Protein AF-A0A493TJ05-F1 (afdb_monomer)

Mean predicted aligned error: 17.79 Å

Structure (mmCIF, N/CA/C/O backbone):
data_AF-A0A493TJ05-F1
#
_entry.id   AF-A0A493TJ05-F1
#
loop_
_atom_site.group_PDB
_atom_site.id
_atom_site.type_symbol
_atom_site.label_atom_id
_atom_site.label_alt_id
_atom_site.label_comp_id
_atom_site.label_asym_id
_atom_site.label_entity_id
_atom_site.label_seq_id
_atom_site.pdbx_PDB_ins_code
_atom_site.Cartn_x
_atom_site.Cartn_y
_atom_site.Cartn_z
_atom_site.occupancy
_atom_site.B_iso_or_equiv
_atom_site.auth_seq_id
_atom_site.auth_comp_id
_atom_site.auth_asym_id
_atom_site.auth_atom_id
_atom_site.pdbx_PDB_model_num
ATOM 1 N N . MET A 1 1 ? -5.231 8.279 -61.199 1.00 30.52 1 MET A N 1
ATOM 2 C CA . MET A 1 1 ? -6.657 8.672 -61.262 1.00 30.52 1 MET A CA 1
ATOM 3 C C . MET A 1 1 ? -7.318 8.308 -59.943 1.00 30.52 1 MET A C 1
ATOM 5 O O . MET A 1 1 ? -7.211 7.159 -59.539 1.00 30.52 1 MET A O 1
ATOM 9 N N . LEU A 1 2 ? -7.949 9.268 -59.267 1.00 33.72 2 LEU A N 1
ATOM 10 C CA . LEU A 1 2 ? -8.730 9.037 -58.045 1.00 33.72 2 LEU A CA 1
ATOM 11 C C . LEU A 1 2 ? -10.190 8.777 -58.438 1.00 33.72 2 LEU A C 1
ATOM 13 O O . LEU A 1 2 ? -10.807 9.644 -59.054 1.00 33.72 2 LEU A O 1
ATOM 17 N N . LYS A 1 3 ? -10.750 7.613 -58.089 1.00 31.66 3 LYS A N 1
ATOM 18 C CA . LYS A 1 3 ? -12.207 7.418 -58.124 1.00 31.66 3 LYS A CA 1
ATOM 19 C C . LYS A 1 3 ? -12.800 7.971 -56.829 1.00 31.66 3 LYS A C 1
ATOM 21 O O . LYS A 1 3 ? -12.371 7.583 -55.747 1.00 31.66 3 LYS A O 1
ATOM 26 N N . LYS A 1 4 ? -13.775 8.875 -56.959 1.00 36.53 4 LYS A N 1
ATOM 27 C CA . LYS A 1 4 ? -14.647 9.286 -55.853 1.00 36.53 4 LYS A CA 1
ATOM 28 C C . LYS A 1 4 ? -15.396 8.056 -55.330 1.00 36.53 4 LYS A C 1
ATOM 30 O O . LYS A 1 4 ? -15.899 7.279 -56.138 1.00 36.53 4 LYS A O 1
ATOM 35 N N . ALA A 1 5 ? -15.483 7.924 -54.012 1.00 34.28 5 ALA A N 1
ATOM 36 C CA . ALA A 1 5 ? -16.521 7.140 -53.355 1.00 34.28 5 ALA A CA 1
ATOM 37 C C . ALA A 1 5 ? -17.623 8.108 -52.903 1.00 34.28 5 ALA A C 1
ATOM 39 O O . ALA A 1 5 ? -17.322 9.237 -52.504 1.00 34.28 5 ALA A O 1
ATOM 40 N N . ASP A 1 6 ? -18.880 7.691 -53.028 1.00 35.50 6 ASP A N 1
ATOM 41 C CA . ASP A 1 6 ? -20.033 8.532 -52.715 1.00 35.50 6 ASP A CA 1
ATOM 42 C C . ASP A 1 6 ? -20.193 8.788 -51.215 1.00 35.50 6 ASP A C 1
ATOM 44 O O . ASP A 1 6 ? -19.836 7.966 -50.371 1.00 35.50 6 ASP A O 1
ATOM 48 N N . LYS A 1 7 ? -20.786 9.943 -50.895 1.00 41.62 7 LYS A N 1
ATOM 49 C CA . LYS A 1 7 ? -21.258 10.245 -49.544 1.00 41.62 7 LYS A CA 1
ATOM 50 C C . LYS A 1 7 ? -22.386 9.285 -49.168 1.00 41.62 7 LYS A C 1
ATOM 52 O O . LYS A 1 7 ? -23.418 9.261 -49.837 1.00 41.62 7 LYS A O 1
ATOM 57 N N . LYS A 1 8 ? -22.231 8.610 -48.035 1.00 34.75 8 LYS A N 1
ATOM 58 C CA . LYS A 1 8 ? -23.347 8.152 -47.209 1.00 34.75 8 LYS A CA 1
ATOM 59 C C . LYS A 1 8 ? -22.993 8.364 -45.742 1.00 34.75 8 LYS A C 1
ATOM 61 O O . LYS A 1 8 ? -21.813 8.410 -45.402 1.00 34.75 8 LYS A O 1
ATOM 66 N N . ASP A 1 9 ? -24.012 8.608 -44.937 1.00 38.06 9 ASP A N 1
ATOM 67 C CA . ASP A 1 9 ? -23.885 9.227 -43.622 1.00 38.06 9 ASP A CA 1
ATOM 68 C C . ASP A 1 9 ? -23.219 8.304 -42.591 1.00 38.06 9 ASP A C 1
ATOM 70 O O . ASP A 1 9 ? -23.666 7.177 -42.390 1.00 38.06 9 ASP A O 1
ATOM 74 N N . GLU A 1 10 ? -22.201 8.816 -41.895 1.00 35.38 10 GLU A N 1
ATOM 75 C CA . GLU A 1 10 ? -21.732 8.271 -40.618 1.00 35.38 10 GLU A CA 1
ATOM 76 C C . GLU A 1 10 ? -21.617 9.401 -39.588 1.00 35.38 10 GLU A C 1
ATOM 78 O O . GLU A 1 10 ? -21.192 10.520 -39.892 1.00 35.38 10 GLU A O 1
ATOM 83 N N . GLU A 1 11 ? -22.055 9.104 -38.367 1.00 35.69 11 GLU A N 1
ATOM 84 C CA . GLU A 1 11 ? -22.142 10.045 -37.254 1.00 35.69 11 GLU A CA 1
ATOM 85 C C . GLU A 1 11 ? -20.751 10.468 -36.741 1.00 35.69 11 GLU A C 1
ATOM 87 O O . GLU A 1 11 ? -19.812 9.665 -36.744 1.00 35.69 11 GLU A O 1
ATOM 92 N N . PRO A 1 12 ? -20.596 11.693 -36.200 1.00 39.53 12 PRO A N 1
ATOM 93 C CA . PRO A 1 12 ? -19.356 12.137 -35.569 1.00 39.53 12 PRO A CA 1
ATOM 94 C C . PRO A 1 12 ? -19.196 11.509 -34.168 1.00 39.53 12 PRO A C 1
ATOM 96 O O . PRO A 1 12 ? -19.252 12.209 -33.159 1.00 39.53 12 PRO A O 1
ATOM 99 N N . GLY A 1 13 ? -19.032 10.182 -34.097 1.00 43.06 13 GLY A N 1
ATOM 100 C CA . GLY A 1 13 ? -19.101 9.439 -32.830 1.00 43.06 13 GLY A CA 1
ATOM 101 C C . GLY A 1 13 ? -18.310 8.130 -32.722 1.00 43.06 13 GLY A C 1
ATOM 102 O O . GLY A 1 13 ? -18.239 7.585 -31.624 1.00 43.06 13 GLY A O 1
ATOM 103 N N . SER A 1 14 ? -17.685 7.619 -33.792 1.00 43.66 14 SER A N 1
ATOM 104 C CA . SER A 1 14 ? -16.931 6.353 -33.736 1.00 43.66 14 SER A CA 1
ATOM 105 C C . SER A 1 14 ? -15.543 6.465 -34.363 1.00 43.66 14 SER A C 1
ATOM 107 O O . SER A 1 14 ? -15.351 6.275 -35.562 1.00 43.66 14 SER A O 1
ATOM 109 N N . GLY A 1 15 ? -14.541 6.728 -33.522 1.00 46.94 15 GLY A N 1
ATOM 110 C CA . GLY A 1 15 ? -13.136 6.495 -33.858 1.00 46.94 15 GLY A CA 1
ATOM 111 C C . GLY A 1 15 ? -12.817 5.000 -33.833 1.00 46.94 15 GLY A C 1
ATOM 112 O O . GLY A 1 15 ? -12.061 4.555 -32.970 1.00 46.94 15 GLY A O 1
ATOM 113 N N . SER A 1 16 ? -13.423 4.222 -34.735 1.00 63.62 16 SER A N 1
ATOM 114 C CA . SER A 1 16 ? -13.132 2.792 -34.867 1.00 63.62 16 SER A CA 1
ATOM 115 C C . SER A 1 16 ? -11.645 2.589 -35.168 1.00 63.62 16 SER A C 1
ATOM 117 O O . SER A 1 16 ? -11.010 3.380 -35.874 1.00 63.62 16 SER A O 1
ATOM 119 N N . ASN A 1 17 ? -11.045 1.553 -34.581 1.00 71.44 17 ASN A N 1
ATOM 120 C CA . ASN A 1 17 ? -9.617 1.333 -34.763 1.00 71.44 17 ASN A CA 1
ATOM 121 C C . ASN A 1 17 ? -9.381 0.868 -36.217 1.00 71.44 17 ASN A C 1
ATOM 123 O O . ASN A 1 17 ? -9.934 -0.161 -36.608 1.00 71.44 17 ASN A O 1
ATOM 127 N N . PRO A 1 18 ? -8.540 1.550 -37.024 1.00 74.75 18 PRO A N 1
ATOM 128 C CA . PRO A 1 18 ? -8.324 1.200 -38.433 1.00 74.75 18 PRO A CA 1
ATOM 129 C C . PRO A 1 18 ? -7.692 -0.190 -38.651 1.00 74.75 18 PRO A C 1
ATOM 131 O O . PRO A 1 18 ? -7.533 -0.622 -39.791 1.00 74.75 18 PRO A O 1
ATOM 134 N N . PHE A 1 19 ? -7.331 -0.893 -37.573 1.00 79.81 19 PHE A N 1
ATOM 135 C CA . PHE A 1 19 ? -6.792 -2.252 -37.570 1.00 79.81 19 PHE A CA 1
ATOM 136 C C . PHE A 1 19 ? -7.736 -3.299 -36.932 1.00 79.81 19 PHE A C 1
ATOM 138 O O . PHE A 1 19 ? -7.354 -4.456 -36.787 1.00 79.81 19 PHE A O 1
ATOM 145 N N . GLN A 1 20 ? -8.974 -2.933 -36.577 1.00 72.19 20 GLN A N 1
ATOM 146 C CA . GLN A 1 20 ? -9.912 -3.766 -35.796 1.00 72.19 20 GLN A CA 1
ATOM 147 C C . GLN A 1 20 ? -10.387 -5.060 -36.492 1.00 72.19 20 GLN A C 1
ATOM 149 O O . GLN A 1 20 ? -10.900 -5.958 -35.827 1.00 72.19 20 GLN A O 1
ATOM 154 N N . HIS A 1 21 ? -10.205 -5.171 -37.812 1.00 79.00 21 HIS A N 1
ATOM 155 C CA . HIS A 1 21 ? -10.621 -6.318 -38.632 1.00 79.00 21 HIS A CA 1
ATOM 156 C C . HIS A 1 21 ? -9.499 -6.811 -39.563 1.00 79.00 21 HIS A C 1
ATOM 158 O O . HIS A 1 21 ? -9.724 -7.092 -40.738 1.00 79.00 21 HIS A O 1
ATOM 164 N N . LEU A 1 22 ? -8.261 -6.867 -39.063 1.00 85.19 22 LEU A N 1
ATOM 165 C CA . LEU A 1 22 ? -7.144 -7.461 -39.801 1.00 85.19 22 LEU A CA 1
ATOM 166 C C . LEU A 1 22 ? -7.183 -8.995 -39.746 1.00 85.19 22 LEU A C 1
ATOM 168 O O . LEU A 1 22 ? -7.286 -9.576 -38.671 1.00 85.19 22 LEU A O 1
ATOM 172 N N . GLU A 1 23 ? -6.998 -9.641 -40.897 1.00 85.81 23 GLU A N 1
ATOM 173 C CA . GLU A 1 23 ? -6.763 -11.085 -40.995 1.00 85.81 23 GLU A CA 1
ATOM 174 C C . GLU A 1 23 ? -5.260 -11.370 -41.150 1.00 85.81 23 GLU A C 1
ATOM 176 O O . GLU A 1 23 ? -4.630 -10.863 -42.085 1.00 85.81 23 GLU A O 1
ATOM 181 N N . LYS A 1 24 ? -4.670 -12.214 -40.291 1.00 89.12 24 LYS A N 1
ATOM 182 C CA . LYS A 1 24 ? -3.236 -12.573 -40.355 1.00 89.12 24 LYS A CA 1
ATOM 183 C C . LYS A 1 24 ? -2.785 -13.053 -41.731 1.00 89.12 24 LYS A C 1
ATOM 185 O O . LYS A 1 24 ? -1.730 -12.639 -42.206 1.00 89.12 24 LYS A O 1
ATOM 190 N N . SER A 1 25 ? -3.583 -13.893 -42.385 1.00 88.12 25 SER A N 1
ATOM 191 C CA . SER A 1 25 ? -3.323 -14.398 -43.739 1.00 88.12 25 SER A CA 1
ATOM 192 C C . SER A 1 25 ? -3.166 -13.263 -44.757 1.00 88.12 25 SER A C 1
ATOM 194 O O . SER A 1 25 ? -2.208 -13.267 -45.530 1.00 88.12 25 SER A O 1
ATOM 196 N N . ALA A 1 26 ? -4.054 -12.267 -44.730 1.00 89.94 26 ALA A N 1
ATOM 197 C CA . ALA A 1 26 ? -3.987 -11.099 -45.604 1.00 89.94 26 ALA A CA 1
ATOM 198 C C . ALA A 1 26 ? -2.762 -10.223 -45.289 1.00 89.94 26 ALA A C 1
ATOM 200 O O . ALA A 1 26 ? -2.039 -9.825 -46.202 1.00 89.94 26 ALA A O 1
ATOM 201 N N . VAL A 1 27 ? -2.462 -9.984 -44.007 1.00 90.38 27 VAL A N 1
ATOM 202 C CA . VAL A 1 27 ? -1.293 -9.186 -43.588 1.00 90.38 27 VAL A CA 1
ATOM 203 C C . VAL A 1 27 ? 0.033 -9.854 -43.983 1.00 90.38 27 VAL A C 1
ATOM 205 O O . VAL A 1 27 ? 0.942 -9.179 -44.470 1.00 90.38 27 VAL A O 1
ATOM 208 N N . LEU A 1 28 ? 0.144 -11.177 -43.840 1.00 89.25 28 LEU A N 1
ATOM 209 C CA . LEU A 1 28 ? 1.314 -11.945 -44.285 1.00 89.25 28 LEU A CA 1
ATOM 210 C C . LEU A 1 28 ? 1.450 -11.972 -45.817 1.00 89.25 28 LEU A C 1
ATOM 212 O O . LEU A 1 28 ? 2.565 -11.937 -46.336 1.00 89.25 28 LEU A O 1
ATOM 216 N N . GLN A 1 29 ? 0.341 -11.972 -46.562 1.00 88.25 29 GLN A N 1
ATOM 217 C CA . GLN A 1 29 ? 0.380 -11.807 -48.019 1.00 88.25 29 GLN A CA 1
ATOM 218 C C . GLN A 1 29 ? 0.829 -10.394 -48.422 1.00 88.25 29 GLN A C 1
ATOM 220 O O . GLN A 1 29 ? 1.665 -10.264 -49.319 1.00 88.25 29 GLN A O 1
ATOM 225 N N . GLU A 1 30 ? 0.356 -9.346 -47.737 1.00 90.06 30 GLU A N 1
ATOM 226 C CA . GLU A 1 30 ? 0.826 -7.969 -47.941 1.00 90.06 30 GLU A CA 1
ATOM 227 C C . GLU A 1 30 ? 2.334 -7.826 -47.671 1.00 90.06 30 GLU A C 1
ATOM 229 O O . GLU A 1 30 ? 3.009 -7.100 -48.398 1.00 90.06 30 GLU A O 1
ATOM 234 N N . ALA A 1 31 ? 2.901 -8.555 -46.700 1.00 88.50 31 ALA A N 1
ATOM 235 C CA . ALA A 1 31 ? 4.337 -8.521 -46.383 1.00 88.50 31 ALA A CA 1
ATOM 236 C C . ALA A 1 31 ? 5.255 -8.889 -47.570 1.00 88.50 31 ALA A C 1
ATOM 238 O O . ALA A 1 31 ? 6.426 -8.505 -47.592 1.00 88.50 31 ALA A O 1
ATOM 239 N N . ARG A 1 32 ? 4.732 -9.539 -48.620 1.00 85.88 32 ARG A N 1
ATOM 240 C CA . ARG A 1 32 ? 5.470 -9.776 -49.876 1.00 85.88 32 ARG A CA 1
ATOM 241 C C . ARG A 1 32 ? 5.920 -8.477 -50.559 1.00 85.88 32 ARG A C 1
ATOM 243 O O . ARG A 1 32 ? 6.955 -8.495 -51.227 1.00 85.88 32 ARG A O 1
ATOM 250 N N . ILE A 1 33 ? 5.220 -7.360 -50.321 1.00 89.06 33 ILE A N 1
ATOM 251 C CA . ILE A 1 33 ? 5.557 -6.004 -50.799 1.00 89.06 33 ILE A CA 1
ATOM 252 C C . ILE A 1 33 ? 6.949 -5.553 -50.318 1.00 89.06 33 ILE A C 1
ATOM 254 O O . ILE A 1 33 ? 7.591 -4.747 -50.986 1.00 89.06 33 ILE A O 1
ATOM 258 N N . PHE A 1 34 ? 7.484 -6.108 -49.222 1.00 90.62 34 PHE A N 1
ATOM 259 C CA . PHE A 1 34 ? 8.853 -5.810 -48.770 1.00 90.62 34 PHE A CA 1
ATOM 260 C C . PHE A 1 34 ? 9.941 -6.213 -49.787 1.00 90.62 34 PHE A C 1
ATOM 262 O O . PHE A 1 34 ? 11.076 -5.747 -49.687 1.00 90.62 34 PHE A O 1
ATOM 269 N N . ASN A 1 35 ? 9.605 -7.054 -50.774 1.00 86.81 35 ASN A N 1
ATOM 270 C CA . ASN A 1 35 ? 10.495 -7.448 -51.865 1.00 86.81 35 ASN A CA 1
ATOM 271 C C . ASN A 1 35 ? 10.377 -6.565 -53.126 1.00 86.81 35 ASN A C 1
ATOM 273 O O . ASN A 1 35 ? 11.127 -6.796 -54.075 1.00 86.81 35 ASN A O 1
ATOM 277 N N . GLU A 1 36 ? 9.466 -5.582 -53.166 1.00 87.38 36 GLU A N 1
ATOM 278 C CA . GLU A 1 36 ? 9.326 -4.656 -54.301 1.00 87.38 36 GLU A CA 1
ATOM 279 C C . GLU A 1 36 ? 10.543 -3.720 -54.426 1.00 87.38 36 GLU A C 1
ATOM 281 O O . GLU A 1 36 ? 11.023 -3.148 -53.445 1.00 87.38 36 GLU A O 1
ATOM 286 N N . THR A 1 37 ? 10.996 -3.503 -55.664 1.00 84.12 37 THR A N 1
ATOM 287 C CA . THR A 1 37 ? 12.043 -2.531 -56.010 1.00 84.12 37 THR A CA 1
ATOM 288 C C . THR A 1 37 ? 11.463 -1.519 -57.005 1.00 84.12 37 THR A C 1
ATOM 290 O O . THR A 1 37 ? 11.057 -1.937 -58.090 1.00 84.12 37 THR A O 1
ATOM 293 N N . PRO A 1 38 ? 11.432 -0.205 -56.703 1.00 84.38 38 PRO A N 1
ATOM 294 C CA . PRO A 1 38 ? 11.930 0.448 -55.490 1.00 84.38 38 PRO A CA 1
ATOM 295 C C . PRO A 1 38 ? 11.020 0.246 -54.265 1.00 84.38 38 PRO A C 1
ATOM 297 O O . PRO A 1 38 ? 9.796 0.282 -54.368 1.00 84.38 38 PRO A O 1
ATOM 300 N N . ILE A 1 39 ? 11.633 0.126 -53.084 1.00 89.25 39 ILE A N 1
ATOM 301 C CA . ILE A 1 39 ? 10.926 0.000 -51.800 1.00 89.25 39 ILE A CA 1
ATOM 302 C C . ILE A 1 39 ? 10.099 1.266 -51.534 1.00 89.25 39 ILE A C 1
ATOM 304 O O . ILE A 1 39 ? 10.637 2.373 -51.549 1.00 89.25 39 ILE A O 1
ATOM 308 N N . ASN A 1 40 ? 8.811 1.110 -51.212 1.00 89.94 40 ASN A N 1
ATOM 309 C CA . ASN A 1 40 ? 7.927 2.208 -50.810 1.00 89.94 40 ASN A CA 1
ATOM 310 C C . ASN A 1 40 ? 7.809 2.282 -49.271 1.00 89.94 40 ASN A C 1
ATOM 312 O O . ASN A 1 40 ? 7.070 1.476 -48.689 1.00 89.94 40 ASN A O 1
ATOM 316 N N . PRO A 1 41 ? 8.466 3.244 -48.584 1.00 89.94 41 PRO A N 1
ATOM 317 C CA . PRO A 1 41 ? 8.532 3.237 -47.123 1.00 89.94 41 PRO A CA 1
ATOM 318 C C . PRO A 1 41 ? 7.169 3.367 -46.448 1.00 89.94 41 PRO A C 1
ATOM 320 O O . PRO A 1 41 ? 6.928 2.704 -45.447 1.00 89.94 41 PRO A O 1
ATOM 323 N N . ARG A 1 42 ? 6.243 4.155 -47.015 1.00 90.50 42 ARG A N 1
ATOM 324 C CA . ARG A 1 42 ? 4.908 4.375 -46.430 1.00 90.50 42 ARG A CA 1
ATOM 325 C C . ARG A 1 42 ? 4.055 3.106 -46.434 1.00 90.50 42 ARG A C 1
ATOM 327 O O . ARG A 1 42 ? 3.390 2.826 -45.441 1.00 90.50 42 ARG A O 1
ATOM 334 N N . ARG A 1 43 ? 4.091 2.329 -47.525 1.00 90.75 43 ARG A N 1
ATOM 335 C CA . ARG A 1 43 ? 3.374 1.041 -47.604 1.00 90.75 43 ARG A CA 1
ATOM 336 C C . ARG A 1 43 ? 4.005 0.020 -46.660 1.00 90.75 43 ARG A C 1
ATOM 338 O O . ARG A 1 43 ? 3.290 -0.591 -45.875 1.00 90.75 43 ARG A O 1
ATOM 345 N N . CYS A 1 44 ? 5.335 -0.088 -46.662 1.00 92.62 44 CYS A N 1
ATOM 346 C CA . CYS A 1 44 ? 6.045 -1.026 -45.791 1.00 92.62 44 CYS A CA 1
ATOM 347 C C . CYS A 1 44 ? 5.820 -0.717 -44.301 1.00 92.62 44 CYS A C 1
ATOM 349 O O . CYS A 1 44 ? 5.552 -1.627 -43.524 1.00 92.62 44 CYS A O 1
ATOM 351 N N . LEU A 1 45 ? 5.839 0.565 -43.914 1.00 92.81 45 LEU A N 1
ATOM 352 C CA . LEU A 1 45 ? 5.490 1.028 -42.566 1.00 92.81 45 LEU A CA 1
ATOM 353 C C . LEU A 1 45 ? 4.095 0.568 -42.138 1.00 92.81 45 LEU A C 1
ATOM 355 O O . LEU A 1 45 ? 3.946 0.015 -41.054 1.00 92.81 45 LEU A O 1
ATOM 359 N N . HIS A 1 46 ? 3.085 0.770 -42.987 1.00 92.56 46 HIS A N 1
ATOM 360 C CA . HIS A 1 46 ? 1.709 0.380 -42.680 1.00 92.56 46 HIS A CA 1
ATOM 361 C C . HIS A 1 46 ? 1.580 -1.136 -42.451 1.00 92.56 46 HIS A C 1
ATOM 363 O O . HIS A 1 46 ? 0.929 -1.551 -41.497 1.00 92.56 46 HIS A O 1
ATOM 369 N N . ILE A 1 47 ? 2.260 -1.955 -43.259 1.00 92.25 47 ILE A N 1
ATOM 370 C CA . ILE A 1 47 ? 2.253 -3.420 -43.128 1.00 92.25 47 ILE A CA 1
ATOM 371 C C . ILE A 1 47 ? 2.996 -3.871 -41.858 1.00 92.25 47 ILE A C 1
ATOM 373 O O . ILE A 1 47 ? 2.478 -4.703 -41.120 1.00 92.25 47 ILE A O 1
ATOM 377 N N . LEU A 1 48 ? 4.156 -3.284 -41.533 1.00 93.25 48 LEU A N 1
ATOM 378 C CA . LEU A 1 48 ? 4.849 -3.559 -40.263 1.00 93.25 48 LEU A CA 1
ATOM 379 C C . LEU A 1 48 ? 3.983 -3.181 -39.049 1.00 93.25 48 LEU A C 1
ATOM 381 O O . LEU A 1 48 ? 3.944 -3.925 -38.070 1.00 93.25 48 LEU A O 1
ATOM 385 N N . THR A 1 49 ? 3.237 -2.072 -39.117 1.00 93.56 49 THR A N 1
ATOM 386 C CA . THR A 1 49 ? 2.261 -1.701 -38.079 1.00 93.56 49 THR A CA 1
ATOM 387 C C . THR A 1 49 ? 1.138 -2.732 -37.960 1.00 93.56 49 THR A C 1
ATOM 389 O O . THR A 1 49 ? 0.789 -3.089 -36.838 1.00 93.56 49 THR A O 1
ATOM 392 N N . LYS A 1 50 ? 0.609 -3.262 -39.074 1.00 92.69 50 LYS A N 1
ATOM 393 C CA . LYS A 1 50 ? -0.378 -4.359 -39.054 1.00 92.69 50 LYS A CA 1
ATOM 394 C C . LYS A 1 50 ? 0.184 -5.611 -38.365 1.00 92.69 50 LYS A C 1
ATOM 396 O O . LYS A 1 50 ? -0.462 -6.136 -37.466 1.00 92.69 50 LYS A O 1
ATOM 401 N N . ILE A 1 51 ? 1.395 -6.050 -38.727 1.00 91.56 51 ILE A N 1
ATOM 402 C CA . ILE A 1 51 ? 2.060 -7.222 -38.117 1.00 91.56 51 ILE A CA 1
ATOM 403 C C . ILE A 1 51 ? 2.232 -7.024 -36.603 1.00 91.56 51 ILE A C 1
ATOM 405 O O . ILE A 1 51 ? 1.837 -7.881 -35.814 1.00 91.56 51 ILE A O 1
ATOM 409 N N . LEU A 1 52 ? 2.764 -5.872 -36.183 1.00 91.81 52 LEU A N 1
ATOM 410 C CA . LEU A 1 52 ? 2.935 -5.543 -34.765 1.00 91.81 52 LEU A CA 1
ATOM 411 C C . LEU A 1 52 ? 1.603 -5.403 -34.019 1.00 91.81 52 LEU A C 1
ATOM 413 O O . LEU A 1 52 ? 1.540 -5.727 -32.836 1.00 91.81 52 LEU A O 1
ATOM 417 N N . TYR A 1 53 ? 0.540 -4.931 -34.670 1.00 92.19 53 TYR A N 1
ATOM 418 C CA . TYR A 1 53 ? -0.789 -4.880 -34.065 1.00 92.19 53 TYR A CA 1
ATOM 419 C C . TYR A 1 53 ? -1.315 -6.290 -33.773 1.00 92.19 53 TYR A C 1
ATOM 421 O O . TYR A 1 53 ? -1.705 -6.550 -32.638 1.00 92.19 53 TYR A O 1
ATOM 429 N N . LEU A 1 54 ? -1.244 -7.213 -34.740 1.00 91.00 54 LEU A N 1
ATOM 430 C CA . LEU A 1 54 ? -1.668 -8.608 -34.553 1.00 91.00 54 LEU A CA 1
ATOM 431 C C . LEU A 1 54 ? -0.873 -9.312 -33.440 1.00 91.00 54 LEU A C 1
ATOM 433 O O . LEU A 1 54 ? -1.464 -9.942 -32.563 1.00 91.00 54 LEU A O 1
ATOM 437 N N . LEU A 1 55 ? 0.453 -9.126 -33.405 1.00 89.38 55 LEU A N 1
ATOM 438 C CA . LEU A 1 55 ? 1.304 -9.630 -32.318 1.00 89.38 55 LEU A CA 1
ATOM 439 C C . LEU A 1 55 ? 0.883 -9.073 -30.945 1.00 89.38 55 LEU A C 1
ATOM 441 O O . LEU A 1 55 ? 0.804 -9.824 -29.976 1.00 89.38 55 LEU A O 1
ATOM 445 N N . ASN A 1 56 ? 0.561 -7.777 -30.853 1.00 89.75 56 ASN A N 1
ATOM 446 C CA . ASN A 1 56 ? 0.114 -7.145 -29.604 1.00 89.75 56 ASN A CA 1
ATOM 447 C C . ASN A 1 56 ? -1.316 -7.538 -29.183 1.00 89.75 56 ASN A C 1
ATOM 449 O O . ASN A 1 56 ? -1.619 -7.483 -27.994 1.00 89.75 56 ASN A O 1
ATOM 453 N N . GLN A 1 57 ? -2.181 -7.960 -30.114 1.00 88.75 57 GLN A N 1
ATOM 454 C CA . GLN A 1 57 ? -3.472 -8.592 -29.790 1.00 88.75 57 GLN A CA 1
ATOM 455 C C . GLN A 1 57 ? -3.315 -10.045 -29.297 1.00 88.75 57 GLN A C 1
ATOM 457 O O . GLN A 1 57 ? -4.294 -10.664 -28.885 1.00 88.75 57 GLN A O 1
ATOM 462 N N . GLY A 1 58 ? -2.095 -10.596 -29.315 1.00 85.00 58 GLY A N 1
ATOM 463 C CA . GLY A 1 58 ? -1.810 -11.970 -28.907 1.00 85.00 58 GLY A CA 1
ATOM 464 C C . GLY A 1 58 ? -2.085 -13.012 -29.992 1.00 85.00 58 GLY A C 1
ATOM 465 O O . GLY A 1 58 ? -2.248 -14.187 -29.668 1.00 85.00 58 GLY A O 1
ATOM 466 N N . GLU A 1 59 ? -2.150 -12.621 -31.269 1.00 87.94 59 GLU A N 1
ATOM 467 C CA . GLU A 1 59 ? -2.332 -13.589 -32.349 1.00 87.94 59 GLU A CA 1
ATOM 468 C C . GLU A 1 59 ? -1.062 -14.427 -32.575 1.00 87.94 59 GLU A C 1
ATOM 470 O O . GLU A 1 59 ? 0.058 -13.915 -32.640 1.00 87.94 59 GLU A O 1
ATOM 475 N N . HIS A 1 60 ? -1.238 -15.744 -32.713 1.00 85.69 60 HIS A N 1
ATOM 476 C CA . HIS A 1 60 ? -0.135 -16.680 -32.894 1.00 85.69 60 HIS A CA 1
ATOM 477 C C . HIS A 1 60 ? 0.296 -16.788 -34.365 1.00 85.69 60 HIS A C 1
ATOM 479 O O . HIS A 1 60 ? -0.416 -17.323 -35.224 1.00 85.69 60 HIS A O 1
ATOM 485 N N . PHE A 1 61 ? 1.516 -16.328 -34.632 1.00 89.56 61 PHE A N 1
ATOM 486 C CA . PHE A 1 61 ? 2.255 -16.586 -35.865 1.00 89.56 61 PHE A CA 1
ATOM 487 C C . PHE A 1 61 ? 2.967 -17.937 -35.743 1.00 89.56 61 PHE A C 1
ATOM 489 O O . PHE A 1 61 ? 3.597 -18.213 -34.721 1.00 89.56 61 PHE A O 1
ATOM 496 N N . GLY A 1 62 ? 2.866 -18.782 -36.768 1.00 90.69 62 GLY A N 1
ATOM 497 C CA . GLY A 1 62 ? 3.672 -19.999 -36.859 1.00 90.69 62 GLY A CA 1
ATOM 498 C C . GLY A 1 62 ? 5.143 -19.661 -37.104 1.00 90.69 62 GLY A C 1
ATOM 499 O O . GLY A 1 62 ? 5.448 -18.647 -37.727 1.00 90.69 62 GLY A O 1
ATOM 500 N N . THR A 1 63 ? 6.063 -20.515 -36.652 1.00 91.38 63 THR A N 1
ATOM 501 C CA . THR A 1 63 ? 7.515 -20.313 -36.815 1.00 91.38 63 THR A CA 1
ATOM 502 C C . THR A 1 63 ? 7.916 -20.080 -38.274 1.00 91.38 63 THR A C 1
ATOM 504 O O . THR A 1 63 ? 8.682 -19.164 -38.566 1.00 91.38 63 THR A O 1
ATOM 507 N N . THR A 1 64 ? 7.340 -20.839 -39.210 1.00 91.12 64 THR A N 1
ATOM 508 C CA . THR A 1 64 ? 7.559 -20.670 -40.655 1.00 91.12 64 THR A CA 1
ATOM 509 C C . THR A 1 64 ? 7.018 -19.333 -41.168 1.00 91.12 64 THR A C 1
ATOM 511 O O . THR A 1 64 ? 7.766 -18.567 -41.767 1.00 91.12 64 THR A O 1
ATOM 514 N N . GLU A 1 65 ? 5.758 -19.003 -40.859 1.00 90.25 65 GLU A N 1
ATOM 515 C CA . GLU A 1 65 ? 5.112 -17.727 -41.216 1.00 90.25 65 GLU A CA 1
ATOM 516 C C . GLU A 1 65 ? 5.917 -16.514 -40.713 1.00 90.25 65 GLU A C 1
ATOM 518 O O . GLU A 1 65 ? 6.126 -15.540 -41.441 1.00 90.25 65 GLU A O 1
ATOM 523 N N . ALA A 1 66 ? 6.382 -16.579 -39.461 1.00 89.56 66 ALA A N 1
ATOM 524 C CA . ALA A 1 66 ? 7.195 -15.545 -38.838 1.00 89.56 66 ALA A CA 1
ATOM 525 C C . ALA A 1 66 ? 8.563 -15.424 -39.524 1.00 89.56 66 ALA A C 1
ATOM 527 O O . ALA A 1 66 ? 8.977 -14.314 -39.848 1.00 89.56 66 ALA A O 1
ATOM 528 N N . THR A 1 67 ? 9.227 -16.546 -39.811 1.00 91.81 67 THR A N 1
ATOM 529 C CA . THR A 1 67 ? 10.542 -16.566 -40.472 1.00 91.81 67 THR A CA 1
ATOM 530 C C . THR A 1 67 ? 10.472 -16.027 -41.902 1.00 91.81 67 THR A C 1
ATOM 532 O O . THR A 1 67 ? 11.296 -15.194 -42.276 1.00 91.81 67 THR A O 1
ATOM 535 N N . GLU A 1 68 ? 9.449 -16.389 -42.683 1.00 90.38 68 GLU A N 1
ATOM 536 C CA . GLU A 1 68 ? 9.228 -15.836 -44.028 1.00 90.38 68 GLU A CA 1
ATOM 537 C C . GLU A 1 68 ? 9.017 -14.313 -44.000 1.00 90.38 68 GLU A C 1
ATOM 539 O O . GLU A 1 68 ? 9.658 -13.574 -44.756 1.00 90.38 68 GLU A O 1
ATOM 544 N N . ALA A 1 69 ? 8.160 -13.819 -43.100 1.00 89.81 69 ALA A N 1
ATOM 545 C CA . ALA A 1 69 ? 7.916 -12.386 -42.943 1.00 89.81 69 ALA A CA 1
ATOM 546 C C . ALA A 1 69 ? 9.154 -11.635 -42.409 1.00 89.81 69 ALA A C 1
ATOM 548 O O . ALA A 1 69 ? 9.443 -10.519 -42.855 1.00 89.81 69 ALA A O 1
ATOM 549 N N . PHE A 1 70 ? 9.925 -12.255 -41.511 1.00 90.75 70 PHE A N 1
ATOM 550 C CA . PHE A 1 70 ? 11.184 -11.723 -40.992 1.00 90.75 70 PHE A CA 1
ATOM 551 C C . PHE A 1 70 ? 12.250 -11.621 -42.094 1.00 90.75 70 PHE A C 1
ATOM 553 O O . PHE A 1 70 ? 12.888 -10.576 -42.241 1.00 90.75 70 PHE A O 1
ATOM 560 N N . PHE A 1 71 ? 12.399 -12.654 -42.929 1.00 90.62 71 PHE A N 1
ATOM 561 C CA . PHE A 1 71 ? 13.291 -12.642 -44.090 1.00 90.62 71 PHE A CA 1
ATOM 562 C C . PHE A 1 71 ? 12.879 -11.588 -45.123 1.00 90.62 71 PHE A C 1
ATOM 564 O O . PHE A 1 71 ? 13.738 -10.832 -45.584 1.00 90.62 71 PHE A O 1
ATOM 571 N N . ALA A 1 72 ? 11.586 -11.453 -45.431 1.00 90.06 72 ALA A N 1
ATOM 572 C CA . ALA A 1 72 ? 11.089 -10.393 -46.311 1.00 90.06 72 ALA A CA 1
ATOM 573 C C . ALA A 1 72 ? 11.416 -8.990 -45.755 1.00 90.06 72 ALA A C 1
ATOM 575 O O . ALA A 1 72 ? 11.898 -8.123 -46.488 1.00 90.06 72 ALA A O 1
ATOM 576 N N . MET A 1 73 ? 11.249 -8.783 -44.443 1.00 91.19 73 MET A N 1
ATOM 577 C CA . MET A 1 73 ? 11.595 -7.531 -43.758 1.00 91.19 73 MET A CA 1
ATOM 578 C C . MET A 1 73 ? 13.090 -7.174 -43.875 1.00 91.19 73 MET A C 1
ATOM 580 O O . MET A 1 73 ? 13.416 -5.985 -43.898 1.00 91.19 73 MET A O 1
ATOM 584 N N . THR A 1 74 ? 14.014 -8.139 -43.993 1.00 89.06 74 THR A N 1
ATOM 585 C CA . THR A 1 74 ? 15.460 -7.833 -44.094 1.00 89.06 74 THR A CA 1
ATOM 586 C C . THR A 1 74 ? 15.799 -6.909 -45.269 1.00 89.06 74 THR A C 1
ATOM 588 O O . THR A 1 74 ? 16.667 -6.045 -45.140 1.00 89.06 74 THR A O 1
ATOM 591 N N . ARG A 1 75 ? 15.067 -6.994 -46.389 1.00 89.31 75 ARG A N 1
ATOM 592 C CA . ARG A 1 75 ? 15.274 -6.114 -47.555 1.00 89.31 75 ARG A CA 1
ATOM 593 C C . ARG A 1 75 ? 15.001 -4.646 -47.259 1.00 89.31 75 ARG A C 1
ATOM 595 O O . ARG A 1 75 ? 15.629 -3.777 -47.860 1.00 89.31 75 ARG A O 1
ATOM 602 N N . LEU A 1 76 ? 14.137 -4.351 -46.288 1.00 91.19 76 LEU A N 1
ATOM 603 C CA . LEU A 1 76 ? 13.809 -2.980 -45.898 1.00 91.19 76 LEU A CA 1
ATOM 604 C C . LEU A 1 76 ? 15.046 -2.210 -45.404 1.00 91.19 76 LEU A C 1
ATOM 606 O O . LEU A 1 76 ? 15.057 -0.979 -45.497 1.00 91.19 76 LEU A O 1
ATOM 610 N N . PHE A 1 77 ? 16.109 -2.898 -44.956 1.00 89.50 77 PHE A N 1
ATOM 611 C CA . PHE A 1 77 ? 17.405 -2.295 -44.599 1.00 89.50 77 PHE A CA 1
ATOM 612 C C . PHE A 1 77 ? 18.111 -1.556 -45.746 1.00 89.50 77 PHE A C 1
ATOM 614 O O . PHE A 1 77 ? 19.003 -0.754 -45.484 1.00 89.50 77 PHE A O 1
ATOM 621 N N . GLN A 1 78 ? 17.689 -1.752 -46.997 1.00 88.00 78 GLN A N 1
ATOM 622 C CA . GLN A 1 78 ? 18.194 -0.998 -48.150 1.00 88.00 78 GLN A CA 1
ATOM 623 C C . GLN A 1 78 ? 17.638 0.437 -48.234 1.00 88.00 78 GLN A C 1
ATOM 625 O O . GLN A 1 78 ? 18.212 1.278 -48.921 1.00 88.00 78 GLN A O 1
ATOM 630 N N . SER A 1 79 ? 16.523 0.735 -47.558 1.00 88.88 79 SER A N 1
ATOM 631 C CA . SER A 1 79 ? 15.914 2.070 -47.552 1.00 88.88 79 SER A CA 1
ATOM 632 C C . SER A 1 79 ? 16.510 2.957 -46.457 1.00 88.88 79 SER A C 1
ATOM 634 O O . SER A 1 79 ? 16.554 2.545 -45.301 1.00 88.88 79 SER A O 1
ATOM 636 N N . ASN A 1 80 ? 16.876 4.197 -46.789 1.00 86.44 80 ASN A N 1
ATOM 637 C CA . ASN A 1 80 ? 17.408 5.185 -45.837 1.00 86.44 80 ASN A CA 1
ATOM 638 C C . ASN A 1 80 ? 16.315 5.932 -45.031 1.00 86.44 80 ASN A C 1
ATOM 640 O O . ASN A 1 80 ? 16.605 6.946 -44.400 1.00 86.44 80 ASN A O 1
ATOM 644 N N . ASP A 1 81 ? 15.052 5.487 -45.063 1.00 90.81 81 ASP A N 1
ATOM 645 C CA . ASP A 1 81 ? 13.975 6.125 -44.294 1.00 90.81 81 ASP A CA 1
ATOM 646 C C . ASP A 1 81 ? 14.098 5.823 -42.788 1.00 90.81 81 ASP A C 1
ATOM 648 O O . ASP A 1 81 ? 14.008 4.671 -42.347 1.00 90.81 81 ASP A O 1
ATOM 652 N N . GLN A 1 82 ? 14.265 6.877 -41.981 1.00 90.62 82 GLN A N 1
ATOM 653 C CA . GLN A 1 82 ? 14.484 6.753 -40.537 1.00 90.62 82 GLN A CA 1
ATOM 654 C C . GLN A 1 82 ? 13.311 6.106 -39.791 1.00 90.62 82 GLN A C 1
ATOM 656 O O . GLN A 1 82 ? 13.519 5.410 -38.791 1.00 90.62 82 GLN A O 1
ATOM 661 N N . THR A 1 83 ? 12.078 6.335 -40.244 1.00 92.06 83 THR A N 1
ATOM 662 C CA . THR A 1 83 ? 10.869 5.821 -39.588 1.00 92.06 83 THR A CA 1
ATOM 663 C C . THR A 1 83 ? 10.726 4.333 -39.878 1.00 92.06 83 THR A C 1
ATOM 665 O O . THR A 1 83 ? 10.527 3.538 -38.957 1.00 92.06 83 THR A O 1
ATOM 668 N N . LEU A 1 84 ? 10.923 3.940 -41.139 1.00 92.56 84 LEU A N 1
ATOM 669 C CA . LEU A 1 84 ? 10.962 2.546 -41.566 1.00 92.56 84 LEU A CA 1
ATOM 670 C C . LEU A 1 84 ? 12.071 1.786 -40.836 1.00 92.56 84 LEU A C 1
ATOM 672 O O . LEU A 1 84 ? 11.814 0.695 -40.327 1.00 92.56 84 LEU A O 1
ATOM 676 N N . ARG A 1 85 ? 13.271 2.368 -40.698 1.00 92.25 85 ARG A N 1
ATOM 677 C CA . ARG A 1 85 ? 14.372 1.740 -39.951 1.00 92.25 85 ARG A CA 1
ATOM 678 C C . ARG A 1 85 ? 14.010 1.499 -38.484 1.00 92.25 85 ARG A C 1
ATOM 680 O O . ARG A 1 85 ? 14.209 0.390 -37.990 1.00 92.25 85 ARG A O 1
ATOM 687 N N . ARG A 1 86 ? 13.401 2.479 -37.804 1.00 91.06 86 ARG A N 1
ATOM 688 C CA . ARG A 1 86 ? 12.909 2.314 -36.421 1.00 91.06 86 ARG A CA 1
ATOM 689 C C . ARG A 1 86 ? 11.863 1.202 -36.298 1.00 91.06 86 ARG A C 1
ATOM 691 O O . ARG A 1 86 ? 11.942 0.412 -35.358 1.00 91.06 86 ARG A O 1
ATOM 698 N N . MET A 1 87 ? 10.933 1.104 -37.249 1.00 93.00 87 MET A N 1
ATOM 699 C CA . MET A 1 87 ? 9.923 0.038 -37.275 1.00 93.00 87 MET A CA 1
ATOM 700 C C . MET A 1 87 ? 10.522 -1.344 -37.560 1.00 93.00 87 MET A C 1
ATOM 702 O O . MET A 1 87 ? 10.081 -2.320 -36.956 1.00 93.00 87 MET A O 1
ATOM 706 N N . CYS A 1 88 ? 11.572 -1.436 -38.385 1.00 93.56 88 CYS A N 1
ATOM 707 C CA . CYS A 1 88 ? 12.334 -2.678 -38.564 1.00 93.56 88 CYS A CA 1
ATOM 708 C C . CYS A 1 88 ? 12.941 -3.140 -37.228 1.00 93.56 88 CYS A C 1
ATOM 710 O O . CYS A 1 88 ? 12.746 -4.286 -36.841 1.00 93.56 88 CYS A O 1
ATOM 712 N N . TYR A 1 89 ? 13.611 -2.256 -36.473 1.00 93.94 89 TYR A N 1
ATOM 713 C CA . TYR A 1 89 ? 14.191 -2.619 -35.169 1.00 93.94 89 TYR A CA 1
ATOM 714 C C . TYR A 1 89 ? 13.149 -3.096 -34.150 1.00 93.94 89 TYR A C 1
ATOM 716 O O . TYR A 1 89 ? 13.421 -4.018 -33.382 1.00 93.94 89 TYR A O 1
ATOM 724 N N . LEU A 1 90 ? 11.970 -2.466 -34.122 1.00 92.88 90 LEU A N 1
ATOM 725 C CA . LEU A 1 90 ? 10.879 -2.885 -33.243 1.00 92.88 90 LEU A CA 1
ATOM 726 C C . LEU A 1 90 ? 10.361 -4.271 -33.647 1.00 92.88 90 LEU A C 1
ATOM 728 O O . LEU A 1 90 ? 10.306 -5.163 -32.809 1.00 92.88 90 LEU A O 1
ATOM 732 N N . THR A 1 91 ? 10.085 -4.468 -34.935 1.00 92.19 91 THR A N 1
ATOM 733 C CA . THR A 1 91 ? 9.590 -5.741 -35.478 1.00 92.19 91 THR A CA 1
ATOM 734 C C . THR A 1 91 ? 10.590 -6.881 -35.260 1.00 92.19 91 THR A C 1
ATOM 736 O O . THR A 1 91 ? 10.190 -7.952 -34.810 1.00 92.19 91 THR A O 1
ATOM 739 N N . ILE A 1 92 ? 11.897 -6.634 -35.440 1.00 92.62 92 ILE A N 1
ATOM 740 C CA . ILE A 1 92 ? 12.957 -7.597 -35.096 1.00 92.62 92 ILE A CA 1
ATOM 741 C C . ILE A 1 92 ? 12.844 -8.035 -33.634 1.00 92.62 92 ILE A C 1
ATOM 743 O O . ILE A 1 92 ? 12.851 -9.230 -33.360 1.00 92.62 92 ILE A O 1
ATOM 747 N N . LYS A 1 93 ? 12.732 -7.095 -32.687 1.00 90.75 93 LYS A N 1
ATOM 748 C CA . LYS A 1 93 ? 12.724 -7.424 -31.251 1.00 90.75 93 LYS A CA 1
ATOM 749 C C . LYS A 1 93 ? 11.560 -8.317 -30.825 1.00 90.75 93 LYS A C 1
ATOM 751 O O . LYS A 1 93 ? 11.744 -9.103 -29.893 1.00 90.75 93 LYS A O 1
ATOM 756 N N . GLU A 1 94 ? 10.398 -8.155 -31.454 1.00 90.69 94 GLU A N 1
ATOM 757 C CA . GLU A 1 94 ? 9.197 -8.925 -31.122 1.00 90.69 94 GLU A CA 1
ATOM 758 C C . GLU A 1 94 ? 9.187 -10.281 -31.852 1.00 90.69 94 GLU A C 1
ATOM 760 O O . GLU A 1 94 ? 8.939 -11.313 -31.230 1.00 90.69 94 GLU A O 1
ATOM 765 N N . MET A 1 95 ? 9.571 -10.317 -33.135 1.00 90.19 95 MET A N 1
ATOM 766 C CA . MET A 1 95 ? 9.609 -11.552 -33.936 1.00 90.19 95 MET A CA 1
ATOM 767 C C . MET A 1 95 ? 10.808 -12.471 -33.637 1.00 90.19 95 MET A C 1
ATOM 769 O O . MET A 1 95 ? 10.754 -13.658 -33.961 1.00 90.19 95 MET A O 1
ATOM 773 N N . ALA A 1 96 ? 11.868 -11.965 -32.996 1.00 88.31 96 ALA A N 1
ATOM 774 C CA . ALA A 1 96 ? 13.107 -12.705 -32.726 1.00 88.31 96 ALA A CA 1
ATOM 775 C C . ALA A 1 96 ? 12.958 -13.974 -31.867 1.00 88.31 96 ALA A C 1
ATOM 777 O O . ALA A 1 96 ? 13.834 -14.827 -31.922 1.00 88.31 96 ALA A O 1
ATOM 778 N N . ASN A 1 97 ? 11.894 -14.108 -31.063 1.00 87.38 97 ASN A N 1
ATOM 779 C CA . ASN A 1 97 ? 11.657 -15.336 -30.281 1.00 87.38 97 ASN A CA 1
ATOM 780 C C . ASN A 1 97 ? 10.751 -16.350 -31.009 1.00 87.38 97 ASN A C 1
ATOM 782 O O . ASN A 1 97 ? 10.486 -17.414 -30.459 1.00 87.38 97 ASN A O 1
ATOM 786 N N . ILE A 1 98 ? 10.209 -15.985 -32.177 1.00 90.69 98 ILE A N 1
ATOM 787 C CA . ILE A 1 98 ? 9.230 -16.777 -32.945 1.00 90.69 98 ILE A CA 1
ATOM 788 C C . ILE A 1 98 ? 9.849 -17.278 -34.257 1.00 90.69 98 ILE A C 1
ATOM 790 O O . ILE A 1 98 ? 9.474 -18.334 -34.750 1.00 90.69 98 ILE A O 1
ATOM 794 N N . SER A 1 99 ? 10.784 -16.510 -34.821 1.00 90.12 99 SER A N 1
ATOM 795 C CA . SER A 1 99 ? 11.430 -16.790 -36.106 1.00 90.12 99 SER A CA 1
ATOM 796 C C . SER A 1 99 ? 12.724 -17.587 -35.918 1.00 90.12 99 SER A C 1
ATOM 798 O O . SER A 1 99 ? 13.413 -17.423 -34.911 1.00 90.12 99 SER A O 1
ATOM 800 N N . GLU A 1 100 ? 13.083 -18.394 -36.909 1.00 88.38 100 GLU A N 1
ATOM 801 C CA . GLU A 1 100 ? 14.379 -19.074 -37.014 1.00 88.38 100 GLU A CA 1
ATOM 802 C C . GLU A 1 100 ? 15.399 -18.190 -37.765 1.00 88.38 100 GLU A C 1
ATOM 804 O O . GLU A 1 100 ? 15.043 -17.154 -38.330 1.00 88.38 100 GLU A O 1
ATOM 809 N N . ASP A 1 101 ? 16.690 -18.545 -37.709 1.00 86.12 101 ASP A N 1
ATOM 810 C CA . ASP A 1 101 ? 17.795 -17.891 -38.443 1.00 86.12 101 ASP A CA 1
ATOM 811 C C . ASP A 1 101 ? 17.877 -16.349 -38.341 1.00 86.12 101 ASP A C 1
ATOM 813 O O . ASP A 1 101 ? 18.458 -15.655 -39.182 1.00 86.12 101 ASP A O 1
ATOM 817 N N . VAL A 1 102 ? 17.372 -15.801 -37.232 1.00 87.56 102 VAL A N 1
ATOM 818 C CA . VAL A 1 102 ? 17.303 -14.362 -36.903 1.00 87.56 102 VAL A CA 1
ATOM 819 C C . VAL A 1 102 ? 18.665 -13.654 -37.020 1.00 87.56 102 VAL A C 1
ATOM 821 O O . VAL A 1 102 ? 18.733 -12.452 -37.279 1.00 87.56 102 VAL A O 1
ATOM 824 N N . ILE A 1 103 ? 19.761 -14.408 -36.902 1.00 85.88 103 ILE A N 1
ATOM 825 C CA . ILE A 1 103 ? 21.156 -13.972 -37.065 1.00 85.88 103 ILE A CA 1
ATOM 826 C C . ILE A 1 103 ? 21.416 -13.285 -38.422 1.00 85.88 103 ILE A C 1
ATOM 828 O O . ILE A 1 103 ? 22.324 -12.458 -38.518 1.00 85.88 103 ILE A O 1
ATOM 832 N N . ILE A 1 104 ? 20.604 -13.538 -39.456 1.00 88.06 104 ILE A N 1
ATOM 833 C CA . ILE A 1 104 ? 20.746 -12.927 -40.790 1.00 88.06 104 ILE A CA 1
ATOM 834 C C . ILE A 1 104 ? 20.820 -11.384 -40.770 1.00 88.06 104 ILE A C 1
ATOM 836 O O . ILE A 1 104 ? 21.536 -10.798 -41.585 1.00 88.06 104 ILE A O 1
ATOM 840 N N . VAL A 1 105 ? 20.165 -10.702 -39.816 1.00 90.44 105 VAL A N 1
ATOM 841 C CA . VAL A 1 105 ? 20.227 -9.226 -39.704 1.00 90.44 105 VAL A CA 1
ATOM 842 C C . VAL A 1 105 ? 21.455 -8.702 -38.945 1.00 90.44 105 VAL A C 1
ATOM 844 O O . VAL A 1 105 ? 21.673 -7.490 -38.923 1.00 90.44 105 VAL A O 1
ATOM 847 N N . THR A 1 106 ? 22.287 -9.561 -38.344 1.00 89.69 106 THR A N 1
ATOM 848 C CA . THR A 1 106 ? 23.444 -9.149 -37.521 1.00 89.69 106 THR A CA 1
ATOM 849 C C . THR A 1 106 ? 24.411 -8.234 -38.278 1.00 89.69 106 THR A C 1
ATOM 851 O O . THR A 1 106 ? 24.903 -7.260 -37.705 1.00 89.69 106 THR A O 1
ATOM 854 N N . SER A 1 107 ? 24.652 -8.477 -39.570 1.00 89.94 107 SER A N 1
ATOM 855 C CA . SER A 1 107 ? 25.523 -7.625 -40.396 1.00 89.94 107 SER A CA 1
ATOM 856 C C . SER A 1 107 ? 24.932 -6.223 -40.609 1.00 89.94 107 SER A C 1
ATOM 858 O O . SER A 1 107 ? 25.638 -5.225 -40.449 1.00 89.94 107 SER A O 1
ATOM 860 N N . SER A 1 108 ? 23.627 -6.128 -40.887 1.00 92.12 108 SER A N 1
ATOM 861 C CA . SER A 1 108 ? 22.901 -4.860 -41.037 1.00 92.12 108 SER A CA 1
ATOM 862 C C . SER A 1 108 ? 22.858 -4.075 -39.726 1.00 92.12 108 SER A C 1
ATOM 864 O O . SER A 1 108 ? 23.196 -2.895 -39.708 1.00 92.12 108 SER A O 1
ATOM 866 N N . LEU A 1 109 ? 22.550 -4.736 -38.606 1.00 92.94 109 LEU A N 1
ATOM 867 C CA . LEU A 1 109 ? 22.549 -4.101 -37.284 1.00 92.94 109 LEU A CA 1
ATOM 868 C C . LEU A 1 109 ? 23.954 -3.649 -36.852 1.00 92.94 109 LEU A C 1
ATOM 870 O O . LEU A 1 109 ? 24.095 -2.597 -36.231 1.00 92.94 109 LEU A O 1
ATOM 874 N N . THR A 1 110 ? 25.005 -4.390 -37.216 1.00 90.94 110 THR A N 1
ATOM 875 C CA . THR A 1 110 ? 26.402 -4.005 -36.938 1.00 90.94 110 THR A CA 1
ATOM 876 C C . THR A 1 110 ? 26.840 -2.803 -37.779 1.00 90.94 110 THR A C 1
ATOM 878 O O . THR A 1 110 ? 27.515 -1.902 -37.270 1.00 90.94 110 THR A O 1
ATOM 881 N N . LYS A 1 111 ? 26.406 -2.734 -39.044 1.00 92.25 111 LYS A N 1
ATOM 882 C CA . LYS A 1 111 ? 26.578 -1.554 -39.902 1.00 92.25 111 LYS A CA 1
ATOM 883 C C . LYS A 1 111 ? 25.867 -0.332 -39.312 1.00 92.25 111 LYS A C 1
ATOM 885 O O . LYS A 1 111 ? 26.473 0.730 -39.231 1.00 92.25 111 LYS A O 1
ATOM 890 N N . ASP A 1 112 ? 24.632 -0.483 -38.842 1.00 92.50 112 ASP A N 1
ATOM 891 C CA . ASP A 1 112 ? 23.854 0.627 -38.277 1.00 92.50 112 ASP A CA 1
ATOM 892 C C . ASP A 1 112 ? 24.357 1.064 -36.883 1.00 92.50 112 ASP A C 1
ATOM 894 O O . ASP A 1 112 ? 24.297 2.246 -36.546 1.00 92.50 112 ASP A O 1
ATOM 898 N N . MET A 1 113 ? 24.933 0.149 -36.093 1.00 90.88 113 MET A N 1
ATOM 899 C CA . MET A 1 113 ? 25.635 0.438 -34.829 1.00 90.88 113 MET A CA 1
ATOM 900 C C . MET A 1 113 ? 26.924 1.256 -35.030 1.00 90.88 113 MET A C 1
ATOM 902 O O . MET A 1 113 ? 27.248 2.124 -34.212 1.00 90.88 113 MET A O 1
ATOM 906 N N . THR A 1 114 ? 27.666 0.978 -36.104 1.00 89.94 114 THR A N 1
ATOM 907 C CA . THR A 1 114 ? 28.945 1.637 -36.432 1.00 89.94 114 THR A CA 1
ATOM 908 C C . THR A 1 114 ? 28.802 2.792 -37.429 1.00 89.94 114 THR A C 1
ATOM 910 O O . THR A 1 114 ? 29.779 3.484 -37.717 1.00 89.94 114 THR A O 1
ATOM 913 N N . GLY A 1 115 ? 27.594 3.019 -37.950 1.00 88.56 115 GLY A N 1
ATOM 914 C CA . GLY A 1 115 ? 27.293 4.061 -38.924 1.00 88.56 115 GLY A CA 1
ATOM 915 C C . GLY A 1 115 ? 27.427 5.480 -38.366 1.00 88.56 115 GLY A C 1
ATOM 916 O O . GLY A 1 115 ? 27.459 5.704 -37.159 1.00 88.56 115 GLY A O 1
ATOM 917 N N . LYS A 1 116 ? 27.466 6.463 -39.272 1.00 87.12 116 LYS A N 1
ATOM 918 C CA . LYS A 1 116 ? 27.566 7.894 -38.928 1.00 87.12 116 LYS A CA 1
ATOM 919 C C . LYS A 1 116 ? 26.267 8.489 -38.363 1.00 87.12 116 LYS A C 1
ATOM 921 O O . LYS A 1 116 ? 26.288 9.592 -37.832 1.00 87.12 116 LYS A O 1
ATOM 926 N N . GLU A 1 117 ? 25.136 7.800 -38.514 1.00 88.31 117 GLU A N 1
ATOM 927 C CA . GLU A 1 117 ? 23.819 8.296 -38.103 1.00 88.31 117 GLU A CA 1
ATOM 928 C C . GLU A 1 117 ? 23.485 7.863 -36.669 1.00 88.31 117 GLU A C 1
ATOM 930 O O . GLU A 1 117 ? 22.938 6.784 -36.439 1.00 88.31 117 GLU A O 1
ATOM 935 N N . ASP A 1 118 ? 23.754 8.731 -35.689 1.00 87.69 118 ASP A N 1
ATOM 936 C CA . ASP A 1 118 ? 23.502 8.467 -34.258 1.00 87.69 118 ASP A CA 1
ATOM 937 C C . ASP A 1 118 ? 22.052 8.068 -33.927 1.00 87.69 118 ASP A C 1
ATOM 939 O O . ASP A 1 118 ? 21.794 7.371 -32.940 1.00 87.69 118 ASP A O 1
ATOM 943 N N . VAL A 1 119 ? 21.099 8.452 -34.783 1.00 88.56 119 VAL A N 1
ATOM 944 C CA . VAL A 1 119 ? 19.683 8.060 -34.702 1.00 88.56 119 VAL A CA 1
ATOM 945 C C . VAL A 1 119 ? 19.493 6.541 -34.814 1.00 88.56 119 VAL A C 1
ATOM 947 O O . VAL A 1 119 ? 18.561 5.999 -34.214 1.00 88.56 119 VAL A O 1
ATOM 950 N N . TYR A 1 120 ? 20.360 5.845 -35.553 1.00 91.31 120 TYR A N 1
ATOM 951 C CA . TYR A 1 120 ? 20.294 4.396 -35.756 1.00 91.31 120 TYR A CA 1
ATOM 952 C C . TYR A 1 120 ? 21.085 3.613 -34.720 1.00 91.31 120 TYR A C 1
ATOM 954 O O . TYR A 1 120 ? 20.602 2.580 -34.260 1.00 91.31 120 TYR A O 1
ATOM 962 N N . ARG A 1 121 ? 22.248 4.126 -34.307 1.00 93.56 121 ARG A N 1
ATOM 963 C CA . ARG A 1 121 ? 23.230 3.395 -33.492 1.00 93.56 121 ARG A CA 1
ATOM 964 C C . ARG A 1 121 ? 22.631 2.828 -32.202 1.00 93.56 121 ARG A C 1
ATOM 966 O O . ARG A 1 121 ? 22.701 1.627 -31.956 1.00 93.56 121 ARG A O 1
ATOM 973 N N . GLY A 1 122 ? 21.974 3.671 -31.401 1.00 93.00 122 GLY A N 1
ATOM 974 C CA . GLY A 1 122 ? 21.344 3.260 -30.137 1.00 93.00 122 GLY A CA 1
ATOM 975 C C . GLY A 1 122 ? 20.235 2.202 -30.305 1.00 93.00 122 GLY A C 1
ATOM 976 O O . GLY A 1 122 ? 20.281 1.165 -29.642 1.00 93.00 122 GLY A O 1
ATOM 977 N N . PRO A 1 123 ? 19.229 2.422 -31.175 1.00 93.25 123 PRO A N 1
ATOM 978 C CA . PRO A 1 123 ? 18.229 1.408 -31.513 1.00 93.25 123 PRO A CA 1
ATOM 979 C C . PRO A 1 123 ? 18.803 0.107 -32.097 1.00 93.25 123 PRO A C 1
ATOM 981 O O . PRO A 1 123 ? 18.351 -0.964 -31.691 1.00 93.25 123 PRO A O 1
ATOM 984 N N . ALA A 1 124 ? 19.806 0.187 -32.978 1.00 94.06 124 ALA A N 1
ATOM 985 C CA . ALA A 1 124 ? 20.462 -0.971 -33.582 1.00 94.06 124 ALA A CA 1
ATOM 986 C C . ALA A 1 124 ? 21.159 -1.842 -32.529 1.00 94.06 124 ALA A C 1
ATOM 988 O O . ALA A 1 124 ? 20.959 -3.053 -32.532 1.00 94.06 124 ALA A O 1
ATOM 989 N N . ILE A 1 125 ? 21.869 -1.237 -31.565 1.00 94.56 125 ILE A N 1
ATOM 990 C CA . ILE A 1 125 ? 22.452 -1.949 -30.410 1.00 94.56 125 ILE A CA 1
ATOM 991 C C . ILE A 1 125 ? 21.369 -2.732 -29.652 1.00 94.56 125 ILE A C 1
ATOM 993 O O . ILE A 1 125 ? 21.521 -3.927 -29.415 1.00 94.56 125 ILE A O 1
ATOM 997 N N . ARG A 1 126 ? 20.234 -2.099 -29.322 1.00 93.69 126 ARG A N 1
ATOM 998 C CA . ARG A 1 126 ? 19.150 -2.766 -28.570 1.00 93.69 126 ARG A CA 1
ATOM 999 C C . ARG A 1 126 ? 18.474 -3.897 -29.350 1.00 93.69 126 ARG A C 1
ATOM 1001 O O . ARG A 1 126 ? 17.988 -4.839 -28.730 1.00 93.69 126 ARG A O 1
ATOM 1008 N N . ALA A 1 127 ? 18.412 -3.803 -30.679 1.00 93.25 127 ALA A N 1
ATOM 1009 C CA . ALA A 1 127 ? 17.927 -4.887 -31.533 1.00 93.25 127 ALA A CA 1
ATOM 1010 C C . ALA A 1 127 ? 18.961 -6.023 -31.633 1.00 93.25 127 ALA A C 1
ATOM 1012 O O . ALA A 1 127 ? 18.611 -7.186 -31.457 1.00 93.25 127 ALA A O 1
ATOM 1013 N N . LEU A 1 128 ? 20.242 -5.693 -31.820 1.00 92.88 128 LEU A N 1
ATOM 1014 C CA . LEU A 1 128 ? 21.340 -6.656 -31.941 1.00 92.88 128 LEU A CA 1
ATOM 1015 C C . LEU A 1 128 ? 21.494 -7.490 -30.666 1.00 92.88 128 LEU A C 1
ATOM 1017 O O . LEU A 1 128 ? 21.472 -8.718 -30.707 1.00 92.88 128 LEU A O 1
ATOM 1021 N N . CYS A 1 129 ? 21.550 -6.835 -29.509 1.00 91.38 129 CYS A N 1
ATOM 1022 C CA . CYS A 1 129 ? 21.669 -7.498 -28.211 1.00 91.38 129 CYS A CA 1
ATOM 1023 C C . CYS A 1 129 ? 20.412 -8.286 -27.795 1.00 91.38 129 CYS A C 1
ATOM 1025 O O . CYS A 1 129 ? 20.460 -9.007 -26.802 1.00 91.38 129 CYS A O 1
ATOM 1027 N N . ARG A 1 130 ? 19.293 -8.163 -28.529 1.00 89.88 130 ARG A N 1
ATOM 1028 C CA . ARG A 1 130 ? 18.099 -9.006 -28.354 1.00 89.88 130 ARG A CA 1
ATOM 1029 C C . ARG A 1 130 ? 18.199 -10.329 -29.119 1.00 89.88 130 ARG A C 1
ATOM 1031 O O . ARG A 1 130 ? 17.586 -11.295 -28.678 1.00 89.88 130 ARG A O 1
ATOM 1038 N N . ILE A 1 131 ? 18.951 -10.355 -30.222 1.00 90.06 131 ILE A N 1
ATOM 1039 C CA . ILE A 1 131 ? 19.120 -11.523 -31.106 1.00 90.06 131 ILE A CA 1
ATOM 1040 C C . ILE A 1 131 ? 20.467 -12.239 -30.923 1.00 90.06 131 ILE A C 1
ATOM 1042 O O . ILE A 1 131 ? 20.650 -13.346 -31.412 1.00 90.06 131 ILE A O 1
ATOM 1046 N N . THR A 1 132 ? 21.424 -11.600 -30.245 1.00 87.88 132 THR A N 1
ATOM 1047 C CA . THR A 1 132 ? 22.746 -12.173 -29.961 1.00 87.88 132 THR A CA 1
ATOM 1048 C C . THR A 1 132 ? 22.638 -13.295 -28.932 1.00 87.88 132 THR A C 1
ATOM 1050 O O . THR A 1 132 ? 22.103 -13.092 -27.842 1.00 87.88 132 THR A O 1
ATOM 1053 N N . ASP A 1 133 ? 23.199 -14.454 -29.263 1.00 83.56 133 ASP A N 1
ATOM 1054 C CA . ASP A 1 133 ? 23.330 -15.609 -28.381 1.00 83.56 133 ASP A CA 1
ATOM 1055 C C . ASP A 1 133 ? 24.677 -15.598 -27.621 1.00 83.56 133 ASP A C 1
ATOM 1057 O O . ASP A 1 133 ? 25.473 -14.660 -27.711 1.00 83.56 133 ASP A O 1
ATOM 1061 N N . GLY A 1 134 ? 24.955 -16.653 -26.850 1.00 81.69 134 GLY A N 1
ATOM 1062 C CA . GLY A 1 134 ? 26.214 -16.771 -26.108 1.00 81.69 134 GLY A CA 1
ATOM 1063 C C . GLY A 1 134 ? 27.460 -16.915 -26.993 1.00 81.69 134 GLY A C 1
ATOM 1064 O O . GLY A 1 134 ? 28.547 -16.530 -26.559 1.00 81.69 134 GLY A O 1
ATOM 1065 N N . THR A 1 135 ? 27.321 -17.437 -28.218 1.00 81.88 135 THR A N 1
ATOM 1066 C CA . THR A 1 135 ? 28.454 -17.682 -29.126 1.00 81.88 135 THR A CA 1
ATOM 1067 C C . THR A 1 135 ? 28.870 -16.408 -29.862 1.00 81.88 135 THR A C 1
ATOM 1069 O O . THR A 1 135 ? 30.047 -16.035 -29.846 1.00 81.88 135 THR A O 1
ATOM 1072 N N . MET A 1 136 ? 27.908 -15.661 -30.409 1.00 83.62 136 MET A N 1
ATOM 1073 C CA . MET A 1 136 ? 28.149 -14.400 -31.114 1.00 83.62 136 MET A CA 1
ATOM 1074 C C . MET A 1 136 ? 28.497 -13.233 -30.185 1.00 83.62 136 MET A C 1
ATOM 1076 O O . MET A 1 136 ? 29.004 -12.208 -30.647 1.00 83.62 136 MET A O 1
ATOM 1080 N N . LEU A 1 137 ? 28.279 -13.371 -28.875 1.00 86.00 137 LEU A N 1
ATOM 1081 C CA . LEU A 1 137 ? 28.557 -12.319 -27.896 1.00 86.00 137 LEU A CA 1
ATOM 1082 C C . LEU A 1 137 ? 30.003 -11.801 -27.954 1.00 86.00 137 LEU A C 1
ATOM 1084 O O . LEU A 1 137 ? 30.245 -10.603 -27.805 1.00 86.00 137 LEU A O 1
ATOM 1088 N N . GLN A 1 138 ? 30.960 -12.699 -28.205 1.00 87.06 138 GLN A N 1
ATOM 1089 C CA . GLN A 1 138 ? 32.378 -12.351 -28.325 1.00 87.06 138 GLN A CA 1
ATOM 1090 C C . GLN A 1 138 ? 32.671 -11.561 -29.610 1.00 87.06 138 GLN A C 1
ATOM 1092 O O . GLN A 1 138 ? 33.493 -10.648 -29.591 1.00 87.06 138 GLN A O 1
ATOM 1097 N N . ALA A 1 139 ? 31.962 -11.847 -30.707 1.00 87.44 139 ALA A N 1
ATOM 1098 C CA . ALA A 1 139 ? 32.127 -11.134 -31.974 1.00 87.44 139 ALA A CA 1
ATOM 1099 C C . ALA A 1 139 ? 31.709 -9.655 -31.866 1.00 87.44 139 ALA A C 1
ATOM 1101 O O . ALA A 1 139 ? 32.298 -8.798 -32.526 1.00 87.44 139 ALA A O 1
ATOM 1102 N N . ILE A 1 140 ? 30.740 -9.340 -30.997 1.00 90.06 140 ILE A N 1
ATOM 1103 C CA . ILE A 1 140 ? 30.277 -7.962 -30.774 1.00 90.06 140 ILE A CA 1
ATOM 1104 C C . ILE A 1 140 ? 30.940 -7.251 -29.580 1.00 90.06 140 ILE A C 1
ATOM 1106 O O . ILE A 1 140 ? 30.744 -6.045 -29.421 1.00 90.06 140 ILE A O 1
ATOM 1110 N N . GLU A 1 141 ? 31.769 -7.938 -28.778 1.00 91.06 141 GLU A N 1
ATOM 1111 C CA . GLU A 1 141 ? 32.419 -7.387 -27.569 1.00 91.06 141 GLU A CA 1
ATOM 1112 C C . GLU A 1 141 ? 33.157 -6.064 -27.848 1.00 91.06 141 GLU A C 1
ATOM 1114 O O . GLU A 1 141 ? 32.983 -5.086 -27.116 1.00 91.06 141 GLU A O 1
ATOM 1119 N N . ARG A 1 142 ? 33.938 -5.994 -28.936 1.00 92.19 142 ARG A N 1
ATOM 1120 C CA . ARG A 1 142 ? 34.693 -4.782 -29.304 1.00 92.19 142 ARG A CA 1
ATOM 1121 C C . ARG A 1 142 ? 33.778 -3.581 -29.554 1.00 92.19 142 ARG A C 1
ATOM 1123 O O . ARG A 1 142 ? 34.082 -2.481 -29.093 1.00 92.19 142 ARG A O 1
ATOM 1130 N N . TYR A 1 143 ? 32.677 -3.785 -30.274 1.00 92.56 143 TYR A N 1
ATOM 1131 C CA . TYR A 1 143 ? 31.733 -2.716 -30.592 1.00 92.56 143 TYR A CA 1
ATOM 1132 C C . TYR A 1 143 ? 30.947 -2.276 -29.354 1.00 92.56 143 TYR A C 1
ATOM 1134 O O . TYR A 1 143 ? 30.742 -1.082 -29.160 1.00 92.56 143 TYR A O 1
ATOM 1142 N N . MET A 1 144 ? 30.577 -3.215 -28.477 1.00 94.50 144 MET A N 1
ATOM 1143 C CA . MET A 1 144 ? 29.901 -2.902 -27.215 1.00 94.50 144 MET A CA 1
ATOM 1144 C C . MET A 1 144 ? 30.777 -2.056 -26.289 1.00 94.50 144 MET A C 1
ATOM 1146 O O . MET A 1 144 ? 30.302 -1.047 -25.773 1.00 94.50 144 MET A O 1
ATOM 1150 N N . LYS A 1 145 ? 32.064 -2.395 -26.140 1.00 94.38 145 LYS A N 1
ATOM 1151 C CA . LYS A 1 145 ? 33.032 -1.585 -25.378 1.00 94.38 145 LYS A CA 1
ATOM 1152 C C . LYS A 1 145 ? 33.121 -0.151 -25.896 1.00 94.38 145 LYS A C 1
ATOM 1154 O O . LYS A 1 145 ? 32.986 0.788 -25.119 1.00 94.38 145 LYS A O 1
ATOM 1159 N N . GLN A 1 146 ? 33.268 0.015 -27.213 1.00 94.00 146 GLN A N 1
ATOM 1160 C CA . GLN A 1 146 ? 33.284 1.333 -27.858 1.00 94.00 146 GLN A CA 1
ATOM 1161 C C . GLN A 1 146 ? 31.967 2.095 -27.657 1.00 94.00 146 GLN A C 1
ATOM 1163 O O . GLN A 1 146 ? 31.990 3.288 -27.376 1.00 94.00 146 GLN A O 1
ATOM 1168 N N . ALA A 1 147 ? 30.826 1.409 -27.757 1.00 95.19 147 ALA A N 1
ATOM 1169 C CA . ALA A 1 147 ? 29.516 2.017 -27.575 1.00 95.19 147 ALA A CA 1
ATOM 1170 C C . ALA A 1 147 ? 29.256 2.449 -26.120 1.00 95.19 147 ALA A C 1
ATOM 1172 O O . ALA A 1 147 ? 28.610 3.471 -25.915 1.00 95.19 147 ALA A O 1
ATOM 1173 N N . ILE A 1 148 ? 29.767 1.724 -25.114 1.00 96.06 148 ILE A N 1
ATOM 1174 C CA . ILE A 1 148 ? 29.626 2.073 -23.686 1.00 96.06 148 ILE A CA 1
ATOM 1175 C C . ILE A 1 148 ? 30.279 3.425 -23.364 1.00 96.06 148 ILE A C 1
ATOM 1177 O O . ILE A 1 148 ? 29.672 4.226 -22.653 1.00 96.06 148 ILE A O 1
ATOM 1181 N N . VAL A 1 149 ? 31.470 3.700 -23.903 1.00 94.88 149 VAL A N 1
ATOM 1182 C CA . VAL A 1 149 ? 32.199 4.972 -23.701 1.00 94.88 149 VAL A CA 1
ATOM 1183 C C . VAL A 1 149 ? 31.926 6.008 -24.801 1.00 94.88 149 VAL A C 1
ATOM 1185 O O . VAL A 1 149 ? 32.662 6.983 -24.949 1.00 94.88 149 VAL A O 1
ATOM 1188 N N . ASP A 1 150 ? 30.870 5.816 -25.597 1.00 94.56 150 ASP A N 1
ATOM 1189 C CA . ASP A 1 150 ? 30.546 6.726 -26.693 1.00 94.56 150 ASP A CA 1
ATOM 1190 C C . ASP A 1 150 ? 30.138 8.121 -26.189 1.00 94.56 150 ASP A C 1
ATOM 1192 O O . ASP A 1 150 ? 29.409 8.270 -25.203 1.00 94.56 150 ASP A O 1
ATOM 1196 N N . LYS A 1 151 ? 30.579 9.158 -26.911 1.00 91.88 151 LYS A N 1
ATOM 1197 C CA . LYS A 1 151 ? 30.284 10.562 -26.590 1.00 91.88 151 LYS A CA 1
ATOM 1198 C C . LYS A 1 151 ? 28.792 10.888 -26.688 1.00 91.88 151 LYS A C 1
ATOM 1200 O O . LYS A 1 151 ? 28.341 11.829 -26.038 1.00 91.88 151 LYS A O 1
ATOM 1205 N N . VAL A 1 152 ? 28.034 10.151 -27.501 1.00 94.44 152 VAL A N 1
ATOM 1206 C CA . VAL A 1 152 ? 26.601 10.361 -27.715 1.00 94.44 152 VAL A CA 1
ATOM 1207 C C . VAL A 1 152 ? 25.818 9.628 -26.616 1.00 94.44 152 VAL A C 1
ATOM 1209 O O . VAL A 1 152 ? 25.772 8.393 -26.603 1.00 94.44 152 VAL A O 1
ATOM 1212 N N . PRO A 1 153 ? 25.127 10.341 -25.701 1.00 94.19 153 PRO A N 1
ATOM 1213 C CA . PRO A 1 153 ? 24.552 9.705 -24.516 1.00 94.19 153 PRO A CA 1
ATOM 1214 C C . PRO A 1 153 ? 23.479 8.656 -24.812 1.00 94.19 153 PRO A C 1
ATOM 1216 O O . PRO A 1 153 ? 23.300 7.732 -24.024 1.00 94.19 153 PRO A O 1
ATOM 1219 N N . SER A 1 154 ? 22.763 8.763 -25.936 1.00 93.00 154 SER A N 1
ATOM 1220 C CA . SER A 1 154 ? 21.765 7.767 -26.348 1.00 93.00 154 SER A CA 1
ATOM 1221 C C . SER A 1 154 ? 22.399 6.432 -26.755 1.00 93.00 154 SER A C 1
ATOM 1223 O O . SER A 1 154 ? 21.788 5.385 -26.524 1.00 93.00 154 SER A O 1
ATOM 1225 N N . VAL A 1 155 ? 23.614 6.451 -27.312 1.00 95.12 155 VAL A N 1
ATOM 1226 C CA . VAL A 1 155 ? 24.387 5.264 -27.706 1.00 95.12 155 VAL A CA 1
ATOM 1227 C C . VAL A 1 155 ? 24.945 4.587 -26.460 1.00 95.12 155 VAL A C 1
ATOM 1229 O O . VAL A 1 155 ? 24.589 3.438 -26.200 1.00 95.12 155 VAL A O 1
ATOM 1232 N N . SER A 1 156 ? 25.681 5.329 -25.626 1.00 95.75 156 SER A N 1
ATOM 1233 C CA . SER A 1 156 ? 26.218 4.839 -24.346 1.00 95.75 156 SER A CA 1
ATOM 1234 C C . SER A 1 156 ? 25.130 4.286 -23.422 1.00 95.75 156 SER A C 1
ATOM 1236 O O . SER A 1 156 ? 25.201 3.137 -22.984 1.00 95.75 156 SER A O 1
ATOM 1238 N N . SER A 1 157 ? 24.040 5.032 -23.225 1.00 95.62 157 SER A N 1
ATOM 1239 C CA . SER A 1 157 ? 22.875 4.582 -22.454 1.00 95.62 157 SER A CA 1
ATOM 1240 C C . SER A 1 157 ? 22.262 3.285 -23.008 1.00 95.62 157 SER A C 1
ATOM 1242 O O . SER A 1 157 ? 21.942 2.376 -22.241 1.00 95.62 157 SER A O 1
ATOM 1244 N N . SER A 1 158 ? 22.152 3.156 -24.338 1.00 94.88 158 SER A N 1
ATOM 1245 C CA . SER A 1 158 ? 21.642 1.934 -24.980 1.00 94.88 158 SER A CA 1
ATOM 1246 C C . SER A 1 158 ? 22.591 0.750 -24.812 1.00 94.88 158 SER A C 1
ATOM 1248 O O . SER A 1 158 ? 22.125 -0.360 -24.554 1.00 94.88 158 SER A O 1
ATOM 1250 N N . ALA A 1 159 ? 23.901 0.972 -24.928 1.00 96.06 159 ALA A N 1
ATOM 1251 C CA . ALA A 1 159 ? 24.922 -0.055 -24.765 1.00 96.06 159 ALA A CA 1
ATOM 1252 C C . ALA A 1 159 ? 24.990 -0.565 -23.320 1.00 96.06 159 ALA A C 1
ATOM 1254 O O . ALA A 1 159 ? 25.021 -1.775 -23.106 1.00 96.06 159 ALA A O 1
ATOM 1255 N N . LEU A 1 160 ? 24.919 0.326 -22.329 1.00 96.62 160 LEU A N 1
ATOM 1256 C CA . LEU A 1 160 ? 24.904 -0.018 -20.903 1.00 96.62 160 LEU A CA 1
ATOM 1257 C C . LEU A 1 160 ? 23.681 -0.863 -20.517 1.00 96.62 160 LEU A C 1
ATOM 1259 O O . LEU A 1 160 ? 23.829 -1.912 -19.888 1.00 96.62 160 LEU A O 1
ATOM 1263 N N . VAL A 1 161 ? 22.478 -0.453 -20.937 1.00 95.44 161 VAL A N 1
ATOM 1264 C CA . VAL A 1 161 ? 21.244 -1.224 -20.690 1.00 95.44 161 VAL A CA 1
ATOM 1265 C C . VAL A 1 161 ? 21.284 -2.568 -21.417 1.00 95.44 161 VAL A C 1
ATOM 1267 O O . VAL A 1 161 ? 20.949 -3.595 -20.830 1.00 95.44 161 VAL A O 1
ATOM 1270 N N . SER A 1 162 ? 21.749 -2.598 -22.668 1.00 94.25 162 SER A N 1
ATOM 1271 C CA . SER A 1 162 ? 21.865 -3.847 -23.432 1.00 94.25 162 SER A CA 1
ATOM 1272 C C . SER A 1 162 ? 22.871 -4.808 -22.792 1.00 94.25 162 SER A C 1
ATOM 1274 O O . SER A 1 162 ? 22.553 -5.980 -22.609 1.00 94.25 162 SER A O 1
ATOM 1276 N N . SER A 1 163 ? 24.016 -4.298 -22.326 1.00 95.00 163 SER A N 1
ATOM 1277 C CA . SER A 1 163 ? 25.016 -5.065 -21.567 1.00 95.00 163 SER A CA 1
ATOM 1278 C C . SER A 1 163 ? 24.404 -5.719 -20.327 1.00 95.00 163 SER A C 1
ATOM 1280 O O . SER A 1 163 ? 24.649 -6.895 -20.069 1.00 95.00 163 SER A O 1
ATOM 1282 N N . LEU A 1 164 ? 23.541 -5.003 -19.595 1.00 94.06 164 LEU A N 1
ATOM 1283 C CA . LEU A 1 164 ? 22.827 -5.555 -18.441 1.00 94.06 164 LEU A CA 1
ATOM 1284 C C . LEU A 1 164 ? 21.872 -6.704 -18.825 1.00 94.06 164 LEU A C 1
ATOM 1286 O O . LEU A 1 164 ? 21.752 -7.676 -18.079 1.00 94.06 164 LEU A O 1
ATOM 1290 N N . HIS A 1 165 ? 21.213 -6.641 -19.984 1.00 91.62 165 HIS A N 1
ATOM 1291 C CA . HIS A 1 165 ? 20.430 -7.776 -20.486 1.00 91.62 165 HIS A CA 1
ATOM 1292 C C . HIS A 1 165 ? 21.333 -8.962 -20.867 1.00 91.62 165 HIS A C 1
ATOM 1294 O O . HIS A 1 165 ? 21.031 -10.100 -20.503 1.00 91.62 165 HIS A O 1
ATOM 1300 N N . MET A 1 166 ? 22.466 -8.694 -21.518 1.00 90.94 166 MET A N 1
ATOM 1301 C CA . MET A 1 166 ? 23.440 -9.699 -21.969 1.00 90.94 166 MET A CA 1
ATOM 1302 C C . MET A 1 166 ? 24.130 -10.437 -20.813 1.00 90.94 166 MET A C 1
ATOM 1304 O O . MET A 1 166 ? 24.491 -11.601 -20.974 1.00 90.94 166 MET A O 1
ATOM 1308 N N . MET A 1 167 ? 24.220 -9.835 -19.620 1.00 90.38 167 MET A N 1
ATOM 1309 C CA . MET A 1 167 ? 24.681 -10.524 -18.402 1.00 90.38 167 MET A CA 1
ATOM 1310 C C . MET A 1 167 ? 23.880 -11.792 -18.070 1.00 90.38 167 MET A C 1
ATOM 1312 O O . MET A 1 167 ? 24.398 -12.663 -17.375 1.00 90.38 167 MET A O 1
ATOM 1316 N N . LYS A 1 168 ? 22.621 -11.898 -18.525 1.00 87.88 168 LYS A N 1
ATOM 1317 C CA . LYS A 1 168 ? 21.800 -13.110 -18.359 1.00 87.88 168 LYS A CA 1
ATOM 1318 C C . LYS A 1 168 ? 22.195 -14.242 -19.312 1.00 87.88 168 LYS A C 1
ATOM 1320 O O . LYS A 1 168 ? 21.858 -15.385 -19.036 1.00 87.88 168 LYS A O 1
ATOM 1325 N N . ILE A 1 169 ? 22.854 -13.910 -20.424 1.00 87.94 169 ILE A N 1
ATOM 1326 C CA . ILE A 1 169 ? 23.276 -14.843 -21.477 1.00 87.94 169 ILE A CA 1
ATOM 1327 C C . ILE A 1 169 ? 24.700 -15.327 -21.187 1.00 87.94 169 ILE A C 1
ATOM 1329 O O . ILE A 1 169 ? 24.952 -16.525 -21.146 1.00 87.94 169 ILE A O 1
ATOM 1333 N N . SER A 1 170 ? 25.630 -14.401 -20.933 1.00 89.94 170 SER A N 1
ATOM 1334 C CA . SER A 1 170 ? 26.981 -14.730 -20.471 1.00 89.94 170 SER A CA 1
ATOM 1335 C C . SER A 1 170 ? 27.520 -13.635 -19.558 1.00 89.94 170 SER A C 1
ATOM 1337 O O . SER A 1 170 ? 27.823 -12.517 -19.979 1.00 89.94 170 SER A O 1
ATOM 1339 N N . TYR A 1 171 ? 27.653 -13.976 -18.279 1.00 91.56 171 TYR A N 1
ATOM 1340 C CA . TYR A 1 171 ? 28.197 -13.083 -17.265 1.00 91.56 171 TYR A CA 1
ATOM 1341 C C . TYR A 1 171 ? 29.696 -12.813 -17.481 1.00 91.56 171 TYR A C 1
ATOM 1343 O O . TYR A 1 171 ? 30.132 -11.667 -17.382 1.00 91.56 171 TYR A O 1
ATOM 1351 N N . ASP A 1 172 ? 30.480 -13.839 -17.824 1.00 90.56 172 ASP A N 1
ATOM 1352 C CA . ASP A 1 172 ? 31.948 -13.756 -17.868 1.00 90.56 172 ASP A CA 1
ATOM 1353 C C . ASP A 1 172 ? 32.494 -12.888 -19.004 1.00 90.56 172 ASP A C 1
ATOM 1355 O O . ASP A 1 172 ? 33.560 -12.288 -18.857 1.00 90.56 172 ASP A O 1
ATOM 1359 N N . VAL A 1 173 ? 31.762 -12.775 -20.118 1.00 91.12 173 VAL A N 1
ATOM 1360 C CA . VAL A 1 173 ? 32.104 -11.840 -21.202 1.00 91.12 173 VAL A CA 1
ATOM 1361 C C . VAL A 1 173 ? 31.824 -10.404 -20.758 1.00 91.12 173 VAL A C 1
ATOM 1363 O O . VAL A 1 173 ? 32.732 -9.576 -20.778 1.00 91.12 173 VAL A O 1
ATOM 1366 N N . VAL A 1 174 ? 30.614 -10.108 -20.266 1.00 92.75 174 VAL A N 1
ATOM 1367 C CA . VAL A 1 174 ? 30.229 -8.744 -19.846 1.00 92.75 174 VAL A CA 1
ATOM 1368 C C . VAL A 1 174 ? 31.035 -8.265 -18.627 1.00 92.75 174 VAL A C 1
ATOM 1370 O O . VAL A 1 174 ? 31.329 -7.077 -18.498 1.00 92.75 174 VAL A O 1
ATOM 1373 N N . LYS A 1 175 ? 31.500 -9.176 -17.761 1.00 92.94 175 LYS A N 1
ATOM 1374 C CA . LYS A 1 175 ? 32.417 -8.866 -16.647 1.00 92.94 175 LYS A CA 1
ATOM 1375 C C . LYS A 1 175 ? 33.743 -8.246 -17.105 1.00 92.94 175 LYS A C 1
ATOM 1377 O O . LYS A 1 175 ? 34.357 -7.503 -16.342 1.00 92.94 175 LYS A O 1
ATOM 1382 N N . ARG A 1 176 ? 34.170 -8.472 -18.351 1.00 93.00 176 ARG A N 1
ATOM 1383 C CA . ARG A 1 176 ? 35.368 -7.832 -18.929 1.00 93.00 176 ARG A CA 1
ATOM 1384 C C . ARG A 1 176 ? 35.162 -6.345 -19.233 1.00 93.00 176 ARG A C 1
ATOM 1386 O O . ARG A 1 176 ? 36.135 -5.682 -19.567 1.00 93.00 176 ARG A O 1
ATOM 1393 N N . TRP A 1 177 ? 33.923 -5.844 -19.171 1.00 94.12 177 TRP A N 1
ATOM 1394 C CA . TRP A 1 177 ? 33.530 -4.486 -19.588 1.00 94.12 177 TRP A CA 1
ATOM 1395 C C . TRP A 1 177 ? 33.404 -3.530 -18.384 1.00 94.12 177 TRP A C 1
ATOM 1397 O O . TRP A 1 177 ? 32.825 -2.446 -18.472 1.00 94.12 177 TRP A O 1
ATOM 1407 N N . ILE A 1 178 ? 33.909 -3.952 -17.215 1.00 93.12 178 ILE A N 1
ATOM 1408 C CA . ILE A 1 178 ? 33.851 -3.185 -15.962 1.00 93.12 178 ILE A CA 1
ATOM 1409 C C . ILE A 1 178 ? 34.614 -1.861 -16.074 1.00 93.12 178 ILE A C 1
ATOM 1411 O O . ILE A 1 178 ? 34.209 -0.899 -15.427 1.00 93.12 178 ILE A O 1
ATOM 1415 N N . ASN A 1 179 ? 35.688 -1.787 -16.863 1.00 94.31 179 ASN A N 1
ATOM 1416 C CA . ASN A 1 179 ? 36.499 -0.573 -16.987 1.00 94.31 179 ASN A CA 1
ATOM 1417 C C . ASN A 1 179 ? 35.748 0.507 -17.775 1.00 94.31 179 ASN A C 1
ATOM 1419 O O . ASN A 1 179 ? 35.605 1.631 -17.302 1.00 94.31 179 ASN A O 1
ATOM 1423 N N . GLU A 1 180 ? 35.168 0.124 -18.907 1.00 95.88 180 GLU A N 1
ATOM 1424 C CA . GLU A 1 180 ? 34.331 0.951 -19.771 1.00 95.88 180 GLU A CA 1
ATOM 1425 C C . GLU A 1 180 ? 33.074 1.424 -19.021 1.00 95.88 180 GLU A C 1
ATOM 1427 O O . GLU A 1 180 ? 32.734 2.607 -19.029 1.00 95.88 180 GLU A O 1
ATOM 1432 N N . ALA A 1 181 ? 32.421 0.530 -18.269 1.00 94.75 181 ALA A N 1
ATOM 1433 C CA . ALA A 1 181 ? 31.312 0.901 -17.390 1.00 94.75 181 ALA A CA 1
ATOM 1434 C C . ALA A 1 181 ? 31.756 1.833 -16.240 1.00 94.75 181 ALA A C 1
ATOM 1436 O O . ALA A 1 181 ? 30.997 2.702 -15.810 1.00 94.75 181 ALA A O 1
ATOM 1437 N N . GLN A 1 182 ? 32.984 1.683 -15.734 1.00 93.25 182 GLN A N 1
ATOM 1438 C CA . GLN A 1 182 ? 33.543 2.519 -14.668 1.00 93.25 182 GLN A CA 1
ATOM 1439 C C . GLN A 1 182 ? 33.909 3.928 -15.149 1.00 93.25 182 GLN A C 1
ATOM 1441 O O . GLN A 1 182 ? 33.801 4.862 -14.347 1.00 93.25 182 GLN A O 1
ATOM 1446 N N . GLU A 1 183 ? 34.295 4.074 -16.415 1.00 93.44 183 GLU A N 1
ATOM 1447 C CA . GLU A 1 183 ? 34.466 5.350 -17.113 1.00 93.44 183 GLU A CA 1
ATOM 1448 C C . GLU A 1 183 ? 33.106 6.012 -17.374 1.00 93.44 183 GLU A C 1
ATOM 1450 O O . GLU A 1 183 ? 32.882 7.143 -16.941 1.00 93.44 183 GLU A O 1
ATOM 1455 N N . ALA A 1 184 ? 32.150 5.280 -17.956 1.00 93.94 184 ALA A N 1
ATOM 1456 C CA . ALA A 1 184 ? 30.803 5.784 -18.232 1.00 93.94 184 ALA A CA 1
ATOM 1457 C C . ALA A 1 184 ? 30.052 6.244 -16.962 1.00 93.94 184 ALA A C 1
ATOM 1459 O O . ALA A 1 184 ? 29.268 7.191 -17.007 1.00 93.94 184 ALA A O 1
ATOM 1460 N N . ALA A 1 185 ? 30.321 5.649 -15.796 1.00 91.94 185 ALA A N 1
ATOM 1461 C CA . ALA A 1 185 ? 29.742 6.098 -14.524 1.00 91.94 185 ALA A CA 1
ATOM 1462 C C . ALA A 1 185 ? 30.267 7.469 -14.043 1.00 91.94 185 ALA A C 1
ATOM 1464 O O . ALA A 1 185 ? 29.611 8.128 -13.232 1.00 91.94 185 ALA A O 1
ATOM 1465 N N . SER A 1 186 ? 31.408 7.926 -14.565 1.00 90.19 186 SER A N 1
ATOM 1466 C CA . SER A 1 186 ? 31.919 9.291 -14.374 1.00 90.19 186 SER A CA 1
ATOM 1467 C C . SER A 1 186 ? 31.335 10.295 -15.383 1.00 90.19 186 SER A C 1
ATOM 1469 O O . SER A 1 186 ? 31.718 11.459 -15.353 1.00 90.19 186 SER A O 1
ATOM 14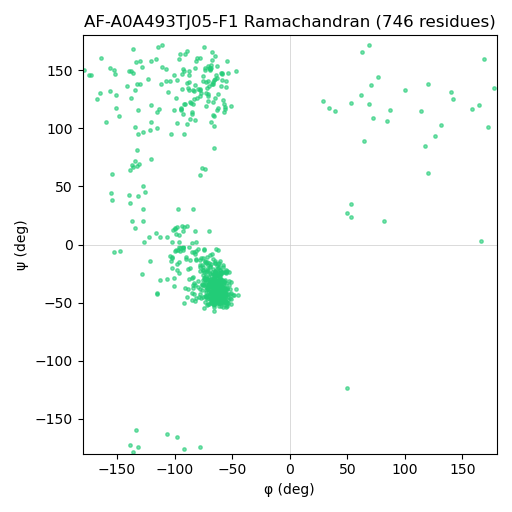71 N N . SER A 1 187 ? 30.435 9.870 -16.282 1.00 90.44 187 SER A N 1
ATOM 1472 C CA . SER A 1 187 ? 29.823 10.742 -17.292 1.00 90.44 187 SER A CA 1
ATOM 1473 C C . SER A 1 187 ? 28.960 11.844 -16.675 1.00 90.44 187 SER A C 1
ATOM 1475 O O . SER A 1 187 ? 28.233 11.635 -15.703 1.00 90.44 187 SER A O 1
ATOM 1477 N N . ASP A 1 188 ? 28.968 13.001 -17.330 1.00 89.56 188 ASP A N 1
ATOM 1478 C CA . ASP A 1 188 ? 28.128 14.148 -16.993 1.00 89.56 188 ASP A CA 1
ATOM 1479 C C . ASP A 1 188 ? 26.644 13.936 -17.317 1.00 89.56 188 ASP A C 1
ATOM 1481 O O . ASP A 1 188 ? 25.783 14.654 -16.801 1.00 89.56 188 ASP A O 1
ATOM 1485 N N . ASN A 1 189 ? 26.315 12.954 -18.161 1.00 94.38 189 ASN A N 1
ATOM 1486 C CA . ASN A 1 189 ? 24.934 12.697 -18.536 1.00 94.38 189 ASN A CA 1
ATOM 1487 C C . ASN A 1 189 ? 24.185 11.886 -17.464 1.00 94.38 189 ASN A C 1
ATOM 1489 O O . ASN A 1 189 ? 24.563 10.766 -17.118 1.00 94.38 189 ASN A O 1
ATOM 1493 N N . ILE A 1 190 ? 23.044 12.431 -17.028 1.00 94.06 190 ILE A N 1
ATOM 1494 C CA . ILE A 1 190 ? 22.161 11.877 -15.989 1.00 94.06 190 ILE A CA 1
ATOM 1495 C C . ILE A 1 190 ? 21.818 10.392 -16.216 1.00 94.06 190 ILE A C 1
ATOM 1497 O O . ILE A 1 190 ? 21.822 9.609 -15.263 1.00 94.06 190 ILE A O 1
ATOM 1501 N N . MET A 1 191 ? 21.511 9.994 -17.454 1.00 94.38 191 MET A N 1
ATOM 1502 C CA . MET A 1 191 ? 21.083 8.624 -17.762 1.00 94.38 191 MET A CA 1
ATOM 1503 C C . MET A 1 191 ? 22.266 7.678 -17.960 1.00 94.38 191 MET A C 1
ATOM 1505 O O . MET A 1 191 ? 22.205 6.540 -17.505 1.00 94.38 191 MET A O 1
ATOM 1509 N N . VAL A 1 192 ? 23.358 8.147 -18.573 1.00 95.50 192 VAL A N 1
ATOM 1510 C CA . VAL A 1 192 ? 24.587 7.349 -18.728 1.00 95.50 192 VAL A CA 1
ATOM 1511 C C . VAL A 1 192 ? 25.166 6.998 -17.359 1.00 95.50 192 VAL A C 1
ATOM 1513 O O . VAL A 1 192 ? 25.364 5.819 -17.073 1.00 95.50 192 VAL A O 1
ATOM 1516 N N . GLN A 1 193 ? 25.327 7.983 -16.468 1.00 94.56 193 GLN A N 1
ATOM 1517 C CA . GLN A 1 193 ? 25.800 7.752 -15.100 1.00 94.56 193 GLN A CA 1
ATOM 1518 C C . GLN A 1 193 ? 24.906 6.765 -14.333 1.00 94.56 193 GLN A C 1
ATOM 1520 O O . GLN A 1 193 ? 25.412 5.884 -13.636 1.00 94.56 193 GLN A O 1
ATOM 1525 N N . TYR A 1 194 ? 23.581 6.879 -14.476 1.00 95.38 194 TYR A N 1
ATOM 1526 C CA . TYR A 1 194 ? 22.633 5.966 -13.836 1.00 95.38 194 TYR A CA 1
ATOM 1527 C C . TYR A 1 194 ? 22.745 4.531 -14.371 1.00 95.38 194 TYR A C 1
ATOM 1529 O O . TYR A 1 194 ? 22.905 3.600 -13.582 1.00 95.38 194 TYR A O 1
ATOM 1537 N N . HIS A 1 195 ? 22.715 4.335 -15.691 1.00 96.25 195 HIS A N 1
ATOM 1538 C CA . HIS A 1 195 ? 22.809 3.001 -16.292 1.00 96.25 195 HIS A CA 1
ATOM 1539 C C . HIS A 1 195 ? 24.183 2.355 -16.070 1.00 96.25 195 HIS A C 1
ATOM 1541 O O . HIS A 1 195 ? 24.260 1.145 -15.859 1.00 96.25 195 HIS A O 1
ATOM 1547 N N . ALA A 1 196 ? 25.254 3.149 -16.036 1.00 95.62 196 ALA A N 1
ATOM 1548 C CA . ALA A 1 196 ? 26.599 2.676 -15.737 1.00 95.62 196 ALA A CA 1
ATOM 1549 C C . ALA A 1 196 ? 26.735 2.227 -14.276 1.00 95.62 196 ALA A C 1
ATOM 1551 O O . ALA A 1 196 ? 27.216 1.122 -14.026 1.00 95.62 196 ALA A O 1
ATOM 1552 N N . LEU A 1 197 ? 26.231 3.007 -13.310 1.00 94.50 197 LEU A N 1
ATOM 1553 C CA . LEU A 1 197 ? 26.137 2.568 -11.911 1.00 94.50 197 LEU A CA 1
ATOM 1554 C C . LEU A 1 197 ? 25.259 1.308 -11.774 1.00 94.50 197 LEU A C 1
ATOM 1556 O O . LEU A 1 197 ? 25.602 0.400 -11.016 1.00 94.50 197 LEU A O 1
ATOM 1560 N N . GLY A 1 198 ? 24.178 1.226 -12.556 1.00 94.25 198 GLY A N 1
ATOM 1561 C CA . GLY A 1 198 ? 23.307 0.057 -12.677 1.00 94.25 198 GLY A CA 1
ATOM 1562 C C . GLY A 1 198 ? 24.053 -1.219 -13.064 1.00 94.25 198 GLY A C 1
ATOM 1563 O O . GLY A 1 198 ? 23.984 -2.231 -12.358 1.00 94.25 198 GLY A O 1
ATOM 1564 N N . LEU A 1 199 ? 24.806 -1.149 -14.162 1.00 94.88 199 LEU A N 1
ATOM 1565 C CA . LEU A 1 199 ? 25.624 -2.242 -14.680 1.00 94.88 199 LEU A CA 1
ATOM 1566 C C . LEU A 1 199 ? 26.758 -2.614 -13.709 1.00 94.88 199 LEU A C 1
ATOM 1568 O O . LEU A 1 199 ? 26.921 -3.787 -13.375 1.00 94.88 199 LEU A O 1
ATOM 1572 N N . LEU A 1 200 ? 27.496 -1.625 -13.191 1.00 94.31 200 LEU A N 1
ATOM 1573 C CA . LEU A 1 200 ? 28.589 -1.838 -12.233 1.00 94.31 200 LEU A CA 1
ATOM 1574 C C . LEU A 1 200 ? 28.118 -2.525 -10.951 1.00 94.31 200 LEU A C 1
ATOM 1576 O O . LEU A 1 200 ? 28.779 -3.455 -10.487 1.00 94.31 200 LEU A O 1
ATOM 1580 N N . TYR A 1 201 ? 26.981 -2.103 -10.389 1.00 94.12 201 TYR A N 1
ATOM 1581 C CA . TYR A 1 201 ? 26.400 -2.767 -9.226 1.00 94.12 201 TYR A CA 1
ATOM 1582 C C . TYR A 1 201 ? 26.086 -4.226 -9.541 1.00 94.12 201 TYR A C 1
ATOM 1584 O O . TYR A 1 201 ? 26.489 -5.109 -8.792 1.00 94.12 201 TYR A O 1
ATOM 1592 N N . HIS A 1 202 ? 25.428 -4.507 -10.665 1.00 93.25 202 HIS A N 1
ATOM 1593 C CA . HIS A 1 202 ? 25.084 -5.876 -11.035 1.00 93.25 202 HIS A CA 1
ATOM 1594 C C . HIS A 1 202 ? 26.295 -6.779 -11.287 1.00 93.25 202 HIS A C 1
ATOM 1596 O O . HIS A 1 202 ? 26.232 -7.960 -10.940 1.00 93.25 202 HIS A O 1
ATOM 1602 N N . LEU A 1 203 ? 27.379 -6.237 -11.844 1.00 92.56 203 LEU A N 1
ATOM 1603 C CA . LEU A 1 203 ? 28.647 -6.944 -12.046 1.00 92.56 203 LEU A CA 1
ATOM 1604 C C . LEU A 1 203 ? 29.423 -7.158 -10.737 1.00 92.56 203 LEU A C 1
ATOM 1606 O O . LEU A 1 203 ? 30.192 -8.108 -10.630 1.00 92.56 203 LEU A O 1
ATOM 1610 N N . ARG A 1 204 ? 29.228 -6.296 -9.731 1.00 92.56 204 ARG A N 1
ATOM 1611 C CA . ARG A 1 204 ? 29.930 -6.364 -8.436 1.00 92.56 204 ARG A CA 1
ATOM 1612 C C . ARG A 1 204 ? 29.092 -6.946 -7.296 1.00 92.56 204 ARG A C 1
ATOM 1614 O O . ARG A 1 204 ? 29.663 -7.265 -6.267 1.00 92.56 204 ARG A O 1
ATOM 1621 N N . LYS A 1 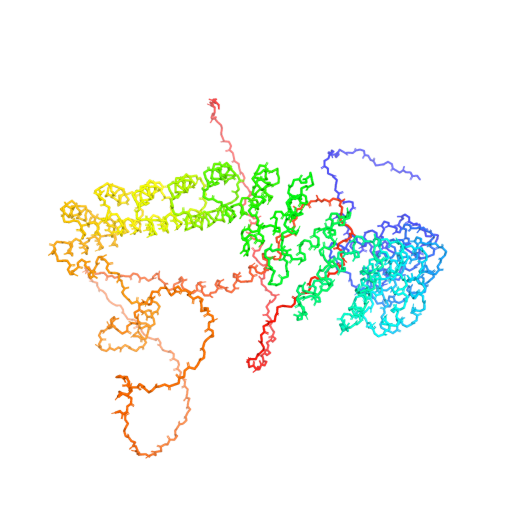205 ? 27.776 -7.146 -7.451 1.00 89.62 205 LYS A N 1
ATOM 1622 C CA . LYS A 1 205 ? 26.830 -7.511 -6.366 1.00 89.62 205 LYS A CA 1
ATOM 1623 C C . LYS A 1 205 ? 27.192 -8.771 -5.558 1.00 89.62 205 LYS A C 1
ATOM 1625 O O . LYS A 1 205 ? 26.686 -8.923 -4.452 1.00 89.62 205 LYS A O 1
ATOM 1630 N N . ASN A 1 206 ? 28.002 -9.670 -6.124 1.00 88.12 206 ASN A N 1
ATOM 1631 C CA . ASN A 1 206 ? 28.463 -10.902 -5.476 1.00 88.12 206 ASN A CA 1
ATOM 1632 C C . ASN A 1 206 ? 29.742 -10.685 -4.631 1.00 88.12 206 ASN A C 1
ATOM 1634 O O . ASN A 1 206 ? 30.104 -11.555 -3.850 1.00 88.12 206 ASN A O 1
ATOM 1638 N N . ASP A 1 207 ? 30.426 -9.548 -4.791 1.00 90.12 207 ASP A N 1
ATOM 1639 C CA . ASP A 1 207 ? 31.634 -9.147 -4.063 1.00 90.12 207 ASP A CA 1
ATOM 1640 C C . ASP A 1 207 ? 31.323 -7.901 -3.220 1.00 90.12 207 ASP A C 1
ATOM 1642 O O . ASP A 1 207 ? 31.296 -6.765 -3.708 1.00 90.12 207 ASP A O 1
ATOM 1646 N N . ARG A 1 208 ? 31.092 -8.119 -1.922 1.00 87.00 208 ARG A N 1
ATOM 1647 C CA . ARG A 1 208 ? 30.773 -7.052 -0.964 1.00 87.00 208 ARG A CA 1
ATOM 1648 C C . ARG A 1 208 ? 31.856 -5.971 -0.922 1.00 87.00 208 ARG A C 1
ATOM 1650 O O . ARG A 1 208 ? 31.519 -4.789 -0.885 1.00 87.00 208 ARG A O 1
ATOM 1657 N N . LEU A 1 209 ? 33.137 -6.341 -0.980 1.00 88.12 209 LEU A N 1
ATOM 1658 C CA . LEU A 1 209 ? 34.246 -5.388 -0.906 1.00 88.12 209 LEU A CA 1
ATOM 1659 C C . LEU A 1 209 ? 34.287 -4.491 -2.152 1.00 88.12 209 LEU A C 1
ATOM 1661 O O . LEU A 1 209 ? 34.516 -3.284 -2.033 1.00 88.12 209 LEU A O 1
ATOM 1665 N N . ALA A 1 210 ? 34.023 -5.046 -3.337 1.00 89.88 210 ALA A N 1
ATOM 1666 C CA . ALA A 1 210 ? 33.920 -4.269 -4.571 1.00 89.88 210 ALA A CA 1
ATOM 1667 C C . ALA A 1 210 ? 32.720 -3.307 -4.567 1.00 89.88 210 ALA A C 1
ATOM 1669 O O . ALA A 1 210 ? 32.851 -2.180 -5.059 1.00 89.88 210 ALA A O 1
ATOM 1670 N N . VAL A 1 211 ? 31.575 -3.698 -3.991 1.00 91.19 211 VAL A N 1
ATOM 1671 C CA . VAL A 1 211 ? 30.422 -2.791 -3.828 1.00 91.19 211 VAL A CA 1
ATOM 1672 C C . VAL A 1 211 ? 30.737 -1.679 -2.821 1.00 91.19 211 VAL A C 1
ATOM 1674 O O . VAL A 1 211 ? 30.511 -0.515 -3.144 1.00 91.19 211 VAL A O 1
ATOM 1677 N N . THR A 1 212 ? 31.327 -1.982 -1.661 1.00 88.94 212 THR A N 1
ATOM 1678 C CA . THR A 1 212 ? 31.700 -0.959 -0.662 1.00 88.94 212 THR A CA 1
ATOM 1679 C C . THR A 1 212 ? 32.745 0.022 -1.205 1.00 88.94 212 THR A C 1
ATOM 1681 O O . THR A 1 212 ? 32.594 1.233 -1.051 1.00 88.94 212 THR A O 1
ATOM 1684 N N . LYS A 1 213 ? 33.771 -0.455 -1.927 1.00 89.44 213 LYS A N 1
ATOM 1685 C CA . LYS A 1 213 ? 34.754 0.419 -2.603 1.00 89.44 213 LYS A CA 1
ATOM 1686 C C . LYS A 1 213 ? 34.101 1.327 -3.652 1.00 89.44 213 LYS A C 1
ATOM 1688 O O . LYS A 1 213 ? 34.452 2.501 -3.752 1.00 89.44 213 LYS A O 1
ATOM 1693 N N . MET A 1 214 ? 33.143 0.801 -4.419 1.00 90.56 214 MET A N 1
ATOM 1694 C CA . MET A 1 214 ? 32.376 1.575 -5.399 1.00 90.56 214 MET A CA 1
ATOM 1695 C C . MET A 1 214 ? 31.510 2.649 -4.727 1.00 90.56 214 MET A C 1
ATOM 1697 O O . MET A 1 214 ? 31.503 3.791 -5.180 1.00 90.56 214 MET A O 1
ATOM 1701 N N . LEU A 1 215 ? 30.821 2.291 -3.643 1.00 89.62 215 LEU A N 1
ATOM 1702 C CA . LEU A 1 215 ? 29.991 3.192 -2.848 1.00 89.62 215 LEU A CA 1
ATOM 1703 C C . LEU A 1 215 ? 30.833 4.347 -2.290 1.00 89.62 215 LEU A C 1
ATOM 1705 O O . LEU A 1 215 ? 30.570 5.501 -2.613 1.00 89.62 215 LEU A O 1
ATOM 1709 N N . ASN A 1 216 ? 31.936 4.035 -1.604 1.00 88.75 216 ASN A N 1
ATOM 1710 C CA . ASN A 1 216 ? 32.861 5.027 -1.047 1.00 88.75 216 ASN A CA 1
ATOM 1711 C C . ASN A 1 216 ? 33.449 5.983 -2.101 1.00 88.75 216 ASN A C 1
ATOM 1713 O O . ASN A 1 216 ? 33.714 7.144 -1.786 1.00 88.75 216 ASN A O 1
ATOM 1717 N N . LYS A 1 217 ? 33.640 5.530 -3.351 1.00 89.50 217 LYS A N 1
ATOM 1718 C CA . LYS A 1 217 ? 34.052 6.402 -4.464 1.00 89.50 217 LYS A CA 1
ATOM 1719 C C . LYS A 1 217 ? 32.961 7.424 -4.802 1.00 89.50 217 LYS A C 1
ATOM 1721 O O . LYS A 1 217 ? 33.250 8.617 -4.821 1.00 89.50 217 LYS A O 1
ATOM 1726 N N . PHE A 1 218 ? 31.730 6.972 -5.054 1.00 88.88 218 PHE A N 1
ATOM 1727 C CA . PHE A 1 218 ? 30.641 7.850 -5.502 1.00 88.88 218 PHE A CA 1
ATOM 1728 C C . PHE A 1 218 ? 30.065 8.741 -4.394 1.00 88.88 218 PHE A C 1
ATOM 1730 O O . PHE A 1 218 ? 29.662 9.868 -4.677 1.00 88.88 218 PHE A O 1
ATOM 1737 N N . THR A 1 219 ? 30.113 8.300 -3.135 1.00 87.38 219 THR A N 1
ATOM 1738 C CA . THR A 1 219 ? 29.839 9.146 -1.962 1.00 87.38 219 THR A CA 1
ATOM 1739 C C . THR A 1 219 ? 30.791 10.347 -1.914 1.00 87.38 219 THR A C 1
ATOM 1741 O O . THR A 1 219 ? 30.347 11.465 -1.676 1.00 87.38 219 THR A O 1
ATOM 1744 N N . LYS A 1 220 ? 32.091 10.143 -2.185 1.00 85.44 220 LYS A N 1
ATOM 1745 C CA . LYS A 1 220 ? 33.108 11.211 -2.139 1.00 85.44 220 LYS A CA 1
ATOM 1746 C C . LYS A 1 220 ? 33.133 12.105 -3.380 1.00 85.44 220 LYS A C 1
ATOM 1748 O O . LYS A 1 220 ? 33.380 13.296 -3.247 1.00 85.44 220 LYS A O 1
ATOM 1753 N N . SER A 1 221 ? 32.903 11.559 -4.577 1.00 83.06 221 SER A N 1
ATOM 1754 C CA . SER A 1 221 ? 32.895 12.355 -5.817 1.00 83.06 221 SER A CA 1
ATOM 1755 C C . SER A 1 221 ? 31.613 13.163 -6.023 1.00 83.06 221 SER A C 1
ATOM 1757 O O . SER A 1 221 ? 31.578 14.041 -6.882 1.00 83.06 221 SER A O 1
ATOM 1759 N N . GLY A 1 222 ? 30.542 12.814 -5.306 1.00 81.00 222 GLY A N 1
ATOM 1760 C CA . GLY A 1 222 ? 29.186 13.218 -5.653 1.00 81.00 222 GLY A CA 1
ATOM 1761 C C . GLY A 1 222 ? 28.681 12.538 -6.932 1.00 81.00 222 GLY A C 1
ATOM 1762 O O . GLY A 1 222 ? 29.419 11.857 -7.654 1.00 81.00 222 GLY A O 1
ATOM 1763 N N . LEU A 1 223 ? 27.391 12.731 -7.209 1.00 88.31 223 LEU A N 1
ATOM 1764 C CA . LEU A 1 223 ? 26.713 12.288 -8.426 1.00 88.31 223 LEU A CA 1
ATOM 1765 C C . LEU A 1 223 ? 25.959 13.475 -9.043 1.00 88.31 223 LEU A C 1
ATOM 1767 O O . LEU A 1 223 ? 25.538 14.392 -8.342 1.00 88.31 223 LEU A O 1
ATOM 1771 N N . LYS A 1 224 ? 25.762 13.455 -10.362 1.00 88.69 224 LYS A N 1
ATOM 1772 C CA . LYS A 1 224 ? 24.935 14.435 -11.094 1.00 88.69 224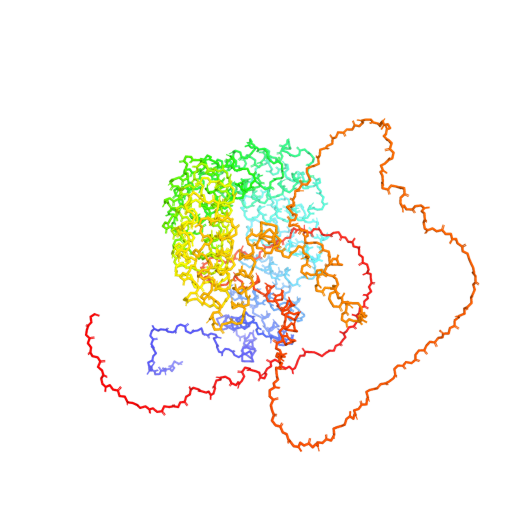 LYS A CA 1
ATOM 1773 C C . LYS A 1 224 ? 23.512 13.912 -11.322 1.00 88.69 224 LYS A C 1
ATOM 1775 O O . LYS A 1 224 ? 22.575 14.688 -11.484 1.00 88.69 224 LYS A O 1
ATOM 1780 N N . SER A 1 225 ? 23.333 12.591 -11.329 1.00 92.50 225 SER A N 1
ATOM 1781 C CA . SER A 1 225 ? 22.052 11.936 -11.595 1.00 92.50 225 SER A CA 1
ATOM 1782 C C . SER A 1 225 ? 21.241 11.653 -10.328 1.00 92.50 225 SER A C 1
ATOM 1784 O O . SER A 1 225 ? 21.653 10.865 -9.477 1.00 92.50 225 SER A O 1
ATOM 1786 N N . GLN A 1 226 ? 20.023 12.203 -10.250 1.00 93.75 226 GLN A N 1
ATOM 1787 C CA . GLN A 1 226 ? 19.054 11.880 -9.190 1.00 93.75 226 GLN A CA 1
ATOM 1788 C C . GLN A 1 226 ? 18.710 10.376 -9.138 1.00 93.75 226 GLN A C 1
ATOM 1790 O O . GLN A 1 226 ? 18.528 9.813 -8.059 1.00 93.75 226 GLN A O 1
ATOM 1795 N N . PHE A 1 227 ? 18.685 9.697 -10.291 1.00 94.81 227 PHE A N 1
ATOM 1796 C CA . PHE A 1 227 ? 18.417 8.258 -10.372 1.00 94.81 227 PHE A CA 1
ATOM 1797 C C . PHE A 1 227 ? 19.601 7.437 -9.848 1.00 94.81 227 PHE A C 1
ATOM 1799 O O . PHE A 1 227 ? 19.400 6.446 -9.144 1.00 94.81 227 PHE A O 1
ATOM 1806 N N . ALA A 1 228 ? 20.834 7.883 -10.125 1.00 93.69 228 ALA A N 1
ATOM 1807 C CA . ALA A 1 228 ? 22.035 7.282 -9.553 1.00 93.69 228 ALA A CA 1
ATOM 1808 C C . ALA A 1 228 ? 22.084 7.467 -8.029 1.00 93.69 228 ALA A C 1
ATOM 1810 O O . ALA A 1 228 ? 22.372 6.500 -7.333 1.00 93.69 228 ALA A O 1
ATOM 1811 N N . TYR A 1 229 ? 21.717 8.643 -7.499 1.00 94.38 229 TYR A N 1
ATOM 1812 C CA . TYR A 1 229 ? 21.575 8.853 -6.052 1.00 94.38 229 TYR A CA 1
ATOM 1813 C C . TYR A 1 229 ? 20.568 7.883 -5.423 1.00 94.38 229 TYR A C 1
ATOM 1815 O O . TYR A 1 229 ? 20.910 7.198 -4.462 1.00 94.38 229 TYR A O 1
ATOM 1823 N N . CYS A 1 230 ? 19.360 7.757 -5.984 1.00 95.69 230 CYS A N 1
ATOM 1824 C CA . CYS A 1 230 ? 18.352 6.824 -5.464 1.00 95.69 230 CYS A CA 1
ATOM 1825 C C . CYS A 1 230 ? 18.851 5.370 -5.490 1.00 95.69 230 CYS A C 1
ATOM 1827 O O . CYS A 1 230 ? 18.625 4.607 -4.552 1.00 95.69 230 CYS A O 1
ATOM 1829 N N . MET A 1 231 ? 19.572 4.977 -6.544 1.00 94.06 231 MET A N 1
ATOM 1830 C CA . MET A 1 231 ? 20.200 3.659 -6.609 1.00 94.06 231 MET A CA 1
ATOM 1831 C C . MET A 1 231 ? 21.310 3.489 -5.563 1.00 94.06 231 MET A C 1
ATOM 1833 O O . MET A 1 231 ? 21.372 2.446 -4.915 1.00 94.06 231 MET A O 1
ATOM 1837 N N . LEU A 1 232 ? 22.152 4.503 -5.360 1.00 93.88 232 LEU A N 1
ATOM 1838 C CA . LEU A 1 232 ? 23.242 4.469 -4.388 1.00 93.88 232 LEU A CA 1
ATOM 1839 C C . LEU A 1 232 ? 22.710 4.379 -2.948 1.00 93.88 232 LEU A C 1
ATOM 1841 O O . LEU A 1 232 ? 23.218 3.576 -2.171 1.00 93.88 232 LEU A O 1
ATOM 1845 N N . ILE A 1 233 ? 21.629 5.099 -2.625 1.00 94.69 233 ILE A N 1
ATOM 1846 C CA . ILE A 1 233 ? 20.906 5.007 -1.343 1.00 94.69 233 ILE A CA 1
ATOM 1847 C C . ILE A 1 233 ? 20.357 3.591 -1.117 1.00 94.69 233 ILE A C 1
ATOM 1849 O O . ILE A 1 233 ? 20.524 3.036 -0.032 1.00 94.69 233 ILE A O 1
ATOM 1853 N N . ARG A 1 234 ? 19.755 2.957 -2.134 1.00 93.88 234 ARG A N 1
ATOM 1854 C CA . ARG A 1 234 ? 19.270 1.565 -2.034 1.00 93.88 234 ARG A CA 1
ATOM 1855 C C . ARG A 1 234 ? 20.402 0.567 -1.791 1.00 93.88 234 ARG A C 1
ATOM 1857 O O . ARG A 1 234 ? 20.228 -0.369 -1.013 1.00 93.88 234 ARG A O 1
ATOM 1864 N N . ILE A 1 235 ? 21.556 0.766 -2.431 1.00 92.69 235 ILE A N 1
ATOM 1865 C CA . ILE A 1 235 ? 22.753 -0.065 -2.228 1.00 92.69 235 ILE A CA 1
ATOM 1866 C C . ILE A 1 235 ? 23.309 0.138 -0.812 1.00 92.69 235 ILE A C 1
ATOM 1868 O O . ILE A 1 235 ? 23.562 -0.849 -0.123 1.00 92.69 235 ILE A O 1
ATOM 1872 N N . ALA A 1 236 ? 23.436 1.390 -0.360 1.00 91.88 236 ALA A N 1
ATOM 1873 C CA . ALA A 1 236 ? 23.882 1.734 0.987 1.00 91.88 236 ALA A CA 1
ATOM 1874 C C . ALA A 1 236 ? 22.955 1.134 2.054 1.00 91.88 236 ALA A C 1
ATOM 1876 O O . ALA A 1 236 ? 23.421 0.398 2.914 1.00 91.88 236 ALA A O 1
ATOM 1877 N N . SER A 1 237 ? 21.637 1.336 1.936 1.00 91.56 237 SER A N 1
ATOM 1878 C CA . SER A 1 237 ? 20.632 0.769 2.847 1.00 91.56 237 SER A CA 1
ATOM 1879 C C . SER A 1 237 ? 20.659 -0.763 2.878 1.00 91.56 237 SER A C 1
ATOM 1881 O O . SER A 1 237 ? 20.451 -1.355 3.936 1.00 91.56 237 SER A O 1
ATOM 1883 N N . LYS A 1 238 ? 20.952 -1.429 1.749 1.00 90.06 238 LYS A N 1
ATOM 1884 C CA . LYS A 1 238 ? 21.142 -2.886 1.731 1.00 90.06 238 LYS A CA 1
ATOM 1885 C C . LYS A 1 238 ? 22.392 -3.299 2.513 1.00 90.06 238 LYS A C 1
ATOM 1887 O O . LYS A 1 238 ? 22.285 -4.160 3.376 1.00 90.06 238 LYS A O 1
ATOM 1892 N N . LEU A 1 239 ? 23.546 -2.690 2.232 1.00 88.25 239 LEU A N 1
ATOM 1893 C CA . LEU A 1 239 ? 24.797 -3.007 2.933 1.00 88.25 239 LEU A CA 1
ATOM 1894 C C . LEU A 1 239 ? 24.708 -2.713 4.434 1.00 88.25 239 LEU A C 1
ATOM 1896 O O . LEU A 1 239 ? 25.218 -3.495 5.228 1.00 88.25 239 LEU A O 1
ATOM 1900 N N . LEU A 1 240 ? 24.016 -1.638 4.815 1.00 87.50 240 LEU A N 1
ATOM 1901 C CA . LEU A 1 240 ? 23.824 -1.228 6.205 1.00 87.50 240 LEU A CA 1
ATOM 1902 C C . LEU A 1 240 ? 23.043 -2.272 7.015 1.00 87.50 240 LEU A C 1
ATOM 1904 O O . LEU A 1 240 ? 23.419 -2.598 8.133 1.00 87.50 240 LEU A O 1
ATOM 1908 N N . LYS A 1 241 ? 22.007 -2.871 6.413 1.00 84.88 241 LYS A N 1
ATOM 1909 C CA . LYS A 1 241 ? 21.237 -3.984 7.003 1.00 84.88 241 LYS A CA 1
ATOM 1910 C C . LYS A 1 241 ? 22.035 -5.273 7.164 1.00 84.88 241 LYS A C 1
ATOM 1912 O O . LYS A 1 241 ? 21.632 -6.141 7.928 1.00 84.88 241 LYS A O 1
ATOM 1917 N N . GLU A 1 242 ? 23.116 -5.414 6.406 1.00 82.38 242 GLU A N 1
ATOM 1918 C CA . GLU A 1 242 ? 24.036 -6.544 6.460 1.00 82.38 242 GLU A CA 1
ATOM 1919 C C . GLU A 1 242 ? 25.325 -6.185 7.240 1.00 82.38 242 GLU A C 1
ATOM 1921 O O . GLU A 1 242 ? 26.317 -6.902 7.105 1.00 82.38 242 GLU A O 1
ATOM 1926 N N . SER A 1 243 ? 25.383 -5.061 7.971 1.00 76.94 243 SER A N 1
ATOM 1927 C CA . SER A 1 243 ? 26.573 -4.593 8.705 1.00 76.94 243 SER A CA 1
ATOM 1928 C C . SER A 1 243 ? 26.372 -4.665 10.218 1.00 76.94 243 SER A C 1
ATOM 1930 O O . SER A 1 243 ? 25.320 -4.273 10.714 1.00 76.94 243 SER A O 1
ATOM 1932 N N . GLU A 1 244 ? 27.394 -5.111 10.951 1.00 67.38 244 GLU A N 1
ATOM 1933 C CA . GLU A 1 244 ? 27.377 -5.144 12.423 1.00 67.38 244 GLU A CA 1
ATOM 1934 C C . GLU A 1 244 ? 27.492 -3.738 13.035 1.00 67.38 244 GLU A C 1
ATOM 1936 O O . GLU A 1 244 ? 26.896 -3.474 14.072 1.00 67.38 244 GLU A O 1
ATOM 1941 N N . GLU A 1 245 ? 28.166 -2.808 12.344 1.00 67.25 245 GLU A N 1
ATOM 1942 C CA . GLU A 1 245 ? 28.296 -1.388 12.727 1.00 67.25 245 GLU A CA 1
ATOM 1943 C C . GLU A 1 245 ? 26.951 -0.635 12.782 1.00 67.25 245 GLU A C 1
ATOM 1945 O O . GLU A 1 245 ? 26.876 0.459 13.340 1.00 67.25 245 GLU A O 1
ATOM 1950 N N . GLY A 1 246 ? 25.889 -1.184 12.175 1.00 69.44 246 GLY A N 1
ATOM 1951 C CA . GLY A 1 246 ? 24.558 -0.578 12.173 1.00 69.44 246 GLY A CA 1
ATOM 1952 C C . GLY A 1 246 ? 24.586 0.900 11.771 1.00 69.44 246 GLY A C 1
ATOM 1953 O O . GLY A 1 246 ? 25.083 1.249 10.702 1.00 69.44 246 GLY A O 1
ATOM 1954 N N . HIS A 1 247 ? 24.055 1.771 12.630 1.00 66.06 247 HIS A N 1
ATOM 1955 C CA . HIS A 1 247 ? 23.917 3.207 12.354 1.00 66.06 247 HIS A CA 1
ATOM 1956 C C . HIS A 1 247 ? 25.187 4.035 12.610 1.00 66.06 247 HIS A C 1
ATOM 1958 O O . HIS A 1 247 ? 25.212 5.196 12.219 1.00 66.06 247 HIS A O 1
ATOM 1964 N N . GLU A 1 248 ? 26.248 3.467 13.198 1.00 69.12 248 GLU A N 1
ATOM 1965 C CA . GLU A 1 248 ? 27.550 4.152 13.351 1.00 69.12 248 GLU A CA 1
ATOM 1966 C C . GLU A 1 248 ? 28.408 4.086 12.072 1.00 69.12 248 GLU A C 1
ATOM 1968 O O . GLU A 1 248 ? 29.472 4.698 11.979 1.00 69.12 248 GLU A O 1
ATOM 1973 N N . SER A 1 249 ? 27.952 3.344 11.059 1.00 80.06 249 SER A N 1
ATOM 1974 C CA . SER A 1 249 ? 28.664 3.212 9.791 1.00 80.06 249 SER A CA 1
ATOM 1975 C C . SER A 1 249 ? 28.564 4.504 8.958 1.00 80.06 249 SER A C 1
ATOM 1977 O O . SER A 1 249 ? 27.460 5.031 8.797 1.00 80.06 249 SER A O 1
ATOM 1979 N N . PRO A 1 250 ? 29.636 4.961 8.273 1.00 84.44 250 PRO A N 1
ATOM 1980 C CA . PRO A 1 250 ? 29.616 6.160 7.412 1.00 84.44 250 PRO A CA 1
ATOM 1981 C C . PRO A 1 250 ? 28.660 6.062 6.204 1.00 84.44 250 PRO A C 1
ATOM 1983 O O . PRO A 1 250 ? 28.481 7.015 5.440 1.00 84.44 250 PRO A O 1
ATOM 1986 N N . LEU A 1 251 ? 28.035 4.899 5.996 1.00 86.44 251 LEU A N 1
ATOM 1987 C CA . LEU A 1 251 ? 26.931 4.726 5.057 1.00 86.44 251 LEU A CA 1
ATOM 1988 C C . LEU A 1 251 ? 25.619 5.346 5.567 1.00 86.44 251 LEU A C 1
ATOM 1990 O O . LEU A 1 251 ? 24.813 5.774 4.740 1.00 86.44 251 LEU A O 1
ATOM 1994 N N . PHE A 1 252 ? 25.405 5.409 6.886 1.00 88.44 252 PHE A N 1
ATOM 1995 C CA . PHE A 1 252 ? 24.269 6.105 7.488 1.00 88.44 252 PHE A CA 1
ATOM 1996 C C . PHE A 1 252 ? 24.409 7.619 7.287 1.00 88.44 252 PHE A C 1
ATOM 1998 O O . PHE A 1 252 ? 23.513 8.221 6.696 1.00 88.44 252 PHE A O 1
ATOM 2005 N N . ASP A 1 253 ? 25.572 8.197 7.621 1.00 89.00 253 ASP A N 1
ATOM 2006 C CA . ASP A 1 253 ? 25.903 9.615 7.381 1.00 89.00 253 ASP A CA 1
ATOM 2007 C C . ASP A 1 253 ? 25.637 10.036 5.928 1.00 89.00 253 ASP A C 1
ATOM 2009 O O . ASP A 1 253 ? 25.084 11.103 5.650 1.00 89.00 253 ASP A O 1
ATOM 2013 N N . PHE A 1 254 ? 25.998 9.176 4.967 1.00 91.38 254 PHE A N 1
ATOM 2014 C CA . PHE A 1 254 ? 25.707 9.414 3.557 1.00 91.38 254 PHE A CA 1
ATOM 2015 C C . PHE A 1 254 ? 24.196 9.491 3.279 1.00 91.38 254 PHE A C 1
ATOM 2017 O O . PHE A 1 254 ? 23.753 10.413 2.588 1.00 91.38 254 PHE A O 1
ATOM 2024 N N . ILE A 1 255 ? 23.395 8.562 3.809 1.00 92.56 255 ILE A N 1
ATOM 2025 C CA . ILE A 1 255 ? 21.938 8.572 3.619 1.00 92.56 255 ILE A CA 1
ATOM 2026 C C . ILE A 1 255 ? 21.313 9.787 4.324 1.00 92.56 255 ILE A C 1
ATOM 2028 O O . ILE A 1 255 ? 20.466 10.449 3.724 1.00 92.56 255 ILE A O 1
ATOM 2032 N N . GLU A 1 256 ? 21.761 10.146 5.530 1.00 91.69 256 GLU A N 1
ATOM 2033 C CA . GLU A 1 256 ? 21.291 11.350 6.229 1.00 91.69 256 GLU A CA 1
ATOM 2034 C C . GLU A 1 256 ? 21.637 12.624 5.439 1.00 91.69 256 GLU A C 1
ATOM 2036 O O . GLU A 1 256 ? 20.771 13.475 5.221 1.00 91.69 256 GLU A O 1
ATOM 2041 N N . SER A 1 257 ? 22.855 12.730 4.895 1.00 92.50 257 SER A N 1
ATOM 2042 C CA . SER A 1 257 ? 23.250 13.862 4.041 1.00 92.50 257 SER A CA 1
ATOM 2043 C C . SER A 1 257 ? 22.356 14.010 2.798 1.00 92.50 257 SER A C 1
ATOM 2045 O O . SER A 1 257 ? 22.073 15.128 2.356 1.00 92.50 257 SER A O 1
ATOM 2047 N N . CYS A 1 258 ? 21.825 12.899 2.270 1.00 93.75 258 CYS A N 1
ATOM 2048 C CA . CYS A 1 258 ? 20.912 12.899 1.127 1.00 93.75 258 CYS A CA 1
ATOM 2049 C C . CYS A 1 258 ? 19.522 13.486 1.441 1.00 93.75 258 CYS A C 1
ATOM 2051 O O . CYS A 1 258 ? 18.820 13.871 0.504 1.00 93.75 258 CYS A O 1
ATOM 2053 N N . LEU A 1 259 ? 19.137 13.642 2.715 1.00 94.31 259 LEU A N 1
ATOM 2054 C CA . LEU A 1 259 ? 17.909 14.355 3.104 1.00 94.31 259 LEU A CA 1
ATOM 2055 C C . LEU A 1 259 ? 17.948 15.845 2.730 1.00 94.31 259 LEU A C 1
ATOM 2057 O O . LEU A 1 259 ? 16.899 16.457 2.547 1.00 94.31 259 LEU A O 1
ATOM 2061 N N . ARG A 1 260 ? 19.147 16.429 2.585 1.00 92.44 260 ARG A N 1
ATOM 2062 C CA . ARG A 1 260 ? 19.359 17.841 2.211 1.00 92.44 260 ARG A CA 1
ATOM 2063 C C . ARG A 1 260 ? 19.652 18.031 0.715 1.00 92.44 260 ARG A C 1
ATOM 2065 O O . ARG A 1 260 ? 20.164 19.072 0.308 1.00 92.44 260 ARG A O 1
ATOM 2072 N N . ASN A 1 261 ? 19.382 17.019 -0.114 1.00 93.31 261 ASN A N 1
ATOM 2073 C CA . ASN A 1 261 ? 19.612 17.087 -1.557 1.00 93.31 261 ASN A CA 1
ATOM 2074 C C . ASN A 1 261 ? 18.658 18.096 -2.236 1.00 93.31 261 ASN A C 1
ATOM 2076 O O . ASN A 1 261 ? 17.585 18.393 -1.728 1.00 93.31 261 ASN A O 1
ATOM 2080 N N . LYS A 1 262 ? 19.014 18.592 -3.427 1.00 91.94 262 LYS A N 1
ATOM 2081 C CA . LYS A 1 262 ? 18.154 19.472 -4.240 1.00 91.94 262 LYS A CA 1
ATOM 2082 C C . LYS A 1 262 ? 16.922 18.753 -4.819 1.00 91.94 262 LYS A C 1
ATOM 2084 O O . LYS A 1 262 ? 15.929 19.398 -5.145 1.00 91.94 262 LYS A O 1
ATOM 2089 N N . HIS A 1 263 ? 16.994 17.435 -5.008 1.00 93.12 263 HIS A N 1
ATOM 2090 C CA . HIS A 1 263 ? 15.982 16.659 -5.727 1.00 93.12 263 HIS A CA 1
ATOM 2091 C C . HIS A 1 263 ? 15.031 15.921 -4.776 1.00 93.12 263 HIS A C 1
ATOM 2093 O O . HIS A 1 263 ? 15.435 14.966 -4.118 1.00 93.12 263 HIS A O 1
ATOM 2099 N N . GLU A 1 264 ? 13.744 16.288 -4.794 1.00 93.94 264 GLU A N 1
ATOM 2100 C CA . GLU A 1 264 ? 12.656 15.692 -3.986 1.00 93.94 264 GLU A CA 1
ATOM 2101 C C . GLU A 1 264 ? 12.652 14.150 -3.999 1.00 93.94 264 GLU A C 1
ATOM 2103 O O . GLU A 1 264 ? 12.426 13.512 -2.974 1.00 93.94 264 GLU A O 1
ATOM 2108 N N . MET A 1 265 ? 12.958 13.540 -5.151 1.00 93.94 265 MET A N 1
ATOM 2109 C CA . MET A 1 265 ? 13.044 12.084 -5.314 1.00 93.94 265 MET A CA 1
ATOM 2110 C C . MET A 1 265 ? 14.168 11.455 -4.470 1.00 93.94 265 MET A C 1
ATOM 2112 O O . MET A 1 265 ? 13.968 10.400 -3.875 1.00 93.94 265 MET A O 1
ATOM 2116 N N . VAL A 1 266 ? 15.335 12.107 -4.404 1.00 95.69 266 VAL A N 1
ATOM 2117 C CA . VAL A 1 266 ? 16.500 11.647 -3.627 1.00 95.69 266 VAL A CA 1
ATOM 2118 C C . VAL A 1 266 ? 16.225 11.789 -2.136 1.00 95.69 266 VAL A C 1
ATOM 2120 O O . VAL A 1 266 ? 16.467 10.857 -1.375 1.00 95.69 266 VAL A O 1
ATOM 2123 N N . ILE A 1 267 ? 15.655 12.931 -1.749 1.00 96.12 267 ILE A N 1
ATOM 2124 C CA . ILE A 1 267 ? 15.225 13.222 -0.381 1.00 96.12 267 ILE A CA 1
ATOM 2125 C C . ILE A 1 267 ? 14.234 12.154 0.114 1.00 96.12 267 ILE A C 1
ATOM 2127 O O . ILE A 1 267 ? 14.414 11.586 1.191 1.00 96.12 267 ILE A O 1
ATOM 2131 N N . TYR A 1 268 ? 13.202 11.846 -0.681 1.00 95.69 268 TYR A N 1
ATOM 2132 C CA . TYR A 1 268 ? 12.204 10.838 -0.322 1.00 95.69 268 TYR A CA 1
ATOM 2133 C C . TYR A 1 268 ? 12.801 9.427 -0.232 1.00 95.69 268 TYR A C 1
ATOM 2135 O O . TYR A 1 268 ? 12.486 8.689 0.702 1.00 95.69 268 TYR A O 1
ATOM 2143 N N . GLU A 1 269 ? 13.675 9.043 -1.169 1.00 96.12 269 GLU A N 1
ATOM 2144 C CA . GLU A 1 269 ? 14.355 7.745 -1.117 1.00 96.12 269 GLU A CA 1
ATOM 2145 C C . GLU A 1 269 ? 15.245 7.635 0.132 1.00 96.12 269 GLU A C 1
ATOM 2147 O O . GLU A 1 269 ? 15.234 6.589 0.776 1.00 96.12 269 GLU A O 1
ATOM 2152 N N . ALA A 1 270 ? 15.942 8.707 0.529 1.00 95.44 270 ALA A N 1
ATOM 2153 C CA . ALA A 1 270 ? 16.737 8.759 1.758 1.00 95.44 270 ALA A CA 1
ATOM 2154 C C . ALA A 1 270 ? 15.871 8.623 3.023 1.00 95.44 270 ALA A C 1
ATOM 2156 O O . ALA A 1 270 ? 16.127 7.744 3.848 1.00 95.44 270 ALA A O 1
ATOM 2157 N N . ALA A 1 271 ? 14.797 9.411 3.147 1.00 94.94 271 ALA A N 1
ATOM 2158 C CA . ALA A 1 271 ? 13.870 9.324 4.279 1.00 94.94 271 ALA A CA 1
ATOM 2159 C C . ALA A 1 271 ? 13.220 7.932 4.375 1.00 94.94 271 ALA A C 1
ATOM 2161 O O . ALA A 1 271 ? 13.172 7.325 5.446 1.00 94.94 271 ALA A O 1
ATOM 2162 N N . SER A 1 272 ? 12.781 7.382 3.238 1.00 93.94 272 SER A N 1
ATOM 2163 C CA . SER A 1 272 ? 12.250 6.021 3.157 1.00 93.94 272 SER A CA 1
ATOM 2164 C C . SER A 1 272 ? 13.310 4.972 3.507 1.00 93.94 272 SER A C 1
ATOM 2166 O O . SER A 1 272 ? 12.980 3.995 4.178 1.00 93.94 272 SER A O 1
ATOM 2168 N N . ALA A 1 273 ? 14.567 5.138 3.089 1.00 92.81 273 ALA A N 1
ATOM 2169 C CA . ALA A 1 273 ? 15.644 4.208 3.414 1.00 92.81 273 ALA A CA 1
ATOM 2170 C C . ALA A 1 273 ? 15.878 4.131 4.927 1.00 92.81 273 ALA A C 1
ATOM 2172 O O . ALA A 1 273 ? 15.832 3.022 5.459 1.00 92.81 273 ALA A O 1
ATOM 2173 N N . ILE A 1 274 ? 16.027 5.280 5.603 1.00 91.75 274 ILE A N 1
ATOM 2174 C CA . ILE A 1 274 ? 16.197 5.383 7.066 1.00 91.75 274 ILE A CA 1
ATOM 2175 C C . ILE A 1 274 ? 15.037 4.680 7.785 1.00 91.75 274 ILE A C 1
ATOM 2177 O O . ILE A 1 274 ? 15.249 3.756 8.560 1.00 91.75 274 ILE A O 1
ATOM 2181 N N . ILE A 1 275 ? 13.792 5.020 7.440 1.00 90.19 275 ILE A N 1
ATOM 2182 C CA . ILE A 1 275 ? 12.577 4.472 8.077 1.00 90.19 275 ILE A CA 1
ATOM 2183 C C . ILE A 1 275 ? 12.422 2.946 7.914 1.00 90.19 275 ILE A C 1
ATOM 2185 O O . ILE A 1 275 ? 11.742 2.296 8.712 1.00 90.19 275 ILE A O 1
ATOM 2189 N N . HIS A 1 276 ? 13.029 2.352 6.882 1.00 88.25 276 HIS A N 1
ATOM 2190 C CA . HIS A 1 276 ? 12.999 0.904 6.654 1.00 88.25 276 HIS A CA 1
ATOM 2191 C C . HIS A 1 276 ? 14.270 0.180 7.137 1.00 88.25 276 HIS A C 1
ATOM 2193 O O . HIS A 1 276 ? 14.412 -1.012 6.830 1.00 88.25 276 HIS A O 1
ATOM 2199 N N . LEU A 1 277 ? 15.188 0.833 7.858 1.00 86.12 277 LEU A N 1
ATOM 2200 C CA . LEU A 1 277 ? 16.271 0.153 8.579 1.00 86.12 277 LEU A CA 1
ATOM 2201 C C . LEU A 1 277 ? 15.726 -0.559 9.841 1.00 86.12 277 LEU A C 1
ATOM 2203 O O . LEU A 1 277 ? 14.700 -0.155 10.396 1.00 86.12 277 LEU A O 1
ATOM 2207 N N . PRO A 1 278 ? 16.351 -1.668 10.275 1.00 78.62 278 PRO A N 1
ATOM 2208 C CA . PRO A 1 278 ? 16.074 -2.269 11.575 1.00 78.62 278 PRO A CA 1
ATOM 2209 C C . PRO A 1 278 ? 16.632 -1.388 12.703 1.00 78.62 278 PRO A C 1
ATOM 2211 O O . PRO A 1 278 ? 17.606 -0.668 12.508 1.00 78.62 278 PRO A O 1
ATOM 2214 N N . ASN A 1 279 ? 16.031 -1.490 13.890 1.00 76.75 279 ASN A N 1
ATOM 2215 C CA . ASN A 1 279 ? 16.535 -0.905 15.138 1.00 76.75 279 ASN A CA 1
ATOM 2216 C C . ASN A 1 279 ? 16.843 0.607 15.085 1.00 76.75 279 ASN A C 1
ATOM 2218 O O . ASN A 1 279 ? 17.797 1.048 15.714 1.00 76.75 279 ASN A O 1
ATOM 2222 N N . CYS A 1 280 ? 16.072 1.409 14.340 1.00 80.00 280 CYS A N 1
ATOM 2223 C CA . CYS A 1 280 ? 16.243 2.865 14.363 1.00 80.00 280 CYS A CA 1
ATOM 2224 C C . CYS A 1 280 ? 15.797 3.484 15.689 1.00 80.00 280 CYS A C 1
ATOM 2226 O O . CYS A 1 280 ? 14.709 3.185 16.194 1.00 80.00 280 CYS A O 1
ATOM 2228 N N . THR A 1 281 ? 16.596 4.411 16.209 1.00 83.12 281 THR A N 1
ATOM 2229 C CA . THR A 1 281 ? 16.223 5.227 17.367 1.00 83.12 281 THR A CA 1
ATOM 2230 C C . THR A 1 281 ? 15.324 6.399 16.960 1.00 83.12 281 THR A C 1
ATOM 2232 O O . THR A 1 281 ? 15.298 6.845 15.812 1.00 83.12 281 THR A O 1
ATOM 2235 N N . ALA A 1 282 ? 14.592 6.965 17.925 1.00 80.50 282 ALA A N 1
ATOM 2236 C CA . ALA A 1 282 ? 13.772 8.156 17.683 1.00 80.50 282 ALA A CA 1
ATOM 2237 C C . ALA A 1 282 ? 14.601 9.373 17.214 1.00 80.50 282 ALA A C 1
ATOM 2239 O O . ALA A 1 282 ? 14.075 10.235 16.511 1.00 80.50 282 ALA A O 1
ATOM 2240 N N . ARG A 1 283 ? 15.897 9.424 17.564 1.00 83.12 283 ARG A N 1
ATOM 2241 C CA . ARG A 1 283 ? 16.831 10.478 17.147 1.00 83.12 283 ARG A CA 1
ATOM 2242 C C . ARG A 1 283 ? 17.177 10.372 15.660 1.00 83.12 283 ARG A C 1
ATOM 2244 O O . ARG A 1 283 ? 17.108 11.379 14.968 1.00 83.12 283 ARG A O 1
ATOM 2251 N N . GLU A 1 284 ? 17.484 9.172 15.170 1.00 84.69 284 GLU A N 1
ATOM 2252 C CA . GLU A 1 284 ? 17.760 8.900 13.745 1.00 84.69 284 GLU A CA 1
ATOM 2253 C C . GLU A 1 284 ? 16.526 9.105 12.855 1.00 84.69 284 GLU A C 1
ATOM 2255 O O . GLU A 1 284 ? 16.637 9.508 11.698 1.00 84.69 284 GLU A O 1
ATOM 2260 N N . LEU A 1 285 ? 15.330 8.838 13.389 1.00 89.31 285 LEU A N 1
ATOM 2261 C CA . LEU A 1 285 ? 14.077 9.039 12.660 1.00 89.31 285 LEU A CA 1
ATOM 2262 C C . LEU A 1 285 ? 13.698 10.520 12.522 1.00 89.31 285 LEU A C 1
ATOM 2264 O O . LEU A 1 285 ? 13.027 10.873 11.552 1.00 89.31 285 LEU A O 1
ATOM 2268 N N . ALA A 1 286 ? 14.107 11.392 13.450 1.00 90.81 286 ALA A N 1
ATOM 2269 C CA . ALA A 1 286 ? 13.658 12.785 13.483 1.00 90.81 286 ALA A CA 1
ATOM 2270 C C . ALA A 1 286 ? 14.004 13.595 12.208 1.00 90.81 286 ALA A C 1
ATOM 2272 O O . ALA A 1 286 ? 13.094 14.243 11.682 1.00 90.81 286 ALA A O 1
ATOM 2273 N N . PRO A 1 287 ? 15.226 13.528 11.630 1.00 92.12 287 PRO A N 1
ATOM 2274 C CA . PRO A 1 287 ? 15.527 14.165 10.345 1.00 92.12 287 PRO A CA 1
ATOM 2275 C C . PRO A 1 287 ? 14.641 13.654 9.201 1.00 92.12 287 PRO A C 1
ATOM 2277 O O . PRO A 1 287 ? 14.115 14.448 8.422 1.00 92.12 287 PRO A O 1
ATOM 2280 N N . ALA A 1 288 ? 14.421 12.338 9.115 1.00 93.69 288 ALA A N 1
ATOM 2281 C CA . ALA A 1 288 ? 13.581 11.745 8.076 1.00 93.69 288 ALA A CA 1
ATOM 2282 C C . ALA A 1 288 ? 12.109 12.174 8.220 1.00 93.69 288 ALA A C 1
ATOM 2284 O O . ALA A 1 288 ? 11.481 12.559 7.234 1.00 93.69 288 ALA A O 1
ATOM 2285 N N . VAL A 1 289 ? 11.565 12.165 9.442 1.00 94.00 289 VAL A N 1
ATOM 2286 C CA . VAL A 1 289 ? 10.186 12.598 9.724 1.00 94.00 289 VAL A CA 1
ATOM 2287 C C . VAL A 1 289 ? 10.000 14.091 9.447 1.00 94.00 289 VAL A C 1
ATOM 2289 O O . VAL A 1 289 ? 9.020 14.451 8.801 1.00 94.00 289 VAL A O 1
ATOM 2292 N N . SER A 1 290 ? 10.951 14.945 9.837 1.00 94.00 290 SER A N 1
ATOM 2293 C CA . SER A 1 290 ? 10.905 16.394 9.577 1.00 94.00 290 SER A CA 1
ATOM 2294 C C . SER A 1 290 ? 10.771 16.717 8.083 1.00 94.00 290 SER A C 1
ATOM 2296 O O . SER A 1 290 ? 10.001 17.596 7.692 1.00 94.00 290 SER A O 1
ATOM 2298 N N . VAL A 1 291 ? 11.447 15.962 7.214 1.00 94.69 291 VAL A N 1
ATOM 2299 C CA . VAL A 1 291 ? 11.344 16.185 5.766 1.00 94.69 291 VAL A CA 1
ATOM 2300 C C . VAL A 1 291 ? 10.065 15.581 5.167 1.00 94.69 291 VAL A C 1
ATOM 2302 O O . VAL A 1 291 ? 9.479 16.160 4.250 1.00 94.69 291 VAL A O 1
ATOM 2305 N N . LEU A 1 292 ? 9.557 14.471 5.713 1.00 95.00 292 LEU A N 1
ATOM 2306 C CA . LEU A 1 292 ? 8.227 13.966 5.343 1.00 95.00 292 LEU A CA 1
ATOM 2307 C C . LEU A 1 292 ? 7.103 14.920 5.786 1.00 95.00 292 LEU A C 1
ATOM 2309 O O . LEU A 1 292 ? 6.113 15.050 5.068 1.00 95.00 292 LEU A O 1
ATOM 2313 N N . GLN A 1 293 ? 7.264 15.628 6.907 1.00 94.94 293 GLN A N 1
ATOM 2314 C CA . GLN A 1 293 ? 6.354 16.691 7.339 1.00 94.94 293 GLN A CA 1
ATOM 2315 C C . GLN A 1 293 ? 6.296 17.818 6.299 1.00 94.94 293 GLN A C 1
ATOM 2317 O O . GLN A 1 293 ? 5.213 18.166 5.834 1.00 94.94 293 GLN A O 1
ATOM 2322 N N . LEU A 1 294 ? 7.452 18.302 5.828 1.00 94.06 294 LEU A N 1
ATOM 2323 C CA . LEU A 1 294 ? 7.520 19.298 4.750 1.00 94.06 294 LEU A CA 1
ATOM 2324 C C . LEU A 1 294 ? 6.804 18.825 3.468 1.00 94.06 294 LEU A C 1
ATOM 2326 O O . LEU A 1 294 ? 6.134 19.612 2.799 1.00 94.06 294 LEU A O 1
ATOM 2330 N N . PHE A 1 295 ? 6.897 17.536 3.131 1.00 95.56 295 PHE A N 1
ATOM 2331 C CA . PHE A 1 295 ? 6.185 16.964 1.983 1.00 95.56 295 PHE A CA 1
ATOM 2332 C C . PHE A 1 295 ? 4.666 16.831 2.176 1.00 95.56 295 PHE A C 1
ATOM 2334 O O . PHE A 1 295 ? 3.957 16.798 1.168 1.00 95.56 295 PHE A O 1
ATOM 2341 N N . CYS A 1 296 ? 4.145 16.807 3.408 1.00 94.44 296 CYS A N 1
ATOM 2342 C CA . CYS A 1 296 ? 2.696 16.842 3.664 1.00 94.44 296 CYS A CA 1
ATOM 2343 C C . CYS A 1 296 ? 2.075 18.170 3.202 1.00 94.44 296 CYS A C 1
ATOM 2345 O O . CYS A 1 296 ? 0.990 18.175 2.627 1.00 94.44 296 CYS A O 1
ATOM 2347 N N . SER A 1 297 ? 2.818 19.269 3.335 1.00 94.06 297 SER A N 1
ATOM 2348 C CA . SER A 1 297 ? 2.407 20.617 2.916 1.00 94.06 297 SER A CA 1
ATOM 2349 C C . SER A 1 297 ? 2.830 20.971 1.474 1.00 94.06 297 SER A C 1
ATOM 2351 O O . SER A 1 297 ? 2.790 22.130 1.063 1.00 94.06 297 SER A O 1
ATOM 2353 N N . SER A 1 298 ? 3.228 19.979 0.665 1.00 94.12 298 SER A N 1
ATOM 2354 C CA . SER A 1 298 ? 3.618 20.178 -0.739 1.00 94.12 298 SER A CA 1
ATOM 2355 C C . SER A 1 298 ? 2.409 20.400 -1.664 1.00 94.12 298 SER A C 1
ATOM 2357 O O . SER A 1 298 ? 1.439 19.649 -1.575 1.00 94.12 298 SER A O 1
ATOM 2359 N N . PRO A 1 299 ? 2.472 21.302 -2.665 1.00 93.62 299 PRO A N 1
ATOM 2360 C CA . PRO A 1 299 ? 1.412 21.437 -3.671 1.00 93.62 299 PRO A CA 1
ATOM 2361 C C . PRO A 1 299 ? 1.291 20.224 -4.615 1.00 93.62 299 PRO A C 1
ATOM 2363 O O . PRO A 1 299 ? 0.361 20.162 -5.413 1.00 93.62 299 PRO A O 1
ATOM 2366 N N . LYS A 1 300 ? 2.225 19.260 -4.571 1.00 94.69 300 LYS A N 1
ATOM 2367 C CA . LYS A 1 300 ? 2.231 18.063 -5.429 1.00 94.69 300 LYS A CA 1
ATOM 2368 C C . LYS A 1 300 ? 1.516 16.894 -4.726 1.00 94.69 300 LYS A C 1
ATOM 2370 O O . LYS A 1 300 ? 2.094 16.329 -3.793 1.00 94.69 300 LYS A O 1
ATOM 2375 N N . PRO A 1 301 ? 0.344 16.419 -5.204 1.00 94.44 301 PRO A N 1
ATOM 2376 C CA . PRO A 1 301 ? -0.389 15.322 -4.559 1.00 94.44 301 PRO A CA 1
ATOM 2377 C C . PRO A 1 301 ? 0.426 14.030 -4.410 1.00 94.44 301 PRO A C 1
ATOM 2379 O O . PRO A 1 301 ? 0.283 13.320 -3.420 1.00 94.44 301 PRO A O 1
ATOM 2382 N N . VAL A 1 302 ? 1.330 13.751 -5.357 1.00 94.50 302 VAL A N 1
ATOM 2383 C CA . VAL A 1 302 ? 2.219 12.577 -5.321 1.00 94.50 302 VAL A CA 1
ATOM 2384 C C . VAL A 1 302 ? 3.169 12.612 -4.118 1.00 94.50 302 VAL A C 1
ATOM 2386 O O . VAL A 1 302 ? 3.373 11.575 -3.489 1.00 94.50 302 VAL A O 1
ATOM 2389 N N . LEU A 1 303 ? 3.720 13.782 -3.765 1.00 94.50 303 LEU A N 1
ATOM 2390 C CA . LEU A 1 303 ? 4.615 13.919 -2.609 1.00 94.50 303 LEU A CA 1
ATOM 2391 C C . LEU A 1 303 ? 3.845 13.806 -1.297 1.00 94.50 303 LEU A C 1
ATOM 2393 O O . LEU A 1 303 ? 4.270 13.055 -0.423 1.00 94.50 303 LEU A O 1
ATOM 2397 N N . ARG A 1 304 ? 2.679 14.457 -1.199 1.00 95.75 304 ARG A N 1
ATOM 2398 C CA . ARG A 1 304 ? 1.786 14.330 -0.038 1.00 95.75 304 ARG A CA 1
ATOM 2399 C C . ARG A 1 304 ? 1.393 12.872 0.203 1.00 95.75 304 ARG A C 1
ATOM 2401 O O . ARG A 1 304 ? 1.589 12.354 1.297 1.00 95.75 304 ARG A O 1
ATOM 2408 N N . TYR A 1 305 ? 0.938 12.168 -0.836 1.00 95.56 305 TYR A N 1
ATOM 2409 C CA . TYR A 1 305 ? 0.604 10.743 -0.750 1.00 95.56 305 TYR A CA 1
ATOM 2410 C C . TYR A 1 305 ? 1.801 9.888 -0.308 1.00 95.56 305 TYR A C 1
ATOM 2412 O O . TYR A 1 305 ? 1.675 9.059 0.594 1.00 95.56 305 TYR A O 1
ATOM 2420 N N . ALA A 1 306 ? 2.973 10.093 -0.917 1.00 95.06 306 ALA A N 1
ATOM 2421 C CA . ALA A 1 306 ? 4.189 9.360 -0.578 1.00 95.06 306 ALA A CA 1
ATOM 2422 C C . ALA A 1 306 ? 4.626 9.605 0.881 1.00 95.06 306 ALA A C 1
ATOM 2424 O O . ALA A 1 306 ? 5.002 8.661 1.587 1.00 95.06 306 ALA A O 1
ATOM 2425 N N . ALA A 1 307 ? 4.511 10.849 1.351 1.00 95.69 307 ALA A N 1
ATOM 2426 C CA . ALA A 1 307 ? 4.824 11.250 2.713 1.00 95.69 307 ALA A CA 1
ATOM 2427 C C . ALA A 1 307 ? 3.873 10.626 3.735 1.00 95.69 307 ALA A C 1
ATOM 2429 O O . ALA A 1 307 ? 4.328 9.860 4.585 1.00 95.69 307 ALA A O 1
ATOM 2430 N N . VAL A 1 308 ? 2.562 10.850 3.605 1.00 95.19 308 VAL A N 1
ATOM 2431 C CA . VAL A 1 308 ? 1.555 10.310 4.533 1.00 95.19 308 VAL A CA 1
ATOM 2432 C C . VAL A 1 308 ? 1.590 8.779 4.558 1.00 95.19 308 VAL A C 1
ATOM 2434 O O . VAL A 1 308 ? 1.543 8.177 5.630 1.00 95.19 308 VAL A O 1
ATOM 2437 N N . ARG A 1 309 ? 1.776 8.116 3.408 1.00 94.44 309 ARG A N 1
ATOM 2438 C CA . ARG A 1 309 ? 1.943 6.652 3.344 1.00 94.44 309 ARG A CA 1
ATOM 2439 C C . ARG A 1 309 ? 3.160 6.160 4.131 1.00 94.44 309 ARG A C 1
ATOM 2441 O O . ARG A 1 309 ? 3.112 5.076 4.715 1.00 94.44 309 ARG A O 1
ATOM 2448 N N . THR A 1 310 ? 4.254 6.916 4.128 1.00 93.94 310 THR A N 1
ATOM 2449 C CA . THR A 1 310 ? 5.469 6.560 4.872 1.00 93.94 310 THR A CA 1
ATOM 2450 C C . THR A 1 310 ? 5.317 6.880 6.358 1.00 93.94 310 THR A C 1
ATOM 2452 O O . THR A 1 310 ? 5.622 6.021 7.184 1.00 93.94 310 THR A O 1
ATOM 2455 N N . LEU A 1 311 ? 4.738 8.030 6.713 1.00 94.50 311 LEU A N 1
ATOM 2456 C CA . LEU A 1 311 ? 4.403 8.387 8.097 1.00 94.50 311 LEU A CA 1
ATOM 2457 C C . LEU A 1 311 ? 3.435 7.378 8.736 1.00 94.50 311 LEU A C 1
ATOM 2459 O O . LEU A 1 311 ? 3.656 6.980 9.876 1.00 94.50 311 LEU A O 1
ATOM 2463 N N . ASN A 1 312 ? 2.447 6.856 7.999 1.00 91.81 312 ASN A N 1
ATOM 2464 C CA . ASN A 1 312 ? 1.550 5.807 8.500 1.00 91.81 312 ASN A CA 1
ATOM 2465 C C . ASN A 1 312 ? 2.300 4.523 8.902 1.00 91.81 312 ASN A C 1
ATOM 2467 O O . ASN A 1 312 ? 1.944 3.883 9.892 1.00 91.81 312 ASN A O 1
ATOM 2471 N N . LYS A 1 313 ? 3.361 4.159 8.164 1.00 89.88 313 LYS A N 1
ATOM 2472 C CA . LYS A 1 313 ? 4.242 3.033 8.517 1.00 89.88 313 LYS A CA 1
ATOM 2473 C C . LYS A 1 313 ? 5.095 3.335 9.748 1.00 89.88 313 LYS A C 1
ATOM 2475 O O . LYS A 1 313 ? 5.259 2.445 10.578 1.00 89.88 313 LYS A O 1
ATOM 2480 N N . VAL A 1 314 ? 5.624 4.557 9.877 1.00 90.75 314 VAL A N 1
ATOM 2481 C CA . VAL A 1 314 ? 6.357 4.977 11.087 1.00 90.75 314 VAL A CA 1
ATOM 2482 C C . VAL A 1 314 ? 5.428 4.916 12.295 1.00 90.75 314 VAL A C 1
ATOM 2484 O O . VAL A 1 314 ? 5.792 4.315 13.299 1.00 90.75 314 VAL A O 1
ATOM 2487 N N . ALA A 1 315 ? 4.198 5.420 12.176 1.00 89.56 315 ALA A N 1
ATOM 2488 C CA . ALA A 1 315 ? 3.203 5.430 13.246 1.00 89.56 315 ALA A CA 1
ATOM 2489 C C . ALA A 1 315 ? 2.799 4.030 13.752 1.00 89.56 315 ALA A C 1
ATOM 2491 O O . ALA A 1 315 ? 2.304 3.921 14.866 1.00 89.56 315 ALA A O 1
ATOM 2492 N N . MET A 1 316 ? 3.034 2.957 12.983 1.00 85.19 316 MET A N 1
ATOM 2493 C CA . MET A 1 316 ? 2.838 1.571 13.447 1.00 85.19 316 MET A CA 1
ATOM 2494 C C . MET A 1 316 ? 3.970 1.051 14.349 1.00 85.19 316 MET A C 1
ATOM 2496 O O . MET A 1 316 ? 3.774 0.054 15.036 1.00 85.19 316 MET A O 1
ATOM 2500 N N . LYS A 1 317 ? 5.157 1.673 14.321 1.00 85.38 317 LYS A N 1
ATOM 2501 C CA . LYS A 1 317 ? 6.346 1.247 15.087 1.00 85.38 317 LYS A CA 1
ATOM 2502 C C . LYS A 1 317 ? 6.777 2.264 16.145 1.00 85.38 317 LYS A C 1
ATOM 2504 O O . LYS A 1 317 ? 7.122 1.891 17.257 1.00 85.38 317 LYS A O 1
ATOM 2509 N N . HIS A 1 318 ? 6.748 3.546 15.789 1.00 86.50 318 HIS A N 1
ATOM 2510 C CA . HIS A 1 318 ? 7.180 4.674 16.610 1.00 86.50 318 HIS A CA 1
ATOM 2511 C C . HIS A 1 318 ? 6.125 5.800 16.545 1.00 86.50 318 HIS A C 1
ATOM 2513 O O . HIS A 1 318 ? 6.370 6.831 15.913 1.00 86.50 318 HIS A O 1
ATOM 2519 N N . PRO A 1 319 ? 4.938 5.633 17.172 1.00 87.19 319 PRO A N 1
ATOM 2520 C CA . PRO A 1 319 ? 3.871 6.640 17.135 1.00 87.19 319 PRO A CA 1
ATOM 2521 C C . PRO A 1 319 ? 4.328 8.024 17.615 1.00 87.19 319 PRO A C 1
ATOM 2523 O O . PRO A 1 319 ? 3.964 9.036 17.021 1.00 87.19 319 PRO A O 1
ATOM 2526 N N . SER A 1 320 ? 5.167 8.063 18.657 1.00 87.06 320 SER A N 1
ATOM 2527 C CA . SER A 1 320 ? 5.698 9.291 19.262 1.00 87.06 320 SER A CA 1
ATOM 2528 C C . SER A 1 320 ? 6.461 10.168 18.266 1.00 87.06 320 SER A C 1
ATOM 2530 O O . SER A 1 320 ? 6.255 11.378 18.252 1.00 87.06 320 SER A O 1
ATOM 2532 N N . ALA A 1 321 ? 7.270 9.571 17.386 1.00 88.44 321 ALA A N 1
ATOM 2533 C CA . ALA A 1 321 ? 8.066 10.302 16.401 1.00 88.44 321 ALA A CA 1
ATOM 2534 C C . ALA A 1 321 ? 7.208 11.082 15.386 1.00 88.44 321 ALA A C 1
ATOM 2536 O O . ALA A 1 321 ? 7.642 12.115 14.892 1.00 88.44 321 ALA A O 1
ATOM 2537 N N . VAL A 1 322 ? 5.988 10.616 15.094 1.00 91.50 322 VAL A N 1
ATOM 2538 C CA . VAL A 1 322 ? 5.089 11.215 14.087 1.00 91.50 322 VAL A CA 1
ATOM 2539 C C . VAL A 1 322 ? 4.172 12.292 14.685 1.00 91.50 322 VAL A C 1
ATOM 2541 O O . VAL A 1 322 ? 3.582 13.070 13.943 1.00 91.50 322 VAL A O 1
ATOM 2544 N N . THR A 1 323 ? 4.077 12.398 16.016 1.00 88.38 323 THR A N 1
ATOM 2545 C CA . THR A 1 323 ? 3.180 13.358 16.699 1.00 88.38 323 THR A CA 1
ATOM 2546 C C . THR A 1 323 ? 3.392 14.817 16.281 1.00 88.38 323 THR A C 1
ATOM 2548 O O . THR A 1 323 ? 2.422 15.566 16.178 1.00 88.38 323 THR A O 1
ATOM 2551 N N . ALA A 1 324 ? 4.631 15.206 15.961 1.00 88.56 324 ALA A N 1
ATOM 2552 C CA . ALA A 1 324 ? 4.966 16.539 15.456 1.00 88.56 324 ALA A CA 1
ATOM 2553 C C . ALA A 1 324 ? 4.267 16.884 14.126 1.00 88.56 324 ALA A C 1
ATOM 2555 O O . ALA A 1 324 ? 4.017 18.055 13.854 1.00 88.56 324 ALA A O 1
ATOM 2556 N N . CYS A 1 325 ? 3.910 15.877 13.322 1.00 92.50 325 CYS A N 1
ATOM 2557 C CA . CYS A 1 325 ? 3.234 16.036 12.034 1.00 92.50 325 CYS A CA 1
ATOM 2558 C C . CYS A 1 325 ? 1.701 16.090 12.151 1.00 92.50 325 CYS A C 1
ATOM 2560 O O . CYS A 1 325 ? 1.031 16.216 11.129 1.00 92.50 325 CYS A O 1
ATOM 2562 N N . ASN A 1 326 ? 1.116 15.956 13.352 1.00 91.12 326 ASN A N 1
ATOM 2563 C CA . ASN A 1 326 ? -0.339 15.831 13.506 1.00 91.12 326 ASN A CA 1
ATOM 2564 C C . ASN A 1 326 ? -1.107 17.036 12.922 1.00 91.12 326 ASN A C 1
ATOM 2566 O O . ASN A 1 326 ? -2.150 16.838 12.312 1.00 91.12 326 ASN A O 1
ATOM 2570 N N . LEU A 1 327 ? -0.586 18.263 13.042 1.00 90.06 327 LEU A N 1
ATOM 2571 C CA . LEU A 1 327 ? -1.235 19.457 12.476 1.00 90.06 327 LEU A CA 1
ATOM 2572 C C . LEU A 1 327 ? -1.242 19.443 10.937 1.00 90.06 327 LEU A C 1
ATOM 2574 O O . LEU A 1 327 ? -2.272 19.714 10.325 1.00 90.06 327 LEU A O 1
ATOM 2578 N N . ASP A 1 328 ? -0.124 19.074 10.303 1.00 92.62 328 ASP A N 1
ATOM 2579 C CA . ASP A 1 328 ? -0.051 18.928 8.844 1.00 92.62 328 ASP A CA 1
ATOM 2580 C C . ASP A 1 328 ? -0.948 17.785 8.346 1.00 92.62 328 ASP A C 1
ATOM 2582 O O . ASP A 1 328 ? -1.595 17.910 7.310 1.00 92.62 328 ASP A O 1
ATOM 2586 N N . LEU A 1 329 ? -1.031 16.680 9.096 1.00 92.75 329 LEU A N 1
ATOM 2587 C CA . LEU A 1 329 ? -1.899 15.546 8.774 1.00 92.75 329 LEU A CA 1
ATOM 2588 C C . LEU A 1 329 ? -3.391 15.891 8.903 1.00 92.75 329 LEU A C 1
ATOM 2590 O O . LEU A 1 329 ? -4.182 15.428 8.084 1.00 92.75 329 LEU A O 1
ATOM 2594 N N . GLU A 1 330 ? -3.794 16.706 9.882 1.00 89.81 330 GLU A N 1
ATOM 2595 C CA . GLU A 1 330 ? -5.187 17.165 10.017 1.00 89.81 330 GLU A CA 1
ATOM 2596 C C . GLU A 1 330 ? -5.622 18.021 8.820 1.00 89.81 330 GLU A C 1
ATOM 2598 O O . GLU A 1 330 ? -6.725 17.837 8.303 1.00 89.81 330 GLU A O 1
ATOM 2603 N N . ASN A 1 331 ? -4.734 18.879 8.308 1.00 90.75 331 ASN A N 1
ATOM 2604 C CA . ASN A 1 331 ? -4.976 19.654 7.084 1.00 90.75 331 ASN A CA 1
ATOM 2605 C C . ASN A 1 331 ? -5.151 18.771 5.832 1.00 90.75 331 ASN A C 1
ATOM 2607 O O . ASN A 1 331 ? -5.690 19.233 4.829 1.00 90.75 331 ASN A O 1
ATOM 2611 N N . LEU A 1 332 ? -4.713 17.507 5.875 1.00 92.44 332 LEU A N 1
ATOM 2612 C CA . LEU A 1 332 ? -4.874 16.537 4.788 1.00 92.44 332 LEU A CA 1
ATOM 2613 C C . LEU A 1 332 ? -6.134 15.667 4.911 1.00 92.44 332 LEU A C 1
ATOM 2615 O O . LEU A 1 332 ? -6.405 14.886 4.000 1.00 92.44 332 LEU A O 1
ATOM 2619 N N . ILE A 1 333 ? -6.937 15.806 5.973 1.00 89.06 333 ILE A N 1
ATOM 2620 C CA . ILE A 1 333 ? -8.257 15.152 6.063 1.00 89.06 333 ILE A CA 1
ATOM 2621 C C . ILE A 1 333 ? -9.199 15.692 4.974 1.00 89.06 333 ILE A C 1
ATOM 2623 O O . ILE A 1 333 ? -9.971 14.938 4.389 1.00 89.06 333 ILE A O 1
ATOM 2627 N N . THR A 1 334 ? -9.106 16.987 4.665 1.00 88.81 334 THR A N 1
ATOM 2628 C CA . THR A 1 334 ? -9.907 17.670 3.636 1.00 88.81 334 THR A CA 1
ATOM 2629 C C . THR A 1 334 ? -9.261 17.638 2.243 1.00 88.81 334 THR A C 1
ATOM 2631 O O . THR A 1 334 ? -9.648 18.407 1.362 1.00 88.81 334 THR A O 1
ATOM 2634 N N . ASP A 1 335 ? -8.271 16.765 2.015 1.00 90.31 335 ASP A N 1
ATOM 2635 C CA . ASP A 1 335 ? -7.593 16.672 0.722 1.00 90.31 335 ASP A CA 1
ATOM 2636 C C . ASP A 1 335 ? -8.520 16.158 -0.387 1.00 90.31 335 ASP A C 1
ATOM 2638 O O . ASP A 1 335 ? -9.264 15.192 -0.206 1.00 90.31 335 ASP A O 1
ATOM 2642 N N . SER A 1 336 ? -8.414 16.744 -1.583 1.00 89.75 336 SER A N 1
ATOM 2643 C CA . SER A 1 336 ? -9.184 16.300 -2.751 1.00 89.75 336 SER A CA 1
ATOM 2644 C C . SER A 1 336 ? -8.871 14.858 -3.162 1.00 89.75 336 SER A C 1
ATOM 2646 O O . SER A 1 336 ? -9.718 14.186 -3.753 1.00 89.75 336 SER A O 1
ATOM 2648 N N . ASN A 1 337 ? -7.682 14.341 -2.834 1.00 89.69 337 ASN A N 1
ATOM 2649 C CA . ASN A 1 337 ? -7.366 12.934 -3.021 1.00 89.69 337 ASN A CA 1
ATOM 2650 C C . ASN A 1 337 ? -7.759 12.114 -1.784 1.00 89.69 337 ASN A C 1
ATOM 2652 O O . ASN A 1 337 ? -7.025 12.046 -0.795 1.00 89.69 337 ASN A O 1
ATOM 2656 N N . ARG A 1 338 ? -8.872 11.380 -1.900 1.00 86.31 338 ARG A N 1
ATOM 2657 C CA . ARG A 1 338 ? -9.398 10.479 -0.858 1.00 86.31 338 ARG A CA 1
ATOM 2658 C C . ARG A 1 338 ? -8.367 9.486 -0.312 1.00 86.31 338 ARG A C 1
ATOM 2660 O O . ARG A 1 338 ? -8.389 9.193 0.875 1.00 86.31 338 ARG A O 1
ATOM 2667 N N . SER A 1 339 ? -7.410 9.022 -1.123 1.00 88.31 339 SER A N 1
ATOM 2668 C CA . SER A 1 339 ? -6.347 8.122 -0.641 1.00 88.31 339 SER A CA 1
ATOM 2669 C C . SER A 1 339 ? -5.375 8.808 0.325 1.00 88.31 339 SER A C 1
ATOM 2671 O O . SER A 1 339 ? -4.810 8.145 1.193 1.00 88.31 339 SER A O 1
ATOM 2673 N N . ILE A 1 340 ? -5.158 10.120 0.182 1.00 92.31 340 ILE A N 1
ATOM 2674 C CA . ILE A 1 340 ? -4.329 10.916 1.097 1.00 92.31 340 ILE A CA 1
ATOM 2675 C C . ILE A 1 340 ? -5.088 11.119 2.407 1.00 92.31 340 ILE A C 1
ATOM 2677 O O . ILE A 1 340 ? -4.553 10.782 3.460 1.00 92.31 340 ILE A O 1
ATOM 2681 N N . ALA A 1 341 ? -6.347 11.555 2.329 1.00 89.50 341 ALA A N 1
ATOM 2682 C CA . ALA A 1 341 ? -7.215 11.752 3.488 1.00 89.50 341 ALA A CA 1
ATOM 2683 C C . ALA A 1 341 ? -7.404 10.470 4.323 1.00 89.50 341 ALA A C 1
ATOM 2685 O O . ALA A 1 341 ? -7.169 10.488 5.532 1.00 89.50 341 ALA A O 1
ATOM 2686 N N . THR A 1 342 ? -7.698 9.323 3.696 1.00 86.25 342 THR A N 1
ATOM 2687 C CA . THR A 1 342 ? -7.815 8.029 4.398 1.00 86.25 342 THR A CA 1
ATOM 2688 C C . THR A 1 342 ? -6.522 7.656 5.127 1.00 86.25 342 THR A C 1
ATOM 2690 O O . THR A 1 342 ? -6.558 7.216 6.280 1.00 86.25 342 THR A O 1
ATOM 2693 N N . LEU A 1 343 ? -5.357 7.842 4.494 1.00 89.06 343 LEU A N 1
ATOM 2694 C CA . LEU A 1 343 ? -4.067 7.566 5.133 1.00 89.06 343 LEU A CA 1
ATOM 2695 C C . LEU A 1 343 ? -3.741 8.583 6.237 1.00 89.06 343 LEU A C 1
ATOM 2697 O O . LEU A 1 343 ? -3.127 8.197 7.233 1.00 89.06 343 LEU A O 1
ATOM 2701 N N . ALA A 1 344 ? -4.162 9.843 6.104 1.00 91.69 344 ALA A N 1
ATOM 2702 C CA . ALA A 1 344 ? -3.986 10.877 7.119 1.00 91.69 344 ALA A CA 1
ATOM 2703 C C . ALA A 1 344 ? -4.804 10.547 8.374 1.00 91.69 344 ALA A C 1
ATOM 2705 O O . ALA A 1 344 ? -4.219 10.401 9.446 1.00 91.69 344 ALA A O 1
ATOM 2706 N N . ILE A 1 345 ? -6.106 10.271 8.225 1.00 87.94 345 ILE A N 1
ATOM 2707 C CA . ILE A 1 345 ? -6.998 9.797 9.301 1.00 87.94 345 ILE A CA 1
ATOM 2708 C C . ILE A 1 345 ? -6.416 8.551 9.979 1.00 87.94 345 ILE A C 1
ATOM 2710 O O . ILE A 1 345 ? -6.240 8.518 11.196 1.00 87.94 345 ILE A O 1
ATOM 2714 N N . THR A 1 346 ? -6.028 7.544 9.192 1.00 86.94 346 THR A N 1
ATOM 2715 C CA . THR A 1 346 ? -5.454 6.291 9.714 1.00 86.94 346 THR A CA 1
ATOM 2716 C C . THR A 1 346 ? -4.114 6.510 10.432 1.00 86.94 346 THR A C 1
ATOM 2718 O O . THR A 1 346 ? -3.697 5.669 11.227 1.00 86.94 346 THR A O 1
ATOM 2721 N N . THR A 1 347 ? -3.400 7.605 10.152 1.00 90.31 347 THR A N 1
ATOM 2722 C CA . THR A 1 347 ? -2.174 7.982 10.878 1.00 90.31 347 THR A CA 1
ATOM 2723 C C . THR A 1 347 ? -2.533 8.703 12.175 1.00 90.31 347 THR A C 1
ATOM 2725 O O . THR A 1 347 ? -2.077 8.286 13.236 1.00 90.31 347 THR A O 1
ATOM 2728 N N . LEU A 1 348 ? -3.421 9.697 12.103 1.00 89.75 348 LEU A N 1
ATOM 2729 C CA . LEU A 1 348 ? -3.893 10.495 13.238 1.00 89.75 348 LEU A CA 1
ATOM 2730 C C . LEU A 1 348 ? -4.559 9.660 14.331 1.00 89.75 348 LEU A C 1
ATOM 2732 O O . LEU A 1 348 ? -4.321 9.904 15.507 1.00 89.75 348 LEU A O 1
ATOM 2736 N N . LEU A 1 349 ? -5.324 8.623 13.983 1.00 85.50 349 LEU A N 1
ATOM 2737 C CA . LEU A 1 349 ? -5.911 7.722 14.984 1.00 85.50 349 LEU A CA 1
ATOM 2738 C C . LEU A 1 349 ? -4.849 6.918 15.765 1.00 85.50 349 LEU A C 1
ATOM 2740 O O . LEU A 1 349 ? -5.100 6.507 16.894 1.00 85.50 349 LEU A O 1
ATOM 2744 N N . LYS A 1 350 ? -3.639 6.735 15.214 1.00 85.56 350 LYS A N 1
ATOM 2745 C CA . LYS A 1 350 ? -2.503 6.075 15.893 1.00 85.56 350 LYS A CA 1
ATOM 2746 C C . LYS A 1 350 ? -1.662 7.074 16.699 1.00 85.56 350 LYS A C 1
ATOM 2748 O O . LYS A 1 350 ? -1.185 6.754 17.791 1.00 85.56 350 LYS A O 1
ATOM 2753 N N . THR A 1 351 ? -1.476 8.283 16.166 1.00 88.62 351 THR A N 1
ATOM 2754 C CA . THR A 1 351 ? -0.613 9.343 16.725 1.00 88.62 351 THR A CA 1
ATOM 2755 C C . THR A 1 351 ? -1.362 10.366 17.582 1.00 88.62 351 THR A C 1
ATOM 2757 O O . THR A 1 351 ? -0.738 11.270 18.140 1.00 88.62 351 THR A O 1
ATOM 2760 N N . GLY A 1 352 ? -2.682 10.235 17.702 1.00 82.25 352 GLY A N 1
ATOM 2761 C CA . GLY A 1 352 ? -3.546 11.136 18.453 1.00 82.25 352 GLY A CA 1
ATOM 2762 C C . GLY A 1 352 ? -3.237 11.158 19.950 1.00 82.25 352 GLY A C 1
ATOM 2763 O O . GLY A 1 352 ? -2.903 10.133 20.560 1.00 82.25 352 GLY A O 1
ATOM 2764 N N . SER A 1 353 ? -3.370 12.353 20.524 1.00 84.44 353 SER A N 1
ATOM 2765 C CA . SER A 1 353 ? -3.369 12.639 21.961 1.00 84.44 353 SER A CA 1
ATOM 2766 C C . SER A 1 353 ? -4.800 12.724 22.501 1.00 84.44 353 SER A C 1
ATOM 2768 O O . SER A 1 353 ? -5.725 13.036 21.751 1.00 84.44 353 SER A O 1
ATOM 2770 N N . GLU A 1 354 ? -4.979 12.559 23.815 1.00 84.94 354 GLU A N 1
ATOM 2771 C CA . GLU A 1 354 ? -6.283 12.688 24.495 1.00 84.94 354 GLU A CA 1
ATOM 2772 C C . GLU A 1 354 ? -6.995 14.025 24.194 1.00 84.94 354 GLU A C 1
ATOM 2774 O O . GLU A 1 354 ? -8.213 14.065 24.044 1.00 84.94 354 GLU A O 1
ATOM 2779 N N . SER A 1 355 ? -6.228 15.110 24.031 1.00 85.50 355 SER A N 1
ATOM 2780 C CA . SER A 1 355 ? -6.720 16.446 23.664 1.00 85.50 355 SER A CA 1
ATOM 2781 C C . SER A 1 355 ? -7.197 16.581 22.213 1.00 85.50 355 SER A C 1
ATOM 2783 O O . SER A 1 355 ? -7.980 17.477 21.912 1.00 85.50 355 SER A O 1
ATOM 2785 N N . SER A 1 356 ? -6.727 15.721 21.305 1.00 84.25 356 SER A N 1
ATOM 2786 C CA . SER A 1 356 ? -7.076 15.770 19.876 1.00 84.25 356 SER A CA 1
ATOM 2787 C C . SER A 1 356 ? -8.340 14.976 19.530 1.00 84.25 356 SER A C 1
ATOM 2789 O O . SER A 1 356 ? -8.975 15.265 18.517 1.00 84.25 356 SER A O 1
ATOM 2791 N N . VAL A 1 357 ? -8.737 14.012 20.376 1.00 85.56 357 VAL A N 1
ATOM 2792 C CA . VAL A 1 357 ? -9.826 13.055 20.100 1.00 85.56 357 VAL A CA 1
ATOM 2793 C C . VAL A 1 357 ? -11.128 13.763 19.713 1.00 85.56 357 VAL A C 1
ATOM 2795 O O . VAL A 1 357 ? -11.721 13.430 18.689 1.00 85.56 357 VAL A O 1
ATOM 2798 N N . ASP A 1 358 ? -11.540 14.786 20.467 1.00 86.12 358 ASP A N 1
ATOM 2799 C CA . ASP A 1 358 ? -12.795 15.514 20.228 1.00 86.12 358 ASP A CA 1
ATOM 2800 C C . ASP A 1 358 ? -12.827 16.242 18.871 1.00 86.12 358 ASP A C 1
ATOM 2802 O O . ASP A 1 358 ? -13.887 16.361 18.251 1.00 86.12 358 ASP A O 1
ATOM 2806 N N . ARG A 1 359 ? -11.672 16.734 18.400 1.00 85.25 359 ARG A N 1
ATOM 2807 C CA . ARG A 1 359 ? -11.533 17.385 17.087 1.00 85.25 359 ARG A CA 1
ATOM 2808 C C . ARG A 1 359 ? -11.506 16.349 15.968 1.00 85.25 359 ARG A C 1
ATOM 2810 O O . ARG A 1 359 ? -12.231 16.507 14.987 1.00 85.25 359 ARG A O 1
ATOM 2817 N N . LEU A 1 360 ? -10.722 15.285 16.145 1.00 84.94 360 LEU A N 1
ATOM 2818 C CA . LEU A 1 360 ? -10.580 14.210 15.166 1.00 84.94 360 LEU A CA 1
ATOM 2819 C C . LEU A 1 360 ? -11.923 13.527 14.889 1.00 84.94 360 LEU A C 1
ATOM 2821 O O . LEU A 1 360 ? -12.302 13.420 13.729 1.00 84.94 360 LEU A O 1
ATOM 2825 N N . MET A 1 361 ? -12.689 13.145 15.919 1.00 86.75 361 MET A N 1
ATOM 2826 C CA . MET A 1 361 ? -14.005 12.512 15.721 1.00 86.75 361 MET A CA 1
ATOM 2827 C C . MET A 1 361 ? -14.956 13.409 14.907 1.00 86.75 361 MET A C 1
ATOM 2829 O O . MET A 1 361 ? -15.604 12.937 13.975 1.00 86.75 361 MET A O 1
ATOM 2833 N N . LYS A 1 362 ? -14.984 14.724 15.176 1.00 86.00 362 LYS A N 1
ATOM 2834 C CA . LYS A 1 362 ? -15.811 15.679 14.412 1.00 86.00 362 LYS A CA 1
ATOM 2835 C C . LYS A 1 362 ? -15.403 15.780 12.939 1.00 86.00 362 LYS A C 1
ATOM 2837 O O . LYS A 1 362 ? -16.277 15.810 12.081 1.00 86.00 362 LYS A O 1
ATOM 2842 N N . GLN A 1 363 ? -14.102 15.820 12.643 1.00 84.00 363 GLN A N 1
ATOM 2843 C CA . GLN A 1 363 ? -13.592 15.895 11.265 1.00 84.00 363 GLN A CA 1
ATOM 2844 C C . GLN A 1 363 ? -13.761 14.576 10.495 1.00 84.00 363 GLN A C 1
ATOM 2846 O O . GLN A 1 363 ? -14.007 14.589 9.293 1.00 84.00 363 GLN A O 1
ATOM 2851 N N . ILE A 1 364 ? -13.641 13.437 11.179 1.00 85.00 364 ILE A N 1
ATOM 2852 C CA . ILE A 1 364 ? -13.777 12.106 10.577 1.00 85.00 364 ILE A CA 1
ATOM 2853 C C . ILE A 1 364 ? -15.249 11.799 10.247 1.00 85.00 364 ILE A C 1
ATOM 2855 O O . ILE A 1 364 ? -15.507 11.111 9.261 1.00 85.00 364 ILE A O 1
ATOM 2859 N N . SER A 1 365 ? -16.210 12.347 11.004 1.00 83.12 365 SER A N 1
ATOM 2860 C CA . SER A 1 365 ? -17.651 12.094 10.820 1.00 83.12 365 SER A CA 1
ATOM 2861 C C . SER A 1 365 ? -18.155 12.350 9.400 1.00 83.12 365 SER A C 1
ATOM 2863 O O . SER A 1 365 ? -18.894 11.530 8.868 1.00 83.12 365 SER A O 1
ATOM 2865 N N . SER A 1 366 ? -17.765 13.469 8.781 1.00 80.25 366 SER A N 1
ATOM 2866 C CA . SER A 1 366 ? -18.189 13.796 7.414 1.00 80.25 366 SER A CA 1
ATOM 2867 C C . SER A 1 366 ? -17.485 12.938 6.366 1.00 80.25 366 SER A C 1
ATOM 2869 O O . SER A 1 366 ? -18.079 12.611 5.350 1.00 80.25 366 SER A O 1
ATOM 2871 N N . PHE A 1 367 ? -16.231 12.552 6.609 1.00 81.69 367 PHE A N 1
ATOM 2872 C CA . PHE A 1 367 ? -15.451 11.743 5.673 1.00 81.69 367 PHE A CA 1
ATOM 2873 C C . PHE A 1 367 ? -15.891 10.270 5.647 1.00 81.69 367 PHE A C 1
ATOM 2875 O O . PHE A 1 367 ? -15.840 9.625 4.602 1.00 81.69 367 PHE A O 1
ATOM 2882 N N . VAL A 1 368 ? -16.315 9.720 6.790 1.00 82.06 368 VAL A N 1
ATOM 2883 C CA . VAL A 1 368 ? -16.691 8.300 6.933 1.00 82.06 368 VAL A CA 1
ATOM 2884 C C . VAL A 1 368 ? -17.935 7.922 6.126 1.00 82.06 368 VAL A C 1
ATOM 2886 O O . VAL A 1 368 ? -18.022 6.783 5.666 1.00 82.06 368 VAL A O 1
ATOM 2889 N N . SER A 1 369 ? -18.865 8.851 5.895 1.00 80.88 369 SER A N 1
ATOM 2890 C CA . SER A 1 369 ? -20.036 8.600 5.043 1.00 80.88 369 SER A CA 1
ATOM 2891 C C . SER A 1 369 ? -19.687 8.498 3.550 1.00 80.88 369 SER A C 1
ATOM 2893 O O . SER A 1 369 ? -20.424 7.874 2.793 1.00 80.88 369 SER A O 1
ATOM 2895 N N . GLU A 1 370 ? -18.548 9.053 3.122 1.00 82.25 370 GLU A N 1
ATOM 2896 C CA . GLU A 1 370 ? -18.139 9.160 1.713 1.00 82.25 370 GLU A CA 1
ATOM 2897 C C . GLU A 1 370 ? -17.186 8.036 1.244 1.00 82.25 370 GLU A C 1
ATOM 2899 O O . GLU A 1 370 ? -16.713 8.057 0.104 1.00 82.25 370 GLU A O 1
ATOM 2904 N N . ILE A 1 371 ? -16.863 7.064 2.108 1.00 82.69 371 ILE A N 1
ATOM 2905 C CA . ILE A 1 371 ? -15.909 5.972 1.833 1.00 82.69 371 ILE A CA 1
ATOM 2906 C C . ILE A 1 371 ? -16.568 4.587 1.853 1.00 82.69 371 ILE A C 1
ATOM 2908 O O . ILE A 1 371 ? -17.628 4.390 2.442 1.00 82.69 371 ILE A O 1
ATOM 2912 N N . SER A 1 372 ? -15.919 3.600 1.224 1.00 85.62 372 SER A N 1
ATOM 2913 C CA . SER A 1 372 ? -16.402 2.214 1.227 1.00 85.62 372 SER A CA 1
ATOM 2914 C C . SER A 1 372 ? -16.294 1.559 2.607 1.00 85.62 372 SER A C 1
ATOM 2916 O O . SER A 1 372 ? -15.401 1.869 3.402 1.00 85.62 372 SER A O 1
ATOM 2918 N N . ASP A 1 373 ? -17.177 0.593 2.861 1.00 85.12 373 ASP A N 1
ATOM 2919 C CA . ASP A 1 373 ? -17.276 -0.119 4.140 1.00 85.12 373 ASP A CA 1
ATOM 2920 C C . ASP A 1 373 ? -15.964 -0.803 4.564 1.00 85.12 373 ASP A C 1
ATOM 2922 O O . ASP A 1 373 ? -15.653 -0.836 5.753 1.00 85.12 373 ASP A O 1
ATOM 2926 N N . GLU A 1 374 ? -15.139 -1.259 3.613 1.00 84.94 374 GLU A N 1
ATOM 2927 C CA . GLU A 1 374 ? -13.791 -1.785 3.886 1.00 84.94 374 GLU A CA 1
ATOM 2928 C C . GLU A 1 374 ? -12.905 -0.765 4.623 1.00 84.94 374 GLU A C 1
ATOM 2930 O O . GLU A 1 374 ? -12.226 -1.108 5.593 1.00 84.94 374 GLU A O 1
ATOM 2935 N N . PHE A 1 375 ? -12.934 0.507 4.210 1.00 81.62 375 PHE A N 1
ATOM 2936 C CA . PHE A 1 375 ? -12.202 1.569 4.902 1.00 81.62 375 PHE A CA 1
ATOM 2937 C C . PHE A 1 375 ? -12.895 1.985 6.200 1.00 81.62 375 PHE A C 1
ATOM 2939 O O . PHE A 1 375 ? -12.199 2.263 7.181 1.00 81.62 375 PHE A O 1
ATOM 2946 N N . LYS A 1 376 ? -14.236 1.975 6.255 1.00 87.62 376 LYS A N 1
ATOM 2947 C CA . LYS A 1 376 ? -14.966 2.242 7.504 1.00 87.62 376 LYS A CA 1
ATOM 2948 C C . LYS A 1 376 ? -14.591 1.229 8.599 1.00 87.62 376 LYS A C 1
ATOM 2950 O O . LYS A 1 376 ? -14.347 1.637 9.732 1.00 87.62 376 LYS A O 1
ATOM 2955 N N . VAL A 1 377 ? -14.438 -0.061 8.273 1.00 89.00 377 VAL A N 1
ATOM 2956 C CA . VAL A 1 377 ? -13.951 -1.100 9.211 1.00 89.00 377 VAL A CA 1
ATOM 2957 C C . VAL A 1 377 ? -12.572 -0.749 9.785 1.00 89.00 377 VAL A C 1
ATOM 2959 O O . VAL A 1 377 ? -12.367 -0.862 10.994 1.00 89.00 377 VAL A O 1
ATOM 2962 N N . VAL A 1 378 ? -11.634 -0.270 8.959 1.00 84.00 378 VAL A N 1
ATOM 2963 C CA . VAL A 1 378 ? -10.294 0.149 9.423 1.00 84.00 378 VAL A CA 1
ATOM 2964 C C . VAL A 1 378 ? -10.375 1.349 10.376 1.00 84.00 378 VAL A C 1
ATOM 2966 O O . VAL A 1 378 ? -9.650 1.389 11.373 1.00 84.00 378 VAL A O 1
ATOM 2969 N N . VAL A 1 379 ? -11.274 2.304 10.115 1.00 85.62 379 VAL A N 1
ATOM 2970 C CA . VAL A 1 379 ? -11.529 3.443 11.016 1.00 85.62 379 VAL A CA 1
ATOM 2971 C C . VAL A 1 379 ? -12.080 2.960 12.363 1.00 85.62 379 VAL A C 1
ATOM 2973 O O . VAL A 1 379 ? -11.561 3.364 13.403 1.00 85.62 379 VAL A O 1
ATOM 2976 N N . VAL A 1 380 ? -13.052 2.043 12.367 1.00 89.06 380 VAL A N 1
ATOM 2977 C CA . VAL A 1 380 ? -13.629 1.466 13.598 1.00 89.06 380 VAL A CA 1
ATOM 2978 C C . VAL A 1 380 ? -12.578 0.723 14.427 1.00 89.06 380 VAL A C 1
ATOM 2980 O O . VAL A 1 380 ? -12.476 0.947 15.632 1.00 89.06 380 VAL A O 1
ATOM 2983 N N . GLN A 1 381 ? -11.733 -0.101 13.799 1.00 86.44 381 GLN A N 1
ATOM 2984 C CA . GLN A 1 381 ? -10.634 -0.793 14.489 1.00 86.44 381 GLN A CA 1
ATOM 2985 C C . GLN A 1 381 ? -9.650 0.191 15.143 1.00 86.44 381 GLN A C 1
ATOM 2987 O O . GLN A 1 381 ? -9.205 -0.023 16.272 1.00 86.44 381 GLN A O 1
ATOM 2992 N N . ALA A 1 382 ? -9.336 1.294 14.461 1.00 84.00 382 ALA A N 1
ATOM 2993 C CA . ALA A 1 382 ? -8.462 2.330 14.997 1.00 84.00 382 ALA A CA 1
ATOM 2994 C C . ALA A 1 382 ? -9.117 3.123 16.149 1.00 84.00 382 ALA A C 1
ATOM 2996 O O . ALA A 1 382 ? -8.428 3.473 17.106 1.00 84.00 382 ALA A O 1
ATOM 2997 N N . ILE A 1 383 ? -10.437 3.339 16.116 1.00 87.12 383 ILE A N 1
ATOM 2998 C CA . ILE A 1 383 ? -11.202 3.917 17.237 1.00 87.12 383 ILE A CA 1
ATOM 2999 C C . ILE A 1 383 ? -11.229 2.962 18.437 1.00 87.12 383 ILE A C 1
ATOM 3001 O O . ILE A 1 383 ? -11.058 3.415 19.566 1.00 87.12 383 ILE A O 1
ATOM 3005 N N . SER A 1 384 ? -11.353 1.649 18.217 1.00 86.69 384 SER A N 1
ATOM 3006 C CA . SER A 1 384 ? -11.275 0.643 19.289 1.00 86.69 384 SER A CA 1
ATOM 3007 C C . SER A 1 384 ? -9.942 0.717 20.041 1.00 86.69 384 SER A C 1
ATOM 3009 O O . SER A 1 384 ? -9.919 0.792 21.269 1.00 86.69 384 SER A O 1
ATOM 3011 N N . ALA A 1 385 ? -8.828 0.786 19.306 1.00 84.69 385 ALA A N 1
ATOM 3012 C CA . ALA A 1 385 ? -7.498 0.959 19.892 1.00 84.69 385 ALA A CA 1
ATOM 3013 C C . ALA A 1 385 ? -7.344 2.314 20.615 1.00 84.69 385 ALA A C 1
ATOM 3015 O O . ALA A 1 385 ? -6.650 2.408 21.629 1.00 84.69 385 ALA A O 1
ATOM 3016 N N . LEU A 1 386 ? -8.007 3.368 20.126 1.00 85.19 386 LEU A N 1
ATOM 3017 C CA . LEU A 1 386 ? -8.019 4.684 20.767 1.00 85.19 386 LEU A CA 1
ATOM 3018 C C . LEU A 1 386 ? -8.833 4.688 22.075 1.00 85.19 386 LEU A C 1
ATOM 3020 O O . LEU A 1 386 ? -8.412 5.333 23.034 1.00 85.19 386 LEU A O 1
ATOM 3024 N N . CYS A 1 387 ? -9.931 3.926 22.148 1.00 85.31 387 CYS A N 1
ATOM 3025 C CA . CYS A 1 387 ? -10.716 3.723 23.372 1.00 85.31 387 CYS A CA 1
ATOM 3026 C C . CYS A 1 387 ? -9.895 3.027 24.460 1.00 85.31 387 CYS A C 1
ATOM 3028 O O . CYS A 1 387 ? -9.834 3.523 25.583 1.00 85.31 387 CYS A O 1
ATOM 3030 N N . GLN A 1 388 ? -9.195 1.946 24.103 1.00 83.81 388 GLN A N 1
ATOM 3031 C CA . GLN A 1 388 ? -8.274 1.233 24.998 1.00 83.81 388 GLN A CA 1
ATOM 3032 C C . GLN A 1 388 ? -7.134 2.135 25.500 1.00 83.81 388 GLN A C 1
ATOM 3034 O O . GLN A 1 388 ? -6.737 2.062 26.661 1.00 83.81 388 GLN A O 1
ATOM 3039 N N . LYS A 1 389 ? -6.617 3.021 24.638 1.00 85.38 389 LYS A N 1
ATOM 3040 C CA . LYS A 1 389 ? -5.525 3.953 24.968 1.00 85.38 389 LYS A CA 1
ATOM 3041 C C . LYS A 1 389 ? -5.974 5.149 25.818 1.00 85.38 389 LYS A C 1
ATOM 3043 O O . LYS A 1 389 ? -5.194 5.622 26.643 1.00 85.38 389 LYS A O 1
ATOM 3048 N N . TYR A 1 390 ? -7.199 5.644 25.628 1.00 87.06 390 TYR A N 1
ATOM 3049 C CA . TYR A 1 390 ? -7.755 6.802 26.342 1.00 87.06 390 TYR A CA 1
ATOM 3050 C C . TYR A 1 390 ? -9.156 6.519 26.922 1.00 87.06 390 TYR A C 1
ATOM 3052 O O . TYR A 1 390 ? -10.135 7.130 26.477 1.00 87.06 390 TYR A O 1
ATOM 3060 N N . PRO A 1 391 ? -9.276 5.659 27.957 1.00 85.38 391 PRO A N 1
ATOM 3061 C CA . PRO A 1 391 ? -10.571 5.241 28.499 1.00 85.38 391 PRO A CA 1
ATOM 3062 C C . PRO A 1 391 ? -11.483 6.402 28.906 1.00 85.38 391 PRO A C 1
ATOM 3064 O O . PRO A 1 391 ? -12.669 6.390 28.602 1.00 85.38 391 PRO A O 1
ATOM 3067 N N . ARG A 1 392 ? -10.933 7.480 29.485 1.00 87.19 392 ARG A N 1
ATOM 3068 C CA . ARG A 1 392 ? -11.687 8.686 29.903 1.00 87.19 392 ARG A CA 1
ATOM 3069 C C . ARG A 1 392 ? -12.469 9.378 28.780 1.00 87.19 392 ARG A C 1
ATOM 3071 O O . ARG A 1 392 ? -13.383 10.150 29.058 1.00 87.19 392 ARG A O 1
ATOM 3078 N N . LYS A 1 393 ? -12.128 9.124 27.514 1.00 87.88 393 LYS A N 1
ATOM 3079 C CA . LYS A 1 393 ? -12.817 9.674 26.337 1.00 87.88 393 LYS A CA 1
ATOM 3080 C C . LYS A 1 393 ? -13.868 8.718 25.749 1.00 87.88 393 LYS A C 1
ATOM 3082 O O . LYS A 1 393 ? -14.441 9.036 24.705 1.00 87.88 393 LYS A O 1
ATOM 3087 N N . HIS A 1 394 ? -14.173 7.593 26.415 1.00 86.88 394 HIS A N 1
ATOM 3088 C CA . HIS A 1 394 ? -15.120 6.576 25.931 1.00 86.88 394 HIS A CA 1
ATOM 3089 C C . HIS A 1 394 ? -16.481 7.161 25.526 1.00 86.88 394 HIS A C 1
ATOM 3091 O O . HIS A 1 394 ? -17.038 6.742 24.521 1.00 86.88 394 HIS A O 1
ATOM 3097 N N . SER A 1 395 ? -17.005 8.154 26.255 1.00 89.12 395 SER A N 1
ATOM 3098 C CA . SER A 1 395 ? -18.315 8.768 25.978 1.00 89.12 395 SER A CA 1
ATOM 3099 C C . SER A 1 395 ? -18.402 9.380 24.570 1.00 89.12 395 SER A C 1
ATOM 3101 O O . SER A 1 395 ? -19.363 9.140 23.835 1.00 89.12 395 SER A O 1
ATOM 3103 N N . VAL A 1 396 ? -17.351 10.087 24.142 1.00 89.50 396 VAL A N 1
ATOM 3104 C CA . VAL A 1 396 ? -17.292 10.749 22.828 1.00 89.50 396 VAL A CA 1
ATOM 3105 C C . VAL A 1 396 ? -17.125 9.720 21.713 1.00 89.50 396 VAL A C 1
ATOM 3107 O O . VAL A 1 396 ? -17.843 9.765 20.716 1.00 89.50 396 VAL A O 1
ATOM 3110 N N . MET A 1 397 ? -16.221 8.753 21.901 1.00 88.25 397 MET A N 1
ATOM 3111 C CA . MET A 1 397 ? -15.970 7.696 20.915 1.00 88.25 397 MET A CA 1
ATOM 3112 C C . MET A 1 397 ? -17.168 6.745 20.770 1.00 88.25 397 MET A C 1
ATOM 3114 O O . MET A 1 397 ? -17.484 6.328 19.663 1.00 88.25 397 MET A O 1
ATOM 3118 N N . MET A 1 398 ? -17.895 6.462 21.850 1.00 89.06 398 MET A N 1
ATOM 3119 C CA . MET A 1 398 ? -19.098 5.629 21.825 1.00 89.06 398 MET A CA 1
ATOM 3120 C C . MET A 1 398 ? -20.291 6.339 21.182 1.00 89.06 398 MET A C 1
ATOM 3122 O O . MET A 1 398 ? -20.987 5.725 20.381 1.00 89.06 398 MET A O 1
ATOM 3126 N N . THR A 1 399 ? -20.492 7.634 21.458 1.00 90.50 399 THR A N 1
ATOM 3127 C CA . THR A 1 399 ? -21.493 8.448 20.740 1.00 90.50 399 THR A CA 1
ATOM 3128 C C . THR A 1 399 ? -21.206 8.448 19.235 1.00 90.50 399 THR A C 1
ATOM 3130 O O . THR A 1 399 ? -22.109 8.269 18.422 1.00 90.50 399 THR A O 1
ATOM 3133 N N . PHE A 1 400 ? -19.931 8.583 18.857 1.00 90.06 400 PHE A N 1
ATOM 3134 C CA . PHE A 1 400 ? -19.492 8.531 17.464 1.00 90.06 400 PHE A CA 1
ATOM 3135 C C . PHE A 1 400 ? -19.761 7.163 16.810 1.00 90.06 400 PHE A C 1
ATOM 3137 O O . PHE A 1 400 ? -20.378 7.100 15.746 1.00 90.06 400 PHE A O 1
ATOM 3144 N N . LEU A 1 401 ? -19.387 6.066 17.481 1.00 91.69 401 LEU A N 1
ATOM 3145 C CA . LEU A 1 401 ? -19.690 4.699 17.042 1.00 91.69 401 LEU A CA 1
ATOM 3146 C C . LEU A 1 401 ? -21.202 4.439 16.952 1.00 91.69 401 LEU A C 1
ATOM 3148 O O . LEU A 1 401 ? -21.639 3.764 16.027 1.00 91.69 401 LEU A O 1
ATOM 3152 N N . SER A 1 402 ? -22.013 4.991 17.859 1.00 91.69 402 SER A N 1
ATOM 3153 C CA . SER A 1 402 ? -23.473 4.861 17.802 1.00 91.69 402 SER A CA 1
ATOM 3154 C C . SER A 1 402 ? -24.076 5.569 16.592 1.00 91.69 402 SER A C 1
ATOM 3156 O O . SER A 1 402 ? -25.021 5.038 16.018 1.00 91.69 402 SER A O 1
ATOM 3158 N N . ASN A 1 403 ? -23.564 6.736 16.196 1.00 90.88 403 ASN A N 1
ATOM 3159 C CA . ASN A 1 403 ? -24.036 7.420 14.989 1.00 90.88 403 ASN A CA 1
ATOM 3160 C C . ASN A 1 403 ? -23.687 6.592 13.742 1.00 90.88 403 ASN A C 1
ATOM 3162 O O . ASN A 1 403 ? -24.573 6.245 12.966 1.00 90.88 403 ASN A O 1
ATOM 3166 N N . MET A 1 404 ? -22.434 6.135 13.647 1.00 90.19 404 MET A N 1
ATOM 3167 C CA . MET A 1 404 ? -21.975 5.204 12.606 1.00 90.19 404 MET A CA 1
ATOM 3168 C C . MET A 1 404 ? -22.776 3.889 12.554 1.00 90.19 404 MET A C 1
ATOM 3170 O O . MET A 1 404 ? -22.901 3.283 11.489 1.00 90.19 404 MET A O 1
ATOM 3174 N N . LEU A 1 405 ? -23.306 3.429 13.694 1.00 91.50 405 LEU A N 1
ATOM 3175 C CA . LEU A 1 405 ? -24.142 2.230 13.785 1.00 91.50 405 LEU A CA 1
ATOM 3176 C C . LEU A 1 405 ? -25.565 2.456 13.248 1.00 91.50 405 LEU A C 1
ATOM 3178 O O . LEU A 1 405 ? -26.204 1.482 12.846 1.00 91.50 405 LEU A O 1
ATOM 3182 N N . ARG A 1 406 ? -26.045 3.705 13.186 1.00 89.00 406 ARG A N 1
ATOM 3183 C CA . ARG A 1 406 ? -27.334 4.067 12.573 1.00 89.00 406 ARG A CA 1
ATOM 3184 C C . ARG A 1 406 ? -27.218 4.240 11.055 1.00 89.00 406 ARG A C 1
ATOM 3186 O O . ARG A 1 406 ? -28.051 3.697 10.344 1.00 89.00 406 ARG A O 1
ATOM 3193 N N . ASP A 1 407 ? -26.162 4.895 10.568 1.00 87.56 407 ASP A N 1
ATOM 3194 C CA . ASP A 1 407 ? -25.925 5.152 9.132 1.00 87.56 407 ASP A CA 1
ATOM 3195 C C . ASP A 1 407 ? -25.849 3.870 8.281 1.00 87.56 407 ASP A C 1
ATOM 3197 O O . ASP A 1 407 ? -25.318 2.856 8.739 1.00 87.56 407 ASP A O 1
ATOM 3201 N N . ASP A 1 408 ? -26.291 3.909 7.020 1.00 83.06 408 ASP A N 1
ATOM 3202 C CA . ASP A 1 408 ? -26.269 2.748 6.115 1.00 83.06 408 ASP A CA 1
ATOM 3203 C C . ASP A 1 408 ? -24.872 2.113 5.944 1.00 83.06 408 ASP A C 1
ATOM 3205 O O . ASP A 1 408 ? -23.834 2.780 5.818 1.00 83.06 408 ASP A O 1
ATOM 3209 N N . GLY A 1 409 ? -24.844 0.778 5.893 1.00 86.44 409 GLY A N 1
ATOM 3210 C CA . GLY A 1 409 ? -23.634 0.011 5.604 1.00 86.44 409 GLY A CA 1
ATOM 3211 C C . GLY A 1 409 ? -23.782 -1.488 5.861 1.00 86.44 409 GLY A C 1
ATOM 3212 O O . GLY A 1 409 ? -24.666 -1.927 6.596 1.00 86.44 409 GLY A O 1
ATOM 3213 N N . GLY A 1 410 ? -22.906 -2.274 5.240 1.00 90.19 410 GLY A N 1
ATOM 3214 C CA . GLY A 1 410 ? -22.976 -3.730 5.205 1.00 90.19 410 GLY A CA 1
ATOM 3215 C C . GLY A 1 410 ? -22.576 -4.446 6.499 1.00 90.19 410 GLY A C 1
ATOM 3216 O O . GLY A 1 410 ? -21.995 -3.879 7.429 1.00 90.19 410 GLY A O 1
ATOM 3217 N N . PHE A 1 411 ? -22.847 -5.754 6.515 1.00 92.12 411 PHE A N 1
ATOM 3218 C CA . PHE A 1 411 ? -22.723 -6.622 7.688 1.00 92.12 411 PHE A CA 1
ATOM 3219 C C . PHE A 1 411 ? -21.369 -6.539 8.411 1.00 92.12 411 PHE A C 1
ATOM 3221 O O . PHE A 1 411 ? -21.352 -6.331 9.620 1.00 92.12 411 PHE A O 1
ATOM 3228 N N . GLU A 1 412 ? -20.235 -6.674 7.710 1.00 92.94 412 GLU A N 1
ATOM 3229 C CA . GLU A 1 412 ? -18.909 -6.669 8.359 1.00 92.94 412 GLU A CA 1
ATOM 3230 C C . GLU A 1 412 ? -18.561 -5.306 8.985 1.00 92.94 412 GLU A C 1
ATOM 3232 O O . GLU A 1 412 ? -17.894 -5.249 10.018 1.00 92.94 412 GLU A O 1
ATOM 3237 N N . TYR A 1 413 ? -19.072 -4.206 8.423 1.00 92.50 413 TYR A N 1
ATOM 3238 C CA . TYR A 1 413 ? -18.930 -2.869 8.997 1.00 92.50 413 TYR A CA 1
ATOM 3239 C C . TYR A 1 413 ? -19.768 -2.706 10.272 1.00 92.50 413 TYR A C 1
ATOM 3241 O O . TYR A 1 413 ? -19.221 -2.363 11.324 1.00 92.50 413 TYR A O 1
ATOM 3249 N N . LYS A 1 414 ? -21.063 -3.045 10.221 1.00 94.19 414 LYS A N 1
ATOM 3250 C CA . LYS A 1 414 ? -21.948 -3.043 11.402 1.00 94.19 414 LYS A CA 1
ATOM 3251 C C . LYS A 1 414 ? -21.408 -3.957 12.507 1.00 94.19 414 LYS A C 1
ATOM 3253 O O . LYS A 1 414 ? -21.373 -3.570 13.673 1.00 94.19 414 LYS A O 1
ATOM 3258 N N . ARG A 1 415 ? -20.919 -5.145 12.139 1.00 94.69 415 ARG A N 1
ATOM 3259 C CA . ARG A 1 415 ? -20.270 -6.106 13.039 1.00 94.69 415 ARG A CA 1
ATOM 3260 C C . ARG A 1 415 ? -19.041 -5.513 13.718 1.00 94.69 415 ARG A C 1
ATOM 3262 O O . ARG A 1 415 ? -18.936 -5.623 14.933 1.00 94.69 415 ARG A O 1
ATOM 3269 N N . ALA A 1 416 ? -18.140 -4.871 12.973 1.00 94.44 416 ALA A N 1
ATOM 3270 C CA . ALA A 1 416 ? -16.955 -4.240 13.553 1.00 94.44 416 ALA A CA 1
ATOM 3271 C C . ALA A 1 416 ? -17.326 -3.174 14.600 1.00 94.44 416 ALA A C 1
ATOM 3273 O O . ALA A 1 416 ? -16.667 -3.086 15.636 1.00 94.44 416 ALA A O 1
ATOM 3274 N N . ILE A 1 417 ? -18.397 -2.402 14.369 1.00 94.69 417 ILE A N 1
ATOM 3275 C CA . ILE A 1 417 ? -18.892 -1.411 15.339 1.00 94.69 417 ILE A CA 1
ATOM 3276 C C . ILE A 1 417 ? -19.467 -2.092 16.583 1.00 94.69 417 ILE A C 1
ATOM 3278 O O . ILE A 1 417 ? -19.088 -1.734 17.696 1.00 94.69 417 ILE A O 1
ATOM 3282 N N . VAL A 1 418 ? -20.349 -3.081 16.414 1.00 94.94 418 VAL A N 1
ATOM 3283 C CA . VAL A 1 418 ? -20.947 -3.825 17.537 1.00 94.94 418 VAL A CA 1
ATOM 3284 C C . VAL A 1 418 ? -19.862 -4.502 18.379 1.00 94.94 418 VAL A C 1
ATOM 3286 O O . VAL A 1 418 ? -19.894 -4.410 19.604 1.00 94.94 418 VAL A O 1
ATOM 3289 N N . ASP A 1 419 ? -18.863 -5.113 17.742 1.00 94.12 419 ASP A N 1
ATOM 3290 C CA . ASP A 1 419 ? -17.742 -5.772 18.418 1.00 94.12 419 ASP A CA 1
ATOM 3291 C C . ASP A 1 419 ? -16.867 -4.758 19.182 1.00 94.12 419 ASP A C 1
ATOM 3293 O O . ASP A 1 419 ? -16.459 -5.029 20.312 1.00 94.12 419 ASP A O 1
ATOM 3297 N N . CYS A 1 420 ? -16.657 -3.559 18.626 1.00 93.56 420 CYS A N 1
ATOM 3298 C CA . CYS A 1 420 ? -15.973 -2.455 19.303 1.00 93.56 420 CYS A CA 1
ATOM 3299 C C . CYS A 1 420 ? -16.757 -1.940 20.526 1.00 93.56 420 CYS A C 1
ATOM 3301 O O . CYS A 1 420 ? -16.187 -1.814 21.611 1.00 93.56 420 CYS A O 1
ATOM 3303 N N . ILE A 1 421 ? -18.068 -1.702 20.390 1.00 93.88 421 ILE A N 1
ATOM 3304 C CA . ILE A 1 421 ? -18.929 -1.262 21.502 1.00 93.88 421 ILE A CA 1
ATOM 3305 C C . ILE A 1 421 ? -18.961 -2.323 22.613 1.00 93.88 421 ILE A C 1
ATOM 3307 O O . ILE A 1 421 ? -18.879 -1.970 23.788 1.00 93.88 421 ILE A O 1
ATOM 3311 N N . ILE A 1 422 ? -19.008 -3.614 22.265 1.00 92.44 422 ILE A N 1
ATOM 3312 C CA . ILE A 1 422 ? -18.910 -4.715 23.237 1.00 92.44 422 ILE A CA 1
ATOM 3313 C C . ILE A 1 422 ? -17.584 -4.655 24.007 1.00 92.44 422 ILE A C 1
ATOM 3315 O O . ILE A 1 422 ? -17.618 -4.696 25.235 1.00 92.44 422 ILE A O 1
ATOM 3319 N N . SER A 1 423 ? -16.442 -4.489 23.325 1.00 91.19 423 SER A N 1
ATOM 3320 C CA . SER A 1 423 ? -15.129 -4.356 23.988 1.00 91.19 423 SER A CA 1
ATOM 3321 C C . SER A 1 423 ? -15.125 -3.198 24.990 1.00 91.19 423 SER A C 1
ATOM 3323 O O . SER A 1 423 ? -14.721 -3.368 26.137 1.00 91.19 423 SER A O 1
ATOM 3325 N N . ILE A 1 424 ? -15.670 -2.039 24.601 1.00 89.56 424 ILE A N 1
ATOM 3326 C CA . ILE A 1 424 ? -15.756 -0.852 25.466 1.00 89.56 424 ILE A CA 1
ATOM 3327 C C . ILE A 1 424 ? -16.611 -1.132 26.717 1.00 89.56 424 ILE A C 1
ATOM 3329 O O . ILE A 1 424 ? -16.183 -0.788 27.820 1.00 89.56 424 ILE A O 1
ATOM 3333 N N . ILE A 1 425 ? -17.772 -1.786 26.561 1.00 90.75 425 ILE A N 1
ATOM 3334 C CA . ILE A 1 425 ? -18.695 -2.169 27.652 1.00 90.75 425 ILE A CA 1
ATOM 3335 C C . ILE A 1 425 ? -18.046 -3.162 28.628 1.00 90.75 425 ILE A C 1
ATOM 3337 O O . ILE A 1 425 ? -18.276 -3.078 29.839 1.00 90.75 425 ILE A O 1
ATOM 3341 N N . GLU A 1 426 ? -17.267 -4.120 28.123 1.00 88.44 426 GLU A N 1
ATOM 3342 C CA . GLU A 1 426 ? -16.597 -5.128 28.952 1.00 88.44 426 GLU A CA 1
ATOM 3343 C C . GLU A 1 426 ? -15.375 -4.560 29.690 1.00 88.44 426 GLU A C 1
ATOM 3345 O O . GLU A 1 426 ? -15.151 -4.918 30.847 1.00 88.44 426 GLU A O 1
ATOM 3350 N N . GLU A 1 427 ? -14.638 -3.634 29.070 1.00 86.38 427 GLU A N 1
ATOM 3351 C CA . GLU A 1 427 ? -13.463 -2.972 29.653 1.00 86.38 427 GLU A CA 1
ATOM 3352 C C . GLU A 1 427 ? -13.820 -1.854 30.653 1.00 86.38 427 GLU A C 1
ATOM 3354 O O . GLU A 1 427 ? -13.144 -1.707 31.671 1.00 86.38 427 GLU A O 1
ATOM 3359 N N . ASN A 1 428 ? -14.870 -1.060 30.397 1.00 84.19 428 ASN A N 1
ATOM 3360 C CA . ASN A 1 428 ? -15.164 0.170 31.148 1.00 84.19 428 ASN A CA 1
ATOM 3361 C C . ASN A 1 428 ? -16.547 0.133 31.831 1.00 84.19 428 ASN A C 1
ATOM 3363 O O . ASN A 1 428 ? -17.559 0.358 31.164 1.00 84.19 428 ASN A O 1
ATOM 3367 N N . PRO A 1 429 ? -16.637 -0.051 33.166 1.00 84.56 429 PRO A N 1
ATOM 3368 C CA . PRO A 1 429 ? -17.914 -0.103 33.887 1.00 84.56 429 PRO A CA 1
ATOM 3369 C C . PRO A 1 429 ? -18.806 1.137 33.719 1.00 84.56 429 PRO A C 1
ATOM 3371 O O . PRO A 1 429 ? -20.019 0.996 33.580 1.00 84.56 429 PRO A O 1
ATOM 3374 N N . GLU A 1 430 ? -18.217 2.335 33.670 1.00 85.56 430 GLU A N 1
ATOM 3375 C CA . GLU A 1 430 ? -18.933 3.611 33.477 1.00 85.56 430 GLU A CA 1
ATOM 3376 C C . GLU A 1 430 ? -19.606 3.712 32.096 1.00 85.56 430 GLU A C 1
ATOM 3378 O O . GLU A 1 430 ? -20.592 4.424 31.920 1.00 85.56 430 GLU A O 1
ATOM 3383 N N . SER A 1 431 ? -19.111 2.955 31.112 1.00 87.38 431 SER A N 1
ATOM 3384 C CA . SER A 1 431 ? -19.638 2.933 29.745 1.00 87.38 431 SER A CA 1
ATOM 3385 C C . SER A 1 431 ? -20.875 2.042 29.569 1.00 87.38 431 SER A C 1
ATOM 3387 O O . SER A 1 431 ? -21.549 2.121 28.541 1.00 87.38 431 SER A O 1
ATOM 3389 N N . LYS A 1 432 ? -21.185 1.183 30.553 1.00 89.31 432 LYS A N 1
ATOM 3390 C CA . LYS A 1 432 ? -22.162 0.096 30.390 1.00 89.31 432 LYS A CA 1
ATOM 3391 C C . LYS A 1 432 ? -23.573 0.591 30.101 1.00 89.31 432 LYS A C 1
ATOM 3393 O O . LYS A 1 432 ? -24.223 0.058 29.208 1.00 89.31 432 LYS A O 1
ATOM 3398 N N . GLU A 1 433 ? -24.065 1.591 30.831 1.00 90.44 433 GLU A N 1
ATOM 3399 C CA . GLU A 1 433 ? -25.451 2.038 30.650 1.00 90.44 433 GLU A CA 1
ATOM 3400 C C . GLU A 1 433 ? -25.684 2.701 29.288 1.00 90.44 433 GLU A C 1
ATOM 3402 O O . GLU A 1 433 ? -26.682 2.385 28.637 1.00 90.44 433 GLU A O 1
ATOM 3407 N N . SER A 1 434 ? -24.763 3.558 28.829 1.00 90.81 434 SER A N 1
ATOM 3408 C CA . SER A 1 434 ? -24.854 4.195 27.510 1.00 90.81 434 SER A CA 1
ATOM 3409 C C . SER A 1 434 ? -24.625 3.194 26.379 1.00 90.81 434 SER A C 1
ATOM 3411 O O . SER A 1 434 ? -25.413 3.155 25.437 1.00 90.81 434 SER A O 1
ATOM 3413 N N . GLY A 1 435 ? -23.622 2.320 26.493 1.00 92.00 435 GLY A N 1
ATOM 3414 C CA . GLY A 1 435 ? -23.334 1.307 25.477 1.00 92.00 435 GLY A CA 1
ATOM 3415 C C . GLY A 1 435 ? -24.493 0.330 25.284 1.00 92.00 435 GLY A C 1
ATOM 3416 O O . GLY A 1 435 ? -24.909 0.075 24.154 1.00 92.00 435 GLY A O 1
ATOM 3417 N N . LEU A 1 436 ? -25.085 -0.161 26.379 1.00 93.06 436 LEU A N 1
ATOM 3418 C CA . LEU A 1 436 ? -26.278 -1.007 26.302 1.00 93.06 436 LEU A CA 1
ATOM 3419 C C . LEU A 1 436 ? -27.495 -0.245 25.756 1.00 93.06 436 LEU A C 1
ATOM 3421 O O . LEU A 1 436 ? -28.299 -0.857 25.061 1.00 93.06 436 LEU A O 1
ATOM 3425 N N . ALA A 1 437 ? -27.642 1.058 26.025 1.00 93.06 437 ALA A N 1
ATOM 3426 C CA . ALA A 1 437 ? -28.725 1.865 25.455 1.00 93.06 437 ALA A CA 1
ATOM 3427 C C . ALA A 1 437 ? -28.593 2.021 23.928 1.00 93.06 437 ALA A C 1
ATOM 3429 O O . ALA A 1 437 ? -29.556 1.751 23.214 1.00 93.06 437 ALA A O 1
ATOM 3430 N N . HIS A 1 438 ? -27.401 2.355 23.421 1.00 93.69 438 HIS A N 1
ATOM 3431 C CA . HIS A 1 438 ? -27.133 2.448 21.979 1.00 93.69 438 HIS A CA 1
ATOM 3432 C C . HIS A 1 438 ? -27.350 1.110 21.254 1.00 93.69 438 HIS A C 1
ATOM 3434 O O . HIS A 1 438 ? -27.929 1.068 20.170 1.00 93.69 438 HIS A O 1
ATOM 3440 N N . LEU A 1 439 ? -26.939 -0.006 21.868 1.00 94.69 439 LEU A N 1
ATOM 3441 C CA . LEU A 1 439 ? -27.193 -1.338 21.314 1.00 94.69 439 LEU A CA 1
ATOM 3442 C C . LEU A 1 439 ? -28.678 -1.738 21.385 1.00 94.69 439 LEU A C 1
ATOM 3444 O O . LEU A 1 439 ? -29.142 -2.445 20.494 1.00 94.69 439 LEU A O 1
ATOM 3448 N N . CYS A 1 440 ? -29.427 -1.289 22.400 1.00 93.81 440 CYS A N 1
ATOM 3449 C CA . CYS A 1 440 ? -30.878 -1.507 22.492 1.00 93.81 440 CYS A CA 1
ATOM 3450 C C . CYS A 1 440 ? -31.652 -0.782 21.394 1.00 93.81 440 CYS A C 1
ATOM 3452 O O . CYS A 1 440 ? -32.588 -1.354 20.851 1.00 93.81 440 CYS A O 1
ATOM 3454 N N . GLU A 1 441 ? -31.254 0.447 21.075 1.00 92.62 441 GLU A N 1
ATOM 3455 C CA . GLU A 1 441 ? -31.815 1.224 19.970 1.00 92.62 441 GLU A CA 1
ATOM 3456 C C . GLU A 1 441 ? -31.494 0.570 18.620 1.00 92.62 441 GLU A C 1
ATOM 3458 O O . GLU A 1 441 ? -32.394 0.355 17.817 1.00 92.62 441 GLU A O 1
ATOM 3463 N N . PHE A 1 442 ? -30.244 0.146 18.391 1.00 93.19 442 PHE A N 1
ATOM 3464 C CA . PHE A 1 442 ? -29.875 -0.526 17.139 1.00 93.19 442 PHE A CA 1
ATOM 3465 C C . PHE A 1 442 ? -30.654 -1.829 16.898 1.00 93.19 442 PHE A C 1
ATOM 3467 O O . PHE A 1 442 ? -31.009 -2.110 15.757 1.00 93.19 442 PHE A O 1
ATOM 3474 N N . ILE A 1 443 ? -30.958 -2.619 17.938 1.00 92.50 443 ILE A N 1
ATOM 3475 C CA . ILE A 1 443 ? -31.804 -3.814 17.771 1.00 92.50 443 ILE A CA 1
ATOM 3476 C C . ILE A 1 443 ? -33.291 -3.5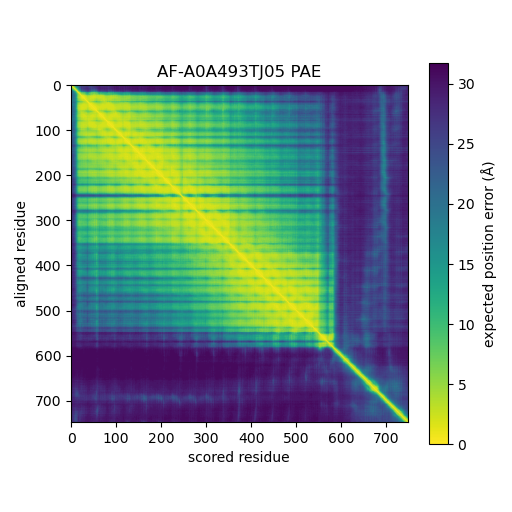01 17.573 1.00 92.50 443 ILE A C 1
ATOM 3478 O O . ILE A 1 443 ? -34.044 -4.450 17.368 1.00 92.50 443 ILE A O 1
ATOM 3482 N N . GLU A 1 444 ? -33.750 -2.244 17.632 1.00 90.50 444 GLU A N 1
ATOM 3483 C CA . GLU A 1 444 ? -35.146 -1.939 17.285 1.00 90.50 444 GLU A CA 1
ATOM 3484 C C . GLU A 1 444 ? -35.428 -2.162 15.791 1.00 90.50 444 GLU A C 1
ATOM 3486 O O . GLU A 1 444 ? -36.464 -2.758 15.494 1.00 90.50 444 GLU A O 1
ATOM 3491 N N . ASP A 1 445 ? -34.456 -1.862 14.918 1.00 88.44 445 ASP A N 1
ATOM 3492 C CA . ASP A 1 445 ? -34.551 -1.953 13.448 1.00 88.44 445 ASP A CA 1
ATOM 3493 C C . ASP A 1 445 ? -33.403 -2.789 12.814 1.00 88.44 445 ASP A C 1
ATOM 3495 O O . ASP A 1 445 ? -32.947 -2.532 11.698 1.00 88.44 445 ASP A O 1
ATOM 3499 N N . CYS A 1 446 ? -32.865 -3.789 13.527 1.00 89.81 446 CYS A N 1
ATOM 3500 C CA . CYS A 1 446 ? -31.699 -4.555 13.059 1.00 89.81 446 CYS A CA 1
ATOM 3501 C C . CYS A 1 446 ? -32.057 -5.686 12.078 1.00 89.81 446 CYS A C 1
ATOM 3503 O O . CYS A 1 446 ? -32.468 -6.770 12.487 1.00 89.81 446 CYS A O 1
ATOM 3505 N N . GLU A 1 447 ? -31.737 -5.510 10.795 1.00 89.19 447 GLU A N 1
ATOM 3506 C CA . GLU A 1 447 ? -31.900 -6.545 9.754 1.00 89.19 447 GLU A CA 1
ATOM 3507 C C . GLU A 1 447 ? -30.981 -7.780 9.926 1.00 89.19 447 GLU A C 1
ATOM 3509 O O . GLU A 1 447 ? -31.118 -8.794 9.237 1.00 89.19 447 GLU A O 1
ATOM 3514 N N . HIS A 1 448 ? -29.973 -7.712 10.802 1.00 92.00 448 HIS A N 1
ATOM 3515 C CA . HIS A 1 448 ? -28.902 -8.706 10.887 1.00 92.00 448 HIS A CA 1
ATOM 3516 C C . HIS A 1 448 ? -29.082 -9.657 12.078 1.00 92.00 448 HIS A C 1
ATOM 3518 O O . HIS A 1 448 ? -28.579 -9.412 13.175 1.00 92.00 448 HIS A O 1
ATOM 3524 N N . THR A 1 449 ? -29.693 -10.820 11.823 1.00 92.88 449 THR A N 1
ATOM 3525 C CA . THR A 1 449 ? -29.943 -11.900 12.811 1.00 92.88 449 THR A CA 1
ATOM 3526 C C . THR A 1 449 ? -28.729 -12.220 13.702 1.00 92.88 449 THR A C 1
ATOM 3528 O O . THR A 1 449 ? -28.859 -12.363 14.918 1.00 92.88 449 THR A O 1
ATOM 3531 N N . VAL A 1 450 ? -27.522 -12.298 13.127 1.00 94.12 450 VAL A N 1
ATOM 3532 C CA . VAL A 1 450 ? -26.282 -12.609 13.870 1.00 94.12 450 VAL A CA 1
ATOM 3533 C C . VAL A 1 450 ? -25.877 -11.477 14.828 1.00 94.12 450 VAL A C 1
ATOM 3535 O O . VAL A 1 450 ? -25.339 -11.746 15.901 1.00 94.12 450 VAL A O 1
ATOM 3538 N N . LEU A 1 451 ? -26.157 -10.215 14.487 1.00 94.19 451 LEU A N 1
ATOM 3539 C CA . LEU A 1 451 ? -25.883 -9.077 15.372 1.00 94.19 451 LEU A CA 1
ATOM 3540 C C . LEU A 1 451 ? -26.957 -8.958 16.456 1.00 94.19 451 LEU A C 1
ATOM 3542 O O . LEU A 1 451 ? -26.612 -8.839 17.630 1.00 94.19 451 LEU A O 1
ATOM 3546 N N . ALA A 1 452 ? -28.236 -9.083 16.091 1.00 94.38 452 ALA A N 1
ATOM 3547 C CA . ALA A 1 452 ? -29.351 -9.065 17.037 1.00 94.38 452 ALA A CA 1
ATOM 3548 C C . ALA A 1 452 ? -29.201 -10.154 18.118 1.00 94.38 452 ALA A C 1
ATOM 3550 O O . ALA A 1 452 ? -29.266 -9.859 19.311 1.00 94.38 452 ALA A O 1
ATOM 3551 N N . THR A 1 453 ? -28.898 -11.398 17.729 1.00 94.25 453 THR A N 1
ATOM 3552 C CA . THR A 1 453 ? -28.646 -12.502 18.679 1.00 94.25 453 THR A CA 1
ATOM 3553 C C . THR A 1 453 ? -27.423 -12.253 19.572 1.00 94.25 453 THR A C 1
ATOM 3555 O O . THR A 1 453 ? -27.488 -12.510 20.778 1.00 94.25 453 THR A O 1
ATOM 3558 N N . LYS A 1 454 ? -26.327 -11.695 19.032 1.00 94.88 454 LYS A N 1
ATOM 3559 C CA . LYS A 1 454 ? -25.128 -11.330 19.811 1.00 94.88 454 LYS A CA 1
ATOM 3560 C C . LYS A 1 454 ? -25.411 -10.222 20.833 1.00 94.88 454 LYS A C 1
ATOM 3562 O O . LYS A 1 454 ? -24.981 -10.329 21.983 1.00 94.88 454 LYS A O 1
ATOM 3567 N N . ILE A 1 455 ? -26.170 -9.197 20.449 1.00 95.19 455 ILE A N 1
ATOM 3568 C CA . ILE A 1 455 ? -26.563 -8.095 21.338 1.00 95.19 455 ILE A CA 1
ATOM 3569 C C . ILE A 1 455 ? -27.537 -8.582 22.417 1.00 95.19 455 ILE A C 1
ATOM 3571 O O . ILE A 1 455 ? -27.354 -8.255 23.586 1.00 95.19 455 ILE A O 1
ATOM 3575 N N . LEU A 1 456 ? -28.515 -9.427 22.078 1.00 94.69 456 LEU A N 1
ATOM 3576 C CA . LEU A 1 456 ? -29.409 -10.049 23.064 1.00 94.69 456 LEU A CA 1
ATOM 3577 C C . LEU A 1 456 ? -28.639 -10.913 24.075 1.00 94.69 456 LEU A C 1
ATOM 3579 O O . LEU A 1 456 ? -28.930 -10.872 25.272 1.00 94.69 456 LEU A O 1
ATOM 3583 N N . HIS A 1 457 ? -27.609 -11.640 23.630 1.00 93.38 457 HIS A N 1
ATOM 3584 C CA . HIS A 1 457 ? -26.731 -12.384 24.534 1.00 93.38 457 HIS A CA 1
ATOM 3585 C C . HIS A 1 457 ? -25.988 -11.457 25.512 1.00 93.38 457 HIS A C 1
ATOM 3587 O O . HIS A 1 457 ? -25.939 -11.758 26.710 1.00 93.38 457 HIS A O 1
ATOM 3593 N N . LEU A 1 458 ? -25.439 -10.334 25.026 1.00 93.81 458 LEU A N 1
ATOM 3594 C CA . LEU A 1 458 ? -24.793 -9.310 25.857 1.00 93.81 458 LEU A CA 1
ATOM 3595 C C . LEU A 1 458 ? -25.783 -8.690 26.852 1.00 93.81 458 LEU A C 1
ATOM 3597 O O . LEU A 1 458 ? -25.480 -8.604 28.042 1.00 93.81 458 LEU A O 1
ATOM 3601 N N . LEU A 1 459 ? -26.980 -8.315 26.391 1.00 94.06 459 LEU A N 1
ATOM 3602 C CA . LEU A 1 459 ? -28.040 -7.762 27.234 1.00 94.06 459 LEU A CA 1
ATOM 3603 C C . LEU A 1 459 ? -28.419 -8.728 28.353 1.00 94.06 459 LEU A C 1
ATOM 3605 O O . LEU A 1 459 ? -28.534 -8.299 29.493 1.00 94.06 459 LEU A O 1
ATOM 3609 N N . GLY A 1 460 ? -28.527 -10.029 28.074 1.00 91.81 460 GLY A N 1
ATOM 3610 C CA . GLY A 1 460 ? -28.745 -11.043 29.108 1.00 91.81 460 GLY A CA 1
ATOM 3611 C C . GLY A 1 460 ? -27.560 -11.245 30.068 1.00 91.81 460 GLY A C 1
ATOM 3612 O O . GLY A 1 460 ? -27.766 -11.723 31.177 1.00 91.81 460 GLY A O 1
ATOM 3613 N N . LYS A 1 461 ? -26.325 -10.910 29.670 1.00 90.25 461 LYS A N 1
ATOM 3614 C CA . LYS A 1 461 ? -25.106 -11.049 30.494 1.00 90.25 461 LYS A CA 1
ATOM 3615 C C . LYS A 1 461 ? -24.887 -9.846 31.421 1.00 90.25 461 LYS A C 1
ATOM 3617 O O . LYS A 1 461 ? -24.615 -10.029 32.605 1.00 90.25 461 LYS A O 1
ATOM 3622 N N . GLU A 1 462 ? -24.989 -8.632 30.882 1.00 91.25 462 GLU A N 1
ATOM 3623 C CA . GLU A 1 462 ? -24.637 -7.389 31.585 1.00 91.25 462 GLU A CA 1
ATOM 3624 C C . GLU A 1 462 ? -25.860 -6.557 32.002 1.00 91.25 462 GLU A C 1
ATOM 3626 O O . GLU A 1 462 ? -25.830 -5.916 33.050 1.00 91.25 462 GLU A O 1
ATOM 3631 N N . GLY A 1 463 ? -26.968 -6.617 31.258 1.00 91.12 463 GLY A N 1
ATOM 3632 C CA . GLY A 1 463 ? -28.205 -5.892 31.570 1.00 91.12 463 GLY A CA 1
ATOM 3633 C C . GLY A 1 463 ? -28.782 -6.163 32.972 1.00 91.12 463 GLY A C 1
ATOM 3634 O O . GLY A 1 463 ? -29.137 -5.192 33.649 1.00 91.12 463 GLY A O 1
ATOM 3635 N N . PRO A 1 464 ? -28.810 -7.416 33.485 1.00 90.38 464 PRO A N 1
ATOM 3636 C CA . PRO A 1 464 ? -29.269 -7.701 34.845 1.00 90.38 464 PRO A CA 1
ATOM 3637 C C . PRO A 1 464 ? -28.424 -7.056 35.949 1.00 90.38 464 PRO A C 1
ATOM 3639 O O . PRO A 1 464 ? -28.912 -6.933 37.067 1.00 90.38 464 PRO A O 1
ATOM 3642 N N . ARG A 1 465 ? -27.177 -6.663 35.648 1.00 88.94 465 ARG A N 1
ATOM 3643 C CA . ARG A 1 465 ? -26.195 -6.098 36.593 1.00 88.94 465 ARG A CA 1
ATOM 3644 C C . ARG A 1 465 ? -26.223 -4.567 36.653 1.00 88.94 465 ARG A C 1
ATOM 3646 O O . ARG A 1 465 ? -25.441 -3.970 37.386 1.00 88.94 465 ARG A O 1
ATOM 3653 N N . THR A 1 466 ? -27.067 -3.932 35.844 1.00 89.31 466 THR A N 1
ATOM 3654 C CA . THR A 1 466 ? -27.210 -2.470 35.804 1.00 89.31 466 THR A CA 1
ATOM 3655 C C . THR A 1 466 ? -28.048 -1.947 36.980 1.00 89.31 466 THR A C 1
ATOM 3657 O O . THR A 1 466 ? -28.838 -2.701 37.546 1.00 89.31 466 THR A O 1
ATOM 3660 N N . PRO A 1 467 ? -27.956 -0.649 37.330 1.00 87.00 467 PRO A N 1
ATOM 3661 C CA . PRO A 1 467 ? -28.810 -0.039 38.356 1.00 87.00 467 PRO A CA 1
ATOM 3662 C C . PRO A 1 467 ? -30.316 -0.096 38.055 1.00 87.00 467 PRO A C 1
ATOM 3664 O O . PRO A 1 467 ? -31.133 -0.002 38.966 1.00 87.00 467 PRO A O 1
ATOM 3667 N N . SER A 1 468 ? -30.703 -0.221 36.780 1.00 88.62 468 SER A N 1
ATOM 3668 C CA . SER A 1 468 ? -32.105 -0.178 36.339 1.00 88.62 468 SER A CA 1
ATOM 3669 C C . SER A 1 468 ? -32.441 -1.274 35.308 1.00 88.62 468 SER A C 1
ATOM 3671 O O . SER A 1 468 ? -32.757 -0.961 34.158 1.00 88.62 468 SER A O 1
ATOM 3673 N N . PRO A 1 469 ? -32.427 -2.573 35.683 1.00 89.75 469 PRO A N 1
ATOM 3674 C CA . PRO A 1 469 ? -32.545 -3.672 34.717 1.00 89.75 469 PRO A CA 1
ATOM 3675 C C . PRO A 1 469 ? -33.895 -3.730 33.984 1.00 89.75 469 PRO A C 1
ATOM 3677 O O . PRO A 1 469 ? -33.972 -4.207 32.853 1.00 89.75 469 PRO A O 1
ATOM 3680 N N . SER A 1 470 ? -34.968 -3.220 34.597 1.00 89.81 470 SER A N 1
ATOM 3681 C CA . SER A 1 470 ? -36.326 -3.244 34.035 1.00 89.81 470 SER A CA 1
ATOM 3682 C C . SER A 1 470 ? -36.448 -2.544 32.677 1.00 89.81 470 SER A C 1
ATOM 3684 O O . SER A 1 470 ? -37.245 -2.984 31.848 1.00 89.81 470 SER A O 1
ATOM 3686 N N . LYS A 1 471 ? -35.636 -1.509 32.403 1.00 90.69 471 LYS A N 1
ATOM 3687 C CA . LYS A 1 471 ? -35.687 -0.759 31.133 1.00 90.69 471 LYS A CA 1
ATOM 3688 C C . LYS A 1 471 ? -35.359 -1.629 29.917 1.00 90.69 471 LYS A C 1
ATOM 3690 O O . LYS A 1 471 ? -35.961 -1.454 28.861 1.00 90.69 471 LYS A O 1
ATOM 3695 N N . TYR A 1 472 ? -34.467 -2.606 30.081 1.00 92.25 472 TYR A N 1
ATOM 3696 C CA . TYR A 1 472 ? -34.005 -3.486 29.005 1.00 92.25 472 TYR A CA 1
ATOM 3697 C C . TYR A 1 472 ? -35.033 -4.554 28.609 1.00 92.25 472 TYR A C 1
ATOM 3699 O O . TYR A 1 472 ? -35.061 -4.981 27.456 1.00 92.25 472 TYR A O 1
ATOM 3707 N N . ILE A 1 473 ? -35.925 -4.947 29.529 1.00 90.94 473 ILE A N 1
ATOM 3708 C CA . ILE A 1 473 ? -36.935 -5.991 29.288 1.00 90.94 473 ILE A CA 1
ATOM 3709 C C . ILE A 1 473 ? -37.855 -5.617 28.118 1.00 90.94 473 ILE A C 1
ATOM 3711 O O . ILE A 1 473 ? -38.191 -6.489 27.323 1.00 90.94 473 ILE A O 1
ATOM 3715 N N . ARG A 1 474 ? -38.213 -4.332 27.960 1.00 90.44 474 ARG A N 1
ATOM 3716 C CA . ARG A 1 474 ? -39.051 -3.854 26.843 1.00 90.44 474 ARG A CA 1
ATOM 3717 C C . ARG A 1 474 ? -38.404 -4.141 25.483 1.00 90.44 474 ARG A C 1
ATOM 3719 O O . ARG A 1 474 ? -39.048 -4.715 24.611 1.00 90.44 474 ARG A O 1
ATOM 3726 N N . PHE A 1 475 ? -37.128 -3.784 25.330 1.00 91.19 475 PHE A N 1
ATOM 3727 C CA . PHE A 1 475 ? -36.375 -3.983 24.088 1.00 91.19 475 PHE A CA 1
ATOM 3728 C C . PHE A 1 475 ? -36.224 -5.472 23.757 1.00 91.19 475 PHE A C 1
ATOM 3730 O O . PHE A 1 475 ? -36.421 -5.868 22.612 1.00 91.19 475 PHE A O 1
ATOM 3737 N N . ILE A 1 476 ? -35.955 -6.311 24.764 1.00 92.44 476 ILE A N 1
ATOM 3738 C CA . ILE A 1 476 ? -35.855 -7.769 24.596 1.00 92.44 476 ILE A CA 1
ATOM 3739 C C . ILE A 1 476 ? -37.220 -8.376 24.229 1.00 92.44 476 ILE A C 1
ATOM 3741 O O . ILE A 1 476 ? -37.301 -9.194 23.318 1.00 92.44 476 ILE A O 1
ATOM 3745 N N . PHE A 1 477 ? -38.302 -7.978 24.905 1.00 89.38 477 PHE A N 1
ATOM 3746 C CA . PHE A 1 477 ? -39.631 -8.555 24.687 1.00 89.38 477 PHE A CA 1
ATOM 3747 C C . PHE A 1 477 ? -40.231 -8.188 23.323 1.00 89.38 477 PHE A C 1
ATOM 3749 O O . PHE A 1 477 ? -40.847 -9.042 22.693 1.00 89.38 477 PHE A O 1
ATOM 3756 N N . ASN A 1 478 ? -40.000 -6.975 22.811 1.00 90.00 478 ASN A N 1
ATOM 3757 C CA . ASN A 1 478 ? -40.447 -6.604 21.461 1.00 90.00 478 ASN A CA 1
ATOM 3758 C C . ASN A 1 478 ? -39.872 -7.557 20.391 1.00 90.00 478 ASN A C 1
ATOM 3760 O O . ASN A 1 478 ? -40.585 -7.969 19.475 1.00 90.00 478 ASN A O 1
ATOM 3764 N N . ARG A 1 479 ? -38.616 -7.993 20.566 1.00 91.69 479 ARG A N 1
ATOM 3765 C CA . ARG A 1 479 ? -37.941 -8.958 19.682 1.00 91.69 479 ARG A CA 1
ATOM 3766 C C . ARG A 1 479 ? -38.524 -10.373 19.770 1.00 91.69 479 ARG A C 1
ATOM 3768 O O . ARG A 1 479 ? -38.423 -11.118 18.808 1.00 91.69 479 ARG A O 1
ATOM 3775 N N . VAL A 1 480 ? -39.165 -10.745 20.883 1.00 84.12 480 VAL A N 1
ATOM 3776 C CA . VAL A 1 480 ? -39.872 -12.037 21.027 1.00 84.12 480 VAL A CA 1
ATOM 3777 C C . VAL A 1 480 ? -41.103 -12.115 20.113 1.00 84.12 480 VAL A C 1
ATOM 3779 O O . VAL A 1 480 ? -41.522 -13.207 19.752 1.00 84.12 480 VAL A O 1
ATOM 3782 N N . VAL A 1 481 ? -41.691 -10.978 19.726 1.00 80.38 481 VAL A N 1
ATOM 3783 C CA . VAL A 1 481 ? -42.953 -10.942 18.965 1.00 80.38 481 VAL A CA 1
ATOM 3784 C C . VAL A 1 481 ? -42.738 -10.708 17.467 1.00 80.38 481 VAL A C 1
ATOM 3786 O O . VAL A 1 481 ? -43.496 -11.241 16.662 1.00 80.38 481 VAL A O 1
ATOM 3789 N N . LEU A 1 482 ? -41.744 -9.896 17.095 1.00 81.88 482 LEU A N 1
ATOM 3790 C CA . LEU A 1 482 ? -41.625 -9.335 15.740 1.00 81.88 482 LEU A CA 1
ATOM 3791 C C . LEU A 1 482 ? -40.550 -9.993 14.859 1.00 81.88 482 LEU A C 1
ATOM 3793 O O . LEU A 1 482 ? -40.493 -9.709 13.668 1.00 81.88 482 LEU A O 1
ATOM 3797 N N . GLU A 1 483 ? -39.701 -10.852 15.425 1.00 89.69 483 GLU A N 1
ATOM 3798 C CA . GLU A 1 483 ? -38.475 -11.335 14.774 1.00 89.69 483 GLU A CA 1
ATOM 3799 C C . GLU A 1 483 ? -38.527 -12.820 14.386 1.00 89.69 483 GLU A C 1
ATOM 3801 O O . GLU A 1 483 ? -39.416 -13.573 14.790 1.00 89.69 483 GLU A O 1
ATOM 3806 N N . ASN A 1 484 ? -37.517 -13.275 13.638 1.00 92.12 484 ASN A N 1
ATOM 3807 C CA . ASN A 1 484 ? -37.354 -14.695 13.331 1.00 92.12 484 ASN A CA 1
ATOM 3808 C C . ASN A 1 484 ? -37.060 -15.553 14.577 1.00 92.12 484 ASN A C 1
ATOM 3810 O O . ASN A 1 484 ? -36.657 -15.070 15.639 1.00 92.12 484 ASN A O 1
ATOM 3814 N N . GLU A 1 485 ? -37.269 -16.857 14.430 1.00 93.12 485 GLU A N 1
ATOM 3815 C CA . GLU A 1 485 ? -37.074 -17.885 15.451 1.00 93.12 485 GLU A CA 1
ATOM 3816 C C . GLU A 1 485 ? -35.719 -17.780 16.167 1.00 93.12 485 GLU A C 1
ATOM 3818 O O . GLU A 1 485 ? -35.692 -17.806 17.393 1.00 93.12 485 GLU A O 1
ATOM 3823 N N . ALA A 1 486 ? -34.611 -17.542 15.456 1.00 93.31 486 ALA A N 1
ATOM 3824 C CA . ALA A 1 486 ? -33.282 -17.453 16.065 1.00 93.31 486 ALA A CA 1
ATOM 3825 C C . ALA A 1 486 ? -33.121 -16.231 16.994 1.00 93.31 486 ALA A C 1
ATOM 3827 O O . ALA A 1 486 ? -32.498 -16.331 18.057 1.00 93.31 486 ALA A O 1
ATOM 3828 N N . VAL A 1 487 ? -33.697 -15.079 16.633 1.00 93.88 487 VAL A N 1
ATOM 3829 C CA . VAL A 1 487 ? -33.694 -13.878 17.487 1.00 93.88 487 VAL A CA 1
ATOM 3830 C C . VAL A 1 487 ? -34.643 -14.054 18.675 1.00 93.88 487 VAL A C 1
ATOM 3832 O O . VAL A 1 487 ? -34.246 -13.775 19.810 1.00 93.88 487 VAL A O 1
ATOM 3835 N N . ARG A 1 488 ? -35.854 -14.587 18.455 1.00 94.56 488 ARG A N 1
ATOM 3836 C CA . ARG A 1 488 ? -36.828 -14.894 19.524 1.00 94.56 488 ARG A CA 1
ATOM 3837 C C . ARG A 1 488 ? -36.241 -15.863 20.552 1.00 94.56 488 ARG A C 1
ATOM 3839 O O . ARG A 1 488 ? -36.281 -15.606 21.756 1.00 94.56 488 ARG A O 1
ATOM 3846 N N . ALA A 1 489 ? -35.586 -16.914 20.075 1.00 93.50 489 ALA A N 1
ATOM 3847 C CA . ALA A 1 489 ? -34.874 -17.911 20.861 1.00 93.50 489 ALA A CA 1
ATOM 3848 C C . ALA A 1 489 ? -33.742 -17.314 21.723 1.00 93.50 489 ALA A C 1
ATOM 3850 O O . ALA A 1 489 ? -33.553 -17.717 22.875 1.00 93.50 489 ALA A O 1
ATOM 3851 N N . ALA A 1 490 ? -32.996 -16.334 21.200 1.00 93.94 490 ALA A N 1
ATOM 3852 C CA . ALA A 1 490 ? -31.978 -15.605 21.961 1.00 93.94 490 ALA A CA 1
ATOM 3853 C C . ALA A 1 490 ? -32.592 -14.633 22.985 1.00 93.94 490 ALA A C 1
ATOM 3855 O O . ALA A 1 490 ? -32.075 -14.506 24.099 1.00 93.94 490 ALA A O 1
ATOM 3856 N N . ALA A 1 491 ? -33.710 -13.985 22.647 1.00 94.69 491 ALA A N 1
ATOM 3857 C CA . ALA A 1 491 ? -34.440 -13.097 23.549 1.00 94.69 491 ALA A CA 1
ATOM 3858 C C . ALA A 1 491 ? -35.022 -13.859 24.754 1.00 94.69 491 ALA A C 1
ATOM 3860 O O . ALA A 1 491 ? -34.892 -13.394 25.886 1.00 94.69 491 ALA A O 1
ATOM 3861 N N . VAL A 1 492 ? -35.557 -15.068 24.551 1.00 95.06 492 VAL A N 1
ATOM 3862 C CA . VAL A 1 492 ? -36.001 -15.964 25.637 1.00 95.06 492 VAL A CA 1
ATOM 3863 C C . VAL A 1 492 ? -34.844 -16.310 26.590 1.00 95.06 492 VAL A C 1
ATOM 3865 O O . VAL A 1 492 ? -34.998 -16.172 27.806 1.00 95.06 492 VAL A O 1
ATOM 3868 N N . SER A 1 493 ? -33.659 -16.661 26.070 1.00 93.94 493 SER A N 1
ATOM 3869 C CA . SER A 1 493 ? -32.449 -16.855 26.895 1.00 93.94 493 SER A CA 1
ATOM 3870 C C . SER A 1 493 ? -32.029 -15.596 27.657 1.00 93.94 493 SER A C 1
ATOM 3872 O O . SER A 1 493 ? -31.556 -15.689 28.791 1.00 93.94 493 SER A O 1
ATOM 3874 N N . ALA A 1 494 ? -32.182 -14.412 27.059 1.00 94.62 494 ALA A N 1
ATOM 3875 C CA . ALA A 1 494 ? -31.885 -13.153 27.732 1.00 94.62 494 ALA A CA 1
ATOM 3876 C C . ALA A 1 494 ? -32.866 -12.903 28.890 1.00 94.62 494 ALA A C 1
ATOM 3878 O O . ALA A 1 494 ? -32.417 -12.702 30.018 1.00 94.62 494 ALA A O 1
ATOM 3879 N N . LEU A 1 495 ? -34.182 -13.008 28.658 1.00 94.38 495 LEU A N 1
ATOM 3880 C CA . LEU A 1 495 ? -35.211 -12.872 29.702 1.00 94.38 495 LEU A CA 1
ATOM 3881 C C . LEU A 1 495 ? -34.977 -13.846 30.866 1.00 94.38 495 LEU A C 1
ATOM 3883 O O . LEU A 1 495 ? -35.055 -13.438 32.027 1.00 94.38 495 LEU A O 1
ATOM 3887 N N . ALA A 1 496 ? -34.614 -15.098 30.574 1.00 92.94 496 ALA A N 1
ATOM 3888 C CA . ALA A 1 496 ? -34.298 -16.092 31.596 1.00 92.94 496 ALA A CA 1
ATOM 3889 C C . ALA A 1 496 ? -33.150 -15.647 32.522 1.00 92.94 496 ALA A C 1
ATOM 3891 O O . ALA A 1 496 ? -33.263 -15.786 33.740 1.00 92.94 496 ALA A O 1
ATOM 3892 N N . LYS A 1 497 ? -32.085 -15.037 31.981 1.00 92.50 497 LYS A N 1
ATOM 3893 C CA . LYS A 1 497 ? -30.977 -14.479 32.782 1.00 92.50 497 LYS A CA 1
ATOM 3894 C C . LYS A 1 497 ? -31.415 -13.298 33.658 1.00 92.50 497 LYS A C 1
ATOM 3896 O O . LYS A 1 497 ? -30.981 -13.214 34.806 1.00 92.50 497 LYS A O 1
ATOM 3901 N N . PHE A 1 498 ? -32.311 -12.428 33.175 1.00 93.12 498 PHE A N 1
ATOM 3902 C CA . PHE A 1 498 ? -32.895 -11.358 34.003 1.00 93.12 498 PHE A CA 1
ATOM 3903 C C . PHE A 1 498 ? -33.694 -11.927 35.184 1.00 93.12 498 PHE A C 1
ATOM 3905 O O . PHE A 1 498 ? -33.486 -11.486 36.313 1.00 93.12 498 PHE A O 1
ATOM 3912 N N . GLY A 1 499 ? -34.554 -12.924 34.948 1.00 90.75 499 GLY A N 1
ATOM 3913 C CA . GLY A 1 499 ? -35.323 -13.586 36.011 1.00 90.75 499 GLY A CA 1
ATOM 3914 C C . GLY A 1 499 ? -34.452 -14.386 36.987 1.00 90.75 499 GLY A C 1
ATOM 3915 O O . GLY A 1 499 ? -34.749 -14.435 38.176 1.00 90.75 499 GLY A O 1
ATOM 3916 N N . ALA A 1 500 ? -33.352 -14.969 36.503 1.00 89.94 500 ALA A N 1
ATOM 3917 C CA . ALA A 1 500 ? -32.412 -15.739 37.314 1.00 89.94 500 ALA A CA 1
ATOM 3918 C C . ALA A 1 500 ? -31.554 -14.881 38.255 1.00 89.94 500 ALA A C 1
ATOM 3920 O O . ALA A 1 500 ? -31.117 -15.386 39.290 1.00 89.94 500 ALA A O 1
ATOM 3921 N N . GLN A 1 501 ? -31.274 -13.626 37.877 1.00 88.62 501 GLN A N 1
ATOM 3922 C CA . GLN A 1 501 ? -30.389 -12.724 38.622 1.00 88.62 501 GLN A CA 1
ATOM 3923 C C . GLN A 1 501 ? -31.142 -11.696 39.486 1.00 88.62 501 GLN A C 1
ATOM 3925 O O . GLN A 1 501 ? -30.612 -11.285 40.513 1.00 88.62 501 GLN A O 1
ATOM 3930 N N . ASN A 1 502 ? -32.362 -11.297 39.104 1.00 87.25 502 ASN A N 1
ATOM 3931 C CA . ASN A 1 502 ? -33.139 -10.261 39.794 1.00 87.25 502 ASN A CA 1
ATOM 3932 C C . ASN A 1 502 ? -34.492 -10.797 40.286 1.00 87.25 502 ASN A C 1
ATOM 3934 O O . ASN A 1 502 ? -35.472 -10.824 39.539 1.00 87.25 502 ASN A O 1
ATOM 3938 N N . GLU A 1 503 ? -34.573 -11.166 41.569 1.00 86.12 503 GLU A N 1
ATOM 3939 C CA . GLU A 1 503 ? -35.781 -11.760 42.169 1.00 86.12 503 GLU A CA 1
ATOM 3940 C C . GLU A 1 503 ? -37.015 -10.839 42.097 1.00 86.12 503 GLU A C 1
ATOM 3942 O O . GLU A 1 503 ? -38.130 -11.313 41.890 1.00 86.12 503 GLU A O 1
ATOM 3947 N N . SER A 1 504 ? -36.832 -9.517 42.165 1.00 89.25 504 SER A N 1
ATOM 3948 C CA . SER A 1 504 ? -37.921 -8.538 42.016 1.00 89.25 504 SER A CA 1
ATOM 3949 C C . SER A 1 504 ? -38.564 -8.533 40.622 1.00 89.25 504 SER A C 1
ATOM 3951 O O . SER A 1 504 ? -39.729 -8.164 40.485 1.00 89.25 504 SER A O 1
ATOM 3953 N N . LEU A 1 505 ? -37.829 -8.953 39.587 1.00 90.94 505 LEU A N 1
ATOM 3954 C CA . LEU A 1 505 ? -38.300 -9.015 38.200 1.00 90.94 505 LEU A CA 1
ATOM 3955 C C . LEU A 1 505 ? -38.804 -10.413 37.816 1.00 90.94 505 LEU A C 1
ATOM 3957 O O . LEU A 1 505 ? -39.515 -10.549 36.818 1.00 90.94 505 LEU A O 1
ATOM 3961 N N . LEU A 1 506 ? -38.480 -11.437 38.613 1.00 91.12 506 LEU A N 1
ATOM 3962 C CA . LEU A 1 506 ? -38.853 -12.830 38.375 1.00 91.12 506 LEU A CA 1
ATOM 3963 C C . LEU A 1 506 ? -40.360 -13.026 38.095 1.00 91.12 506 LEU A C 1
ATOM 3965 O O . LEU A 1 506 ? -40.658 -13.681 37.097 1.00 91.12 506 LEU A O 1
ATOM 3969 N N . PRO A 1 507 ? -41.322 -12.455 38.858 1.00 92.38 507 PRO A N 1
ATOM 3970 C CA . PRO A 1 507 ? -42.748 -12.651 38.577 1.00 92.38 507 PRO A CA 1
ATOM 3971 C C . PRO A 1 507 ? -43.148 -12.175 37.174 1.00 92.38 507 PRO A C 1
ATOM 3973 O O . PRO A 1 507 ? -43.848 -12.884 36.455 1.00 92.38 507 PRO A O 1
ATOM 3976 N N . SER A 1 508 ? -42.643 -11.012 36.754 1.00 92.19 508 SER A N 1
ATOM 3977 C CA . SER A 1 508 ? -42.889 -10.457 35.421 1.00 92.19 508 SER A CA 1
ATOM 3978 C C . SER A 1 508 ? -42.259 -11.323 34.329 1.00 92.19 508 SER A C 1
ATOM 3980 O O . SER A 1 508 ? -42.913 -11.628 33.335 1.00 92.19 508 SER A O 1
ATOM 3982 N N . ILE A 1 509 ? -41.013 -11.771 34.523 1.00 93.44 509 ILE A N 1
ATOM 3983 C CA . ILE A 1 509 ? -40.311 -12.647 33.572 1.00 93.44 509 ILE A CA 1
ATOM 3984 C C . ILE A 1 509 ? -41.037 -13.989 33.398 1.00 93.44 509 ILE A C 1
ATOM 3986 O O . ILE A 1 509 ? -41.173 -14.448 32.266 1.00 93.44 509 ILE A O 1
ATOM 3990 N N . LEU A 1 510 ? -41.553 -14.595 34.474 1.00 93.25 510 LEU A N 1
ATOM 3991 C CA . LEU A 1 510 ? -42.319 -15.847 34.395 1.00 93.25 510 LEU A CA 1
ATOM 3992 C C . LEU A 1 510 ? -43.569 -15.696 33.510 1.00 93.25 510 LEU A C 1
ATOM 3994 O O . LEU A 1 510 ? -43.826 -16.567 32.683 1.00 93.25 510 LEU A O 1
ATOM 3998 N N . VAL A 1 511 ? -44.297 -14.576 33.611 1.00 93.44 511 VAL A N 1
ATOM 3999 C CA . VAL A 1 511 ? -45.460 -14.288 32.744 1.00 93.44 511 VAL A CA 1
ATOM 4000 C C . VAL A 1 511 ? -45.048 -14.149 31.273 1.00 93.44 511 VAL A C 1
ATOM 4002 O O . VAL A 1 511 ? -45.732 -14.672 30.390 1.00 93.44 511 VAL A O 1
ATOM 4005 N N . LEU A 1 512 ? -43.917 -13.492 30.985 1.00 92.38 512 LEU A N 1
ATOM 4006 C CA . LEU A 1 512 ? -43.405 -13.379 29.613 1.00 92.38 512 LEU A CA 1
ATOM 4007 C C . LEU A 1 512 ? -42.995 -14.750 29.051 1.00 92.38 512 LEU A C 1
ATOM 4009 O O . LEU A 1 512 ? -43.401 -15.098 27.944 1.00 92.38 512 LEU A O 1
ATOM 4013 N N . LEU A 1 513 ? -42.254 -15.556 29.819 1.00 93.00 513 LEU A N 1
ATOM 4014 C CA . LEU A 1 513 ? -41.834 -16.905 29.417 1.00 93.00 513 LEU A CA 1
ATOM 4015 C C . LEU A 1 513 ? -43.027 -17.848 29.209 1.00 93.00 513 LEU A C 1
ATOM 4017 O O . LEU A 1 513 ? -43.047 -18.596 28.235 1.00 93.00 513 LEU A O 1
ATOM 4021 N N . GLN A 1 514 ? -44.056 -17.768 30.055 1.00 93.69 514 GLN A N 1
ATOM 4022 C CA . GLN A 1 514 ? -45.284 -18.551 29.894 1.00 93.69 514 GLN A CA 1
ATOM 4023 C C . GLN A 1 514 ? -46.026 -18.200 28.593 1.00 93.69 514 GLN A C 1
ATOM 4025 O O . GLN A 1 514 ? -46.623 -19.075 27.971 1.00 93.69 514 GLN A O 1
ATOM 4030 N N . ARG A 1 515 ? -45.938 -16.948 28.123 1.00 91.06 515 ARG A N 1
ATOM 4031 C CA . ARG A 1 515 ? -46.452 -16.551 26.802 1.00 91.06 515 ARG A CA 1
ATOM 4032 C C . ARG A 1 515 ? -45.613 -17.132 25.654 1.00 91.06 515 ARG A C 1
ATOM 4034 O O . ARG A 1 515 ? -46.181 -17.533 24.644 1.00 91.06 515 ARG A O 1
ATOM 4041 N N . CYS A 1 516 ? -44.295 -17.244 25.833 1.00 92.62 516 CYS A N 1
ATOM 4042 C CA . CYS A 1 516 ? -43.376 -17.858 24.862 1.00 92.62 516 CYS A CA 1
ATOM 4043 C C . CYS A 1 516 ? -43.565 -19.384 24.725 1.00 92.62 516 CYS A C 1
ATOM 4045 O O . CYS A 1 516 ? -43.184 -19.959 23.713 1.00 92.62 516 CYS A O 1
ATOM 4047 N N . MET A 1 517 ? -44.199 -20.058 25.694 1.00 92.31 517 MET A N 1
ATOM 4048 C CA . MET A 1 517 ? -44.585 -21.473 25.545 1.00 92.31 517 MET A CA 1
ATOM 4049 C C . MET A 1 517 ? -45.642 -21.706 24.454 1.00 92.31 517 MET A C 1
ATOM 4051 O O . MET A 1 517 ? -45.837 -22.842 24.034 1.00 92.31 517 MET A O 1
ATOM 4055 N N . MET A 1 518 ? -46.325 -20.651 23.998 1.00 90.25 518 MET A N 1
ATOM 4056 C CA . MET A 1 518 ? -47.326 -20.701 22.926 1.00 90.25 518 MET A CA 1
ATOM 4057 C C . MET A 1 518 ? -46.766 -20.238 21.570 1.00 90.25 518 MET A C 1
ATOM 4059 O O . MET A 1 518 ? -47.539 -19.947 20.659 1.00 90.25 518 MET A O 1
ATOM 4063 N N . ASP A 1 519 ? -45.440 -20.130 21.438 1.00 93.50 519 ASP A N 1
ATOM 4064 C CA . ASP A 1 519 ? -44.778 -19.744 20.190 1.00 93.50 519 ASP A CA 1
ATOM 4065 C C . ASP A 1 519 ? -45.026 -20.771 19.062 1.00 93.50 519 ASP A C 1
ATOM 4067 O O . ASP A 1 519 ? -45.274 -21.952 19.314 1.00 93.50 519 ASP A O 1
ATOM 4071 N N . SER A 1 520 ? -44.972 -20.339 17.802 1.00 91.94 520 SER A N 1
ATOM 4072 C CA . SER A 1 520 ? -45.087 -21.226 16.640 1.00 91.94 520 SER A CA 1
ATOM 4073 C C . SER A 1 520 ? -43.877 -22.147 16.464 1.00 91.94 520 SER A C 1
ATOM 4075 O O . SER A 1 520 ? -44.044 -23.263 15.968 1.00 91.94 520 SER A O 1
ATOM 4077 N N . ASP A 1 521 ? -42.690 -21.722 16.894 1.00 94.62 521 ASP A N 1
ATOM 4078 C CA . ASP A 1 521 ? -41.439 -22.456 16.716 1.00 94.62 521 ASP A CA 1
ATOM 4079 C C . ASP A 1 521 ? -41.139 -23.436 17.865 1.00 94.62 521 ASP A C 1
ATOM 4081 O O . ASP A 1 521 ? -41.334 -23.137 19.046 1.00 94.62 521 ASP A O 1
ATOM 4085 N N . ASP A 1 522 ? -40.649 -24.623 17.504 1.00 93.50 522 ASP A N 1
ATOM 4086 C CA . ASP A 1 522 ? -40.340 -25.707 18.439 1.00 93.50 522 ASP A CA 1
ATOM 4087 C C . ASP A 1 522 ? -39.186 -25.340 19.392 1.00 93.50 522 ASP A C 1
ATOM 4089 O O . ASP A 1 522 ? -39.276 -25.623 20.588 1.00 93.50 522 ASP A O 1
ATOM 4093 N N . GLU A 1 523 ? -38.131 -24.674 18.905 1.00 93.62 523 GLU A N 1
ATOM 4094 C CA . GLU A 1 523 ? -36.957 -24.310 19.712 1.00 93.62 523 GLU A CA 1
ATOM 4095 C C . GLU A 1 523 ? -37.322 -23.245 20.744 1.00 93.62 523 GLU A C 1
ATOM 4097 O O . GLU A 1 523 ? -37.052 -23.419 21.937 1.00 93.62 523 GLU A O 1
ATOM 4102 N N . VAL A 1 524 ? -38.027 -22.195 20.304 1.00 93.56 524 VAL A N 1
ATOM 4103 C CA . VAL A 1 524 ? -38.479 -21.101 21.175 1.00 93.56 524 VAL A CA 1
ATOM 4104 C C . VAL A 1 524 ? -39.383 -21.632 22.294 1.00 93.56 524 VAL A C 1
ATOM 4106 O O . VAL A 1 524 ? -39.175 -21.277 23.461 1.00 93.56 524 VAL A O 1
ATOM 4109 N N . ARG A 1 525 ? -40.342 -22.518 21.977 1.00 94.62 525 ARG A N 1
ATOM 4110 C CA . ARG A 1 525 ? -41.222 -23.148 22.980 1.00 94.62 525 ARG A CA 1
ATOM 4111 C C . ARG A 1 525 ? -40.461 -24.031 23.961 1.00 94.62 525 ARG A C 1
ATOM 4113 O O . ARG A 1 525 ? -40.680 -23.910 25.170 1.00 94.62 525 ARG A O 1
ATOM 4120 N N . ASP A 1 526 ? -39.591 -24.914 23.475 1.00 93.94 526 ASP A N 1
ATOM 4121 C CA . ASP A 1 526 ? -38.845 -25.846 24.328 1.00 93.94 526 ASP A CA 1
ATOM 4122 C C . ASP A 1 526 ? -37.895 -25.082 25.258 1.00 93.94 526 ASP A C 1
ATOM 4124 O O . ASP A 1 526 ? -37.842 -25.347 26.463 1.00 93.94 526 ASP A O 1
ATOM 4128 N N . ARG A 1 527 ? -37.218 -24.053 24.737 1.00 94.00 527 ARG A N 1
ATOM 4129 C CA . ARG A 1 527 ? -36.349 -23.160 25.511 1.00 94.00 527 ARG A CA 1
ATOM 4130 C C . ARG A 1 527 ? -37.121 -22.344 26.548 1.00 94.00 527 ARG A C 1
ATOM 4132 O O . ARG A 1 527 ? -36.669 -22.236 27.690 1.00 94.00 527 ARG A O 1
ATOM 4139 N N . ALA A 1 528 ? -38.284 -21.799 26.192 1.00 94.50 528 ALA A N 1
ATOM 4140 C CA . ALA A 1 528 ? -39.145 -21.082 27.132 1.00 94.50 528 ALA A CA 1
ATOM 4141 C C . ALA A 1 528 ? -39.648 -22.001 28.253 1.00 94.50 528 ALA A C 1
ATOM 4143 O O . ALA A 1 528 ? -39.561 -21.643 29.428 1.00 94.50 528 ALA A O 1
ATOM 4144 N N . THR A 1 529 ? -40.102 -23.206 27.900 1.00 94.12 529 THR A N 1
ATOM 4145 C CA . THR A 1 529 ? -40.573 -24.231 28.845 1.00 94.12 529 THR A CA 1
ATOM 4146 C C . THR A 1 529 ? -39.457 -24.666 29.794 1.00 94.12 529 THR A C 1
ATOM 4148 O O . THR A 1 529 ? -39.661 -24.731 31.008 1.00 94.12 529 THR A O 1
ATOM 4151 N N . PHE A 1 530 ? -38.254 -24.908 29.265 1.00 93.44 530 PHE A N 1
ATOM 4152 C CA . PHE A 1 530 ? -37.073 -25.256 30.053 1.00 93.44 530 PHE A CA 1
ATOM 4153 C C . PHE A 1 530 ? -36.740 -24.172 31.085 1.00 93.44 530 PHE A C 1
ATOM 4155 O O . PHE A 1 530 ? -36.670 -24.461 32.282 1.00 93.44 530 PHE A O 1
ATOM 4162 N N . TYR A 1 531 ? -36.596 -22.914 30.655 1.00 93.75 531 TYR A N 1
ATOM 4163 C CA . TYR A 1 531 ? -36.258 -21.828 31.574 1.00 93.75 531 TYR A CA 1
ATOM 4164 C C . TYR A 1 531 ? -37.378 -21.503 32.563 1.00 93.75 531 TYR A C 1
ATOM 4166 O O . TYR A 1 531 ? -37.076 -21.212 33.721 1.00 93.75 531 TYR A O 1
ATOM 4174 N N . LEU A 1 532 ? -38.651 -21.603 32.166 1.00 93.12 532 LEU A N 1
ATOM 4175 C CA . LEU A 1 532 ? -39.778 -21.437 33.085 1.00 93.12 532 LEU A CA 1
ATOM 4176 C C . LEU A 1 532 ? -39.711 -22.473 34.220 1.00 93.12 532 LEU A C 1
ATOM 4178 O O . LEU A 1 532 ? -39.774 -22.099 35.390 1.00 93.12 532 LEU A O 1
ATOM 4182 N N . ASN A 1 533 ? -39.501 -23.750 33.887 1.00 92.31 533 ASN A N 1
ATOM 4183 C CA . ASN A 1 533 ? -39.413 -24.838 34.865 1.00 92.31 533 ASN A CA 1
ATOM 4184 C C . ASN A 1 533 ? -38.199 -24.708 35.802 1.00 92.31 533 ASN A C 1
ATOM 4186 O O . ASN A 1 533 ? -38.299 -25.052 36.980 1.00 92.31 533 ASN A O 1
ATOM 4190 N N . VAL A 1 534 ? -37.055 -24.211 35.315 1.00 91.31 534 VAL A N 1
ATOM 4191 C CA . VAL A 1 534 ? -35.874 -23.938 36.159 1.00 91.31 534 VAL A CA 1
ATOM 4192 C C . VAL A 1 534 ? -36.148 -22.765 37.108 1.00 91.31 534 VAL A C 1
ATOM 4194 O O . VAL A 1 534 ? -35.934 -22.882 38.314 1.00 91.31 534 VAL A O 1
ATOM 4197 N N . LEU A 1 535 ? -36.683 -21.656 36.593 1.00 90.75 535 LEU A N 1
ATOM 4198 C CA . LEU A 1 535 ? -36.936 -20.442 37.374 1.00 90.75 535 LEU A CA 1
ATOM 4199 C C . LEU A 1 535 ? -38.046 -20.614 38.423 1.00 90.75 535 LEU A C 1
ATOM 4201 O O . LEU A 1 535 ? -37.937 -20.068 39.523 1.00 90.75 535 LEU A O 1
ATOM 4205 N N . GLN A 1 536 ? -39.084 -21.406 38.133 1.00 91.25 536 GLN A N 1
ATOM 4206 C CA . GLN A 1 536 ? -40.152 -21.725 39.090 1.00 91.25 536 GLN A CA 1
ATOM 4207 C C . GLN A 1 536 ? -39.642 -22.443 40.346 1.00 91.25 536 GLN A C 1
ATOM 4209 O O . GLN A 1 536 ? -40.213 -22.259 41.420 1.00 91.25 536 GLN A O 1
ATOM 4214 N N . GLN A 1 537 ? -38.550 -23.208 40.247 1.00 88.94 537 GLN A N 1
ATOM 4215 C CA . GLN A 1 537 ? -37.955 -23.900 41.396 1.00 88.94 537 GLN A CA 1
ATOM 4216 C C . GLN A 1 537 ? -37.236 -22.943 42.363 1.00 88.94 537 GLN A C 1
ATOM 4218 O O . GLN A 1 537 ? -36.958 -23.335 43.493 1.00 88.94 537 GLN A O 1
ATOM 4223 N N . ARG A 1 538 ? -36.939 -21.699 41.946 1.00 86.38 538 ARG A N 1
ATOM 4224 C CA . ARG A 1 538 ? -36.254 -20.654 42.739 1.00 86.38 538 ARG A CA 1
ATOM 4225 C C . ARG A 1 538 ? -34.906 -21.076 43.353 1.00 86.38 538 ARG A C 1
ATOM 4227 O O . ARG A 1 538 ? -34.449 -20.488 44.329 1.00 86.38 538 ARG A O 1
ATOM 4234 N N . GLN A 1 539 ? -34.237 -22.078 42.781 1.00 85.69 539 GLN A N 1
ATOM 4235 C CA . GLN A 1 539 ? -32.952 -22.572 43.281 1.00 85.69 539 GLN A CA 1
ATOM 4236 C C . GLN A 1 539 ? -31.779 -21.898 42.564 1.00 85.69 539 GLN A C 1
ATOM 4238 O O . GLN A 1 539 ? -31.535 -22.134 41.380 1.00 85.69 539 GLN A O 1
ATOM 4243 N N . ILE A 1 540 ? -30.983 -21.129 43.312 1.00 82.06 540 ILE A N 1
ATOM 4244 C CA . ILE A 1 540 ? -29.788 -20.431 42.804 1.00 82.06 540 ILE A CA 1
ATOM 4245 C C . ILE A 1 540 ? -28.797 -21.412 42.145 1.00 82.06 540 ILE A C 1
ATOM 4247 O O . ILE A 1 540 ? -28.205 -21.097 41.114 1.00 82.06 540 ILE A O 1
ATOM 4251 N N . ALA A 1 541 ? -28.664 -22.630 42.685 1.00 82.94 541 ALA A N 1
ATOM 4252 C CA . ALA A 1 541 ? -27.807 -23.675 42.123 1.00 82.94 541 ALA A CA 1
ATOM 4253 C C . ALA A 1 541 ? -28.247 -24.128 40.715 1.00 82.94 541 ALA A C 1
ATOM 4255 O O . ALA A 1 541 ? -27.399 -24.330 39.846 1.00 82.94 541 ALA A O 1
ATOM 4256 N N . LEU A 1 542 ? -29.558 -24.235 40.461 1.00 83.56 542 LEU A N 1
ATOM 4257 C CA . LEU A 1 542 ? -30.088 -24.584 39.139 1.00 83.56 542 LEU A CA 1
ATOM 4258 C C . LEU A 1 542 ? -29.933 -23.418 38.155 1.00 83.56 542 LEU A C 1
ATOM 4260 O O . LEU A 1 542 ? -29.534 -23.636 37.013 1.00 83.56 542 LEU A O 1
ATOM 4264 N N . ASN A 1 543 ? -30.150 -22.179 38.607 1.00 85.69 543 ASN A N 1
ATOM 4265 C CA . ASN A 1 543 ? -29.891 -20.982 37.802 1.00 85.69 543 ASN A CA 1
ATOM 4266 C C . ASN A 1 543 ? -28.415 -20.917 37.357 1.00 85.69 543 ASN A C 1
ATOM 4268 O O . ASN A 1 543 ? -28.124 -20.679 36.183 1.00 85.69 543 ASN A O 1
ATOM 4272 N N . ALA A 1 544 ? -27.477 -21.192 38.270 1.00 81.12 544 ALA A N 1
ATOM 4273 C CA . ALA A 1 544 ? -26.052 -21.288 37.954 1.00 81.12 544 ALA A CA 1
ATOM 4274 C C . ALA A 1 544 ? -25.757 -22.395 36.931 1.00 81.12 544 ALA A C 1
ATOM 4276 O O . ALA A 1 544 ? -25.091 -22.132 35.931 1.00 81.12 544 ALA A O 1
ATOM 4277 N N . ALA A 1 545 ? -26.278 -23.605 37.150 1.00 81.44 545 ALA A N 1
ATOM 4278 C CA . ALA A 1 545 ? -26.004 -24.766 36.306 1.00 81.44 545 ALA A CA 1
ATOM 4279 C C . ALA A 1 545 ? -26.607 -24.683 34.890 1.00 81.44 545 ALA A C 1
ATOM 4281 O O . ALA A 1 545 ? -25.991 -25.194 33.959 1.00 81.44 545 ALA A O 1
ATOM 4282 N N . TYR A 1 546 ? -27.785 -24.068 34.729 1.00 82.38 546 TYR A N 1
ATOM 4283 C CA . TYR A 1 546 ? -28.587 -24.177 33.500 1.00 82.38 546 TYR A CA 1
ATOM 4284 C C . TYR A 1 546 ? -28.899 -22.850 32.787 1.00 82.38 546 TYR A C 1
ATOM 4286 O O . TYR A 1 546 ? -29.338 -22.879 31.638 1.00 82.38 546 TYR A O 1
ATOM 4294 N N . ILE A 1 547 ? -28.704 -21.693 33.435 1.00 84.19 547 ILE A N 1
ATOM 4295 C CA . ILE A 1 547 ? -29.018 -20.368 32.857 1.00 84.19 547 ILE A CA 1
ATOM 4296 C C . ILE A 1 547 ? -27.750 -19.527 32.659 1.00 84.19 547 ILE A C 1
ATOM 4298 O O . ILE A 1 547 ? -27.590 -18.880 31.620 1.00 84.19 547 ILE A O 1
ATOM 4302 N N . PHE A 1 548 ? -26.841 -19.529 33.639 1.00 80.25 548 PHE A N 1
ATOM 4303 C CA . PHE A 1 548 ? -25.597 -18.756 33.564 1.00 80.25 548 PHE A CA 1
ATOM 4304 C C . PHE A 1 548 ? -24.448 -19.529 32.911 1.00 80.25 548 PHE A C 1
ATOM 4306 O O . PHE A 1 548 ? -23.769 -18.980 32.043 1.00 80.25 548 PHE A O 1
ATOM 4313 N N . ASN A 1 549 ? -24.250 -20.794 33.289 1.00 72.62 549 ASN A N 1
ATOM 4314 C CA . ASN A 1 549 ? -23.214 -21.638 32.705 1.00 72.62 549 ASN A CA 1
ATOM 4315 C C . ASN A 1 549 ? -23.738 -22.323 31.435 1.00 72.62 549 ASN A C 1
ATOM 4317 O O . ASN A 1 549 ? -24.744 -23.026 31.462 1.00 72.62 549 ASN A O 1
ATOM 4321 N N . GLY A 1 550 ? -23.051 -22.100 30.313 1.00 65.62 550 GLY A N 1
ATOM 4322 C CA . GLY A 1 550 ? -23.300 -22.828 29.068 1.00 65.62 550 GLY A CA 1
ATOM 4323 C C . GLY A 1 550 ? -22.685 -24.230 29.079 1.00 65.62 550 GLY A C 1
ATOM 4324 O O . GLY A 1 550 ? -22.114 -24.671 30.077 1.00 65.62 550 GLY A O 1
ATOM 4325 N N . LEU A 1 551 ? -22.755 -24.917 27.935 1.00 66.44 551 LEU A N 1
ATOM 4326 C CA . LEU A 1 551 ? -22.085 -26.203 27.739 1.00 66.44 551 LEU A CA 1
ATOM 4327 C C . LEU A 1 551 ? -20.575 -26.048 28.011 1.00 66.44 551 LEU A C 1
ATOM 4329 O O . LEU A 1 551 ? -19.887 -25.312 27.309 1.00 66.44 551 LEU A O 1
ATOM 4333 N N . THR A 1 552 ? -20.056 -26.732 29.032 1.00 67.06 552 THR A N 1
ATOM 4334 C CA . THR A 1 552 ? -18.647 -26.621 29.458 1.00 67.06 552 THR A CA 1
ATOM 4335 C C . THR A 1 552 ? -17.681 -27.438 28.597 1.00 67.06 552 THR A C 1
ATOM 4337 O O . THR A 1 552 ? -16.469 -27.381 28.803 1.00 67.06 552 THR A O 1
ATOM 4340 N N . VAL A 1 553 ? -18.201 -28.203 27.636 1.00 73.69 553 VAL A N 1
ATOM 4341 C CA . VAL A 1 553 ? -17.447 -29.137 26.794 1.00 73.69 553 VAL A CA 1
ATOM 4342 C C . VAL A 1 553 ? -17.150 -28.556 25.411 1.00 73.69 553 VAL A C 1
ATOM 4344 O O . VAL A 1 553 ? -17.936 -27.802 24.840 1.00 73.69 553 VAL A O 1
ATOM 4347 N N . SER A 1 554 ? -15.994 -28.915 24.861 1.00 79.81 554 SER A N 1
ATOM 4348 C CA . SER A 1 554 ? -15.534 -28.487 23.540 1.00 79.81 554 SER A CA 1
ATOM 4349 C C . SER A 1 554 ? -16.419 -29.078 22.442 1.00 79.81 554 SER A C 1
ATOM 4351 O O . SER A 1 554 ? -16.506 -30.297 22.331 1.00 79.81 554 SER A O 1
ATOM 4353 N N . VAL A 1 555 ? -17.039 -28.251 21.591 1.00 80.81 555 VAL A N 1
ATOM 4354 C CA . VAL A 1 555 ? -17.936 -28.738 20.519 1.00 80.81 555 VAL A CA 1
ATOM 4355 C C . VAL A 1 555 ? -17.218 -29.671 19.522 1.00 80.81 555 VAL A C 1
ATOM 4357 O O . VAL A 1 555 ? -17.743 -30.758 19.285 1.00 80.81 555 VAL A O 1
ATOM 4360 N N . PRO A 1 556 ? -15.998 -29.376 19.018 1.00 83.44 556 PRO A N 1
ATOM 4361 C CA . PRO A 1 556 ? -15.237 -30.336 18.205 1.00 83.44 556 PRO A CA 1
ATOM 4362 C C . PRO A 1 556 ? -14.792 -31.588 18.980 1.00 83.44 556 PRO A C 1
ATOM 4364 O O . PRO A 1 556 ? -14.607 -32.654 18.395 1.00 83.44 556 PRO A O 1
ATOM 4367 N N . GLY A 1 557 ? -14.598 -31.476 20.299 1.00 82.69 557 GLY A N 1
ATOM 4368 C CA . GLY A 1 557 ? -14.355 -32.632 21.166 1.00 82.69 557 GLY A CA 1
ATOM 4369 C C . GLY A 1 557 ? -15.596 -33.518 21.288 1.00 82.69 557 GLY A C 1
ATOM 4370 O O . GLY A 1 557 ? -15.490 -34.740 21.216 1.00 82.69 557 GLY A O 1
ATOM 4371 N N . MET A 1 558 ? -16.769 -32.895 21.415 1.00 83.94 558 MET A N 1
ATOM 4372 C CA . MET A 1 558 ? -18.071 -33.547 21.519 1.00 83.94 558 MET A CA 1
ATOM 4373 C C . MET A 1 558 ? -18.427 -34.255 20.215 1.00 83.94 558 MET A C 1
ATOM 4375 O O . MET A 1 558 ? -18.830 -35.409 20.253 1.00 83.94 558 MET A O 1
ATOM 4379 N N . GLU A 1 559 ? -18.203 -33.609 19.069 1.00 86.19 559 GLU A N 1
ATOM 4380 C CA . GLU A 1 559 ? -18.372 -34.213 17.744 1.00 86.19 559 GLU A CA 1
ATOM 4381 C C . GLU A 1 559 ? -17.510 -35.474 17.589 1.00 86.19 559 GLU A C 1
ATOM 4383 O O . GLU A 1 559 ? -18.028 -36.525 17.219 1.00 86.19 559 GLU A O 1
ATOM 4388 N N . LYS A 1 560 ? -16.218 -35.414 17.945 1.00 85.44 560 LYS A N 1
ATOM 4389 C CA . LYS A 1 560 ? -15.323 -36.583 17.894 1.00 85.44 560 LYS A CA 1
ATOM 4390 C C . LYS A 1 560 ? -15.763 -37.704 18.835 1.00 85.44 560 LYS A C 1
ATOM 4392 O O . LYS A 1 560 ? -15.797 -38.856 18.413 1.00 85.44 560 LYS A O 1
ATOM 4397 N N . ALA A 1 561 ? -16.109 -37.376 20.079 1.00 85.19 561 ALA A N 1
ATOM 4398 C CA . ALA A 1 561 ? -16.538 -38.355 21.074 1.00 85.19 561 ALA A CA 1
ATOM 4399 C C . ALA A 1 561 ? -17.870 -39.023 20.684 1.00 85.19 561 ALA A C 1
ATOM 4401 O O . ALA A 1 561 ? -17.994 -40.243 20.770 1.00 85.19 561 ALA A O 1
ATOM 4402 N N . LEU A 1 562 ? -18.839 -38.248 20.183 1.00 86.69 562 LEU A N 1
ATOM 4403 C CA . LEU A 1 562 ? -20.102 -38.767 19.653 1.00 86.69 562 LEU A CA 1
ATOM 4404 C C . LEU A 1 562 ? -19.881 -39.607 18.392 1.00 86.69 562 LEU A C 1
ATOM 4406 O O . LEU A 1 562 ? -20.487 -40.668 18.260 1.00 86.69 562 LEU A O 1
ATOM 4410 N N . HIS A 1 563 ? -18.997 -39.181 17.485 1.00 86.69 563 HIS A N 1
ATOM 4411 C CA . HIS A 1 563 ? -18.693 -39.948 16.281 1.00 86.69 563 HIS A CA 1
ATOM 4412 C C . HIS A 1 563 ? -18.045 -41.295 16.626 1.00 86.69 563 HIS A C 1
ATOM 4414 O O . HIS A 1 563 ? -18.494 -42.326 16.126 1.00 86.69 563 HIS A O 1
ATOM 4420 N N . GLN A 1 564 ? -17.076 -41.314 17.548 1.00 85.06 564 GLN A N 1
ATOM 4421 C CA . GLN A 1 564 ? -16.492 -42.553 18.064 1.00 85.06 564 GLN A CA 1
ATOM 4422 C C . GLN A 1 564 ? -17.557 -43.445 18.719 1.00 85.06 564 GLN A C 1
ATOM 4424 O O . GLN A 1 564 ? -17.639 -44.623 18.390 1.00 85.06 564 GLN A O 1
ATOM 4429 N N . TYR A 1 565 ? -18.438 -42.884 19.549 1.00 85.75 565 TYR A N 1
ATOM 4430 C CA . TYR A 1 565 ? -19.546 -43.620 20.166 1.00 85.75 565 TYR A CA 1
ATOM 4431 C C . TYR A 1 565 ? -20.548 -44.192 19.140 1.00 85.75 565 TYR A C 1
ATOM 4433 O O . TYR A 1 565 ? -21.125 -45.252 19.366 1.00 85.75 565 TYR A O 1
ATOM 4441 N N . THR A 1 566 ? -20.745 -43.543 17.985 1.00 86.44 566 THR A N 1
ATOM 4442 C CA . THR A 1 566 ? -21.547 -44.114 16.881 1.00 86.44 566 THR A CA 1
ATOM 4443 C C . THR A 1 566 ? -20.821 -45.179 16.056 1.00 86.44 566 THR A C 1
ATOM 4445 O O . THR A 1 566 ? -21.487 -45.983 15.408 1.00 86.44 566 THR A O 1
ATOM 4448 N N . LEU A 1 567 ? -19.484 -45.191 16.057 1.00 86.81 567 LEU A N 1
ATOM 4449 C CA . LEU A 1 567 ? -18.669 -46.212 15.385 1.00 86.81 567 LEU A CA 1
ATOM 4450 C C . LEU A 1 567 ? -18.489 -47.462 16.261 1.00 86.81 567 LEU A C 1
ATOM 4452 O O . LEU A 1 567 ? -18.483 -48.576 15.742 1.00 86.81 567 LEU A O 1
ATOM 4456 N N . GLU A 1 568 ? -18.399 -47.275 17.577 1.00 83.19 568 GLU A N 1
ATOM 4457 C CA . GLU A 1 568 ? -18.281 -48.319 18.598 1.00 83.19 568 GLU A CA 1
ATOM 4458 C C . GLU A 1 568 ? -19.469 -48.219 19.579 1.00 83.19 568 GLU A C 1
ATOM 4460 O O . GLU A 1 568 ? -19.309 -47.732 20.703 1.00 83.19 568 GLU A O 1
ATOM 4465 N N . PRO A 1 569 ? -20.688 -48.632 19.168 1.00 71.12 569 PRO A N 1
ATOM 4466 C CA . PRO A 1 569 ? -21.871 -48.531 20.015 1.00 71.12 569 PRO A CA 1
ATOM 4467 C C . PRO A 1 569 ? -21.723 -49.391 21.275 1.00 71.12 569 PRO A C 1
ATOM 4469 O O . PRO A 1 569 ? -21.649 -50.617 21.216 1.00 71.12 569 PRO A O 1
ATOM 4472 N N . SER A 1 570 ? -21.692 -48.714 22.421 1.00 73.94 570 SER A N 1
ATOM 4473 C CA . SER A 1 570 ? -21.614 -49.303 23.758 1.00 73.94 570 SER A CA 1
ATOM 4474 C C . SER A 1 570 ? -23.009 -49.487 24.357 1.00 73.94 570 SER A C 1
ATOM 4476 O O . SER A 1 570 ? -23.881 -48.638 24.174 1.00 73.94 570 SER A O 1
ATOM 4478 N N . ASP A 1 571 ? -23.202 -50.540 25.157 1.00 77.81 571 ASP A N 1
ATOM 4479 C CA . ASP A 1 571 ? -24.429 -50.749 25.946 1.00 77.81 571 ASP A CA 1
ATOM 4480 C C . ASP A 1 571 ? -24.645 -49.667 27.025 1.00 77.81 571 ASP A C 1
ATOM 4482 O O . ASP A 1 571 ? -25.725 -49.558 27.609 1.00 77.81 571 ASP A O 1
ATOM 4486 N N . LYS A 1 572 ? -23.615 -48.864 27.328 1.00 79.00 572 LYS A N 1
ATOM 4487 C CA . LYS A 1 572 ? -23.698 -47.745 28.275 1.00 79.00 572 LYS A CA 1
ATOM 4488 C C . LYS A 1 572 ? -24.021 -46.447 27.532 1.00 79.00 572 LYS A C 1
ATOM 4490 O O . LYS A 1 572 ? -23.326 -46.155 26.565 1.00 79.00 572 LYS A O 1
ATOM 4495 N N . PRO A 1 573 ? -24.977 -45.626 28.012 1.00 83.06 573 PRO A N 1
ATOM 4496 C CA . PRO A 1 573 ? -25.284 -44.338 27.397 1.00 83.06 573 PRO A CA 1
ATOM 4497 C C . PRO A 1 573 ? -24.063 -43.409 27.393 1.00 83.06 573 PRO A C 1
ATOM 4499 O O . PRO A 1 573 ? -23.247 -43.433 28.316 1.00 83.06 573 PRO A O 1
ATOM 4502 N N . PHE A 1 574 ? -23.972 -42.563 26.366 1.00 82.31 574 PHE A N 1
ATOM 4503 C CA . PHE A 1 574 ? -22.899 -41.583 26.206 1.00 82.31 574 PHE A CA 1
ATOM 4504 C C . PHE A 1 574 ? -22.806 -40.627 27.409 1.00 82.31 574 PHE A C 1
ATOM 4506 O O . PHE A 1 574 ? -23.756 -39.903 27.711 1.00 82.31 574 PHE A O 1
ATOM 4513 N N . ASP A 1 575 ? -21.649 -40.598 28.078 1.00 80.44 575 ASP A N 1
ATOM 4514 C CA . ASP A 1 575 ? -21.379 -39.687 29.194 1.00 80.44 575 ASP A CA 1
ATOM 4515 C C . ASP A 1 575 ? -20.671 -38.419 28.696 1.00 80.44 575 ASP A C 1
ATOM 4517 O O . ASP A 1 575 ? -19.525 -38.460 28.236 1.00 80.44 575 ASP A O 1
ATOM 4521 N N . MET A 1 576 ? -21.338 -37.273 28.856 1.00 74.50 576 MET A N 1
ATOM 4522 C CA . MET A 1 576 ? -20.815 -35.948 28.508 1.00 74.50 576 MET A CA 1
ATOM 4523 C C . MET A 1 576 ? -19.475 -35.633 29.207 1.00 74.50 576 MET A C 1
ATOM 4525 O O . MET A 1 576 ? -18.690 -34.842 28.690 1.00 74.50 576 MET A O 1
ATOM 4529 N N . LYS A 1 577 ? -19.169 -36.268 30.349 1.00 76.25 577 LYS A N 1
ATOM 4530 C CA . LYS A 1 577 ? -17.894 -36.103 31.076 1.00 76.25 577 LYS A CA 1
ATOM 4531 C C . LYS A 1 577 ? -16.680 -36.673 30.338 1.00 76.25 577 LYS A C 1
ATOM 4533 O O . LYS A 1 577 ? -15.556 -36.337 30.693 1.00 76.25 577 LYS A O 1
ATOM 4538 N N . THR A 1 578 ? -16.886 -37.532 29.338 1.00 75.56 578 THR A N 1
ATOM 4539 C CA . THR A 1 578 ? -15.797 -38.049 28.487 1.00 75.56 578 THR A CA 1
ATOM 4540 C C . THR A 1 578 ? -15.330 -37.032 27.443 1.00 75.56 578 THR A C 1
ATOM 4542 O O . THR A 1 578 ? -14.281 -37.214 26.826 1.00 75.56 578 THR A O 1
ATOM 4545 N N . VAL A 1 579 ? -16.081 -35.943 27.251 1.00 79.38 579 VAL A N 1
ATOM 4546 C CA . VAL A 1 579 ? -15.741 -34.886 26.303 1.00 79.38 579 VAL A CA 1
ATOM 4547 C C . VAL A 1 579 ? -14.751 -33.900 26.941 1.00 79.38 579 VAL A C 1
ATOM 4549 O O . VAL A 1 579 ? -15.009 -33.414 28.044 1.00 79.38 579 VAL A O 1
ATOM 4552 N N . PRO A 1 580 ? -13.650 -33.530 26.256 1.00 74.44 580 PRO A N 1
ATOM 4553 C CA . PRO A 1 580 ? -12.740 -32.494 26.736 1.00 74.44 580 PRO A CA 1
ATOM 4554 C C . PRO A 1 580 ? -13.468 -31.176 27.021 1.00 74.44 580 PRO A C 1
ATOM 4556 O O . PRO A 1 580 ? -14.265 -30.709 26.203 1.00 74.44 580 PRO A O 1
ATOM 4559 N N . LEU A 1 581 ? -13.160 -30.549 28.159 1.00 74.38 581 LEU A N 1
ATOM 4560 C CA . LEU A 1 581 ? -13.673 -29.220 28.495 1.00 74.38 581 LEU A CA 1
ATOM 4561 C C . LEU A 1 581 ? -13.253 -28.192 27.434 1.00 74.38 581 LEU A C 1
ATOM 4563 O O . LEU A 1 581 ? -12.174 -28.289 26.844 1.00 74.38 581 LEU A O 1
ATOM 4567 N N . ALA A 1 582 ? -14.107 -27.203 27.190 1.00 60.94 582 ALA A N 1
ATOM 4568 C CA . ALA A 1 582 ? -13.785 -26.093 26.309 1.00 60.94 582 ALA A CA 1
ATOM 4569 C C . ALA A 1 582 ? -12.689 -25.233 26.956 1.00 60.94 582 ALA A C 1
ATOM 4571 O O . ALA A 1 582 ? -12.950 -24.479 27.894 1.00 60.94 582 ALA A O 1
ATOM 4572 N N . THR A 1 583 ? -11.457 -25.330 26.453 1.00 49.03 583 THR A N 1
ATOM 4573 C CA . THR A 1 583 ? -10.416 -24.349 26.761 1.00 49.03 583 THR A CA 1
ATOM 4574 C C . THR A 1 583 ? -10.918 -22.972 26.338 1.00 49.03 583 THR A C 1
ATOM 4576 O O . THR A 1 583 ? -11.292 -22.772 25.180 1.00 49.03 583 THR A O 1
ATOM 4579 N N . ALA A 1 584 ? -10.923 -22.018 27.272 1.00 36.00 584 ALA A N 1
ATOM 4580 C CA . ALA A 1 584 ? -11.125 -20.614 26.936 1.00 36.00 584 ALA A CA 1
ATOM 4581 C C . ALA A 1 584 ? -10.111 -20.199 25.850 1.00 36.00 584 ALA A C 1
ATOM 4583 O O . ALA A 1 584 ? -8.997 -20.737 25.842 1.00 36.00 584 ALA A O 1
ATOM 4584 N N . PRO A 1 585 ? -10.460 -19.274 24.934 1.00 29.16 585 PRO A N 1
ATOM 4585 C CA . PRO A 1 585 ? -9.525 -18.811 23.919 1.00 29.16 585 PRO A CA 1
ATOM 4586 C C . PRO A 1 585 ? -8.278 -18.260 24.609 1.00 29.16 585 PRO A C 1
ATOM 4588 O O . PRO A 1 585 ? -8.337 -17.268 25.336 1.00 29.16 585 PRO A O 1
ATOM 4591 N N . ILE A 1 586 ? -7.155 -18.946 24.401 1.00 26.89 586 ILE A N 1
ATOM 4592 C CA . ILE A 1 586 ? -5.861 -18.537 24.931 1.00 26.89 586 ILE A CA 1
ATOM 4593 C C . ILE A 1 586 ? -5.514 -17.221 24.240 1.00 26.89 586 ILE A C 1
ATOM 4595 O O . ILE A 1 586 ? -5.238 -17.197 23.041 1.00 26.89 586 ILE A O 1
ATOM 4599 N N . PHE A 1 587 ? -5.533 -16.126 24.999 1.00 24.64 587 PHE A N 1
ATOM 4600 C CA . PHE A 1 587 ? -4.841 -14.910 24.598 1.00 24.64 587 PHE A CA 1
ATOM 4601 C C . PHE A 1 587 ? -3.374 -15.287 24.380 1.00 24.64 587 PHE A C 1
ATOM 4603 O O . PHE A 1 587 ? -2.710 -15.728 25.320 1.00 24.64 587 PHE A O 1
ATOM 4610 N N . GLU A 1 588 ? -2.870 -15.129 23.155 1.00 24.53 588 GLU A N 1
ATOM 4611 C CA . GLU A 1 588 ? -1.451 -15.304 22.850 1.00 24.53 588 GLU A CA 1
ATOM 4612 C C . GLU A 1 588 ? -0.636 -14.210 23.558 1.00 24.53 588 GLU A C 1
ATOM 4614 O O . GLU A 1 588 ? -0.281 -13.179 22.980 1.00 24.53 588 GLU A O 1
ATOM 4619 N N . GLN A 1 589 ? -0.319 -14.430 24.835 1.00 25.59 589 GLN A N 1
ATOM 4620 C CA . GLN A 1 589 ? 0.745 -13.694 25.498 1.00 25.59 589 GLN A CA 1
ATOM 4621 C C . GLN A 1 589 ? 2.062 -14.086 24.833 1.00 25.59 589 GLN A C 1
ATOM 4623 O O . GLN A 1 589 ? 2.619 -15.158 25.071 1.00 25.59 589 GLN A O 1
ATOM 4628 N N . LYS A 1 590 ? 2.551 -13.190 23.971 1.00 24.62 590 LYS A N 1
ATOM 4629 C CA . LYS A 1 590 ? 3.918 -13.225 23.456 1.00 24.62 590 LYS A CA 1
ATOM 4630 C C . LYS A 1 590 ? 4.880 -13.351 24.633 1.00 24.62 590 LYS A C 1
ATOM 4632 O O . LYS A 1 590 ? 4.930 -12.463 25.478 1.00 24.62 590 LYS A O 1
ATOM 4637 N N . ALA A 1 591 ? 5.654 -14.429 24.656 1.00 24.42 591 ALA A N 1
ATOM 4638 C CA . ALA A 1 591 ? 6.737 -14.579 25.610 1.00 24.42 591 ALA A CA 1
ATOM 4639 C C . ALA A 1 591 ? 7.828 -13.538 25.311 1.00 24.42 591 ALA A C 1
ATOM 4641 O O . ALA A 1 591 ? 8.513 -13.622 24.289 1.00 24.42 591 ALA A O 1
ATOM 4642 N N . GLU A 1 592 ? 7.994 -12.561 26.202 1.00 25.02 592 GLU A N 1
ATOM 4643 C CA . GLU A 1 592 ? 9.214 -11.761 26.250 1.00 25.02 592 GLU A CA 1
ATOM 4644 C C . GLU A 1 592 ? 10.353 -12.616 26.814 1.00 25.02 592 GLU A C 1
ATOM 4646 O O . GLU A 1 592 ? 10.221 -13.270 27.849 1.00 25.02 592 GLU A O 1
ATOM 4651 N N . ILE A 1 593 ? 11.486 -12.623 26.113 1.00 25.78 593 ILE A N 1
ATOM 4652 C CA . ILE A 1 593 ? 12.691 -13.331 26.543 1.00 25.78 593 ILE A CA 1
ATOM 4653 C C . ILE A 1 593 ? 13.476 -12.398 27.467 1.00 25.78 593 ILE A C 1
ATOM 4655 O O . ILE A 1 593 ? 14.102 -11.449 26.999 1.00 25.78 593 ILE A O 1
ATOM 4659 N N . ALA A 1 594 ? 13.483 -12.699 28.766 1.00 26.09 594 ALA A N 1
ATOM 4660 C CA . ALA A 1 594 ? 14.357 -12.058 29.745 1.00 26.09 594 ALA A CA 1
ATOM 4661 C C . ALA A 1 594 ? 15.366 -13.077 30.303 1.00 26.09 594 ALA A C 1
ATOM 4663 O O . ALA A 1 594 ? 15.000 -14.063 30.938 1.00 26.09 594 ALA A O 1
ATOM 4664 N N . LEU A 1 595 ? 16.653 -12.832 30.048 1.00 25.41 595 LEU A N 1
ATOM 4665 C CA . LEU A 1 595 ? 17.779 -13.624 30.551 1.00 25.41 595 LEU A CA 1
ATOM 4666 C C . LEU A 1 595 ? 18.175 -13.174 31.965 1.00 25.41 595 LEU A C 1
ATOM 4668 O O . LEU A 1 595 ? 18.630 -12.045 32.126 1.00 25.41 595 LEU A O 1
ATOM 4672 N N . VAL A 1 596 ? 18.129 -14.076 32.952 1.00 25.45 596 VAL A N 1
ATOM 4673 C CA . VAL A 1 596 ? 18.932 -13.980 34.190 1.00 25.45 596 VAL A CA 1
ATOM 4674 C C . VAL A 1 596 ? 19.420 -15.380 34.588 1.00 25.45 596 VAL A C 1
ATOM 4676 O O . VAL A 1 596 ? 18.672 -16.352 34.523 1.00 25.45 596 VAL A O 1
ATOM 4679 N N . THR A 1 597 ? 20.691 -15.490 34.980 1.00 24.77 597 THR A N 1
ATOM 4680 C CA . THR A 1 597 ? 21.404 -16.752 35.255 1.00 24.77 597 THR A CA 1
ATOM 4681 C C . THR A 1 597 ? 21.740 -16.976 36.738 1.00 24.77 597 THR A C 1
ATOM 4683 O O . THR A 1 597 ? 22.089 -16.027 37.435 1.00 24.77 597 THR A O 1
ATOM 4686 N N . SER A 1 598 ? 21.846 -18.260 37.131 1.00 24.97 598 SER A N 1
ATOM 4687 C CA . SER A 1 598 ? 22.407 -18.804 38.399 1.00 24.97 598 SER A CA 1
ATOM 4688 C C . SER A 1 598 ? 21.509 -18.673 39.653 1.00 24.97 598 SER A C 1
ATOM 4690 O O . SER A 1 598 ? 20.790 -17.692 39.773 1.00 24.97 598 SER A O 1
ATOM 4692 N N . LYS A 1 599 ? 21.455 -19.610 40.623 1.00 24.77 599 LYS A N 1
ATOM 4693 C CA . LYS A 1 599 ? 22.197 -20.866 40.935 1.00 24.77 599 LYS A CA 1
ATOM 4694 C C . LYS A 1 599 ? 21.213 -21.993 41.368 1.00 24.77 599 LYS A C 1
ATOM 4696 O O . LYS A 1 599 ? 20.060 -21.680 41.643 1.00 24.77 599 LYS A O 1
ATOM 4701 N N . PRO A 1 600 ? 21.631 -23.278 41.461 1.00 24.61 600 PRO A N 1
ATOM 4702 C CA . PRO A 1 600 ? 20.742 -24.377 41.856 1.00 24.61 600 PRO A CA 1
ATOM 4703 C C . PRO A 1 600 ? 20.682 -24.599 43.379 1.00 24.61 600 PRO A C 1
ATOM 4705 O O . PRO A 1 600 ? 21.720 -24.713 44.029 1.00 24.61 600 PRO A O 1
ATOM 4708 N N . GLU A 1 601 ? 19.477 -24.779 43.923 1.00 24.17 601 GLU A N 1
ATOM 4709 C CA . GLU A 1 601 ? 19.250 -25.265 45.291 1.00 24.17 601 GLU A CA 1
ATOM 4710 C C . GLU A 1 601 ? 18.089 -26.281 45.309 1.00 24.17 601 GLU A C 1
ATOM 4712 O O . GLU A 1 601 ? 17.219 -26.262 44.437 1.00 24.17 601 GLU A O 1
ATOM 4717 N N . LYS A 1 602 ? 18.131 -27.255 46.227 1.00 27.98 602 LYS A N 1
ATOM 4718 C CA . LYS A 1 602 ? 17.290 -28.467 46.179 1.00 27.98 602 LYS A CA 1
ATOM 4719 C C . LYS A 1 602 ? 15.856 -28.202 46.651 1.00 27.98 602 LYS A C 1
ATOM 4721 O O . LYS A 1 602 ? 15.661 -27.704 47.754 1.00 27.98 602 LYS A O 1
ATOM 4726 N N . VAL A 1 603 ? 14.867 -28.680 45.892 1.00 29.30 603 VAL A N 1
ATOM 4727 C CA . VAL A 1 603 ? 13.454 -28.761 46.309 1.00 29.30 603 VAL A CA 1
ATOM 4728 C C . VAL A 1 603 ? 12.967 -30.210 46.189 1.00 29.30 603 VAL A C 1
ATOM 4730 O O . VAL A 1 603 ? 13.382 -30.938 45.290 1.00 29.30 603 VAL A O 1
ATOM 4733 N N . ALA A 1 604 ? 12.137 -30.643 47.142 1.00 27.44 604 ALA A N 1
ATOM 4734 C CA . ALA A 1 604 ? 11.603 -32.003 47.243 1.00 27.44 604 ALA A CA 1
ATOM 4735 C C . ALA A 1 604 ? 10.607 -32.345 46.106 1.00 27.44 604 ALA A C 1
ATOM 4737 O O . ALA A 1 604 ? 9.969 -31.433 45.573 1.00 27.44 604 ALA A O 1
ATOM 4738 N N . PRO A 1 605 ? 10.436 -33.635 45.744 1.00 29.58 605 PRO A N 1
ATOM 4739 C CA . PRO A 1 605 ? 9.544 -34.040 44.659 1.00 29.58 605 PRO A CA 1
ATOM 4740 C C . PRO A 1 605 ? 8.077 -33.729 44.975 1.00 29.58 605 PRO A C 1
ATOM 4742 O O . PRO A 1 605 ? 7.611 -33.873 46.109 1.00 29.58 605 PRO A O 1
ATOM 4745 N N . SER A 1 606 ? 7.345 -33.306 43.946 1.00 33.16 606 SER A N 1
ATOM 4746 C CA . SER A 1 606 ? 5.928 -32.959 44.052 1.00 33.16 606 SER A CA 1
ATOM 4747 C C . SER A 1 606 ? 5.028 -34.168 43.769 1.00 33.16 606 SER A C 1
ATOM 4749 O O . SER A 1 606 ? 5.452 -35.188 43.232 1.00 33.16 606 SER A O 1
ATOM 4751 N N . ARG A 1 607 ? 3.750 -34.070 44.147 1.00 35.12 607 ARG A N 1
ATOM 4752 C CA . ARG A 1 607 ? 2.818 -35.208 44.273 1.00 35.12 607 ARG A CA 1
ATOM 4753 C C . ARG A 1 607 ? 2.373 -35.885 42.959 1.00 35.12 607 ARG A C 1
ATOM 4755 O O . ARG A 1 607 ? 1.431 -36.670 43.000 1.00 35.12 607 ARG A O 1
ATOM 4762 N N . GLN A 1 608 ? 3.009 -35.589 41.824 1.00 36.59 608 GLN A N 1
ATOM 4763 C CA . GLN A 1 608 ? 2.704 -36.187 40.516 1.00 36.59 608 GLN A CA 1
ATOM 4764 C C . GLN A 1 608 ? 3.634 -37.353 40.135 1.00 36.59 608 GLN A C 1
ATOM 4766 O O . GLN A 1 608 ? 3.199 -38.231 39.393 1.00 36.59 608 GLN A O 1
ATOM 4771 N N . ASP A 1 609 ? 4.836 -37.449 40.714 1.00 33.00 609 ASP A N 1
ATOM 4772 C CA . ASP A 1 609 ? 5.803 -38.507 40.365 1.00 33.00 609 ASP A CA 1
ATOM 4773 C C . ASP A 1 609 ? 5.489 -39.876 41.010 1.00 33.00 609 ASP A C 1
ATOM 4775 O O . ASP A 1 609 ? 6.006 -40.904 40.592 1.00 33.00 609 ASP A O 1
ATOM 4779 N N . ILE A 1 610 ? 4.589 -39.923 42.001 1.00 37.12 610 ILE A N 1
ATOM 4780 C CA . ILE A 1 610 ? 4.255 -41.150 42.757 1.00 37.12 610 ILE A CA 1
ATOM 4781 C C . ILE A 1 610 ? 3.238 -42.048 42.013 1.00 37.12 610 ILE A C 1
ATOM 4783 O O . ILE A 1 610 ? 3.047 -43.205 42.378 1.00 37.12 610 ILE A O 1
ATOM 4787 N N . PHE A 1 611 ? 2.582 -41.553 40.954 1.00 31.17 611 PHE A N 1
ATOM 4788 C CA . PHE A 1 611 ? 1.484 -42.275 40.287 1.00 31.17 611 PHE A CA 1
ATOM 4789 C C . PHE A 1 611 ? 1.868 -43.021 38.996 1.00 31.17 611 PHE A C 1
ATOM 4791 O O . PHE A 1 611 ? 1.035 -43.745 38.454 1.00 31.17 611 PHE A O 1
ATOM 4798 N N . GLN A 1 612 ? 3.103 -42.880 38.499 1.00 31.78 612 GLN A N 1
ATOM 4799 C CA . GLN A 1 612 ? 3.568 -43.588 37.291 1.00 31.78 612 GLN A CA 1
ATOM 4800 C C . GLN A 1 612 ? 4.325 -44.899 37.575 1.00 31.78 612 GLN A C 1
ATOM 4802 O O . GLN A 1 612 ? 4.639 -45.625 36.636 1.00 31.78 612 GLN A O 1
ATOM 4807 N N . GLU A 1 613 ? 4.561 -45.254 38.843 1.00 31.53 613 GLU A N 1
ATOM 4808 C CA . GLU A 1 613 ? 5.415 -46.397 39.218 1.00 31.53 613 GLU A CA 1
ATOM 4809 C C . GLU A 1 613 ? 4.651 -47.639 39.739 1.00 31.53 613 GLU A C 1
ATOM 4811 O O . GLU A 1 613 ? 5.268 -48.604 40.177 1.00 31.53 613 GLU A O 1
ATOM 4816 N N . GLN A 1 614 ? 3.307 -47.658 39.692 1.00 32.38 614 GLN A N 1
ATOM 4817 C CA . GLN A 1 614 ? 2.492 -48.735 40.299 1.00 32.38 614 GLN A CA 1
ATOM 4818 C C . GLN A 1 614 ? 1.650 -49.608 39.346 1.00 32.38 614 GLN A C 1
ATOM 4820 O O . GLN A 1 614 ? 0.870 -50.430 39.825 1.00 32.38 614 GLN A O 1
ATOM 4825 N N . VAL A 1 615 ? 1.812 -49.518 38.017 1.00 30.25 615 VAL A N 1
ATOM 4826 C CA . VAL A 1 615 ? 1.154 -50.465 37.081 1.00 30.25 615 VAL A CA 1
ATOM 4827 C C . VAL A 1 615 ? 2.113 -51.011 36.017 1.00 30.25 615 VAL A C 1
ATOM 4829 O O . VAL A 1 615 ? 1.961 -50.777 34.821 1.00 30.25 615 VAL A O 1
ATOM 4832 N N . ALA A 1 616 ? 3.083 -51.808 36.469 1.00 26.02 616 ALA A N 1
ATOM 4833 C CA . ALA A 1 616 ? 3.698 -52.868 35.670 1.00 26.02 616 ALA A CA 1
ATOM 4834 C C . ALA A 1 616 ? 4.193 -53.994 36.595 1.00 26.02 616 ALA A C 1
ATOM 4836 O O . ALA A 1 616 ? 4.918 -53.733 37.555 1.00 26.02 616 ALA A O 1
ATOM 4837 N N . PRO A 1 617 ? 3.826 -55.251 36.307 1.00 29.80 617 PRO A N 1
ATOM 4838 C CA . PRO A 1 617 ? 4.869 -56.268 36.189 1.00 29.80 617 PRO A CA 1
ATOM 4839 C C . PRO A 1 617 ? 4.756 -57.096 34.896 1.00 29.80 617 PRO A C 1
ATOM 4841 O O . PRO A 1 617 ? 3.713 -57.168 34.249 1.00 29.80 617 PRO A O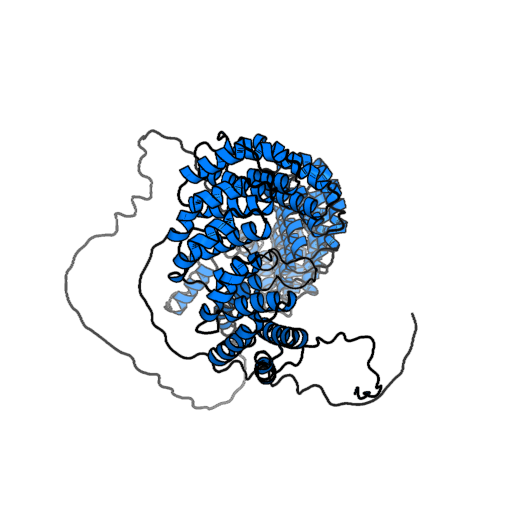 1
ATOM 4844 N N . GLN A 1 618 ? 5.881 -57.694 34.504 1.00 25.77 618 GLN A N 1
ATOM 4845 C CA . GLN A 1 618 ? 6.100 -58.357 33.214 1.00 25.77 618 GLN A CA 1
ATOM 4846 C C . GLN A 1 618 ? 5.862 -59.881 33.237 1.00 25.77 618 GLN A C 1
ATOM 4848 O O . GLN A 1 618 ? 5.991 -60.512 34.282 1.00 25.77 618 GLN A O 1
ATOM 4853 N N . ALA A 1 619 ? 5.725 -60.432 32.016 1.00 25.41 619 ALA A N 1
ATOM 4854 C CA . ALA A 1 619 ? 6.368 -61.656 31.476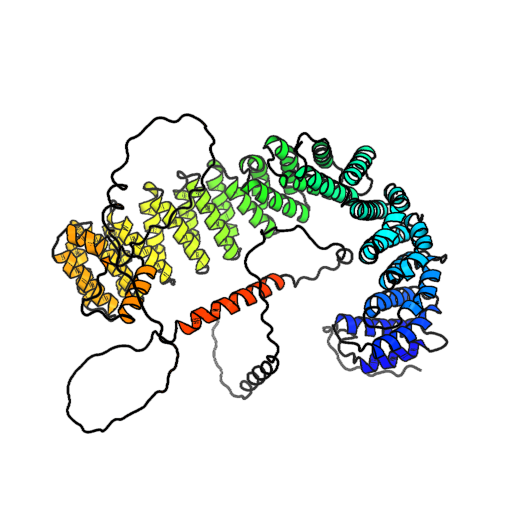 1.00 25.41 619 ALA A CA 1
ATOM 4855 C C . ALA A 1 619 ? 5.416 -62.791 31.031 1.00 25.41 619 ALA A C 1
ATOM 4857 O O . ALA A 1 619 ? 4.467 -63.109 31.738 1.00 25.41 619 ALA A O 1
ATOM 4858 N N . GLY A 1 620 ? 5.690 -63.444 29.878 1.00 23.12 620 GLY A N 1
ATOM 4859 C CA . GLY A 1 620 ? 4.928 -64.662 29.517 1.00 23.12 620 GLY A CA 1
ATOM 4860 C C . GLY A 1 620 ? 4.944 -65.306 28.110 1.00 23.12 620 GLY A C 1
ATOM 4861 O O . GLY A 1 620 ? 4.243 -66.289 27.963 1.00 23.12 620 GLY A O 1
ATOM 4862 N N . VAL A 1 621 ? 5.708 -64.838 27.109 1.00 24.19 621 VAL A N 1
ATOM 4863 C CA . VAL A 1 621 ? 6.228 -65.630 25.946 1.00 24.19 621 VAL A CA 1
ATOM 4864 C C . VAL A 1 621 ? 5.269 -66.477 25.033 1.00 24.19 621 VAL A C 1
ATOM 4866 O O . VAL A 1 621 ? 4.758 -67.519 25.420 1.00 24.19 621 VAL A O 1
ATOM 4869 N N . ASN A 1 622 ? 5.293 -66.139 23.724 1.00 23.20 622 ASN A N 1
ATOM 4870 C CA . ASN A 1 622 ? 5.201 -66.988 22.498 1.00 23.20 622 ASN A CA 1
ATOM 4871 C C . ASN A 1 622 ? 3.921 -67.215 21.631 1.00 23.20 622 ASN A C 1
ATOM 4873 O O . ASN A 1 622 ? 2.890 -67.703 22.069 1.00 23.20 622 ASN A O 1
ATOM 4877 N N . PHE A 1 623 ? 4.191 -67.071 20.313 1.00 23.25 623 PHE A N 1
ATOM 4878 C CA . PHE A 1 623 ? 3.701 -67.799 19.115 1.00 23.25 623 PHE A CA 1
ATOM 4879 C C . PHE A 1 623 ? 2.373 -67.454 18.386 1.00 23.25 623 PHE A C 1
ATOM 4881 O O . PHE A 1 623 ? 1.296 -67.896 18.761 1.00 23.25 623 PHE A O 1
ATOM 4888 N N . LEU A 1 624 ? 2.512 -66.833 17.195 1.00 23.42 624 LEU A N 1
ATOM 4889 C CA . LEU A 1 624 ? 2.285 -67.423 15.845 1.00 23.42 624 LEU A CA 1
ATOM 4890 C C . LEU A 1 624 ? 1.589 -66.476 14.829 1.00 23.42 624 LEU A C 1
ATOM 4892 O O . LEU A 1 624 ? 0.537 -65.900 15.078 1.00 23.42 624 LEU A O 1
ATOM 4896 N N . LEU A 1 625 ? 2.179 -66.385 13.629 1.00 24.34 625 LEU A N 1
ATOM 4897 C CA . LEU A 1 625 ? 1.621 -65.775 12.410 1.00 24.34 625 LEU A CA 1
ATOM 4898 C C . LEU A 1 625 ? 0.415 -66.545 11.838 1.00 24.34 625 LEU A C 1
ATOM 4900 O O . LEU A 1 625 ? 0.563 -67.737 11.587 1.00 24.34 625 LEU A O 1
ATOM 4904 N N . ILE A 1 626 ? -0.640 -65.847 11.387 1.00 24.16 626 ILE A N 1
ATOM 4905 C CA . ILE A 1 626 ? -1.400 -66.217 10.166 1.00 24.16 626 ILE A CA 1
ATOM 4906 C C . ILE A 1 626 ? -1.685 -64.958 9.312 1.00 24.16 626 ILE A C 1
ATOM 4908 O O . ILE A 1 626 ? -1.787 -63.843 9.817 1.00 24.16 626 ILE A O 1
ATOM 4912 N N . ARG A 1 627 ? -1.727 -65.147 7.986 1.00 21.75 627 ARG A N 1
ATOM 4913 C CA . ARG A 1 627 ? -1.723 -64.141 6.906 1.00 21.75 627 ARG A CA 1
ATOM 4914 C C . ARG A 1 627 ? -3.093 -63.998 6.199 1.00 21.75 627 ARG A C 1
ATOM 4916 O O . ARG A 1 627 ? -3.743 -65.002 5.959 1.00 21.75 627 ARG A O 1
ATOM 4923 N N . LEU A 1 628 ? -3.345 -62.784 5.680 1.00 22.28 628 LEU A N 1
ATOM 4924 C CA . LEU A 1 628 ? -3.985 -62.434 4.381 1.00 22.28 628 LEU A CA 1
ATOM 4925 C C . LEU A 1 628 ? -5.494 -62.681 4.083 1.00 22.28 628 LEU A C 1
ATOM 4927 O O . LEU A 1 628 ? -5.896 -63.810 3.851 1.00 22.28 628 LEU A O 1
ATOM 4931 N N . ASN A 1 629 ? -6.186 -61.559 3.775 1.00 21.34 629 ASN A N 1
ATOM 4932 C CA . ASN A 1 629 ? -7.140 -61.314 2.653 1.00 21.34 629 ASN A CA 1
ATOM 4933 C C . ASN A 1 629 ? -8.470 -62.120 2.523 1.00 21.34 629 ASN A C 1
ATOM 4935 O O . ASN A 1 629 ? -8.589 -63.220 3.043 1.00 21.34 629 ASN A O 1
ATOM 4939 N N . PRO A 1 630 ? -9.434 -61.675 1.675 1.00 35.31 630 PRO A N 1
ATOM 4940 C CA . PRO A 1 630 ? -9.993 -60.321 1.510 1.00 35.31 630 PRO A CA 1
ATOM 4941 C C . PRO A 1 630 ? -11.559 -60.326 1.489 1.00 35.31 630 PRO A C 1
ATOM 4943 O O . PRO A 1 630 ? -12.199 -61.354 1.682 1.00 35.31 630 PRO A O 1
ATOM 4946 N N . SER A 1 631 ? -12.199 -59.177 1.220 1.00 29.11 631 SER A N 1
ATOM 4947 C CA . SER A 1 631 ? -13.673 -59.000 1.122 1.00 29.11 631 SER A CA 1
ATOM 4948 C C . SER A 1 631 ? -14.394 -59.937 0.130 1.00 29.11 631 SER A C 1
ATOM 4950 O O . SER A 1 631 ? -13.795 -60.266 -0.899 1.00 29.11 631 SER A O 1
ATOM 4952 N N . PRO A 1 632 ? -15.718 -60.184 0.286 1.00 29.95 632 PRO A N 1
ATOM 4953 C CA . PRO A 1 632 ? -16.637 -59.617 -0.728 1.00 29.95 632 PRO A CA 1
ATOM 4954 C C . PRO A 1 632 ? -18.106 -59.288 -0.320 1.00 29.95 632 PRO A C 1
ATOM 4956 O O . PRO A 1 632 ? -18.765 -60.044 0.380 1.00 29.95 632 PRO A O 1
ATOM 4959 N N . ARG A 1 633 ? -18.645 -58.258 -1.005 1.00 22.30 633 ARG A N 1
ATOM 4960 C CA . ARG A 1 633 ? -20.024 -58.091 -1.559 1.00 22.30 633 ARG A CA 1
ATOM 4961 C C . ARG A 1 633 ? -21.267 -57.881 -0.661 1.00 22.30 633 ARG A C 1
ATOM 4963 O O . ARG A 1 633 ? -21.548 -58.595 0.288 1.00 22.30 633 ARG A O 1
ATOM 4970 N N . MET A 1 634 ? -22.099 -56.939 -1.129 1.00 26.44 634 MET A N 1
ATOM 4971 C CA . MET A 1 634 ? -23.497 -56.705 -0.729 1.00 26.44 634 MET A CA 1
ATOM 4972 C C . MET A 1 634 ? -24.441 -57.836 -1.172 1.00 26.44 634 MET A C 1
ATOM 4974 O O . MET A 1 634 ? -24.280 -58.376 -2.267 1.00 26.44 634 MET A O 1
ATOM 4978 N N . VAL A 1 635 ? -25.529 -58.045 -0.420 1.00 22.34 635 VAL A N 1
ATOM 4979 C CA . VAL A 1 635 ? -26.750 -58.741 -0.873 1.00 22.34 635 VAL A CA 1
ATOM 4980 C C . VAL A 1 635 ? -27.984 -57.916 -0.474 1.00 22.34 635 VAL A C 1
ATOM 4982 O O . VAL A 1 635 ? -28.038 -57.375 0.627 1.00 22.34 635 VAL A O 1
ATOM 4985 N N . LYS A 1 636 ? -28.973 -57.803 -1.374 1.00 27.75 636 LYS A N 1
ATOM 4986 C CA . LYS A 1 636 ? -30.291 -57.183 -1.129 1.00 27.75 636 LYS A CA 1
ATOM 4987 C 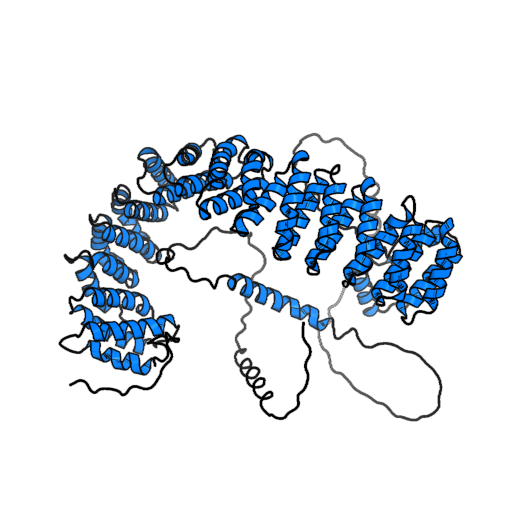C . LYS A 1 636 ? -31.374 -58.260 -1.000 1.00 27.75 636 LYS A C 1
ATOM 4989 O O . LYS A 1 636 ? -31.520 -59.040 -1.930 1.00 27.75 636 LYS A O 1
ATOM 4994 N N . PHE A 1 637 ? -32.204 -58.177 0.038 1.00 21.95 637 PHE A N 1
ATOM 4995 C CA . PHE A 1 637 ? -33.580 -58.702 0.142 1.00 21.95 637 PHE A CA 1
ATOM 4996 C C . PHE A 1 637 ? -34.298 -57.853 1.218 1.00 21.95 637 PHE A C 1
ATOM 4998 O O . PHE A 1 637 ? -33.624 -57.327 2.097 1.00 21.95 637 PHE A O 1
ATOM 5005 N N . GLY A 1 638 ? -35.613 -57.621 1.246 1.00 23.00 638 GLY A N 1
ATOM 5006 C CA . GLY A 1 638 ? -36.713 -57.971 0.341 1.00 23.00 638 GLY A CA 1
ATOM 5007 C C . GLY A 1 638 ? -38.046 -57.774 1.094 1.00 23.00 638 GLY A C 1
ATOM 5008 O O . GLY A 1 638 ? -38.239 -58.393 2.132 1.00 23.00 638 GLY A O 1
ATOM 5009 N N . PHE A 1 639 ? -38.945 -56.900 0.625 1.00 22.52 639 PHE A N 1
ATOM 5010 C CA . PHE A 1 639 ? -40.247 -56.639 1.274 1.00 22.52 639 PHE A CA 1
ATOM 5011 C C . PHE A 1 639 ? -41.344 -57.602 0.789 1.00 22.52 639 PHE A C 1
ATOM 5013 O O . PHE A 1 639 ? -41.408 -57.888 -0.407 1.00 22.52 639 PHE A O 1
ATOM 5020 N N . PRO A 1 640 ? -42.316 -57.923 1.658 1.00 25.30 640 PRO A N 1
ATOM 5021 C CA . PRO A 1 640 ? -43.716 -58.055 1.258 1.00 25.30 640 PRO A CA 1
ATOM 5022 C C . PRO A 1 640 ? -44.646 -57.084 2.019 1.00 25.30 640 PRO A C 1
ATOM 5024 O O . PRO A 1 640 ? -44.321 -56.587 3.095 1.00 25.30 640 PRO A O 1
ATOM 5027 N N . ARG A 1 641 ? -45.814 -56.793 1.427 1.00 25.72 641 ARG A N 1
ATOM 5028 C CA . ARG A 1 641 ? -46.849 -55.879 1.950 1.00 25.72 641 ARG A CA 1
ATOM 5029 C C . ARG A 1 641 ? -48.071 -56.648 2.460 1.00 25.72 641 ARG A C 1
ATOM 5031 O O . ARG A 1 641 ? -48.572 -57.484 1.718 1.00 25.72 641 ARG A O 1
ATOM 5038 N N . THR A 1 642 ? -48.658 -56.201 3.570 1.00 24.41 642 THR A N 1
ATOM 5039 C CA . THR A 1 642 ? -50.113 -56.209 3.842 1.00 24.41 642 THR A CA 1
ATOM 5040 C C . THR A 1 642 ? -50.449 -55.055 4.803 1.00 24.41 642 THR A C 1
ATOM 5042 O O . THR A 1 642 ? -49.633 -54.688 5.642 1.00 24.41 642 THR A O 1
ATOM 5045 N N . GLY A 1 643 ? -51.631 -54.448 4.668 1.00 24.05 643 GLY A N 1
ATOM 5046 C CA . GLY A 1 643 ? -52.220 -53.508 5.644 1.00 24.05 643 GLY A CA 1
ATOM 5047 C C . GLY A 1 643 ? -53.690 -53.890 5.888 1.00 24.05 643 GLY A C 1
ATOM 5048 O O . GLY A 1 643 ? -54.047 -55.006 5.504 1.00 24.05 643 GLY A O 1
ATOM 5049 N N . PRO A 1 644 ? -54.579 -53.005 6.392 1.00 34.66 644 PRO A N 1
ATOM 5050 C CA . PRO A 1 644 ? -54.350 -51.655 6.935 1.00 34.66 644 PRO A CA 1
ATOM 5051 C C . PRO A 1 644 ? -55.068 -51.371 8.287 1.00 34.66 644 PRO A C 1
ATOM 5053 O O . PRO A 1 644 ? -56.133 -51.920 8.553 1.00 34.66 644 PRO A O 1
ATOM 5056 N N . SER A 1 645 ? -54.586 -50.411 9.087 1.00 22.08 645 SER A N 1
ATOM 5057 C CA . SER A 1 645 ? -55.421 -49.665 10.059 1.00 22.08 645 SER A CA 1
ATOM 5058 C C . SER A 1 645 ? -54.729 -48.385 10.561 1.00 22.08 645 SER A C 1
ATOM 5060 O O . SER A 1 645 ? -53.528 -48.194 10.381 1.00 22.08 645 SER A O 1
ATOM 5062 N N . GLN A 1 646 ? -55.525 -47.454 11.096 1.00 24.20 646 GLN A N 1
ATOM 5063 C CA . GLN A 1 646 ? -55.151 -46.068 11.412 1.00 24.20 646 GLN A CA 1
ATOM 5064 C C . GLN A 1 646 ? -54.414 -45.915 12.757 1.00 24.20 646 GLN A C 1
ATOM 5066 O O . GLN A 1 646 ? -54.669 -46.676 13.684 1.00 24.20 646 GLN A O 1
ATOM 5071 N N . GLY A 1 647 ? -53.650 -44.821 12.908 1.00 22.70 647 GLY A N 1
ATOM 5072 C CA . GLY A 1 647 ? -53.496 -44.149 14.209 1.00 22.70 647 GLY A CA 1
ATOM 5073 C C . GLY A 1 647 ? -52.072 -43.812 14.669 1.00 22.70 647 GLY A C 1
ATOM 5074 O O . GLY A 1 647 ? -51.413 -44.650 15.262 1.00 22.70 647 GLY A O 1
ATOM 5075 N N . CYS A 1 648 ? -51.701 -42.529 14.533 1.00 21.52 648 CYS A N 1
ATOM 5076 C CA . CYS A 1 648 ? -50.739 -41.783 15.369 1.00 21.52 648 CYS A CA 1
ATOM 5077 C C . CYS A 1 648 ? -49.256 -42.245 15.435 1.00 21.52 648 CYS A C 1
ATOM 5079 O O . CYS A 1 648 ? -48.945 -43.365 15.818 1.00 21.52 648 CYS A O 1
ATOM 5081 N N . GLY A 1 649 ? -48.300 -41.328 15.206 1.00 21.39 649 GLY A N 1
ATOM 5082 C CA . GLY A 1 649 ? -46.890 -41.575 15.560 1.00 21.39 649 GLY A CA 1
ATOM 5083 C C . GLY A 1 649 ? -45.837 -40.742 14.817 1.00 21.39 649 GLY A C 1
ATOM 5084 O O . GLY A 1 649 ? -45.655 -40.876 13.615 1.00 21.39 649 GLY A O 1
ATOM 5085 N N . ARG A 1 650 ? -45.099 -39.921 15.574 1.00 22.72 650 ARG A N 1
ATOM 5086 C CA . ARG A 1 650 ? -43.911 -39.126 15.188 1.00 22.72 650 ARG A CA 1
ATOM 5087 C C . ARG A 1 650 ? -42.851 -39.918 14.385 1.00 22.72 650 ARG A C 1
ATOM 5089 O O . ARG A 1 650 ? -42.574 -41.054 14.762 1.00 22.72 650 ARG A O 1
ATOM 5096 N N . LYS A 1 651 ? -42.107 -39.253 13.475 1.00 22.86 651 LYS A N 1
ATOM 5097 C CA . LYS A 1 651 ? -40.645 -38.975 13.624 1.00 22.86 651 LYS A CA 1
ATOM 5098 C C . LYS A 1 651 ? -39.970 -38.258 12.425 1.00 22.86 651 LYS A C 1
ATOM 5100 O O . LYS A 1 651 ? -40.120 -38.658 11.281 1.00 22.86 651 LYS A O 1
ATOM 5105 N N . HIS A 1 652 ? -39.166 -37.253 12.785 1.00 25.19 652 HIS A N 1
ATOM 5106 C CA . HIS A 1 652 ? -37.896 -36.741 12.227 1.00 25.19 652 HIS A CA 1
ATOM 5107 C C . HIS A 1 652 ? -37.506 -36.837 10.735 1.00 25.19 652 HIS A C 1
ATOM 5109 O O . HIS A 1 652 ? -37.244 -37.902 10.189 1.00 25.19 652 HIS A O 1
ATOM 5115 N N . SER A 1 653 ? -37.235 -35.644 10.189 1.00 23.94 653 SER A N 1
ATOM 5116 C CA . SER A 1 653 ? -35.914 -35.165 9.730 1.00 23.94 653 SER A CA 1
ATOM 5117 C C . SER A 1 653 ? -34.959 -36.128 9.007 1.00 23.94 653 SER A C 1
ATOM 5119 O O . SER A 1 653 ? -34.311 -36.969 9.624 1.00 23.94 653 SER A O 1
ATOM 5121 N N . CYS A 1 654 ? -34.698 -35.836 7.728 1.00 24.53 654 CYS A N 1
ATOM 5122 C CA . CYS A 1 654 ? -33.535 -36.332 6.987 1.00 24.53 654 CYS A CA 1
ATOM 5123 C C . CYS A 1 654 ? -32.938 -35.211 6.106 1.00 24.53 654 CYS A C 1
ATOM 5125 O O . CYS A 1 654 ? -32.952 -35.294 4.880 1.00 24.53 654 CYS A O 1
ATOM 5127 N N . SER A 1 655 ? -32.436 -34.143 6.745 1.00 27.33 655 SER A N 1
ATOM 5128 C CA . SER A 1 655 ? -32.088 -32.873 6.070 1.00 27.33 655 SER A CA 1
ATOM 5129 C C . SER A 1 655 ? -30.777 -32.222 6.552 1.00 27.33 655 SER A C 1
ATOM 5131 O O . SER A 1 655 ? -30.705 -31.002 6.639 1.00 27.33 655 SER A O 1
ATOM 5133 N N . VAL A 1 656 ? -29.738 -33.002 6.892 1.00 28.31 656 VAL A N 1
ATOM 5134 C CA . VAL A 1 656 ? -28.429 -32.444 7.332 1.00 28.31 656 VAL A CA 1
ATOM 5135 C C . VAL A 1 656 ? -27.220 -33.016 6.567 1.00 28.31 656 VAL A C 1
ATOM 5137 O O . VAL A 1 656 ? -26.216 -32.327 6.400 1.00 28.31 656 VAL A O 1
ATOM 5140 N N . LEU A 1 657 ? -27.308 -34.228 6.001 1.00 27.70 657 LEU A N 1
ATOM 5141 C CA . LEU A 1 657 ? -26.156 -34.871 5.341 1.00 27.70 657 LEU A CA 1
ATOM 5142 C C . LEU A 1 657 ? -25.783 -34.301 3.954 1.00 27.70 657 LEU A C 1
ATOM 5144 O O . LEU A 1 657 ? -24.718 -34.621 3.432 1.00 27.70 657 LEU A O 1
ATOM 5148 N N . SER A 1 658 ? -26.626 -33.459 3.348 1.00 25.80 658 SER A N 1
ATOM 5149 C CA . SER A 1 658 ? -26.384 -32.861 2.023 1.00 25.80 658 SER A CA 1
ATOM 5150 C C . SER A 1 658 ? -25.569 -31.560 2.055 1.00 25.80 658 SER A C 1
ATOM 5152 O O . SER A 1 658 ? -24.980 -31.197 1.040 1.00 25.80 658 SER A O 1
ATOM 5154 N N . LEU A 1 659 ? -25.495 -30.870 3.199 1.00 29.14 659 LEU A N 1
ATOM 5155 C CA . LEU A 1 659 ? -24.811 -29.572 3.327 1.00 29.14 659 LEU A CA 1
ATOM 5156 C C . LEU A 1 659 ? -23.312 -29.698 3.649 1.00 29.14 659 LEU A C 1
ATOM 5158 O O . LEU A 1 659 ? -22.513 -28.868 3.213 1.00 29.14 659 LEU A O 1
ATOM 5162 N N . PHE A 1 660 ? -22.892 -30.759 4.344 1.00 25.94 660 PHE A N 1
ATOM 5163 C CA . PHE A 1 660 ? -21.491 -30.917 4.762 1.00 25.94 660 PHE A CA 1
ATOM 5164 C C . PHE A 1 660 ? -20.534 -31.327 3.627 1.00 25.94 660 PHE A C 1
ATOM 5166 O O . PHE A 1 660 ? -19.378 -30.906 3.610 1.00 25.94 660 PHE A O 1
ATOM 5173 N N . LEU A 1 661 ? -21.018 -32.075 2.628 1.00 27.27 661 LEU A N 1
ATOM 5174 C CA . LEU A 1 661 ? -20.218 -32.466 1.456 1.00 27.27 661 LEU A CA 1
ATOM 5175 C C . LEU A 1 661 ? -19.932 -31.303 0.485 1.00 27.27 661 LEU A C 1
ATOM 5177 O O . LEU A 1 661 ? -19.022 -31.410 -0.336 1.00 27.27 661 LEU A O 1
ATOM 5181 N N . TRP A 1 662 ? -20.648 -30.179 0.600 1.00 26.27 662 TRP A N 1
ATOM 5182 C CA . TRP A 1 662 ? -20.357 -28.950 -0.152 1.00 26.27 662 TRP A CA 1
ATOM 5183 C C . TRP A 1 662 ? -19.266 -28.088 0.508 1.00 26.27 662 TRP A C 1
ATOM 5185 O O . TRP A 1 662 ? -18.454 -27.479 -0.189 1.00 26.27 662 TRP A O 1
ATOM 5195 N N . SER A 1 663 ? -19.190 -28.093 1.844 1.00 29.08 663 SER A N 1
ATOM 5196 C CA . SER A 1 663 ? -18.225 -27.300 2.625 1.00 29.08 663 SER A CA 1
ATOM 5197 C C . SER A 1 663 ? -16.761 -27.667 2.323 1.00 29.08 663 SER A C 1
ATOM 5199 O O . SER A 1 663 ? -15.927 -26.800 2.052 1.00 29.08 663 SER A O 1
ATOM 5201 N N . LEU A 1 664 ? -16.450 -28.968 2.279 1.00 29.47 664 LEU A N 1
ATOM 5202 C CA . LEU A 1 664 ? -15.075 -29.465 2.119 1.00 29.47 664 LEU A CA 1
ATOM 5203 C C . LEU A 1 664 ? -14.503 -29.327 0.696 1.00 29.47 664 LEU A C 1
ATOM 5205 O O . LEU A 1 664 ? -13.285 -29.248 0.541 1.00 29.47 664 LEU A O 1
ATOM 5209 N N . PHE A 1 665 ? -15.345 -29.243 -0.341 1.00 28.09 665 PHE A N 1
ATOM 5210 C CA . PHE A 1 665 ? -14.883 -28.957 -1.708 1.00 28.09 665 PHE A CA 1
ATOM 5211 C C . PHE A 1 665 ? -14.729 -27.452 -1.987 1.00 28.09 665 PHE A C 1
ATOM 5213 O O . PHE A 1 665 ? -13.845 -27.066 -2.756 1.00 28.09 665 PHE A O 1
ATOM 5220 N N . GLY A 1 666 ? -15.512 -26.588 -1.326 1.00 30.58 666 GLY A N 1
ATOM 5221 C CA . GLY A 1 666 ? -15.450 -25.132 -1.518 1.00 30.58 666 GLY A CA 1
ATOM 5222 C C . GLY A 1 666 ? -14.097 -24.504 -1.154 1.00 30.58 666 GLY A C 1
ATOM 5223 O O . GLY A 1 666 ? -13.631 -23.591 -1.841 1.00 30.58 666 GLY A O 1
ATOM 5224 N N . PHE A 1 667 ? -13.413 -25.032 -0.133 1.00 28.50 667 PHE A N 1
ATOM 5225 C CA . PHE A 1 667 ? -12.152 -24.467 0.368 1.00 28.50 667 PHE A CA 1
ATOM 5226 C C . PHE A 1 667 ? -10.979 -24.533 -0.627 1.00 28.50 667 PHE A C 1
ATOM 5228 O O . PHE A 1 667 ? -10.117 -23.653 -0.613 1.00 28.50 667 PHE A O 1
ATOM 5235 N N . ARG A 1 668 ? -10.945 -25.525 -1.532 1.00 28.25 668 ARG A N 1
ATOM 5236 C CA . ARG A 1 668 ? -9.900 -25.607 -2.572 1.00 28.25 668 ARG A CA 1
ATOM 5237 C C . ARG A 1 668 ? -10.131 -24.616 -3.714 1.00 28.25 668 ARG A C 1
ATOM 5239 O O . ARG A 1 668 ? -9.174 -24.001 -4.177 1.00 28.25 668 ARG A O 1
ATOM 5246 N N . SER A 1 669 ? -11.380 -24.410 -4.132 1.00 31.53 669 SER A N 1
ATOM 5247 C CA . SER A 1 669 ? -11.707 -23.437 -5.184 1.00 31.53 669 SER A CA 1
ATOM 5248 C C . SER A 1 669 ? -11.531 -21.989 -4.724 1.00 31.53 669 SER A C 1
ATOM 5250 O O . SER A 1 669 ? -11.064 -21.167 -5.510 1.00 31.53 669 SER A O 1
ATOM 5252 N N . LEU A 1 670 ? -11.825 -21.675 -3.457 1.00 31.22 670 LEU A N 1
ATOM 5253 C CA . LEU A 1 670 ? -11.633 -20.330 -2.901 1.00 31.22 670 LEU A CA 1
ATOM 5254 C C . LEU A 1 670 ? -10.160 -19.903 -2.875 1.00 31.22 670 LEU A C 1
ATOM 5256 O O . LEU A 1 670 ? -9.859 -18.779 -3.264 1.00 31.22 670 LEU A O 1
ATOM 5260 N N . PHE A 1 671 ? -9.230 -20.794 -2.515 1.00 30.09 671 PHE A N 1
ATOM 5261 C CA . PHE A 1 671 ? -7.795 -20.469 -2.521 1.00 30.09 671 PHE A CA 1
ATOM 5262 C C . PHE A 1 671 ? -7.265 -20.179 -3.938 1.00 30.09 671 PHE A C 1
ATOM 5264 O O . PHE A 1 671 ? -6.384 -19.340 -4.124 1.00 30.09 671 PHE A O 1
ATOM 5271 N N . GLN A 1 672 ? -7.838 -20.831 -4.954 1.00 28.80 672 GLN A N 1
ATOM 5272 C CA . GLN A 1 672 ? -7.445 -20.665 -6.354 1.00 28.80 672 GLN A CA 1
ATOM 5273 C C . GLN A 1 672 ? -8.095 -19.427 -7.002 1.00 28.80 672 GLN A C 1
ATOM 5275 O O . GLN A 1 672 ? -7.440 -18.722 -7.767 1.00 28.80 672 GLN A O 1
ATOM 5280 N N . LEU A 1 673 ? -9.334 -19.092 -6.619 1.00 30.03 673 LEU A N 1
ATOM 5281 C CA . LEU A 1 673 ? -9.992 -17.825 -6.966 1.00 30.03 673 LEU A CA 1
ATOM 5282 C C . LEU A 1 673 ? -9.308 -16.616 -6.315 1.00 30.03 673 LEU A C 1
ATOM 5284 O O . LEU A 1 673 ? -9.107 -15.610 -6.992 1.00 30.03 673 LEU A O 1
ATOM 5288 N N . LEU A 1 674 ? -8.883 -16.718 -5.050 1.00 30.73 674 LEU A N 1
ATOM 5289 C CA . LEU A 1 674 ? -8.157 -15.643 -4.363 1.00 30.73 674 LEU A CA 1
ATOM 5290 C C . LEU A 1 674 ? -6.810 -15.347 -5.046 1.00 30.73 674 LEU A C 1
ATOM 5292 O O . LEU A 1 674 ? -6.443 -14.184 -5.212 1.00 30.73 674 LEU A O 1
ATOM 5296 N N . LEU A 1 675 ? -6.108 -16.386 -5.517 1.00 29.27 675 LEU A N 1
ATOM 5297 C CA . LEU A 1 675 ? -4.859 -16.240 -6.270 1.00 29.27 675 LEU A CA 1
ATOM 5298 C C . LEU A 1 675 ? -5.070 -15.541 -7.628 1.00 29.27 675 LEU A C 1
ATOM 5300 O O . LEU A 1 675 ? -4.241 -14.728 -8.034 1.00 29.27 675 LEU A O 1
ATOM 5304 N N . CYS A 1 676 ? -6.190 -15.808 -8.307 1.00 29.02 676 CYS A N 1
ATOM 5305 C CA . CYS A 1 676 ? -6.570 -15.098 -9.532 1.00 29.02 676 CYS A CA 1
ATOM 5306 C C . CYS A 1 676 ? -7.006 -13.646 -9.270 1.00 29.02 676 CYS A C 1
ATOM 5308 O O . CYS A 1 676 ? -6.663 -12.765 -10.054 1.00 29.02 676 CYS A O 1
ATOM 5310 N N . PHE A 1 677 ? -7.715 -13.367 -8.171 1.00 29.78 677 PHE A N 1
ATOM 5311 C CA . PHE A 1 677 ? -8.206 -12.018 -7.860 1.00 29.78 677 PHE A CA 1
ATOM 5312 C C . PHE A 1 677 ? -7.072 -11.062 -7.448 1.00 29.78 677 PHE A C 1
ATOM 5314 O O . PHE A 1 677 ? -7.035 -9.914 -7.891 1.00 29.78 677 PHE A O 1
ATOM 5321 N N . ILE A 1 678 ? -6.084 -11.556 -6.691 1.00 32.22 678 ILE A N 1
ATOM 5322 C CA . ILE A 1 678 ? -4.879 -10.793 -6.305 1.00 32.22 678 ILE A CA 1
ATOM 5323 C C . ILE A 1 678 ? -4.023 -10.406 -7.529 1.00 32.22 678 ILE A C 1
ATOM 5325 O O . ILE A 1 678 ? -3.327 -9.391 -7.495 1.00 32.22 678 ILE A O 1
ATOM 5329 N N . LEU A 1 679 ? -4.099 -11.167 -8.626 1.00 29.03 679 LEU A N 1
ATOM 5330 C CA . LEU A 1 679 ? -3.433 -10.853 -9.896 1.00 29.03 679 LEU A CA 1
ATOM 5331 C C . LEU A 1 679 ? -4.292 -10.003 -10.857 1.00 29.03 679 LEU A C 1
ATOM 5333 O O . LEU A 1 679 ? -3.758 -9.504 -11.845 1.00 29.03 679 LEU A O 1
ATOM 5337 N N . GLY A 1 680 ? -5.590 -9.823 -10.583 1.00 27.86 680 GLY A N 1
ATOM 5338 C CA . GLY A 1 680 ? -6.545 -9.152 -11.479 1.00 27.86 680 GLY A CA 1
ATOM 5339 C C . GLY A 1 680 ? -6.831 -7.673 -11.181 1.00 27.86 680 GLY A C 1
ATOM 5340 O O . GLY A 1 680 ? -7.329 -6.968 -12.053 1.00 27.86 680 GLY A O 1
ATOM 5341 N N . LEU A 1 681 ? -6.508 -7.171 -9.985 1.00 25.75 681 LEU A N 1
ATOM 5342 C CA . LEU A 1 681 ? -6.885 -5.819 -9.522 1.00 25.75 681 LEU A CA 1
ATOM 5343 C C . LEU A 1 681 ? -5.942 -4.677 -9.974 1.00 25.75 681 LEU A C 1
ATOM 5345 O O . LEU A 1 681 ? -5.787 -3.675 -9.277 1.00 25.75 681 LEU A O 1
ATOM 5349 N N . VAL A 1 682 ? -5.311 -4.796 -11.148 1.00 28.19 682 VAL A N 1
ATOM 5350 C CA . VAL A 1 682 ? -4.531 -3.705 -11.769 1.00 28.19 682 VAL A CA 1
ATOM 5351 C C . VAL A 1 682 ? -4.908 -3.566 -13.245 1.00 28.19 682 VAL A C 1
ATOM 5353 O O . VAL A 1 682 ? -4.205 -4.039 -14.135 1.00 28.19 682 VAL A O 1
ATOM 5356 N N . GLY A 1 683 ? -6.022 -2.884 -13.510 1.00 22.73 683 GLY A N 1
ATOM 5357 C CA . GLY A 1 683 ? -6.440 -2.524 -14.864 1.00 22.73 683 GLY A CA 1
ATOM 5358 C C . GLY A 1 683 ? -7.563 -1.490 -14.862 1.00 22.73 683 GLY A C 1
ATOM 5359 O O . GLY A 1 683 ? -8.600 -1.726 -14.254 1.00 22.73 683 GLY A O 1
ATOM 5360 N N . GLY A 1 684 ? -7.360 -0.363 -15.557 1.00 20.94 684 GLY A N 1
ATOM 5361 C CA . GLY A 1 684 ? -8.439 0.586 -15.869 1.00 20.94 684 GLY A CA 1
ATOM 5362 C C . GLY A 1 684 ? -8.291 2.022 -15.353 1.00 20.94 684 GLY A C 1
ATOM 5363 O O . GLY A 1 684 ? -9.169 2.504 -14.647 1.00 20.94 684 GLY A O 1
ATOM 5364 N N . SER A 1 685 ? -7.251 2.748 -15.772 1.00 21.69 685 SER A N 1
ATOM 5365 C CA . SER A 1 685 ? -7.404 4.175 -16.111 1.00 21.69 685 SER A CA 1
ATOM 5366 C C . SER A 1 685 ? -6.311 4.626 -17.082 1.00 21.69 685 SER A C 1
ATOM 5368 O O . SER A 1 685 ? -5.132 4.305 -16.924 1.00 21.69 685 SER A O 1
ATOM 5370 N N . GLU A 1 686 ? -6.717 5.327 -18.138 1.00 23.06 686 GLU A N 1
ATOM 5371 C CA . GLU A 1 686 ? -5.820 5.804 -19.189 1.00 23.06 686 GLU A CA 1
ATOM 5372 C C . GLU A 1 686 ? -5.039 7.032 -18.708 1.00 23.06 686 GLU A C 1
ATOM 5374 O O . GLU A 1 686 ? -5.619 7.993 -18.205 1.00 23.06 686 GLU A O 1
ATOM 5379 N N . CYS A 1 687 ? -3.715 7.033 -18.885 1.00 21.03 687 CYS A N 1
ATOM 5380 C CA . CYS A 1 687 ? -2.919 8.249 -18.735 1.00 21.03 687 CYS A CA 1
ATOM 5381 C C . CYS A 1 687 ? -1.674 8.209 -19.632 1.00 21.03 687 CYS A C 1
ATOM 5383 O O . CYS A 1 687 ? -0.802 7.345 -19.507 1.00 21.03 687 CYS A O 1
ATOM 5385 N N . SER A 1 688 ? -1.606 9.158 -20.564 1.00 23.16 688 SER A N 1
ATOM 5386 C CA . SER A 1 688 ? -0.708 9.165 -21.724 1.00 23.16 688 SER A CA 1
ATOM 5387 C C . SER A 1 688 ? 0.739 9.572 -21.396 1.00 23.16 688 SER A C 1
ATOM 5389 O O . SER A 1 688 ? 1.242 10.557 -21.935 1.00 23.16 688 SER A O 1
ATOM 5391 N N . ALA A 1 689 ? 1.426 8.839 -20.510 1.00 25.25 689 ALA A N 1
ATOM 5392 C CA . ALA A 1 689 ? 2.817 9.136 -20.129 1.00 25.25 689 ALA A CA 1
ATOM 5393 C C . ALA A 1 689 ? 3.643 7.929 -19.613 1.00 25.25 689 ALA A C 1
ATOM 5395 O O . ALA A 1 689 ? 4.463 8.081 -18.706 1.00 25.25 689 ALA A O 1
ATOM 5396 N N . CYS A 1 690 ? 3.494 6.728 -20.188 1.00 21.92 690 CYS A N 1
ATOM 5397 C CA . CYS A 1 690 ? 4.261 5.544 -19.763 1.00 21.92 690 CYS A CA 1
ATOM 5398 C C . CYS A 1 690 ? 4.995 4.832 -20.910 1.00 21.92 690 CYS A C 1
ATOM 5400 O O . CYS A 1 690 ? 4.446 3.949 -21.554 1.00 21.92 690 CYS A O 1
ATOM 5402 N N . HIS A 1 691 ? 6.286 5.142 -21.095 1.00 24.02 691 HIS A N 1
ATOM 5403 C CA . HIS A 1 691 ? 7.186 4.340 -21.945 1.00 24.02 691 HIS A CA 1
ATOM 5404 C C . HIS A 1 691 ? 8.566 4.034 -21.318 1.00 24.02 691 HIS A C 1
ATOM 5406 O O . HIS A 1 691 ? 9.478 3.592 -22.011 1.00 24.02 691 HIS A O 1
ATOM 5412 N N . TRP A 1 692 ? 8.719 4.245 -20.001 1.00 25.58 692 TRP A N 1
ATOM 5413 C CA . TRP A 1 692 ? 9.994 4.118 -19.267 1.00 25.58 692 TRP A CA 1
ATOM 5414 C C . TRP A 1 692 ? 9.938 3.198 -18.026 1.00 25.58 692 TRP A C 1
ATOM 5416 O O . TRP A 1 692 ? 10.798 3.284 -17.156 1.00 25.58 692 TRP A O 1
ATOM 5426 N N . TRP A 1 693 ? 8.948 2.300 -17.933 1.00 21.88 693 TRP A N 1
ATOM 5427 C CA . TRP A 1 693 ? 8.752 1.393 -16.781 1.00 21.88 693 TRP A CA 1
ATOM 5428 C C . TRP A 1 693 ? 8.677 -0.101 -17.165 1.00 21.88 693 TRP A C 1
ATOM 5430 O O . TRP A 1 693 ? 7.843 -0.853 -16.675 1.00 21.88 693 TRP A O 1
ATOM 5440 N N . GLN A 1 694 ? 9.595 -0.553 -18.027 1.00 24.45 694 GLN A N 1
ATOM 5441 C CA . GLN A 1 694 ? 9.843 -1.983 -18.287 1.00 24.45 694 GLN A CA 1
ATOM 5442 C C . GLN A 1 694 ? 11.329 -2.354 -18.142 1.00 24.45 694 GLN A C 1
ATOM 5444 O O . GLN A 1 694 ? 11.927 -2.991 -19.006 1.00 24.45 694 GLN A O 1
ATOM 5449 N N . ILE A 1 695 ? 11.943 -1.971 -17.019 1.00 25.08 695 ILE A N 1
ATOM 5450 C CA . ILE A 1 695 ? 13.231 -2.524 -16.583 1.00 25.08 695 ILE A CA 1
ATOM 5451 C C . ILE A 1 695 ? 13.128 -2.847 -15.085 1.00 25.08 695 ILE A C 1
ATOM 5453 O O . ILE A 1 695 ? 12.709 -1.999 -14.302 1.00 25.08 695 ILE A O 1
ATOM 5457 N N . TRP A 1 696 ? 13.581 -4.055 -14.717 1.00 25.34 696 TRP A N 1
ATOM 5458 C CA . TRP A 1 696 ? 13.777 -4.591 -13.353 1.00 25.34 696 TRP A CA 1
ATOM 5459 C C . TRP A 1 696 ? 12.576 -5.280 -12.647 1.00 25.34 696 TRP A C 1
ATOM 5461 O O . TRP A 1 696 ? 11.609 -4.620 -12.271 1.00 25.34 696 TRP A O 1
ATOM 5471 N N . PRO A 1 697 ? 12.658 -6.597 -12.346 1.00 28.22 697 PRO A N 1
ATOM 5472 C CA . PRO A 1 697 ? 11.715 -7.288 -11.462 1.00 28.22 697 PRO A CA 1
ATOM 5473 C C . PRO A 1 697 ? 12.074 -7.094 -9.981 1.00 28.22 697 PRO A C 1
ATOM 5475 O O . PRO A 1 697 ? 13.233 -7.255 -9.591 1.00 28.22 697 PRO A O 1
ATOM 5478 N N . ARG A 1 698 ? 11.079 -6.840 -9.122 1.00 22.20 698 ARG A N 1
ATOM 5479 C CA . ARG A 1 698 ? 11.255 -6.938 -7.663 1.00 22.20 698 ARG A CA 1
ATOM 5480 C C . ARG A 1 698 ? 11.614 -8.376 -7.276 1.00 22.20 698 ARG A C 1
ATOM 5482 O O . ARG A 1 698 ? 10.790 -9.269 -7.431 1.00 22.20 698 ARG A O 1
ATOM 5489 N N . LEU A 1 699 ? 12.798 -8.569 -6.703 1.00 23.05 699 LEU A N 1
ATOM 5490 C CA . LEU A 1 699 ? 13.186 -9.795 -6.009 1.00 23.05 699 LEU A CA 1
ATOM 5491 C C . LEU A 1 699 ? 13.809 -9.432 -4.660 1.00 23.05 699 LEU A C 1
ATOM 5493 O O . LEU A 1 699 ? 14.875 -8.823 -4.609 1.00 23.05 699 LEU A O 1
ATOM 5497 N N . SER A 1 700 ? 13.138 -9.854 -3.592 1.00 21.47 700 SER A N 1
ATOM 5498 C CA . SER A 1 700 ? 13.674 -9.977 -2.235 1.00 21.47 700 SER A CA 1
ATOM 5499 C C . SER A 1 700 ? 13.143 -11.305 -1.686 1.00 21.47 700 SER A C 1
ATOM 5501 O O . SER A 1 700 ? 11.932 -11.524 -1.779 1.00 21.47 700 SER A O 1
ATOM 5503 N N . PRO A 1 701 ? 13.995 -12.214 -1.187 1.00 27.05 701 PRO A N 1
ATOM 5504 C CA . PRO A 1 701 ? 13.564 -13.564 -0.847 1.00 27.05 701 PRO A CA 1
ATOM 5505 C C . PRO A 1 701 ? 12.846 -13.599 0.504 1.00 27.05 701 PRO A C 1
ATOM 5507 O O . PRO A 1 701 ? 13.355 -13.081 1.497 1.00 27.05 701 PRO A O 1
ATOM 5510 N N . TRP A 1 702 ? 11.703 -14.281 0.550 1.00 21.41 702 TRP A N 1
ATOM 5511 C CA . TRP A 1 702 ? 11.221 -14.892 1.786 1.00 21.41 702 TRP A CA 1
ATOM 5512 C C . TRP A 1 702 ? 11.867 -16.271 1.899 1.00 21.41 702 TRP A C 1
ATOM 5514 O O . TRP A 1 702 ? 11.740 -17.092 0.992 1.00 21.41 702 TRP A O 1
ATOM 5524 N N . VAL A 1 703 ? 12.591 -16.502 2.991 1.00 21.92 703 VAL A N 1
ATOM 5525 C CA . VAL A 1 703 ? 13.206 -17.794 3.303 1.00 21.92 703 VAL A CA 1
ATOM 5526 C C . VAL A 1 703 ? 12.254 -18.564 4.212 1.00 21.92 703 VAL A C 1
ATOM 5528 O O . VAL A 1 703 ? 11.997 -18.134 5.333 1.00 21.92 703 VAL A O 1
ATOM 5531 N N . CYS A 1 704 ? 11.770 -19.714 3.746 1.00 20.73 704 CYS A N 1
ATOM 5532 C CA . CYS A 1 704 ? 11.244 -20.771 4.611 1.00 20.73 704 CYS A CA 1
ATOM 5533 C C . CYS A 1 704 ? 12.286 -21.903 4.687 1.00 20.73 704 CYS A C 1
ATOM 5535 O O . CYS A 1 704 ? 12.929 -22.188 3.672 1.00 20.73 704 CYS A O 1
ATOM 5537 N N . PRO A 1 705 ? 12.493 -22.528 5.860 1.00 19.33 705 PRO A N 1
ATOM 5538 C CA . PRO A 1 705 ? 13.516 -23.556 6.040 1.00 19.33 705 PRO A CA 1
ATOM 5539 C C . PRO A 1 705 ? 13.126 -24.888 5.365 1.00 19.33 705 PRO A C 1
ATOM 5541 O O . PRO A 1 705 ? 11.935 -25.183 5.240 1.00 19.33 705 PRO A O 1
ATOM 5544 N N . PRO A 1 706 ? 14.102 -25.709 4.933 1.00 23.08 706 PRO A N 1
ATOM 5545 C CA . PRO A 1 706 ? 13.836 -26.962 4.234 1.00 23.08 706 PRO A CA 1
ATOM 5546 C C . PRO A 1 706 ? 13.733 -28.172 5.176 1.00 23.08 706 PRO A C 1
ATOM 5548 O O . PRO A 1 706 ? 14.474 -28.272 6.150 1.00 23.08 706 PRO A O 1
ATOM 5551 N N . GLY A 1 707 ? 12.921 -29.159 4.779 1.00 21.81 707 GLY A N 1
ATOM 5552 C CA . GLY A 1 707 ? 13.142 -30.563 5.142 1.00 21.81 707 GLY A CA 1
ATOM 5553 C C . GLY A 1 707 ? 11.977 -31.290 5.811 1.00 21.81 707 GLY A C 1
ATOM 5554 O O . GLY A 1 707 ? 11.903 -31.325 7.032 1.00 21.81 707 GLY A O 1
ATOM 5555 N N . LEU A 1 708 ? 11.157 -31.983 5.007 1.00 21.09 708 LEU A N 1
ATOM 5556 C CA . LEU A 1 708 ? 10.720 -33.361 5.287 1.00 21.09 708 LEU A CA 1
ATOM 5557 C C . LEU A 1 708 ? 10.107 -34.020 4.030 1.00 21.09 708 LEU A C 1
ATOM 5559 O O . LEU A 1 708 ? 9.211 -33.468 3.401 1.00 21.09 708 LEU A O 1
ATOM 5563 N N . CYS A 1 709 ? 10.593 -35.232 3.737 1.00 21.69 709 CYS A N 1
ATOM 5564 C CA . CYS A 1 709 ? 10.044 -36.268 2.842 1.00 21.69 709 CYS A CA 1
ATOM 5565 C C . CYS A 1 709 ? 10.082 -36.082 1.304 1.00 21.69 709 CYS A C 1
ATOM 5567 O O . CYS A 1 709 ? 9.283 -35.380 0.690 1.00 21.69 709 CYS A O 1
ATOM 5569 N N . HIS A 1 710 ? 10.952 -36.885 0.675 1.00 19.72 710 HIS A N 1
ATOM 5570 C CA . HIS A 1 710 ? 10.888 -37.296 -0.733 1.00 19.72 710 HIS A CA 1
ATOM 5571 C C . HIS A 1 710 ? 9.729 -38.281 -0.991 1.00 19.72 710 HIS A C 1
ATOM 5573 O O . HIS A 1 710 ? 9.573 -39.225 -0.223 1.00 19.72 710 HIS A O 1
ATOM 5579 N N . HIS A 1 711 ? 9.024 -38.150 -2.121 1.00 20.95 711 HIS A N 1
ATOM 5580 C CA . HIS A 1 711 ? 8.943 -39.162 -3.202 1.00 20.95 711 HIS A CA 1
ATOM 5581 C C . HIS A 1 711 ? 8.058 -38.639 -4.361 1.00 20.95 711 HIS A C 1
ATOM 5583 O O . HIS A 1 711 ? 7.157 -37.835 -4.116 1.00 20.95 711 HIS A O 1
ATOM 5589 N N . PRO A 1 712 ? 8.296 -39.041 -5.627 1.00 21.33 712 PRO A N 1
ATOM 5590 C CA . PRO A 1 712 ? 7.538 -38.542 -6.771 1.00 21.33 712 PRO A CA 1
ATOM 5591 C C . PRO A 1 712 ? 6.273 -39.373 -7.023 1.00 21.33 712 PRO A C 1
ATOM 5593 O O . PRO A 1 712 ? 6.315 -40.602 -6.991 1.00 21.33 712 PRO A O 1
ATOM 5596 N N . VAL A 1 713 ? 5.171 -38.706 -7.371 1.00 20.89 713 VAL A N 1
ATOM 5597 C CA . VAL A 1 713 ? 3.995 -39.349 -7.976 1.00 20.89 713 VAL A CA 1
ATOM 5598 C C . VAL A 1 713 ? 3.829 -38.799 -9.387 1.00 20.89 713 VAL A C 1
ATOM 5600 O O . VAL A 1 713 ? 3.564 -37.614 -9.577 1.00 20.89 713 VAL A O 1
ATOM 5603 N N . VAL A 1 714 ? 4.009 -39.674 -10.375 1.00 21.38 714 VAL A N 1
ATOM 5604 C CA . VAL A 1 714 ? 3.704 -39.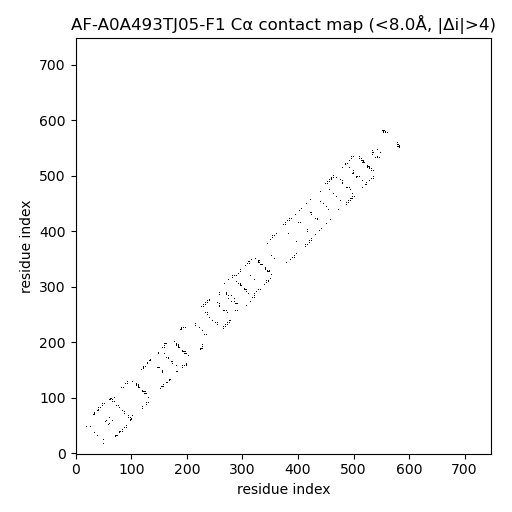400 -11.782 1.00 21.38 714 VAL A CA 1
ATOM 5605 C C . VAL A 1 714 ? 2.193 -39.509 -11.973 1.00 21.38 714 VAL A C 1
ATOM 5607 O O . VAL A 1 714 ? 1.605 -40.527 -11.614 1.00 21.38 714 VAL A O 1
ATOM 5610 N N . VAL A 1 715 ? 1.571 -38.486 -12.563 1.00 21.83 715 VAL A N 1
ATOM 5611 C CA . VAL A 1 715 ? 0.203 -38.567 -13.095 1.00 21.83 715 VAL A CA 1
ATOM 5612 C C . VAL A 1 715 ? 0.178 -37.920 -14.475 1.00 21.83 715 VAL A C 1
ATOM 5614 O O . VAL A 1 715 ? 0.138 -36.698 -14.605 1.00 21.83 715 VAL A O 1
ATOM 5617 N N . GLU A 1 716 ? 0.199 -38.753 -15.510 1.00 19.62 716 GLU A N 1
ATOM 5618 C CA . GLU A 1 716 ? -0.238 -38.362 -16.849 1.00 19.62 716 GLU A CA 1
ATOM 5619 C C . GLU A 1 716 ? -1.771 -38.457 -16.945 1.00 19.62 716 GLU A C 1
ATOM 5621 O O . GLU A 1 716 ? -2.383 -39.319 -16.316 1.00 19.62 716 GLU A O 1
ATOM 5626 N N . GLY A 1 717 ? -2.384 -37.637 -17.808 1.00 21.14 717 GLY A N 1
ATOM 5627 C CA . GLY A 1 717 ? -3.675 -37.978 -18.421 1.00 21.14 717 GLY A CA 1
ATOM 5628 C C . GLY A 1 717 ? -4.903 -37.124 -18.064 1.00 21.14 717 GLY A C 1
ATOM 5629 O O . GLY A 1 717 ? -5.459 -37.202 -16.977 1.00 21.14 717 GLY A O 1
ATOM 5630 N N . ALA A 1 718 ? -5.410 -36.438 -19.097 1.00 24.20 718 ALA A N 1
ATOM 5631 C CA . ALA A 1 718 ? -6.831 -36.160 -19.361 1.00 24.20 718 ALA A CA 1
ATOM 5632 C C . ALA A 1 718 ? -7.656 -35.271 -18.392 1.00 24.20 718 ALA A C 1
ATOM 5634 O O . ALA A 1 718 ? -8.446 -35.761 -17.590 1.00 24.20 718 ALA A O 1
ATOM 5635 N N . ALA A 1 719 ? -7.651 -33.949 -18.635 1.00 24.77 719 ALA A N 1
ATOM 5636 C CA . ALA A 1 719 ? -8.740 -33.045 -18.218 1.00 24.77 719 ALA A CA 1
ATOM 5637 C C . ALA A 1 719 ? -8.859 -31.773 -19.098 1.00 24.77 719 ALA A C 1
ATOM 5639 O O . ALA A 1 719 ? -8.720 -30.655 -18.609 1.00 24.77 719 ALA A O 1
ATOM 5640 N N . ALA A 1 720 ? -9.118 -31.914 -20.407 1.00 27.33 720 ALA A N 1
ATOM 5641 C CA . ALA A 1 720 ? -9.209 -30.770 -21.336 1.00 27.33 720 ALA A CA 1
ATOM 5642 C C . ALA A 1 720 ? -10.351 -30.880 -22.372 1.00 27.33 720 ALA A C 1
ATOM 5644 O O . ALA A 1 720 ? -10.165 -30.588 -23.552 1.00 27.33 720 ALA A O 1
ATOM 5645 N N . SER A 1 721 ? -11.547 -31.316 -21.955 1.00 29.34 721 SER A N 1
ATOM 5646 C CA . SER A 1 721 ? -12.664 -31.552 -22.890 1.00 29.34 721 SER A CA 1
ATOM 5647 C C . SER A 1 721 ? -14.076 -31.463 -22.280 1.00 29.34 721 SER A C 1
ATOM 5649 O O . SER A 1 721 ? -14.929 -32.287 -22.594 1.00 29.34 721 SER A O 1
ATOM 5651 N N . ASN A 1 722 ? -14.384 -30.454 -21.445 1.00 28.17 722 ASN A N 1
ATOM 5652 C CA . ASN A 1 722 ? -15.795 -30.213 -21.056 1.00 28.17 722 ASN A CA 1
ATOM 5653 C C . ASN A 1 722 ? -16.247 -28.760 -20.785 1.00 28.17 722 ASN A C 1
ATOM 5655 O O . ASN A 1 722 ? -17.444 -28.511 -20.651 1.00 28.17 722 ASN A O 1
ATOM 5659 N N . THR A 1 723 ? -15.362 -27.760 -20.790 1.00 29.38 723 THR A N 1
ATOM 5660 C CA . THR A 1 723 ? -15.719 -26.372 -20.410 1.00 29.38 723 THR A CA 1
ATOM 5661 C C . THR A 1 723 ? -16.392 -25.529 -21.508 1.00 29.38 723 THR A C 1
ATOM 5663 O O . THR A 1 723 ? -16.702 -24.367 -21.272 1.00 29.38 723 THR A O 1
ATOM 5666 N N . ARG A 1 724 ? -16.665 -26.080 -22.704 1.00 29.50 724 ARG A N 1
ATOM 5667 C CA . ARG A 1 724 ? -17.293 -25.345 -23.833 1.00 29.50 724 ARG A CA 1
ATOM 5668 C C . ARG A 1 724 ? -18.791 -25.615 -24.051 1.00 29.50 724 ARG A C 1
ATOM 5670 O O . ARG A 1 724 ? -19.366 -25.064 -24.983 1.00 29.50 724 ARG A O 1
ATOM 5677 N N . ARG A 1 725 ? -19.454 -26.430 -23.217 1.00 29.78 725 ARG A N 1
ATOM 5678 C CA . ARG A 1 725 ? -20.888 -26.774 -23.395 1.00 29.78 725 ARG A CA 1
ATOM 5679 C C . ARG A 1 725 ? -21.889 -25.981 -22.543 1.00 29.78 725 ARG A C 1
ATOM 5681 O O . ARG A 1 725 ? -23.086 -26.145 -22.756 1.00 29.78 725 ARG A O 1
ATOM 5688 N N . PHE A 1 726 ? -21.434 -25.106 -21.639 1.00 27.05 726 PHE A N 1
ATOM 5689 C CA . PHE A 1 726 ? -22.320 -24.373 -20.715 1.00 27.05 726 PHE A CA 1
ATOM 5690 C C . PHE A 1 726 ? -22.622 -22.908 -21.081 1.00 27.05 726 PHE A C 1
ATOM 5692 O O . PHE A 1 726 ? -23.651 -22.393 -20.662 1.00 27.05 726 PHE A O 1
ATOM 5699 N N . GLN A 1 727 ? -21.812 -22.244 -21.916 1.00 28.75 727 GLN A N 1
ATOM 5700 C CA . GLN A 1 727 ? -22.066 -20.846 -22.322 1.00 28.75 727 GLN A CA 1
ATOM 5701 C C . GLN A 1 727 ? -23.024 -20.692 -23.525 1.00 28.75 727 GLN A C 1
ATOM 5703 O O . GLN A 1 727 ? -23.434 -19.584 -23.848 1.00 28.75 727 GLN A O 1
ATOM 5708 N N . GLY A 1 728 ? -23.438 -21.789 -24.170 1.00 30.12 728 GLY A N 1
ATOM 5709 C CA . GLY A 1 728 ? -24.272 -21.765 -25.385 1.00 30.12 728 GLY A CA 1
ATOM 5710 C C . GLY A 1 728 ? -25.793 -21.849 -25.182 1.00 30.12 728 GLY A C 1
ATOM 5711 O O . GLY A 1 728 ? -26.499 -22.120 -26.151 1.00 30.12 728 GLY A O 1
ATOM 5712 N N . LYS A 1 729 ? -26.316 -21.710 -23.952 1.00 29.45 729 LYS A N 1
ATOM 5713 C CA . LYS A 1 729 ? -27.745 -21.959 -23.640 1.00 29.45 729 LYS A CA 1
ATOM 5714 C C . LYS A 1 729 ? -28.508 -20.836 -22.920 1.00 29.45 729 LYS A C 1
ATOM 5716 O O . LYS A 1 729 ? -29.688 -21.017 -22.648 1.00 29.45 729 LYS A O 1
ATOM 5721 N N . ILE A 1 730 ? -27.887 -19.685 -22.651 1.00 31.11 730 ILE A N 1
ATOM 5722 C CA . ILE A 1 730 ? -28.524 -18.576 -21.901 1.00 31.11 730 ILE A CA 1
ATOM 5723 C C . ILE A 1 730 ? -29.010 -17.427 -22.817 1.00 31.11 730 ILE A C 1
ATOM 5725 O O . ILE A 1 730 ? -29.837 -16.616 -22.420 1.00 31.11 730 ILE A O 1
ATOM 5729 N N . THR A 1 731 ? -28.619 -17.405 -24.094 1.00 29.67 731 THR A N 1
ATOM 5730 C CA . THR A 1 731 ? -28.964 -16.350 -25.072 1.00 29.67 731 THR A CA 1
ATOM 5731 C C . THR A 1 731 ? -30.160 -16.680 -25.982 1.00 29.67 731 THR A C 1
ATOM 5733 O O . THR A 1 731 ? -30.213 -16.239 -27.128 1.00 29.67 731 THR A O 1
ATOM 5736 N N . LYS A 1 732 ? -31.137 -17.471 -25.507 1.00 29.55 732 LYS A N 1
ATOM 5737 C CA . LYS A 1 732 ? -32.301 -17.886 -26.325 1.00 29.55 732 LYS A CA 1
ATOM 5738 C C . LYS A 1 732 ? -33.674 -17.845 -25.635 1.00 29.55 732 LYS A C 1
ATOM 5740 O O . LYS A 1 732 ? -34.596 -18.498 -26.109 1.00 29.55 732 LYS A O 1
ATOM 5745 N N . PHE A 1 733 ? -33.813 -17.084 -24.545 1.00 27.03 733 PHE A N 1
ATOM 5746 C CA . PHE A 1 733 ? -35.057 -17.020 -23.754 1.00 27.03 733 PHE A CA 1
ATOM 5747 C C . PHE A 1 733 ? -35.692 -15.624 -23.602 1.00 27.03 733 PHE A C 1
ATOM 5749 O O . PHE A 1 733 ? -36.670 -15.489 -22.875 1.00 27.03 733 PHE A O 1
ATOM 5756 N N . LEU A 1 734 ? -35.181 -14.591 -24.287 1.00 26.84 734 LEU A N 1
ATOM 5757 C CA . LEU A 1 734 ? -35.710 -13.218 -24.214 1.00 26.84 734 LEU A CA 1
ATOM 5758 C C . LEU A 1 734 ? -35.792 -12.542 -25.598 1.00 26.84 734 LEU A C 1
ATOM 5760 O O . LEU A 1 734 ? -35.066 -11.594 -25.884 1.00 26.84 734 LEU A O 1
ATOM 5764 N N . SER A 1 735 ? -36.698 -13.021 -26.456 1.00 24.39 735 SER A N 1
ATOM 5765 C CA . SER A 1 735 ? -37.197 -12.260 -27.616 1.00 24.39 735 SER A CA 1
ATOM 5766 C C . SER A 1 735 ? -38.546 -12.803 -28.122 1.00 24.39 735 SER A C 1
ATOM 5768 O O . SER A 1 735 ? -38.620 -13.851 -28.756 1.00 24.39 735 SER A O 1
ATOM 5770 N N . GLY A 1 736 ? -39.630 -12.070 -27.841 1.00 24.39 736 GLY A N 1
ATOM 5771 C CA . GLY A 1 736 ? -40.999 -12.397 -28.268 1.00 24.39 736 GLY A CA 1
ATOM 5772 C C . GLY A 1 736 ? -42.030 -11.460 -27.627 1.00 24.39 736 GLY A C 1
ATOM 5773 O O . GLY A 1 736 ? -42.340 -11.602 -26.451 1.00 24.39 736 GLY A O 1
ATOM 5774 N N . ALA A 1 737 ? -42.509 -10.469 -28.383 1.00 23.73 737 ALA A N 1
ATOM 5775 C CA . ALA A 1 737 ? -43.456 -9.420 -27.955 1.00 23.73 737 ALA A CA 1
ATOM 5776 C C . ALA A 1 737 ? -44.915 -9.786 -28.369 1.00 23.73 737 ALA A C 1
ATOM 5778 O O . ALA A 1 737 ? -45.097 -10.917 -28.826 1.00 23.73 737 ALA A O 1
ATOM 5779 N N . PRO A 1 738 ? -45.947 -8.895 -28.356 1.00 35.41 738 PRO A N 1
ATOM 5780 C CA . PRO A 1 738 ? -46.092 -7.539 -27.777 1.00 35.41 738 PRO A CA 1
ATOM 5781 C C . PRO A 1 738 ? -47.447 -7.281 -27.032 1.00 35.41 738 PRO A C 1
ATOM 5783 O O . PRO A 1 738 ? -48.321 -8.138 -27.038 1.00 35.41 738 PRO A O 1
ATOM 5786 N N . ALA A 1 739 ? -47.659 -6.055 -26.496 1.00 23.91 739 ALA A N 1
ATOM 5787 C CA . ALA A 1 739 ? -48.854 -5.180 -26.705 1.00 23.91 739 ALA A CA 1
ATOM 5788 C C . ALA A 1 739 ? -49.393 -4.367 -25.486 1.00 23.91 739 ALA A C 1
ATOM 5790 O O . ALA A 1 739 ? -49.799 -4.916 -24.473 1.00 23.91 739 ALA A O 1
ATOM 5791 N N . LYS A 1 740 ? -49.493 -3.037 -25.695 1.00 23.30 740 LYS A N 1
ATOM 5792 C CA . LYS A 1 740 ? -50.487 -2.036 -25.210 1.00 23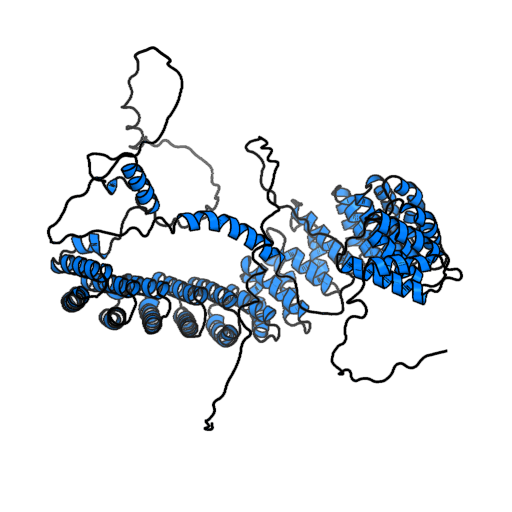.30 740 LYS A CA 1
ATOM 5793 C C . LYS A 1 740 ? -51.141 -2.162 -23.808 1.00 23.30 740 LYS A C 1
ATOM 5795 O O . LYS A 1 740 ? -52.079 -2.933 -23.660 1.00 23.30 740 LYS A O 1
ATOM 5800 N N . GLN A 1 741 ? -50.902 -1.162 -22.938 1.00 23.50 741 GLN A N 1
ATOM 5801 C CA . GLN A 1 741 ? -51.888 -0.109 -22.565 1.00 23.50 741 GLN A CA 1
ATOM 5802 C C . GLN A 1 741 ? -51.278 1.018 -21.675 1.00 23.50 741 GLN A C 1
ATOM 5804 O O . GLN A 1 741 ? -50.385 0.777 -20.873 1.00 23.50 741 GLN A O 1
ATOM 5809 N N . ARG A 1 742 ? -51.770 2.256 -21.859 1.00 23.12 742 ARG A N 1
ATOM 5810 C CA . ARG A 1 742 ? -51.706 3.466 -20.982 1.00 23.12 742 ARG A CA 1
ATOM 5811 C C . ARG A 1 742 ? -53.166 3.774 -20.541 1.00 23.12 742 ARG A C 1
ATOM 5813 O O . ARG A 1 742 ? -54.040 3.190 -21.192 1.00 23.12 742 ARG A O 1
ATOM 5820 N N . PRO A 1 743 ? -53.509 4.679 -19.583 1.00 31.70 743 PRO A N 1
ATOM 5821 C CA . PRO A 1 743 ? -52.750 5.752 -18.891 1.00 31.70 743 PRO A CA 1
ATOM 5822 C C . PRO A 1 743 ? -52.417 5.369 -17.420 1.00 31.70 743 PRO A C 1
ATOM 5824 O O . PRO A 1 743 ? -52.449 4.181 -17.128 1.00 31.70 743 PRO A O 1
ATOM 5827 N N . ALA A 1 744 ? -52.030 6.225 -16.456 1.00 23.92 744 ALA A N 1
ATOM 5828 C CA . ALA A 1 744 ? -51.886 7.697 -16.316 1.00 23.92 744 ALA A CA 1
ATOM 5829 C C . ALA A 1 744 ? -50.568 8.024 -15.539 1.00 23.92 744 ALA A C 1
ATOM 5831 O O . ALA A 1 744 ? -49.781 7.105 -15.336 1.00 23.92 744 ALA A O 1
ATOM 5832 N N . GLY A 1 745 ? -50.179 9.238 -15.111 1.00 21.36 745 GLY A N 1
ATOM 5833 C CA . GLY A 1 745 ? -50.764 10.590 -15.133 1.00 21.36 745 GLY A CA 1
ATOM 5834 C C . GLY A 1 745 ? -51.014 11.166 -13.724 1.00 21.36 745 GLY A C 1
ATOM 5835 O O . GLY A 1 745 ? -52.130 11.034 -13.238 1.00 21.36 745 GLY A O 1
ATOM 5836 N N . CYS A 1 746 ? -49.995 11.783 -13.102 1.00 22.38 746 CYS A N 1
ATOM 5837 C CA . CYS A 1 746 ? -50.095 12.854 -12.086 1.00 22.38 746 CYS A CA 1
ATOM 5838 C C . CYS A 1 746 ? -48.697 13.402 -11.725 1.00 22.38 746 CYS A C 1
ATOM 5840 O O . CYS A 1 746 ? -47.728 12.644 -11.721 1.00 22.38 746 CYS A O 1
ATOM 5842 N N . ASP A 1 747 ? -48.615 14.701 -11.438 1.00 25.89 747 ASP A N 1
ATOM 5843 C CA . ASP A 1 747 ? -47.383 15.460 -11.180 1.00 25.89 747 ASP A CA 1
ATOM 5844 C C . ASP A 1 747 ? -46.925 15.432 -9.710 1.00 25.89 747 ASP A C 1
ATOM 5846 O O . ASP A 1 747 ? -47.768 15.494 -8.810 1.00 25.89 747 ASP A O 1
ATOM 5850 N N . LEU A 1 748 ? -45.600 15.435 -9.489 1.00 29.86 748 LEU A N 1
ATOM 5851 C CA . LEU A 1 748 ? -44.860 16.338 -8.580 1.00 29.86 748 LEU A CA 1
ATOM 5852 C C . LEU A 1 748 ? -43.338 16.163 -8.738 1.00 29.86 748 LEU A C 1
ATOM 5854 O O . LEU A 1 748 ? -42.894 15.001 -8.870 1.00 29.86 748 LEU A O 1
#

Nearest PDB structures (foldseek):
  5a1w-assembly1_E  TM=6.403E-01  e=1.473E-36  Mus musculus
  5a1u-assembly1_E  TM=6.269E-01  e=8.799E-37  Mus musculus
  5nzr-assembly1_G  TM=6.738E-01  e=8.830E-32  Mus musculus
  3tjz-assembly2_E  TM=9.572E-01  e=7.514E-21  Bos taurus
  9c5c-assembly1_B  TM=6.580E-01  e=2.907E-11  Homo sapiens

Solvent-accessible surface area (backbone atoms only — not comparable to full-atom values): 45614 Å² total; per-residue (Å²): 137,87,81,85,78,83,92,74,94,76,73,102,80,71,89,68,63,98,67,80,83,72,51,68,71,59,54,59,58,54,43,59,59,42,72,44,84,80,72,55,58,71,62,51,42,54,48,53,50,52,54,52,49,44,52,71,74,65,54,87,72,50,45,65,62,37,26,55,52,52,57,31,51,57,52,53,74,78,52,88,49,68,67,46,50,53,51,49,42,53,50,47,60,68,43,54,86,51,27,63,78,62,65,74,50,49,64,59,31,52,48,34,44,70,43,93,50,70,84,41,19,21,56,24,44,49,31,42,56,67,66,54,50,69,77,56,44,67,79,46,44,68,58,45,50,54,30,30,60,36,89,52,58,64,34,11,31,29,33,30,50,34,48,54,58,38,40,78,67,40,46,76,66,52,57,72,43,53,63,40,33,58,52,24,39,71,42,86,47,47,59,30,19,25,35,16,48,51,38,50,45,69,73,26,70,90,39,67,68,57,43,51,56,51,48,58,48,44,70,72,71,54,80,86,21,62,66,34,48,39,50,50,46,54,52,40,50,52,52,39,78,75,39,90,63,44,78,80,31,74,57,42,58,52,38,59,56,32,53,74,47,95,47,69,69,31,21,50,46,25,28,52,44,60,72,70,48,82,91,70,51,72,73,73,44,45,66,36,46,57,54,35,45,57,27,45,76,41,95,46,67,68,47,22,38,55,22,38,58,49,50,37,58,43,31,75,79,44,28,75,72,47,41,84,37,46,68,57,34,57,67,29,52,78,38,92,50,61,72,41,13,55,36,21,50,63,26,43,53,59,38,58,50,85,86,43,49,74,57,49,55,62,63,44,58,69,53,55,78,79,54,58,55,75,58,45,34,54,53,45,54,38,48,42,54,39,37,75,73,38,58,93,49,38,69,62,56,48,54,50,48,46,50,62,62,70,50,92,76,52,69,72,36,51,47,45,44,54,54,41,49,48,50,48,34,74,74,34,77,88,42,33,69,60,46,53,48,51,54,48,56,50,54,72,77,54,90,46,63,74,56,45,29,52,49,30,50,46,44,28,68,50,39,58,75,45,99,63,42,73,70,53,52,58,59,41,52,54,38,54,75,77,51,57,66,70,39,20,39,29,25,50,56,17,47,46,32,35,30,66,71,33,74,91,47,25,70,63,38,48,56,54,31,62,55,34,50,70,46,92,47,69,65,37,16,52,53,19,48,52,46,43,60,54,58,73,67,71,44,68,69,55,36,46,63,69,63,70,42,72,86,64,48,23,66,74,40,39,52,52,51,51,51,49,43,70,74,55,75,60,99,63,80,89,61,75,84,78,30,51,63,49,76,72,87,76,75,82,74,76,82,79,90,80,92,85,82,89,84,94,79,94,76,82,89,62,93,69,72,76,74,78,78,79,85,78,87,88,89,81,88,88,90,85,91,88,84,82,88,80,89,85,85,89,86,91,86,85,89,88,88,86,85,88,85,88,82,89,82,89,83,82,89,93,86,63,82,77,61,61,71,52,56,74,59,48,60,63,54,50,59,55,50,50,58,52,50,75,72,58,82,79,81,89,79,93,70,102,80,82,90,84,84,88,78,85,81,94,82,79,86,84,86,76,88,87,87,84,86,91,82,90,82,92,79,85,83,91,90,89,86,70,90,81,73,74,82,81,72,76,91,78,82,86,86,85,87,89,85,90,89,83,89,87,91,84,89,134

InterPro domains:
  IPR002553 Clathrin/coatomer adaptor, adaptin-like, N-terminal [PF01602] (24-538)
  IPR011989 Armadillo-like helical [G3DSA:1.25.10.10] (20-311)
  IPR011989 Armadillo-like helical [G3DSA:1.25.10.10] (327-544)
  IPR016024 Armadillo-type fold [SSF48371] (27-537)
  IPR017106 Coatomer gamma subunit [PTHR10261] (3-599)

Foldseek 3Di:
DDDDDDDDDDDPPDPDPPLPDDDPVVLLVLLLLLPDPPRDLVSNLVSLVNVVVCVVVVHDDAQVSLQSSLVSLLSLLVDPDLSSLLSNLVSLLSSLVRYPPSCVCLVSLVCQLPDPDPSRNLSSLLSNLSNDALVCLVVCLVSLLCQCQDPDQSSNLSSLVSLVVCCVRPVVSSLVSLVSLVNQLPDPDQRSVLSSLVSNCVNCVVPPVSLVVVLVVCLVVDHNHLNNLLVSLVSLLVVLLVDPCRCVDVSVVSLLVQCPDPDLSSVLSSLLSQLPHPPDDLVSNQSSLVSLLVQLPDPDVVSVLSSLVSLLSCLVPPLPSNLVSLVSLLVQCPPPDLSSNLSSLSSCLSNPDPVCVLVSLVSVLVVLLVDALVSLLSNLVSLLVSCVVHVVCCVVSLVSLLVVCPDDDDDSSNVSSLVSLLSNCVVDVVSVVVSLVSLLVSLVDPPDLVSLLVSLLVCLVCLLVDPCNPVSLVSLLVQLPPHDPSNVLSSLLSLLSNLLRDVVCVVVSLVSLVVQCPDPDPSSNVSSVVSNVQSVVVDNVSCVVPRVDDLQFDPVQVVVQVVVCVVVPDPDDDDSVNGHGDDDPDDPPDDDDDDDDDDDDDDDDDPPVVPPPPDDDDDDDYDDDDDDDDDDDDDDDDDDDDDDDDDDDDDDDDPDPVPPVVVVVVVVVVVVVVVVVVVVPDDDDDDPDDDPPPDDDDDDDDDDDDDDDDDDDDDDDDDDPDPPPPPPPPPPDDDDDDDDDDDDDDDD

Radius of gyration: 38.89 Å; Cα contacts (8 Å, |Δi|>4): 666; chains: 1; bounding box: 92×89×108 Å

Organism: Anas platyrhynchos platyrhynchos (NCBI:txid8840)

Secondary structure (DSSP, 8-state):
-PPPPPP----TT----TTTT--HHHHHHHGGGGG-SS--HHHHHHHHHHHHHHHHTT----HHHHHHHHHHHHGGGG---HHHHHHHHHHHHHHTTTSS-GGGGHHHHHHHHHSS-HHHHHHHHHHHHHH--TTTHHHHHHHHHHHHT-SSHHHHHHHHHHHHHHTTT-HHHHGGGHHHHHHHTT-SSHHHHHHHHHHHHHHHTT-HHHHHHHHHHHHHH--S-HHHHHHHHHHHHHHHHT-TTGGGSHHHHHHHHHTT-S-HHHHHHHHHHHHTSTT--HHHHHHHHHHHHHHHT-S-HHHHHHHHHHHHHHHTT-HHHHGGGHHHHHTTTT-SSHHHHHHHHHHHHHH--TTTHHHHHHHHHHHHTTS-HHHHHHHHHHHHHHHHH-GGGHHHHHHHHHHHHHS---HHHHHHHHHHHHHHHHH-GGGHHHHHHHHHHHTTS---HHHHHHHHHHHHHHGGGSS-THHHHHHHHHHHHHS-HHHHHHHHHHHHHHHHH-TTTHHHHHHHHHHHTT-SSHHHHHHHHHHHHHHHTT-HHHHIIIIIS---B-HHHHHHHHHHHHHS--SSPPPGGGSPB----------------------PPPTTGGGSSSS----------------------------------------STTTHHHHHHHHHHHHHHHHHHHHHS------S--SS--S-----PPP-----------------SSTTSSTTSSTTSS--------------

pLDDT: mean 74.22, std 27.14, range [19.33, 96.62]

Sequence (748 aa):
MLKKADKKDEEPGSGSNPFQHLEKSAVLQEARIFNETPINPRRCLHILTKILYLLNQGEHFGTTEATEAFFAMTRLFQSNDQTLRRMCYLTIKEMANISEDVIIVTSSLTKDMTGKEDVYRGPAIRALCRITDGTMLQAIERYMKQAIVDKVPSVSSSALVSSLHMMKISYDVVKRWINEAQEAASSDNIMVQYHALGLLYHLRKNDRLAVTKMLNKFTKSGLKSQFAYCMLIRIASKLLKESEEGHESPLFDFIESCLRNKHEMVIYEAASAIIHLPNCTARELAPAVSVLQLFCSSPKPVLRYAAVRTLNKVAMKHPSAVTACNLDLENLITDSNRSIATLAITTLLKTGSESSVDRLMKQISSFVSEISDEFKVVVVQAISALCQKYPRKHSVMMTFLSNMLRDDGGFEYKRAIVDCIISIIEENPESKESGLAHLCEFIEDCEHTVLATKILHLLGKEGPRTPSPSKYIRFIFNRVVLENEAVRAAAVSALAKFGAQNESLLPSILVLLQRCMMDSDDEVRDRATFYLNVLQQRQIALNAAYIFNGLTVSVPGMEKALHQYTLEPSDKPFDMKTVPLATAPIFEQKAEIALVTSKPEKVAPSRQDIFQEQVAPQAGVNFLLIRLNPSPRMVKFGFPRTGPSQGCGRKHSCSVLSLFLWSLFGFRSLFQLLLCFILGLVGGSECSACHWWQIWPRLSPWVCPPGLCHHPVVVEGAAASNTRRFQGKITKFLSGAPAKQRPAGCDL